Protein AF-0000000071881956 (afdb_homodimer)

Secondary structure (DSSP, 8-state):
-EEEETTT--EEETTS--SB-TTSPBEEEE--GGGS-GGG-SSSS--GGGGGGGSS-SS---S------EEE-HHHHHHHT-SEEEEEEGGGSTTSBTHHHHHHHHHHHHHHTT--EEEE--SSHHHHHHHHHHHHHT-EEEEEEESSS--HHHHHHHHHTT-EEEEESS-HHHHHHHHHHHHHHS-PEE-STT-TTHHHHHTHHHHHHHHHHSS--SEEEEE-SSSHHHHHHHHHHHHHHHHTS-S--PEEEEEEETTB-HHHHHHHHT------SS---S-GGG--SS-TTHHHHHHHHHHHT-EEEEE-HHHHHHHHHHHHHHHS--B-HHHHHHHHHHHHHHHHTSS-TTSEEEEEE-BBGGGSTHHHHHT--PPPPB-SSHHHHHHHH-/-EEEETTT--EEETTS--SB-TTSPBEEEE--GGGS-GGG-SSSS--GGGGGGGSS-SS---S------EEE-HHHHHHHT-SEEEEEEGGGSTTSBTHHHHHHHHHHHHHHTT--EEEE--SSHHHHHHHHHHHHHT-EEEEEEESSS--HHHHHHHHHTT-EEEEESS-HHHHHHHHHHHHHHS--EE-STT-TTHHHHHTHHHHHHHHHHSS--SEEEEE-SSSHHHHHHHHHHHHHHHHTS-S--PEEEEEEETTB-HHHHHHHHT------SS---S-GGG--SS-TTHHHHHHHHHHHT-EEEEE-HHHHHHHHHHHHHHHS--B-HHHHHHHHHHHHHHHHTSS-TTSEEEEEE-BBGGGSTHHHHHT--PPPPB-SSHHHHHHHH-

Structure (mmCIF, N/CA/C/O backbone):
data_AF-0000000071881956-model_v1
#
loop_
_entity.id
_entity.type
_entity.pdbx_description
1 polymer 'Threonine synthase'
#
loop_
_atom_site.group_PDB
_atom_site.id
_atom_site.type_symbol
_atom_site.label_atom_id
_atom_site.label_alt_id
_atom_site.label_comp_id
_atom_site.label_asym_id
_atom_site.label_entity_id
_atom_site.label_seq_id
_atom_site.pdbx_PDB_ins_code
_atom_site.Cartn_x
_atom_site.Cartn_y
_atom_site.Cartn_z
_atom_site.occupancy
_atom_site.B_iso_or_equiv
_atom_site.auth_seq_id
_atom_site.auth_comp_id
_atom_site.auth_asym_id
_atom_site.auth_atom_id
_atom_site.pdbx_PDB_model_num
ATOM 1 N N . MET A 1 1 ? 8.422 32.5 -6.461 1 88.25 1 MET A N 1
ATOM 2 C CA . MET A 1 1 ? 7.984 31.891 -5.211 1 88.25 1 MET A CA 1
ATOM 3 C C . MET A 1 1 ? 8.727 32.469 -4.02 1 88.25 1 MET A C 1
ATOM 5 O O . MET A 1 1 ? 9.875 32.906 -4.148 1 88.25 1 MET A O 1
ATOM 9 N N . VAL A 1 2 ? 7.984 32.656 -2.91 1 93.81 2 VAL A N 1
ATOM 10 C CA . VAL A 1 2 ? 8.586 33.156 -1.688 1 93.81 2 VAL A CA 1
ATOM 11 C C . VAL A 1 2 ? 8.055 32.406 -0.481 1 93.81 2 VAL A C 1
ATOM 13 O O . VAL A 1 2 ? 7.066 31.672 -0.59 1 93.81 2 VAL A O 1
ATOM 16 N N . LEU A 1 3 ? 8.781 32.5 0.584 1 96.69 3 LEU A N 1
ATOM 17 C CA . LEU A 1 3 ? 8.289 32.062 1.887 1 96.69 3 LEU A CA 1
ATOM 18 C C . LEU A 1 3 ? 7.66 33.25 2.643 1 96.69 3 LEU A C 1
ATOM 20 O O . LEU A 1 3 ? 8.211 34.344 2.65 1 96.69 3 LEU A O 1
ATOM 24 N N . LYS A 1 4 ? 6.496 33 3.131 1 97.69 4 LYS A N 1
ATOM 25 C CA . LYS A 1 4 ? 5.793 34.062 3.842 1 97.69 4 LYS A CA 1
ATOM 26 C C . LYS A 1 4 ? 5.379 33.625 5.238 1 97.69 4 LYS A C 1
ATOM 28 O O . LYS A 1 4 ? 4.898 32.5 5.414 1 97.69 4 LYS A O 1
ATOM 33 N N . CYS A 1 5 ? 5.613 34.469 6.23 1 97.62 5 CYS A N 1
ATOM 34 C CA . CYS A 1 5 ? 5.223 34.156 7.605 1 97.62 5 CYS A CA 1
ATOM 35 C C . CYS A 1 5 ? 3.709 34.219 7.762 1 97.62 5 CYS A C 1
ATOM 37 O O . CYS A 1 5 ? 3.057 35.156 7.324 1 97.62 5 CYS A O 1
ATOM 39 N N . VAL A 1 6 ? 3.17 33.25 8.5 1 95.62 6 VAL A N 1
ATOM 40 C CA . VAL A 1 6 ? 1.719 33.125 8.625 1 95.62 6 VAL A CA 1
ATOM 41 C C . VAL A 1 6 ? 1.236 34.062 9.742 1 95.62 6 VAL A C 1
ATOM 43 O O . VAL A 1 6 ? 0.034 34.312 9.883 1 95.62 6 VAL A O 1
ATOM 46 N N . VAL A 1 7 ? 2.172 34.656 10.469 1 95.38 7 VAL A N 1
ATOM 47 C CA . VAL A 1 7 ? 1.822 35.5 11.602 1 95.38 7 VAL A CA 1
ATOM 48 C C . VAL A 1 7 ? 2.002 36.969 11.227 1 95.38 7 VAL A C 1
ATOM 50 O O . VAL A 1 7 ? 1.043 37.75 11.25 1 95.38 7 VAL A O 1
ATOM 53 N N . CYS A 1 8 ? 3.248 37.344 10.711 1 97.38 8 CYS A N 1
ATOM 54 C CA . CYS A 1 8 ? 3.531 38.75 10.516 1 97.38 8 CYS A CA 1
ATOM 55 C C . CYS A 1 8 ? 3.582 39.125 9.031 1 97.38 8 CYS A C 1
ATOM 57 O O . CYS A 1 8 ? 3.67 40.281 8.664 1 97.38 8 CYS A O 1
ATOM 59 N N . GLY A 1 9 ? 3.613 38.125 8.164 1 96.62 9 GLY A N 1
ATOM 60 C CA . GLY A 1 9 ? 3.539 38.375 6.73 1 96.62 9 GLY A CA 1
ATOM 61 C C . GLY A 1 9 ? 4.891 38.625 6.098 1 96.62 9 GLY A C 1
ATOM 62 O O . GLY A 1 9 ? 4.996 38.781 4.875 1 96.62 9 GLY A O 1
ATOM 63 N N . ARG A 1 10 ? 5.953 38.625 6.871 1 97.44 10 ARG A N 1
ATOM 64 C CA . ARG A 1 10 ? 7.285 38.875 6.32 1 97.44 10 ARG A CA 1
ATOM 65 C C . ARG A 1 10 ? 7.645 37.812 5.289 1 97.44 10 ARG A C 1
ATOM 67 O O . ARG A 1 10 ? 7.34 36.625 5.48 1 97.44 10 ARG A O 1
ATOM 74 N N . GLU A 1 11 ? 8.305 38.25 4.254 1 97.31 11 GLU A N 1
ATOM 75 C CA . GLU A 1 11 ? 8.672 37.344 3.172 1 97.31 11 GLU A CA 1
ATOM 76 C C . GLU A 1 11 ? 10.164 37 3.201 1 97.31 11 GLU A C 1
ATOM 78 O O . GLU A 1 11 ? 10.969 37.812 3.664 1 97.31 11 GLU A O 1
ATOM 83 N N . TYR A 1 12 ? 10.516 35.812 2.879 1 96.31 12 TYR A N 1
ATOM 84 C CA . TYR A 1 12 ? 11.891 35.344 2.752 1 96.31 12 TYR A CA 1
ATOM 85 C C . TYR A 1 12 ? 12.102 34.656 1.406 1 96.31 12 TYR A C 1
ATOM 87 O O . TYR A 1 12 ? 11.156 34.156 0.799 1 96.31 12 TYR A O 1
ATOM 95 N N . PRO A 1 13 ? 13.391 34.75 0.935 1 93.44 13 PRO A N 1
ATOM 96 C CA . PRO A 1 13 ? 13.656 33.969 -0.294 1 93.44 13 PRO A CA 1
ATOM 97 C C . PRO A 1 13 ? 13.539 32.469 -0.1 1 93.44 13 PRO A C 1
ATOM 99 O O . PRO A 1 13 ? 13.82 31.969 0.988 1 93.44 13 PRO A O 1
ATOM 102 N N . GLU A 1 14 ? 13.164 31.766 -1.208 1 88.44 14 GLU A N 1
ATOM 103 C CA . GLU A 1 14 ? 12.906 30.344 -1.117 1 88.44 14 GLU A CA 1
ATOM 104 C C . GLU A 1 14 ? 14.211 29.547 -1.082 1 88.44 14 GLU A C 1
ATOM 106 O O . GLU A 1 14 ? 14.211 28.359 -0.748 1 88.44 14 GLU A O 1
ATOM 111 N N . ASP A 1 15 ? 15.328 30.062 -1.384 1 87.88 15 ASP A N 1
ATOM 112 C CA . ASP A 1 15 ? 16.594 29.344 -1.457 1 87.88 15 ASP A CA 1
ATOM 113 C C . ASP A 1 15 ? 17.359 29.422 -0.136 1 87.88 15 ASP A C 1
ATOM 115 O O . ASP A 1 15 ? 18.469 28.922 -0.022 1 87.88 15 ASP A O 1
ATOM 119 N N . GLU A 1 16 ? 16.719 30.047 0.812 1 86.56 16 GLU A N 1
ATOM 120 C CA . GLU A 1 16 ? 17.281 30.078 2.164 1 86.56 16 GLU A CA 1
ATOM 121 C C . GLU A 1 16 ? 16.703 28.953 3.02 1 86.56 16 GLU A C 1
ATOM 123 O O . GLU A 1 16 ? 15.5 28.688 2.988 1 86.56 16 GLU A O 1
ATOM 128 N N . VAL A 1 17 ? 17.656 28.281 3.689 1 89.19 17 VAL A N 1
ATOM 129 C CA . VAL A 1 17 ? 17.203 27.266 4.645 1 89.19 17 VAL A CA 1
ATOM 130 C C . VAL A 1 17 ? 16.625 27.953 5.883 1 89.19 17 VAL A C 1
ATOM 132 O O . VAL A 1 17 ? 17.375 28.438 6.738 1 89.19 17 VAL A O 1
ATOM 135 N N . ARG A 1 18 ? 15.32 28.016 5.949 1 89 18 ARG A N 1
ATOM 136 C CA . ARG A 1 18 ? 14.617 28.688 7.043 1 89 18 ARG A CA 1
ATOM 137 C C . ARG A 1 18 ? 13.312 27.953 7.371 1 89 18 ARG A C 1
ATOM 139 O O . ARG A 1 18 ? 12.539 27.625 6.469 1 89 18 ARG A O 1
ATOM 146 N N . TYR A 1 19 ? 13.109 27.844 8.664 1 90.06 19 TYR A N 1
ATOM 147 C CA . TYR A 1 19 ? 11.922 27.094 9.07 1 90.06 19 TYR A CA 1
ATOM 148 C C . TYR A 1 19 ? 10.938 27.984 9.82 1 90.06 19 TYR A C 1
ATOM 150 O O . TYR A 1 19 ? 9.758 27.672 9.93 1 90.06 19 TYR A O 1
ATOM 158 N N . ARG A 1 20 ? 11.398 29.078 10.32 1 92.06 20 ARG A N 1
ATOM 159 C CA . ARG A 1 20 ? 10.57 30.031 11.047 1 92.06 20 ARG A CA 1
ATOM 160 C C . ARG A 1 20 ? 10.938 31.469 10.688 1 92.06 20 ARG A C 1
ATOM 162 O O . ARG A 1 20 ? 12.062 31.734 10.258 1 92.06 20 ARG A O 1
ATOM 169 N N . CYS A 1 21 ? 10 32.281 10.867 1 95.75 21 CYS A N 1
ATOM 170 C CA . CYS A 1 21 ? 10.203 33.719 10.742 1 95.75 21 CYS A CA 1
ATOM 171 C C . CYS A 1 21 ? 10.969 34.281 11.945 1 95.75 21 CYS A C 1
ATOM 173 O O . CYS A 1 21 ? 11.016 33.625 12.992 1 95.75 21 CYS A O 1
ATOM 175 N N . GLU A 1 22 ? 11.492 35.469 11.773 1 94.5 22 GLU A N 1
ATOM 176 C CA . GLU A 1 22 ? 12.141 36.156 12.883 1 94.5 22 GLU A CA 1
ATOM 177 C C . GLU A 1 22 ? 11.172 36.375 14.047 1 94.5 22 GLU A C 1
ATOM 179 O O . GLU A 1 22 ? 11.578 36.344 15.211 1 94.5 22 GLU A O 1
ATOM 184 N N . CYS A 1 23 ? 9.938 36.406 13.766 1 96.25 23 CYS A N 1
ATOM 185 C CA . CYS A 1 23 ? 8.93 36.625 14.797 1 96.25 23 CYS A CA 1
ATOM 186 C C . CYS A 1 23 ? 8.562 35.312 15.484 1 96.25 23 CYS A C 1
ATOM 188 O O . CYS A 1 23 ? 7.773 35.312 16.438 1 96.25 23 CYS A O 1
ATOM 190 N N . GLY A 1 24 ? 9.047 34.219 14.945 1 92.94 24 GLY A N 1
ATOM 191 C CA . GLY A 1 24 ? 8.766 32.906 15.508 1 92.94 24 GLY A CA 1
ATOM 192 C C . GLY A 1 24 ? 7.684 32.156 14.758 1 92.94 24 GLY A C 1
ATOM 193 O O . GLY A 1 24 ? 7.492 30.953 14.969 1 92.94 24 GLY A O 1
ATOM 194 N N . GLY A 1 25 ? 7.043 32.812 13.883 1 94.62 25 GLY A N 1
ATOM 195 C CA . GLY A 1 25 ? 5.945 32.219 13.133 1 94.62 25 GLY A CA 1
ATOM 196 C C . GLY A 1 25 ? 6.414 31.219 12.086 1 94.62 25 GLY A C 1
ATOM 197 O O . GLY A 1 25 ? 7.555 31.281 11.625 1 94.62 25 GLY A O 1
ATOM 198 N N . LEU A 1 26 ? 5.48 30.281 11.75 1 95.38 26 LEU A N 1
ATOM 199 C CA . LEU A 1 26 ? 5.773 29.328 10.68 1 95.38 26 LEU A CA 1
ATOM 200 C C . LEU A 1 26 ? 5.699 30 9.312 1 95.38 26 LEU A C 1
ATOM 202 O O . LEU A 1 26 ? 5.078 31.062 9.164 1 95.38 26 LEU A O 1
ATOM 206 N N . LEU A 1 27 ? 6.391 29.422 8.422 1 96.06 27 LEU A N 1
ATOM 207 C CA . LEU A 1 27 ? 6.434 29.938 7.055 1 96.06 27 LEU A CA 1
ATOM 208 C C . LEU A 1 27 ? 5.555 29.094 6.129 1 96.06 27 LEU A C 1
ATOM 210 O O . LEU A 1 27 ? 5.301 27.922 6.406 1 96.06 27 LEU A O 1
ATOM 214 N N . GLU A 1 28 ? 5.035 29.719 5.105 1 96.62 28 GLU A N 1
ATOM 215 C CA . GLU A 1 28 ? 4.312 29.031 4.031 1 96.62 28 GLU A CA 1
ATOM 216 C C . GLU A 1 28 ? 4.871 29.422 2.666 1 96.62 28 GLU A C 1
ATOM 218 O O . GLU A 1 28 ? 5.344 30.547 2.477 1 96.62 28 GLU A O 1
ATOM 223 N N . VAL A 1 29 ? 4.855 28.469 1.774 1 97.25 29 VAL A N 1
ATOM 224 C CA . VAL A 1 29 ? 5.32 28.734 0.414 1 97.25 29 VAL A CA 1
ATOM 225 C C . VAL A 1 29 ? 4.227 29.453 -0.376 1 97.25 29 VAL A C 1
ATOM 227 O O . VAL A 1 29 ? 3.066 29.031 -0.365 1 97.25 29 VAL A O 1
ATOM 230 N N . VAL A 1 30 ? 4.551 30.516 -0.992 1 97.25 30 VAL A N 1
ATOM 231 C CA . VAL A 1 30 ? 3.633 31.219 -1.879 1 97.25 30 VAL A CA 1
ATOM 232 C C . VAL A 1 30 ? 4.023 30.969 -3.334 1 97.25 30 VAL A C 1
ATOM 234 O O . VAL A 1 30 ? 5.062 31.453 -3.795 1 97.25 30 VAL A O 1
ATOM 237 N N . ILE A 1 31 ? 3.164 30.297 -4.023 1 96.12 31 ILE A N 1
ATOM 238 C CA . ILE A 1 31 ? 3.4 29.953 -5.418 1 96.12 31 ILE A CA 1
ATOM 239 C C . ILE A 1 31 ? 2.973 31.094 -6.324 1 96.12 31 ILE A C 1
ATOM 241 O O . ILE A 1 31 ? 2.002 31.797 -6.031 1 96.12 31 ILE A O 1
ATOM 245 N N . ASP A 1 32 ? 3.748 31.344 -7.41 1 96.06 32 ASP A N 1
ATOM 246 C CA . ASP A 1 32 ? 3.326 32.281 -8.445 1 96.06 32 ASP A CA 1
ATOM 247 C C . ASP A 1 32 ? 2.281 31.656 -9.367 1 96.06 32 ASP A C 1
ATOM 249 O O . ASP A 1 32 ? 2.625 31.031 -10.367 1 96.06 32 ASP A O 1
ATOM 253 N N . LEU A 1 33 ? 1.053 31.953 -9.125 1 97.31 33 LEU A N 1
ATOM 254 C CA . LEU A 1 33 ? -0.056 31.266 -9.781 1 97.31 33 LEU A CA 1
ATOM 255 C C . LEU A 1 33 ? -0.197 31.734 -11.227 1 97.31 33 LEU A C 1
ATOM 257 O O . LEU A 1 33 ? -0.901 31.109 -12.023 1 97.31 33 LEU A O 1
ATOM 261 N N . ASP A 1 34 ? 0.518 32.781 -11.617 1 96.25 34 ASP A N 1
ATOM 262 C CA . ASP A 1 34 ? 0.506 33.219 -13 1 96.25 34 ASP A CA 1
ATOM 263 C C . ASP A 1 34 ? 1.332 32.312 -13.898 1 96.25 34 ASP A C 1
ATOM 265 O O . ASP A 1 34 ? 1.205 32.344 -15.125 1 96.25 34 ASP A O 1
ATOM 269 N N . LYS A 1 35 ? 2.131 31.5 -13.312 1 96.25 35 LYS A N 1
ATOM 270 C CA . LYS A 1 35 ? 3.064 30.688 -14.078 1 96.25 35 LYS A CA 1
ATOM 271 C C . LYS A 1 35 ? 2.652 29.219 -14.062 1 96.25 35 LYS A C 1
ATOM 273 O O . LYS A 1 35 ? 3.344 28.375 -14.625 1 96.25 35 LYS A O 1
ATOM 278 N N . VAL A 1 36 ? 1.543 28.891 -13.445 1 97.56 36 VAL A N 1
ATOM 279 C CA . VAL A 1 36 ? 1.135 27.5 -13.312 1 97.56 36 VAL A CA 1
ATOM 280 C C . VAL A 1 36 ? 0.348 27.062 -14.547 1 97.56 36 VAL A C 1
ATOM 282 O O . VAL A 1 36 ? -0.218 27.906 -15.25 1 97.56 36 VAL A O 1
ATOM 285 N N . ASP A 1 37 ? 0.36 25.781 -14.898 1 98.12 37 ASP A N 1
ATOM 286 C CA . ASP A 1 37 ? -0.399 25.188 -15.992 1 98.12 37 ASP A CA 1
ATOM 287 C C . ASP A 1 37 ? -1.774 24.719 -15.523 1 98.12 37 ASP A C 1
ATOM 289 O O . ASP A 1 37 ? -1.908 23.625 -14.969 1 98.12 37 ASP A O 1
ATOM 293 N N . THR A 1 38 ? -2.814 25.453 -15.883 1 98 38 THR A N 1
ATOM 294 C CA . THR A 1 38 ? -4.16 25.125 -15.422 1 98 38 THR A CA 1
ATOM 295 C C . THR A 1 38 ? -4.773 24.031 -16.281 1 98 38 THR A C 1
ATOM 297 O O . THR A 1 38 ? -5.77 23.406 -15.891 1 98 38 THR A O 1
ATOM 300 N N . SER A 1 39 ? -4.203 23.734 -17.406 1 97.75 39 SER A N 1
ATOM 301 C CA . SER A 1 39 ? -4.75 22.734 -18.328 1 97.75 39 SER A CA 1
ATOM 302 C C . SER A 1 39 ? -4.461 21.312 -17.828 1 97.75 39 SER A C 1
ATOM 304 O O . SER A 1 39 ? -5.047 20.344 -18.328 1 97.75 39 SER A O 1
ATOM 306 N N . ILE A 1 40 ? -3.656 21.172 -16.812 1 97.44 40 ILE A N 1
ATOM 307 C CA . ILE A 1 40 ? -3.184 19.875 -16.328 1 97.44 40 ILE A CA 1
ATOM 308 C C . ILE A 1 40 ? -4.324 19.141 -15.641 1 97.44 40 ILE A C 1
ATOM 310 O O . ILE A 1 40 ? -4.27 17.922 -15.477 1 97.44 40 ILE A O 1
ATOM 314 N N . PHE A 1 41 ? -5.336 19.891 -15.211 1 98 41 PHE A N 1
ATOM 315 C CA . PHE A 1 41 ? -6.48 19.297 -14.539 1 98 41 PHE A CA 1
ATOM 316 C C . PHE A 1 41 ? -7.457 18.703 -15.547 1 98 41 PHE A C 1
ATOM 318 O O . PHE A 1 41 ? -8.578 19.188 -15.695 1 98 41 PHE A O 1
ATOM 325 N N . ASN A 1 42 ? -7.09 17.516 -16.219 1 96.94 42 ASN A N 1
ATOM 326 C CA . ASN A 1 42 ? -7.844 16.906 -17.312 1 96.94 42 ASN A CA 1
ATOM 327 C C . ASN A 1 42 ? -8.281 15.484 -16.953 1 96.94 42 ASN A C 1
ATOM 329 O O . ASN A 1 42 ? -8.812 14.766 -17.812 1 96.94 42 ASN A O 1
ATOM 333 N N . GLY A 1 43 ? -8.008 15.086 -15.727 1 95.94 43 GLY A N 1
ATOM 334 C CA . GLY A 1 43 ? -8.484 13.805 -15.219 1 95.94 43 GLY A CA 1
ATOM 335 C C . GLY A 1 43 ? -7.656 12.625 -15.711 1 95.94 43 GLY A C 1
ATOM 336 O O . GLY A 1 43 ? -8.039 11.469 -15.531 1 95.94 43 GLY A O 1
ATOM 337 N N . LYS A 1 44 ? -6.504 12.883 -16.297 1 94 44 LYS A N 1
ATOM 338 C CA . LYS A 1 44 ? -5.715 11.805 -16.891 1 94 44 LYS A CA 1
ATOM 339 C C . LYS A 1 44 ? -4.34 11.711 -16.234 1 94 44 LYS A C 1
ATOM 341 O O . LYS A 1 44 ? -3.814 12.703 -15.734 1 94 44 LYS A O 1
ATOM 346 N N . GLU A 1 45 ? -3.818 10.477 -16.203 1 92.44 45 GLU A N 1
ATOM 347 C CA . GLU A 1 45 ? -2.451 10.211 -15.773 1 92.44 45 GLU A CA 1
ATOM 348 C C . GLU A 1 45 ? -2.158 10.859 -14.422 1 92.44 45 GLU A C 1
ATOM 350 O O . GLU A 1 45 ? -1.164 11.578 -14.281 1 92.44 45 GLU A O 1
ATOM 355 N N . ILE A 1 46 ? -2.98 10.617 -13.477 1 95.44 46 ILE A N 1
ATOM 356 C CA . ILE A 1 46 ? -2.934 11.328 -12.203 1 95.44 46 ILE A CA 1
ATOM 357 C C . ILE A 1 46 ? -1.828 10.742 -11.328 1 95.44 46 ILE A C 1
ATOM 359 O O . ILE A 1 46 ? -1.868 9.555 -10.977 1 95.44 46 ILE A O 1
ATOM 363 N N . LYS A 1 47 ? -0.839 11.461 -11.047 1 95.5 47 LYS A N 1
ATOM 364 C CA . LYS A 1 47 ? 0.277 11.297 -10.117 1 95.5 47 LYS A CA 1
ATOM 365 C C . LYS A 1 47 ? 0.705 12.633 -9.531 1 95.5 47 LYS A C 1
ATOM 367 O O . LYS A 1 47 ? 0.303 13.695 -10.023 1 95.5 47 LYS A O 1
ATOM 372 N N . LEU A 1 48 ? 1.493 12.625 -8.531 1 98.06 48 LEU A N 1
ATOM 373 C CA . LEU A 1 48 ? 1.816 13.875 -7.848 1 98.06 48 LEU A CA 1
ATOM 374 C C . LEU A 1 48 ? 2.543 14.836 -8.781 1 98.06 48 LEU A C 1
ATOM 376 O O . LEU A 1 48 ? 2.154 15.992 -8.914 1 98.06 48 LEU A O 1
ATOM 380 N N . TRP A 1 49 ? 3.457 14.391 -9.539 1 97.38 49 TRP A N 1
ATOM 381 C CA . TRP A 1 49 ? 4.344 15.273 -10.289 1 97.38 49 TRP A CA 1
ATOM 382 C C . TRP A 1 49 ? 3.707 15.695 -11.609 1 97.38 49 TRP A C 1
ATOM 384 O O . TRP A 1 49 ? 4.305 16.438 -12.383 1 97.38 49 TRP A O 1
ATOM 394 N N . LYS A 1 50 ? 2.506 15.133 -11.852 1 96.44 50 LYS A N 1
ATOM 395 C CA . LYS A 1 50 ? 1.687 15.727 -12.906 1 96.44 50 LYS A CA 1
ATOM 396 C C . LYS A 1 50 ? 1.508 17.234 -12.68 1 96.44 50 LYS A C 1
ATOM 398 O O . LYS A 1 50 ? 1.439 18 -13.641 1 96.44 50 LYS A O 1
ATOM 403 N N . TYR A 1 51 ? 1.594 17.625 -11.414 1 97.88 51 TYR A N 1
ATOM 404 C CA . TYR A 1 51 ? 1.304 19 -11.031 1 97.88 51 TYR A CA 1
ATOM 405 C C . TYR A 1 51 ? 2.59 19.797 -10.812 1 97.88 51 TYR A C 1
ATOM 407 O O . TYR A 1 51 ? 2.625 20.734 -10.016 1 97.88 51 TYR A O 1
ATOM 415 N N . GLU A 1 52 ? 3.609 19.516 -11.523 1 96.94 52 GLU A N 1
ATOM 416 C CA . GLU A 1 52 ? 4.941 20.062 -11.273 1 96.94 52 GLU A CA 1
ATOM 417 C C . GLU A 1 52 ? 4.941 21.594 -11.391 1 96.94 52 GLU A C 1
ATOM 419 O O . GLU A 1 52 ? 5.668 22.266 -10.656 1 96.94 52 GLU A O 1
ATOM 424 N N . SER A 1 53 ? 4.129 22.219 -12.242 1 97.44 53 SER A N 1
ATOM 425 C CA . SER A 1 53 ? 4.109 23.672 -12.414 1 97.44 53 SER A CA 1
ATOM 426 C C . SER A 1 53 ? 3.543 24.359 -11.18 1 97.44 53 SER A C 1
ATOM 428 O O . SER A 1 53 ? 3.713 25.562 -11 1 97.44 53 SER A O 1
ATOM 430 N N . TRP A 1 54 ? 2.875 23.594 -10.273 1 98 54 TRP A N 1
ATOM 431 C CA . TRP A 1 54 ? 2.244 24.125 -9.07 1 98 54 TRP A CA 1
ATOM 432 C C . TRP A 1 54 ? 3.121 23.875 -7.848 1 98 54 TRP A C 1
ATOM 434 O O . TRP A 1 54 ? 2.727 24.203 -6.723 1 98 54 TRP A O 1
ATOM 444 N N . LEU A 1 55 ? 4.277 23.234 -8.055 1 97.56 55 LEU A N 1
ATOM 445 C CA . LEU A 1 55 ? 5.148 22.828 -6.961 1 97.56 55 LEU A CA 1
ATOM 446 C C . LEU A 1 55 ? 6.441 23.625 -6.961 1 97.56 55 LEU A C 1
ATOM 448 O O . LEU A 1 55 ? 6.867 24.125 -8.008 1 97.56 55 LEU A O 1
ATOM 452 N N . PRO A 1 56 ? 7.098 23.75 -5.852 1 95.81 56 PRO A N 1
ATOM 453 C CA . PRO A 1 56 ? 8.195 24.703 -5.688 1 95.81 56 PRO A CA 1
ATOM 454 C C . PRO A 1 56 ? 9.562 24.062 -5.926 1 95.81 56 PRO A C 1
ATOM 456 O O . PRO A 1 56 ? 10.57 24.547 -5.387 1 95.81 56 PRO A O 1
ATOM 459 N N . VAL A 1 57 ? 9.625 22.906 -6.551 1 94.94 57 VAL A N 1
ATOM 460 C CA . VAL A 1 57 ? 10.922 22.281 -6.785 1 94.94 57 VAL A CA 1
ATOM 461 C C . VAL A 1 57 ? 11.062 21.906 -8.258 1 94.94 57 VAL A C 1
ATOM 463 O O . VAL A 1 57 ? 10.062 21.672 -8.945 1 94.94 57 VAL A O 1
ATOM 466 N N . LYS A 1 58 ? 12.25 21.875 -8.734 1 88.56 58 LYS A N 1
ATOM 467 C CA . LYS A 1 58 ? 12.547 21.594 -10.141 1 88.56 58 LYS A CA 1
ATOM 468 C C . LYS A 1 58 ? 12.961 20.141 -10.344 1 88.56 58 LYS A C 1
ATOM 470 O O . LYS A 1 58 ? 12.664 19.547 -11.383 1 88.56 58 LYS A O 1
ATOM 475 N N . LYS A 1 59 ? 13.672 19.609 -9.398 1 85.25 59 LYS A N 1
ATOM 476 C CA . LYS A 1 59 ? 14.117 18.234 -9.469 1 85.25 59 LYS A CA 1
ATOM 477 C C . LYS A 1 59 ? 13.234 17.328 -8.617 1 85.25 59 LYS A C 1
ATOM 479 O O . LYS A 1 59 ? 12.789 17.719 -7.539 1 85.25 59 LYS A O 1
ATOM 484 N N . ARG A 1 60 ? 12.953 16.234 -9.227 1 91.44 60 ARG A N 1
ATOM 485 C CA . ARG A 1 60 ? 12.047 15.367 -8.477 1 91.44 60 ARG A CA 1
ATOM 486 C C . ARG A 1 60 ? 12.766 14.102 -8.023 1 91.44 60 ARG A C 1
ATOM 488 O O . ARG A 1 60 ? 13.539 13.508 -8.781 1 91.44 60 ARG A O 1
ATOM 495 N N . VAL A 1 61 ? 12.75 13.797 -6.707 1 96.38 61 VAL A N 1
ATOM 496 C CA . VAL A 1 61 ? 12.922 12.461 -6.152 1 96.38 61 VAL A CA 1
ATOM 497 C C . VAL A 1 61 ? 11.555 11.805 -5.961 1 96.38 61 VAL A C 1
ATOM 499 O O . VAL A 1 61 ? 10.719 12.312 -5.207 1 96.38 61 VAL A O 1
ATOM 502 N N . SER A 1 62 ? 11.328 10.695 -6.684 1 97.88 62 SER A N 1
ATOM 503 C CA . SER A 1 62 ? 9.953 10.203 -6.699 1 97.88 62 SER A CA 1
ATOM 504 C C . SER A 1 62 ? 9.898 8.688 -6.602 1 97.88 62 SER A C 1
ATOM 506 O O . SER A 1 62 ? 10.758 7.996 -7.156 1 97.88 62 SER A O 1
ATOM 508 N N . LEU A 1 63 ? 9.016 8.227 -5.879 1 98.12 63 LEU A N 1
ATOM 509 C CA . LEU A 1 63 ? 8.641 6.816 -5.852 1 98.12 63 LEU A CA 1
ATOM 510 C C . LEU A 1 63 ? 7.273 6.605 -6.5 1 98.12 63 LEU A C 1
ATOM 512 O O . LEU A 1 63 ? 6.543 5.688 -6.133 1 98.12 63 LEU A O 1
ATOM 516 N N . GLU A 1 64 ? 6.938 7.551 -7.379 1 97.12 64 GLU A N 1
ATOM 517 C CA . GLU A 1 64 ? 5.668 7.523 -8.102 1 97.12 64 GLU A CA 1
ATOM 518 C C . GLU A 1 64 ? 4.484 7.641 -7.145 1 97.12 64 GLU A C 1
ATOM 520 O O . GLU A 1 64 ? 3.49 6.93 -7.289 1 97.12 64 GLU A O 1
ATOM 525 N N . GLU A 1 65 ? 4.688 8.453 -6.094 1 98.31 65 GLU A N 1
ATOM 526 C CA . GLU A 1 65 ? 3.621 8.734 -5.137 1 98.31 65 GLU A CA 1
ATOM 527 C C . GLU A 1 65 ? 2.498 9.539 -5.789 1 98.31 65 GLU A C 1
ATOM 529 O O . GLU A 1 65 ? 2.654 10.047 -6.898 1 98.31 65 GLU A O 1
ATOM 534 N N . GLY A 1 66 ? 1.358 9.602 -5.125 1 98.06 66 GLY A N 1
ATOM 535 C CA . GLY A 1 66 ? 0.19 10.281 -5.664 1 98.06 66 GLY A CA 1
ATOM 536 C C . GLY A 1 66 ? -0.645 9.406 -6.574 1 98.06 66 GLY A C 1
ATOM 537 O O . GLY A 1 66 ? -0.379 8.211 -6.707 1 98.06 66 GLY A O 1
ATOM 538 N N . GLY A 1 67 ? -1.702 9.969 -7.113 1 97.62 67 GLY A N 1
ATOM 539 C CA . GLY A 1 67 ? -2.65 9.172 -7.871 1 97.62 67 GLY A CA 1
ATOM 540 C C . GLY A 1 67 ? -3.34 8.109 -7.035 1 97.62 67 GLY A C 1
ATOM 541 O O . GLY A 1 67 ? -3.674 7.031 -7.543 1 97.62 67 GLY A O 1
ATOM 542 N N . THR A 1 68 ? -3.416 8.383 -5.734 1 98.38 68 THR A N 1
ATOM 543 C CA . THR A 1 68 ? -4.039 7.41 -4.844 1 98.38 68 THR A CA 1
ATOM 544 C C . THR A 1 68 ? -5.52 7.238 -5.18 1 98.38 68 THR A C 1
ATOM 546 O O . THR A 1 68 ? -6.148 8.148 -5.719 1 98.38 68 THR A O 1
ATOM 549 N N . PRO A 1 69 ? -6.07 6.086 -4.859 1 98.25 69 PRO A N 1
ATOM 550 C CA . PRO A 1 69 ? -7.465 5.832 -5.219 1 98.25 69 PRO A CA 1
ATOM 551 C C . PRO A 1 69 ? -8.438 6.766 -4.508 1 98.25 69 PRO A C 1
ATOM 553 O O . PRO A 1 69 ? -8.242 7.09 -3.334 1 98.25 69 PRO A O 1
ATOM 556 N N . LEU A 1 70 ? -9.375 7.238 -5.23 1 98.56 70 LEU A N 1
ATOM 557 C CA . LEU A 1 70 ? -10.586 7.859 -4.703 1 98.56 70 LEU A CA 1
ATOM 558 C C . LEU A 1 70 ? -11.781 6.918 -4.836 1 98.56 70 LEU A C 1
ATOM 560 O O . LEU A 1 70 ? -12.43 6.883 -5.883 1 98.56 70 LEU A O 1
ATOM 564 N N . TYR A 1 71 ? -12.086 6.234 -3.734 1 98.44 71 TYR A N 1
ATOM 565 C CA . TYR A 1 71 ? -13.141 5.223 -3.742 1 98.44 71 TYR A CA 1
ATOM 566 C C . TYR A 1 71 ? -14.5 5.848 -3.469 1 98.44 71 TYR A C 1
ATOM 568 O O . TYR A 1 71 ? -14.664 6.613 -2.516 1 98.44 71 TYR A O 1
ATOM 576 N N . ARG A 1 72 ? -15.461 5.566 -4.32 1 98.25 72 ARG A N 1
ATOM 577 C CA . ARG A 1 72 ? -16.828 5.801 -3.865 1 98.25 72 ARG A CA 1
ATOM 578 C C . ARG A 1 72 ? -17.297 4.688 -2.93 1 98.25 72 ARG A C 1
ATOM 580 O O . ARG A 1 72 ? -17.188 3.506 -3.264 1 98.25 72 ARG A O 1
ATOM 587 N N . LEU A 1 73 ? -17.656 5.051 -1.766 1 98.5 73 LEU A N 1
ATOM 588 C CA . LEU A 1 73 ? -18.016 4.086 -0.734 1 98.5 73 LEU A CA 1
ATOM 589 C C . LEU A 1 73 ? -19.5 3.762 -0.795 1 98.5 73 LEU A C 1
ATOM 591 O O . LEU A 1 73 ? -20.266 4.141 0.099 1 98.5 73 LEU A O 1
ATOM 595 N N . LEU A 1 74 ? -19.906 2.965 -1.741 1 97.5 74 LEU A N 1
ATOM 596 C CA . LEU A 1 74 ? -21.297 2.742 -2.08 1 97.5 74 LEU A CA 1
ATOM 597 C C . LEU A 1 74 ? -22.031 2.061 -0.932 1 97.5 74 LEU A C 1
ATOM 599 O O . LEU A 1 74 ? -23.188 2.383 -0.65 1 97.5 74 LEU A O 1
ATOM 603 N N . ASN A 1 75 ? -21.344 1.054 -0.309 1 97.44 75 ASN A N 1
ATOM 604 C CA . ASN A 1 75 ? -22 0.353 0.792 1 97.44 75 ASN A CA 1
ATOM 605 C C . ASN A 1 75 ? -22.266 1.284 1.972 1 97.44 75 ASN A C 1
ATOM 607 O O . ASN A 1 75 ? -23.375 1.323 2.498 1 97.44 75 ASN A O 1
ATOM 611 N N . LEU A 1 76 ? -21.297 2.084 2.357 1 98.56 76 LEU A N 1
ATOM 612 C CA . LEU A 1 76 ? -21.453 3.002 3.482 1 98.56 76 LEU A CA 1
ATOM 613 C C . LEU A 1 76 ? -22.359 4.172 3.119 1 98.56 76 LEU A C 1
ATOM 615 O O . LEU A 1 76 ? -23.078 4.688 3.973 1 98.56 76 LEU A O 1
ATOM 619 N N . GLU A 1 77 ? -22.219 4.609 1.874 1 98 77 GLU A N 1
ATOM 620 C CA . GLU A 1 77 ? -23.125 5.621 1.362 1 98 77 GLU A CA 1
ATOM 621 C C . GLU A 1 77 ? -24.578 5.215 1.597 1 98 77 GLU A C 1
ATOM 623 O O . GLU A 1 77 ? -25.391 6.016 2.09 1 98 77 GLU A O 1
ATOM 628 N N . SER A 1 78 ? -24.906 4.004 1.289 1 97.44 78 SER A N 1
ATOM 629 C CA . SER A 1 78 ? -26.234 3.459 1.484 1 97.44 78 SER A CA 1
ATOM 630 C C . SER A 1 78 ? -26.578 3.326 2.967 1 97.44 78 SER A C 1
ATOM 632 O O . SER A 1 78 ? -27.656 3.73 3.404 1 97.44 78 SER A O 1
ATOM 634 N N . ASP A 1 79 ? -25.672 2.818 3.785 1 97.62 79 ASP A N 1
ATOM 635 C CA . ASP A 1 79 ? -25.875 2.592 5.211 1 97.62 79 ASP A CA 1
ATOM 636 C C . ASP A 1 79 ? -26.156 3.904 5.941 1 97.62 79 ASP A C 1
ATOM 638 O O . ASP A 1 79 ? -26.969 3.951 6.855 1 97.62 79 ASP A O 1
ATOM 642 N N . LEU A 1 80 ? -25.438 4.992 5.516 1 98.25 80 LEU A N 1
ATOM 643 C CA . LEU A 1 80 ? -25.484 6.262 6.238 1 98.25 80 LEU A CA 1
ATOM 644 C C . LEU A 1 80 ? -26.531 7.195 5.625 1 98.25 80 LEU A C 1
ATOM 646 O O . LEU A 1 80 ? -26.906 8.195 6.238 1 98.25 80 LEU A O 1
ATOM 650 N N . GLY A 1 81 ? -26.984 6.871 4.465 1 97.94 81 GLY A N 1
ATOM 651 C CA . GLY A 1 81 ? -27.984 7.676 3.793 1 97.94 81 GLY A CA 1
ATOM 652 C C . GLY A 1 81 ? -27.469 9.016 3.32 1 97.94 81 GLY A C 1
ATOM 653 O O . GLY A 1 81 ? -28.172 10.023 3.391 1 97.94 81 GLY A O 1
ATOM 654 N N . VAL A 1 82 ? -26.234 9.086 2.936 1 98.19 82 VAL A N 1
ATOM 655 C CA . VAL A 1 82 ? -25.656 10.344 2.443 1 98.19 82 VAL A CA 1
ATOM 656 C C . VAL A 1 82 ? -25.672 10.352 0.917 1 98.19 82 VAL A C 1
ATOM 658 O O . VAL A 1 82 ? -25.734 9.289 0.283 1 98.19 82 VAL A O 1
ATOM 661 N N . LYS A 1 83 ? -25.641 11.508 0.291 1 97.94 83 LYS A N 1
ATOM 662 C CA . LYS A 1 83 ? -25.766 11.68 -1.154 1 97.94 83 LYS A CA 1
ATOM 663 C C . LYS A 1 83 ? -24.578 11.055 -1.879 1 97.94 83 LYS A C 1
ATOM 665 O O . LYS A 1 83 ? -24.75 10.281 -2.822 1 97.94 83 LYS A O 1
ATOM 670 N N . GLU A 1 84 ? -23.375 11.484 -1.543 1 98.62 84 GLU A N 1
ATOM 671 C CA . GLU A 1 84 ? -22.125 10.938 -2.07 1 98.62 84 GLU A CA 1
ATOM 672 C C . GLU A 1 84 ? -21.078 10.805 -0.973 1 98.62 84 GLU A C 1
ATOM 674 O O . GLU A 1 84 ? -20.906 11.711 -0.153 1 98.62 84 GLU A O 1
ATOM 679 N N . LEU A 1 85 ? -20.469 9.648 -0.927 1 98.88 85 LEU A N 1
ATOM 680 C CA . LEU A 1 85 ? -19.422 9.398 0.055 1 98.88 85 LEU A CA 1
ATOM 681 C C . LEU A 1 85 ? -18.188 8.773 -0.602 1 98.88 85 LEU A C 1
ATOM 683 O O . LEU A 1 85 ? -18.297 7.719 -1.228 1 98.88 85 LEU A O 1
ATOM 687 N N . TYR A 1 86 ? -17.031 9.461 -0.475 1 98.88 86 TYR A N 1
ATOM 688 C CA . TYR A 1 86 ? -15.781 8.992 -1.064 1 98.88 86 TYR A CA 1
ATOM 689 C C . TYR A 1 86 ? -14.688 8.875 -0.008 1 98.88 86 TYR A C 1
ATOM 691 O O . TYR A 1 86 ? -14.781 9.5 1.054 1 98.88 86 TYR A O 1
ATOM 699 N N . ALA A 1 87 ? -13.742 8.039 -0.271 1 98.88 87 ALA A N 1
ATOM 700 C CA . ALA A 1 87 ? -12.508 7.996 0.504 1 98.88 87 ALA A CA 1
ATOM 701 C C . ALA A 1 87 ? -11.289 8.188 -0.395 1 98.88 87 ALA A C 1
ATOM 703 O O . ALA A 1 87 ? -11.094 7.441 -1.354 1 98.88 87 ALA A O 1
ATOM 704 N N . LYS A 1 88 ? -10.555 9.258 -0.227 1 98.94 88 LYS A N 1
ATOM 705 C CA . LYS A 1 88 ? -9.227 9.414 -0.813 1 98.94 88 LYS A CA 1
ATOM 706 C C . LYS A 1 88 ? -8.18 8.648 -0.011 1 98.94 88 LYS A C 1
ATOM 708 O O . LYS A 1 88 ? -7.707 9.133 1.021 1 98.94 88 LYS A O 1
ATOM 713 N N . ASN A 1 89 ? -7.746 7.488 -0.511 1 98.81 89 ASN A N 1
ATOM 714 C CA . ASN A 1 89 ? -6.98 6.535 0.284 1 98.81 89 ASN A CA 1
ATOM 715 C C . ASN A 1 89 ? -5.48 6.789 0.174 1 98.81 89 ASN A C 1
ATOM 717 O O . ASN A 1 89 ? -4.781 6.082 -0.552 1 98.81 89 ASN A O 1
ATOM 721 N N . GLU A 1 90 ? -5.004 7.602 1.034 1 98.81 90 GLU A N 1
ATOM 722 C CA . GLU A 1 90 ? -3.605 8.016 1.016 1 98.81 90 GLU A CA 1
ATOM 723 C C . GLU A 1 90 ? -2.699 6.93 1.588 1 98.81 90 GLU A C 1
ATOM 725 O O . GLU A 1 90 ? -1.479 6.977 1.414 1 98.81 90 GLU A O 1
ATOM 730 N N . GLY A 1 91 ? -3.301 5.922 2.195 1 98.38 91 GLY A N 1
ATOM 731 C CA . GLY A 1 91 ? -2.543 4.746 2.594 1 98.38 91 GLY A CA 1
ATOM 732 C C . GLY A 1 91 ? -1.952 3.99 1.419 1 98.38 91 GLY A C 1
ATOM 733 O O . GLY A 1 91 ? -1.08 3.137 1.597 1 98.38 91 GLY A O 1
ATOM 734 N N . ALA A 1 92 ? -2.379 4.359 0.215 1 98.31 92 ALA A N 1
ATOM 735 C CA . ALA A 1 92 ? -1.949 3.658 -0.991 1 98.31 92 ALA A CA 1
ATOM 736 C C . ALA A 1 92 ? -0.659 4.258 -1.544 1 98.31 92 ALA A C 1
ATOM 738 O O . ALA A 1 92 ? -0.142 3.797 -2.564 1 98.31 92 ALA A O 1
ATOM 739 N N . ASN A 1 93 ? -0.077 5.238 -0.872 1 98.69 93 ASN A N 1
ATOM 740 C CA . ASN A 1 93 ? 1.24 5.738 -1.255 1 98.69 93 ASN A CA 1
ATOM 741 C C . ASN A 1 93 ? 2.334 4.719 -0.95 1 98.69 93 ASN A C 1
ATOM 743 O O . ASN A 1 93 ? 2.107 3.76 -0.209 1 98.69 93 ASN A O 1
ATOM 747 N N . PRO A 1 94 ? 3.535 4.898 -1.431 1 98.25 94 PRO A N 1
ATOM 748 C CA . PRO A 1 94 ? 4.594 3.891 -1.392 1 98.25 94 PRO A CA 1
ATOM 749 C C . PRO A 1 94 ? 4.902 3.41 0.025 1 98.25 94 PRO A C 1
ATOM 751 O O . PRO A 1 94 ? 5.055 2.209 0.255 1 98.25 94 PRO A O 1
ATOM 754 N N . THR A 1 95 ? 4.91 4.309 0.992 1 98.19 95 THR A N 1
ATOM 755 C CA . THR A 1 95 ? 5.297 3.896 2.338 1 98.19 95 THR A CA 1
ATOM 756 C C . THR A 1 95 ? 4.062 3.652 3.203 1 98.19 95 THR A C 1
ATOM 758 O O . THR A 1 95 ? 4.184 3.355 4.395 1 98.19 95 THR A O 1
ATOM 761 N N . GLY A 1 96 ? 2.85 3.902 2.592 1 98.06 96 GLY A N 1
ATOM 762 C CA . GLY A 1 96 ? 1.619 3.57 3.293 1 98.06 96 GLY A CA 1
ATOM 763 C C . GLY A 1 96 ? 0.964 4.77 3.949 1 98.06 96 GLY A C 1
ATOM 764 O O . GLY A 1 96 ? 0.116 4.617 4.832 1 98.06 96 GLY A O 1
ATOM 765 N N . SER A 1 97 ? 1.373 6.004 3.551 1 98.38 97 SER A N 1
ATOM 766 C CA . SER A 1 97 ? 0.728 7.156 4.172 1 98.38 97 SER A CA 1
ATOM 767 C C . SER A 1 97 ? 0.84 8.391 3.291 1 98.38 97 SER A C 1
ATOM 769 O O . SER A 1 97 ? 1.613 8.414 2.332 1 98.38 97 SER A O 1
ATOM 771 N N . PHE A 1 98 ? 0.1 9.406 3.629 1 98.69 98 PHE A N 1
ATOM 772 C CA . PHE A 1 98 ? 0.067 10.664 2.9 1 98.69 98 PHE A CA 1
ATOM 773 C C . PHE A 1 98 ? 1.393 11.406 3.037 1 98.69 98 PHE A C 1
ATOM 775 O O . PHE A 1 98 ? 1.676 12.328 2.273 1 98.69 98 PHE A O 1
ATOM 782 N N . LYS A 1 99 ? 2.258 10.992 4.004 1 98.62 99 LYS A N 1
ATOM 783 C CA . LYS A 1 99 ? 3.506 11.703 4.277 1 98.62 99 LYS A CA 1
ATOM 784 C C . LYS A 1 99 ? 4.457 11.617 3.086 1 98.62 99 LYS A C 1
ATOM 786 O O . LYS A 1 99 ? 5.355 12.445 2.939 1 98.62 99 LYS A O 1
ATOM 791 N N . ASP A 1 100 ? 4.23 10.641 2.254 1 98.75 100 ASP A N 1
ATOM 792 C CA . ASP A 1 100 ? 5.047 10.492 1.051 1 98.75 100 ASP A CA 1
ATOM 793 C C . ASP A 1 100 ? 4.941 11.734 0.165 1 98.75 100 ASP A C 1
ATOM 795 O O . ASP A 1 100 ? 5.922 12.133 -0.472 1 98.75 100 ASP A O 1
ATOM 799 N N . ARG A 1 101 ? 3.725 12.336 0.137 1 98.69 101 ARG A N 1
ATOM 800 C CA . ARG A 1 101 ? 3.516 13.516 -0.693 1 98.69 101 ARG A CA 1
ATOM 801 C C . ARG A 1 101 ? 4.418 14.664 -0.251 1 98.69 101 ARG A C 1
ATOM 803 O O . ARG A 1 101 ? 4.992 15.359 -1.086 1 98.69 101 ARG A O 1
ATOM 810 N N . GLY A 1 102 ? 4.465 14.844 1.04 1 98.44 102 GLY A N 1
ATOM 811 C CA . GLY A 1 102 ? 5.328 15.898 1.549 1 98.44 102 GLY A CA 1
ATOM 812 C C . GLY A 1 102 ? 6.805 15.594 1.382 1 98.44 102 GLY A C 1
ATOM 813 O O . GLY A 1 102 ? 7.602 16.484 1.082 1 98.44 102 GLY A O 1
ATOM 814 N N . MET A 1 103 ? 7.133 14.344 1.561 1 98.56 103 MET A N 1
ATOM 815 C CA . MET A 1 103 ? 8.547 13.992 1.619 1 98.56 103 MET A CA 1
ATOM 816 C C . MET A 1 103 ? 9.172 14 0.226 1 98.56 103 MET A C 1
ATOM 818 O O . MET A 1 103 ? 10.344 14.336 0.069 1 98.56 103 MET A O 1
ATOM 822 N N . THR A 1 104 ? 8.391 13.633 -0.845 1 98.56 104 THR A N 1
ATOM 823 C CA . THR A 1 104 ? 8.922 13.75 -2.199 1 98.56 104 THR A CA 1
ATOM 824 C C . THR A 1 104 ? 9.367 15.18 -2.49 1 98.56 104 THR A C 1
ATOM 826 O O . THR A 1 104 ? 10.453 15.398 -3.029 1 98.56 104 THR A O 1
ATOM 829 N N . VAL A 1 105 ? 8.586 16.172 -2.072 1 98.31 105 VAL A N 1
ATOM 830 C CA . VAL A 1 105 ? 8.914 17.578 -2.299 1 98.31 105 VAL A CA 1
ATOM 831 C C . VAL A 1 105 ? 10.016 18.016 -1.34 1 98.31 105 VAL A C 1
ATOM 833 O O . VAL A 1 105 ? 10.953 18.719 -1.738 1 98.31 105 VAL A O 1
ATOM 836 N N . GLY A 1 106 ? 9.883 17.578 -0.058 1 97.56 106 GLY A N 1
ATOM 837 C CA . GLY A 1 106 ? 10.867 17.953 0.942 1 97.56 106 GLY A CA 1
ATOM 838 C C . GLY A 1 106 ? 12.273 17.484 0.596 1 97.56 106 GLY A C 1
ATOM 839 O O . GLY A 1 106 ? 13.219 18.266 0.64 1 97.56 106 GLY A O 1
ATOM 840 N N . VAL A 1 107 ? 12.453 16.25 0.248 1 98.19 107 VAL A N 1
ATOM 841 C CA . VAL A 1 107 ? 13.758 15.695 -0.09 1 98.19 107 VAL A CA 1
ATOM 842 C C . VAL A 1 107 ? 14.258 16.312 -1.397 1 98.19 107 VAL A C 1
ATOM 844 O O . VAL A 1 107 ? 15.453 16.578 -1.545 1 98.19 107 VAL A O 1
ATOM 847 N N . SER A 1 108 ? 13.336 16.5 -2.385 1 98 108 SER A N 1
ATOM 848 C CA . SER A 1 108 ? 13.719 17.188 -3.619 1 98 108 SER A CA 1
ATOM 849 C C . SER A 1 108 ? 14.289 18.562 -3.334 1 98 108 SER A C 1
ATOM 851 O O . SER A 1 108 ? 15.289 18.969 -3.934 1 98 108 SER A O 1
ATOM 853 N N . LYS A 1 109 ? 13.648 19.312 -2.432 1 96.81 109 LYS A N 1
ATOM 854 C CA . LYS A 1 109 ? 14.117 20.641 -2.066 1 96.81 109 LYS A CA 1
ATOM 855 C C . LYS A 1 109 ? 15.492 20.578 -1.4 1 96.81 109 LYS A C 1
ATOM 857 O O . LYS A 1 109 ? 16.344 21.422 -1.657 1 96.81 109 LYS A O 1
ATOM 862 N N . ALA A 1 110 ? 15.656 19.594 -0.52 1 96.31 110 ALA A N 1
ATOM 863 C CA . ALA A 1 110 ? 16.969 19.406 0.106 1 96.31 110 ALA A CA 1
ATOM 864 C C . ALA A 1 110 ? 18.062 19.297 -0.945 1 96.31 110 ALA A C 1
ATOM 866 O O . ALA A 1 110 ? 19.094 19.969 -0.843 1 96.31 110 ALA A O 1
ATOM 867 N N . LEU A 1 111 ? 17.828 18.516 -1.931 1 96.25 111 LEU A N 1
ATOM 868 C CA . LEU A 1 111 ? 18.812 18.328 -2.996 1 96.25 111 LEU A CA 1
ATOM 869 C C . LEU A 1 111 ? 19.031 19.625 -3.76 1 96.25 111 LEU A C 1
ATOM 871 O O . LEU A 1 111 ? 20.172 19.969 -4.098 1 96.25 111 LEU A O 1
ATOM 875 N N . GLU A 1 112 ? 17.953 20.328 -4.039 1 95.5 112 GLU A N 1
ATOM 876 C CA . GLU A 1 112 ? 18.062 21.594 -4.738 1 95.5 112 GLU A CA 1
ATOM 877 C C . GLU A 1 112 ? 18.906 22.594 -3.947 1 95.5 112 GLU A C 1
ATOM 879 O O . GLU A 1 112 ? 19.594 23.438 -4.531 1 95.5 112 GLU A O 1
ATOM 884 N N . LEU A 1 113 ? 18.812 22.5 -2.656 1 93.38 113 LEU A N 1
ATOM 885 C CA . LEU A 1 113 ? 19.531 23.406 -1.776 1 93.38 113 LEU A CA 1
ATOM 886 C C . LEU A 1 113 ? 20.953 22.906 -1.54 1 93.38 113 LEU A C 1
ATOM 888 O O . LEU A 1 113 ? 21.719 23.516 -0.779 1 93.38 113 LEU A O 1
ATOM 892 N N . GLY A 1 114 ? 21.312 21.766 -2.111 1 93.06 114 GLY A N 1
ATOM 893 C CA . GLY A 1 114 ? 22.672 21.25 -2.059 1 93.06 114 GLY A CA 1
ATOM 894 C C . GLY A 1 114 ? 22.938 20.406 -0.831 1 93.06 114 GLY A C 1
ATOM 895 O O . GLY A 1 114 ? 24.094 20.141 -0.494 1 93.06 114 GLY A O 1
ATOM 896 N N . MET A 1 115 ? 21.922 19.984 -0.23 1 93.5 115 MET A N 1
ATOM 897 C CA . MET A 1 115 ? 22.094 19.172 0.978 1 93.5 115 MET A CA 1
ATOM 898 C C . MET A 1 115 ? 22.047 17.688 0.652 1 93.5 115 MET A C 1
ATOM 900 O O . MET A 1 115 ? 21.266 17.266 -0.198 1 93.5 115 MET A O 1
ATOM 904 N N . ASP A 1 116 ? 22.875 16.922 1.412 1 94.75 116 ASP A N 1
ATOM 905 C CA . ASP A 1 116 ? 22.922 15.477 1.163 1 94.75 116 ASP A CA 1
ATOM 906 C C . ASP A 1 116 ? 22.594 14.695 2.43 1 94.75 116 ASP A C 1
ATOM 908 O O . ASP A 1 116 ? 22.875 13.492 2.518 1 94.75 116 ASP A O 1
ATOM 912 N N . LYS A 1 117 ? 22.094 15.391 3.443 1 96.94 117 LYS A N 1
ATOM 913 C CA . LYS A 1 117 ? 21.641 14.812 4.703 1 96.94 117 LYS A CA 1
ATOM 914 C C . LYS A 1 117 ? 20.281 15.383 5.113 1 96.94 117 LYS A C 1
ATOM 916 O O . LYS A 1 117 ? 20.047 16.594 4.977 1 96.94 117 LYS A O 1
ATOM 921 N N . VAL A 1 118 ? 19.375 14.484 5.512 1 97.62 118 VAL A N 1
ATOM 922 C CA . VAL A 1 118 ? 18.078 14.898 6.012 1 97.62 118 VAL A CA 1
ATOM 923 C C . VAL A 1 118 ? 17.844 14.305 7.398 1 97.62 118 VAL A C 1
ATOM 925 O O . VAL A 1 118 ? 18.438 13.289 7.75 1 97.62 118 VAL A O 1
ATOM 928 N N . ILE A 1 119 ? 16.984 15 8.211 1 97.06 119 ILE A N 1
ATOM 929 C CA . ILE A 1 119 ? 16.828 14.586 9.602 1 97.06 119 ILE A CA 1
ATOM 930 C C . ILE A 1 119 ? 15.391 14.859 10.055 1 97.06 119 ILE A C 1
ATOM 932 O O . ILE A 1 119 ? 14.727 15.758 9.531 1 97.06 119 ILE A O 1
ATOM 936 N N . CYS A 1 120 ? 14.867 14 10.891 1 95.31 120 CYS A N 1
ATOM 937 C CA . CYS A 1 120 ? 13.609 14.273 11.578 1 95.31 120 CYS A CA 1
ATOM 938 C C . CYS A 1 120 ? 13.617 13.695 12.984 1 95.31 120 CYS A C 1
ATOM 940 O O . CYS A 1 120 ? 14.453 12.852 13.312 1 95.31 120 CYS A O 1
ATOM 942 N N . ALA A 1 121 ? 12.711 14.227 13.812 1 92.31 121 ALA A N 1
ATOM 943 C CA . ALA A 1 121 ? 12.383 13.648 15.109 1 92.31 121 ALA A CA 1
ATOM 944 C C . ALA A 1 121 ? 10.992 13.023 15.102 1 92.31 121 ALA A C 1
ATOM 946 O O . ALA A 1 121 ? 10.008 13.688 15.438 1 92.31 121 ALA A O 1
ATOM 947 N N . SER A 1 122 ? 10.875 11.789 14.727 1 90.19 122 SER A N 1
ATOM 948 C CA . SER A 1 122 ? 9.617 11.062 14.609 1 90.19 122 SER A CA 1
ATOM 949 C C . SER A 1 122 ? 9.844 9.562 14.539 1 90.19 122 SER A C 1
ATOM 951 O O . SER A 1 122 ? 10.875 9.109 14.031 1 90.19 122 SER A O 1
ATOM 953 N N . THR A 1 123 ? 8.938 8.844 15.094 1 84.44 123 THR A N 1
ATOM 954 C CA . THR A 1 123 ? 9.047 7.391 15.023 1 84.44 123 THR A CA 1
ATOM 955 C C . THR A 1 123 ? 7.953 6.805 14.133 1 84.44 123 THR A C 1
ATOM 957 O O . THR A 1 123 ? 7.836 5.586 14.008 1 84.44 123 THR A O 1
ATOM 960 N N . GLY A 1 124 ? 7.172 7.566 13.469 1 92.19 124 GLY A N 1
ATOM 961 C CA . GLY A 1 124 ? 6.02 7.051 12.742 1 92.19 124 GLY A CA 1
ATOM 962 C C . GLY A 1 124 ? 6.125 7.242 11.242 1 92.19 124 GLY A C 1
ATOM 963 O O . GLY A 1 124 ? 7.145 6.898 10.641 1 92.19 124 GLY A O 1
ATOM 964 N N . ASN A 1 125 ? 5.004 7.672 10.641 1 96.38 125 ASN A N 1
ATOM 965 C CA . ASN A 1 125 ? 4.887 7.785 9.195 1 96.38 125 ASN A CA 1
ATOM 966 C C . ASN A 1 125 ? 5.891 8.781 8.625 1 96.38 125 ASN A C 1
ATOM 968 O O . ASN A 1 125 ? 6.383 8.609 7.508 1 96.38 125 ASN A O 1
ATOM 972 N N . THR A 1 126 ? 6.266 9.742 9.414 1 96.75 126 THR A N 1
ATOM 973 C CA . THR A 1 126 ? 7.219 10.75 8.961 1 96.75 126 THR A CA 1
ATOM 974 C C . THR A 1 126 ? 8.602 10.133 8.75 1 96.75 126 THR A C 1
ATOM 976 O O . THR A 1 126 ? 9.219 10.328 7.695 1 96.75 126 THR A O 1
ATOM 979 N N . SER A 1 127 ? 9.109 9.414 9.695 1 96.94 127 SER A N 1
ATOM 980 C CA . SER A 1 127 ? 10.438 8.828 9.586 1 96.94 127 SER A CA 1
ATOM 981 C C . SER A 1 127 ? 10.492 7.77 8.484 1 96.94 127 SER A C 1
ATOM 983 O O . SER A 1 127 ? 11.5 7.645 7.785 1 96.94 127 SER A O 1
ATOM 985 N N . ALA A 1 128 ? 9.367 7.012 8.375 1 97.94 128 ALA A N 1
ATOM 986 C CA . ALA A 1 128 ? 9.297 6.008 7.309 1 97.94 128 ALA A CA 1
ATOM 987 C C . ALA A 1 128 ? 9.438 6.656 5.934 1 97.94 128 ALA A C 1
ATOM 989 O O . ALA A 1 128 ? 10.25 6.219 5.117 1 97.94 128 ALA A O 1
ATOM 990 N N . SER A 1 129 ? 8.664 7.664 5.695 1 98.62 129 SER A N 1
ATOM 991 C CA . SER A 1 129 ? 8.688 8.359 4.414 1 98.62 129 SER A CA 1
ATOM 992 C C . SER A 1 129 ? 10.031 9.047 4.18 1 98.62 129 SER A C 1
ATOM 994 O O . SER A 1 129 ? 10.586 8.977 3.082 1 98.62 129 SER A O 1
ATOM 996 N N . LEU A 1 130 ? 10.539 9.719 5.23 1 98.56 130 LEU A N 1
ATOM 997 C CA . LEU A 1 130 ? 11.836 10.375 5.129 1 98.56 130 LEU A CA 1
ATOM 998 C C . LEU A 1 130 ? 12.906 9.391 4.676 1 98.56 130 LEU A C 1
ATOM 1000 O O . LEU A 1 130 ? 13.664 9.672 3.75 1 98.56 130 LEU A O 1
ATOM 1004 N N . ALA A 1 131 ? 12.938 8.281 5.316 1 98.69 131 ALA A N 1
ATOM 1005 C CA . ALA A 1 131 ? 13.961 7.273 5.039 1 98.69 131 ALA A CA 1
ATOM 1006 C C . ALA A 1 131 ? 13.82 6.719 3.625 1 98.69 131 ALA A C 1
ATOM 1008 O O . ALA A 1 131 ? 14.812 6.523 2.924 1 98.69 131 ALA A O 1
ATOM 1009 N N . ALA A 1 132 ? 12.617 6.469 3.199 1 98.75 132 ALA A N 1
ATOM 1010 C CA . ALA A 1 132 ? 12.375 5.906 1.874 1 98.75 132 ALA A CA 1
ATOM 1011 C C . ALA A 1 132 ? 12.867 6.844 0.777 1 98.75 132 ALA A C 1
ATOM 1013 O O . ALA A 1 132 ? 13.562 6.422 -0.145 1 98.75 132 ALA A O 1
ATOM 1014 N N . TYR A 1 133 ? 12.5 8.094 0.846 1 98.69 133 TYR A N 1
ATOM 1015 C CA . TYR A 1 133 ? 12.836 9.047 -0.206 1 98.69 133 TYR A CA 1
ATOM 1016 C C . TYR A 1 133 ? 14.32 9.406 -0.151 1 98.69 133 TYR A C 1
ATOM 1018 O O . TYR A 1 133 ? 14.938 9.68 -1.184 1 98.69 133 TYR A O 1
ATOM 1026 N N . ALA A 1 134 ? 14.891 9.438 1.082 1 98.62 134 ALA A N 1
ATOM 1027 C CA . ALA A 1 134 ? 16.344 9.602 1.188 1 98.62 134 ALA A CA 1
ATOM 1028 C C . ALA A 1 134 ? 17.078 8.453 0.51 1 98.62 134 ALA A C 1
ATOM 1030 O O . ALA A 1 134 ? 18.047 8.672 -0.213 1 98.62 134 ALA A O 1
ATOM 1031 N N . ALA A 1 135 ? 16.625 7.23 0.75 1 98.44 135 ALA A N 1
ATOM 1032 C CA . ALA A 1 135 ? 17.219 6.059 0.103 1 98.44 135 ALA A CA 1
ATOM 1033 C C . ALA A 1 135 ? 17.172 6.191 -1.416 1 98.44 135 ALA A C 1
ATOM 1035 O O . ALA A 1 135 ? 18.172 5.996 -2.096 1 98.44 135 ALA A O 1
ATOM 1036 N N . LYS A 1 136 ? 16 6.539 -1.938 1 98.12 136 LYS A N 1
ATOM 1037 C CA . LYS A 1 136 ? 15.82 6.715 -3.377 1 98.12 136 LYS A CA 1
ATOM 1038 C C . LYS A 1 136 ? 16.781 7.77 -3.924 1 98.12 136 LYS A C 1
ATOM 1040 O O . LYS A 1 136 ? 17.328 7.609 -5.02 1 98.12 136 LYS A O 1
ATOM 1045 N N . ALA A 1 137 ? 16.969 8.82 -3.148 1 97.69 137 ALA A N 1
ATOM 1046 C CA . ALA A 1 137 ? 17.797 9.953 -3.566 1 97.69 137 ALA A CA 1
ATOM 1047 C C . ALA A 1 137 ? 19.281 9.641 -3.395 1 97.69 137 ALA A C 1
ATOM 1049 O O . ALA A 1 137 ? 20.125 10.336 -3.943 1 97.69 137 ALA A O 1
ATOM 1050 N N . GLY A 1 138 ? 19.594 8.602 -2.639 1 96.88 138 GLY A N 1
ATOM 1051 C CA . GLY A 1 138 ? 20.984 8.266 -2.369 1 96.88 138 GLY A CA 1
ATOM 1052 C C . GLY A 1 138 ? 21.641 9.195 -1.369 1 96.88 138 GLY A C 1
ATOM 1053 O O . GLY A 1 138 ? 22.828 9.492 -1.478 1 96.88 138 GLY A O 1
ATOM 1054 N N . ILE A 1 139 ? 20.859 9.773 -0.44 1 97.44 139 ILE A N 1
ATOM 1055 C CA . ILE A 1 139 ? 21.422 10.672 0.569 1 97.44 139 ILE A CA 1
ATOM 1056 C C . ILE A 1 139 ? 21.188 10.086 1.961 1 97.44 139 ILE A C 1
ATOM 1058 O O . ILE A 1 139 ? 20.469 9.094 2.113 1 97.44 139 ILE A O 1
ATOM 1062 N N . LYS A 1 140 ? 21.812 10.68 2.998 1 97.62 140 LYS A N 1
ATOM 1063 C CA . LYS A 1 140 ? 21.766 10.125 4.348 1 97.62 140 LYS A CA 1
ATOM 1064 C C . LYS A 1 140 ? 20.562 10.641 5.125 1 97.62 140 LYS A C 1
ATOM 1066 O O . LYS A 1 140 ? 20.188 11.812 5.004 1 97.62 140 LYS A O 1
ATOM 1071 N N . ALA A 1 141 ? 19.891 9.773 5.809 1 98 141 ALA A N 1
ATOM 1072 C CA . ALA A 1 141 ? 18.75 10.117 6.645 1 98 141 ALA A CA 1
ATOM 1073 C C . ALA A 1 141 ? 19.016 9.789 8.109 1 98 141 ALA A C 1
ATOM 1075 O O . ALA A 1 141 ? 19.562 8.727 8.422 1 98 141 ALA A O 1
ATOM 1076 N N . TYR A 1 142 ? 18.672 10.688 9 1 97.25 142 TYR A N 1
ATOM 1077 C CA . TYR A 1 142 ? 18.828 10.516 10.445 1 97.25 142 TYR A CA 1
ATOM 1078 C C . TYR A 1 142 ? 17.469 10.648 11.141 1 97.25 142 TYR A C 1
ATOM 1080 O O . TYR A 1 142 ? 16.703 11.57 10.867 1 97.25 142 TYR A O 1
ATOM 1088 N N . VAL A 1 143 ? 17.203 9.711 11.992 1 96.19 143 VAL A N 1
ATOM 1089 C CA . VAL A 1 143 ? 15.984 9.703 12.781 1 96.19 143 VAL A CA 1
ATOM 1090 C C . VAL A 1 143 ? 16.328 9.766 14.273 1 96.19 143 VAL A C 1
ATOM 1092 O O . VAL A 1 143 ? 16.812 8.789 14.836 1 96.19 143 VAL A O 1
ATOM 1095 N N . LEU A 1 144 ? 16.047 10.867 14.891 1 95.12 144 LEU A N 1
ATOM 1096 C CA . LEU A 1 144 ? 16.312 11.039 16.312 1 95.12 144 LEU A CA 1
ATOM 1097 C C . LEU A 1 144 ? 15.078 10.672 17.141 1 95.12 144 LEU A C 1
ATOM 1099 O O . LEU A 1 144 ? 13.969 11.117 16.844 1 95.12 144 LEU A O 1
ATOM 1103 N N . ILE A 1 145 ? 15.336 9.836 18.109 1 93.31 145 ILE A N 1
ATOM 1104 C CA . ILE A 1 145 ? 14.211 9.383 18.938 1 93.31 145 ILE A CA 1
ATOM 1105 C C . ILE A 1 145 ? 14.602 9.414 20.406 1 93.31 145 ILE A C 1
ATOM 1107 O O . ILE A 1 145 ? 15.773 9.234 20.75 1 93.31 145 ILE A O 1
ATOM 1111 N N . PRO A 1 146 ? 13.617 9.703 21.281 1 91.94 146 PRO A N 1
ATOM 1112 C CA . PRO A 1 146 ? 13.922 9.555 22.719 1 91.94 146 PRO A CA 1
ATOM 1113 C C . PRO A 1 146 ? 14.258 8.117 23.094 1 91.94 146 PRO A C 1
ATOM 1115 O O . PRO A 1 146 ? 13.656 7.18 22.578 1 91.94 146 PRO A O 1
ATOM 1118 N N . SER A 1 147 ? 15.141 7.859 24.031 1 89.94 147 SER A N 1
ATOM 1119 C CA . SER A 1 147 ? 15.68 6.539 24.344 1 89.94 147 SER A CA 1
ATOM 1120 C C . SER A 1 147 ? 14.734 5.766 25.266 1 89.94 147 SER A C 1
ATOM 1122 O O . SER A 1 147 ? 14.852 4.547 25.391 1 89.94 147 SER A O 1
ATOM 1124 N N . GLY A 1 148 ? 13.844 6.273 25.969 1 80.5 148 GLY A N 1
ATOM 1125 C CA . GLY A 1 148 ? 13.031 5.598 26.969 1 80.5 148 GLY A CA 1
ATOM 1126 C C . GLY A 1 148 ? 12.094 4.562 26.375 1 80.5 148 GLY A C 1
ATOM 1127 O O . GLY A 1 148 ? 11.961 3.457 26.906 1 80.5 148 GLY A O 1
ATOM 1128 N N . LYS A 1 149 ? 11.203 4.812 25.594 1 76.88 149 LYS A N 1
ATOM 1129 C CA . LYS A 1 149 ? 10.234 3.881 25.016 1 76.88 149 LYS A CA 1
ATOM 1130 C C . LYS A 1 149 ? 10.297 3.887 23.484 1 76.88 149 LYS A C 1
ATOM 1132 O O . LYS A 1 149 ? 9.438 4.469 22.828 1 76.88 149 LYS A O 1
ATOM 1137 N N . ILE A 1 150 ? 11.281 2.998 23.094 1 83.19 150 ILE A N 1
ATOM 1138 C CA . ILE A 1 150 ? 11.414 2.926 21.656 1 83.19 150 ILE A CA 1
ATOM 1139 C C . ILE A 1 150 ? 10.469 1.86 21.094 1 83.19 150 ILE A C 1
ATOM 1141 O O . ILE A 1 150 ? 10.539 0.696 21.5 1 83.19 150 ILE A O 1
ATOM 1145 N N . ALA A 1 151 ? 9.547 2.303 20.281 1 81.94 151 ALA A N 1
ATOM 1146 C CA . ALA A 1 151 ? 8.641 1.402 19.562 1 81.94 151 ALA A CA 1
ATOM 1147 C C . ALA A 1 151 ? 9.266 0.915 18.266 1 81.94 151 ALA A C 1
ATOM 1149 O O . ALA A 1 151 ? 9.039 1.504 17.203 1 81.94 151 ALA A O 1
ATOM 1150 N N . LEU A 1 152 ? 9.969 -0.214 18.297 1 84 152 LEU A N 1
ATOM 1151 C CA . LEU A 1 152 ? 10.719 -0.708 17.141 1 84 152 LEU A CA 1
ATOM 1152 C C . LEU A 1 152 ? 9.781 -1.01 15.984 1 84 152 LEU A C 1
ATOM 1154 O O . LEU A 1 152 ? 10.148 -0.827 14.82 1 84 152 LEU A O 1
ATOM 1158 N N . GLY A 1 153 ? 8.617 -1.446 16.375 1 84.06 153 GLY A N 1
ATOM 1159 C CA . GLY A 1 153 ? 7.645 -1.723 15.328 1 84.06 153 GLY A CA 1
ATOM 1160 C C . GLY A 1 153 ? 7.379 -0.53 14.43 1 84.06 153 GLY A C 1
ATOM 1161 O O . GLY A 1 153 ? 7.254 -0.68 13.211 1 84.06 153 GLY A O 1
ATOM 1162 N N . LYS A 1 154 ? 7.398 0.631 14.977 1 87.81 154 LYS A N 1
ATOM 1163 C CA . LYS A 1 154 ? 7.121 1.852 14.219 1 87.81 154 LYS A CA 1
ATOM 1164 C C . LYS A 1 154 ? 8.336 2.283 13.406 1 87.81 154 LYS A C 1
ATOM 1166 O O . LYS A 1 154 ? 8.211 3.064 12.461 1 87.81 154 LYS A O 1
ATOM 1171 N N . LEU A 1 155 ? 9.484 1.731 13.789 1 92.69 155 LEU A N 1
ATOM 1172 C CA . LEU A 1 155 ? 10.727 2.166 13.156 1 92.69 155 LEU A CA 1
ATOM 1173 C C . LEU A 1 155 ? 11.148 1.185 12.07 1 92.69 155 LEU A C 1
ATOM 1175 O O . LEU A 1 155 ? 12.133 1.426 11.359 1 92.69 155 LEU A O 1
ATOM 1179 N N . ALA A 1 156 ? 10.453 0.157 11.867 1 94.06 156 ALA A N 1
ATOM 1180 C CA . ALA A 1 156 ? 10.844 -0.917 10.953 1 94.06 156 ALA A CA 1
ATOM 1181 C C . ALA A 1 156 ? 11.141 -0.372 9.562 1 94.06 156 ALA A C 1
ATOM 1183 O O . ALA A 1 156 ? 12.156 -0.711 8.961 1 94.06 156 ALA A O 1
ATOM 1184 N N . GLN A 1 157 ? 10.297 0.453 9.078 1 97.12 157 GLN A N 1
ATOM 1185 C CA . GLN A 1 157 ? 10.477 1.007 7.738 1 97.12 157 GLN A CA 1
ATOM 1186 C C . GLN A 1 157 ? 11.711 1.908 7.68 1 97.12 157 GLN A C 1
ATOM 1188 O O . GLN A 1 157 ? 12.508 1.819 6.742 1 97.12 157 GLN A O 1
ATOM 1193 N N . ALA A 1 158 ? 11.812 2.779 8.703 1 97.38 158 ALA A N 1
ATOM 1194 C CA . ALA A 1 158 ? 12.984 3.652 8.719 1 97.38 158 ALA A CA 1
ATOM 1195 C C . ALA A 1 158 ? 14.273 2.84 8.695 1 97.38 158 ALA A C 1
ATOM 1197 O O . ALA A 1 158 ? 15.219 3.172 7.973 1 97.38 158 ALA A O 1
ATOM 1198 N N . ILE A 1 159 ? 14.281 1.78 9.438 1 96.75 159 ILE A N 1
ATOM 1199 C CA . ILE A 1 159 ? 15.453 0.92 9.578 1 96.75 159 ILE A CA 1
ATOM 1200 C C . ILE A 1 159 ? 15.773 0.259 8.242 1 96.75 159 ILE A C 1
ATOM 1202 O O . ILE A 1 159 ? 16.906 0.327 7.766 1 96.75 159 ILE A O 1
ATOM 1206 N N . ILE A 1 160 ? 14.828 -0.298 7.586 1 97.81 160 ILE A N 1
ATOM 1207 C CA . ILE A 1 160 ? 15.102 -1.099 6.398 1 97.81 160 ILE A CA 1
ATOM 1208 C C . ILE A 1 160 ? 15.453 -0.183 5.227 1 97.81 160 ILE A C 1
ATOM 1210 O O . ILE A 1 160 ? 16.203 -0.578 4.328 1 97.81 160 ILE A O 1
ATOM 1214 N N . TYR A 1 161 ? 14.977 1.011 5.227 1 98.31 161 TYR A N 1
ATOM 1215 C CA . TYR A 1 161 ? 15.305 1.971 4.18 1 98.31 161 TYR A CA 1
ATOM 1216 C C . TYR A 1 161 ? 16.719 2.518 4.363 1 98.31 161 TYR A C 1
ATOM 1218 O O . TYR A 1 161 ? 17.234 3.201 3.484 1 98.31 161 TYR A O 1
ATOM 1226 N N . GLY A 1 162 ? 17.297 2.271 5.539 1 97.38 162 GLY A N 1
ATOM 1227 C CA . GLY A 1 162 ? 18.703 2.586 5.723 1 97.38 162 GLY A CA 1
ATOM 1228 C C . GLY A 1 162 ? 18.922 3.846 6.535 1 97.38 162 GLY A C 1
ATOM 1229 O O . GLY A 1 162 ? 20.047 4.348 6.609 1 97.38 162 GLY A O 1
ATOM 1230 N N . ALA A 1 163 ? 17.875 4.375 7.141 1 97.75 163 ALA A N 1
ATOM 1231 C CA . ALA A 1 163 ? 18.047 5.543 7.996 1 97.75 163 ALA A CA 1
ATOM 1232 C C . ALA A 1 163 ? 18.875 5.203 9.234 1 97.75 163 ALA A C 1
ATOM 1234 O O . ALA A 1 163 ? 18.781 4.09 9.758 1 97.75 163 ALA A O 1
ATOM 1235 N N . ARG A 1 164 ? 19.719 6.164 9.656 1 96.69 164 ARG A N 1
ATOM 1236 C CA . ARG A 1 164 ? 20.422 6.031 10.922 1 96.69 164 ARG A CA 1
ATOM 1237 C C . ARG A 1 164 ? 19.531 6.445 12.086 1 96.69 164 ARG A C 1
ATOM 1239 O O . ARG A 1 164 ? 19.203 7.625 12.242 1 96.69 164 ARG A O 1
ATOM 1246 N N . VAL A 1 165 ? 19.125 5.449 12.891 1 96 165 VAL A N 1
ATOM 1247 C CA . VAL A 1 165 ? 18.328 5.715 14.094 1 96 165 VAL A CA 1
ATOM 1248 C C . VAL A 1 165 ? 19.234 6.16 15.227 1 96 165 VAL A C 1
ATOM 1250 O O . VAL A 1 165 ? 20.188 5.457 15.586 1 96 165 VAL A O 1
ATOM 1253 N N . VAL A 1 166 ? 18.906 7.297 15.836 1 96 166 VAL A N 1
ATOM 1254 C CA . VAL A 1 166 ? 19.766 7.895 16.859 1 96 166 VAL A CA 1
ATOM 1255 C C . VAL A 1 166 ? 18.969 8.148 18.125 1 96 166 VAL A C 1
ATOM 1257 O O . VAL A 1 166 ? 18.406 9.234 18.312 1 96 166 VAL A O 1
ATOM 1260 N N . PRO A 1 167 ? 19.016 7.195 19.062 1 95.56 167 PRO A N 1
ATOM 1261 C CA . PRO A 1 167 ? 18.375 7.453 20.359 1 95.56 167 PRO A CA 1
ATOM 1262 C C . PRO A 1 167 ? 19.094 8.531 21.156 1 95.56 167 PRO A C 1
ATOM 1264 O O . PRO A 1 167 ? 20.328 8.578 21.172 1 95.56 167 PRO A O 1
ATOM 1267 N N . ILE A 1 168 ? 18.359 9.367 21.734 1 95.5 168 ILE A N 1
ATOM 1268 C CA . ILE A 1 168 ? 18.906 10.453 22.531 1 95.5 168 ILE A CA 1
ATOM 1269 C C . ILE A 1 168 ? 18.5 10.273 23.984 1 95.5 168 ILE A C 1
ATOM 1271 O O . ILE A 1 168 ? 17.359 9.898 24.281 1 95.5 168 ILE A O 1
ATOM 1275 N N . LYS A 1 169 ? 19.469 10.523 24.938 1 95.25 169 LYS A N 1
ATOM 1276 C CA . LYS A 1 169 ? 19.172 10.539 26.359 1 95.25 169 LYS A CA 1
ATOM 1277 C C . LYS A 1 169 ? 18.312 11.75 26.719 1 95.25 169 LYS A C 1
ATOM 1279 O O . LYS A 1 169 ? 18.812 12.742 27.266 1 95.25 169 LYS A O 1
ATOM 1284 N N . GLY A 1 170 ? 17.078 11.609 26.562 1 90.69 170 GLY A N 1
ATOM 1285 C CA . GLY A 1 170 ? 16.172 12.711 26.812 1 90.69 170 GLY A CA 1
ATOM 1286 C C . GLY A 1 170 ? 14.773 12.469 26.266 1 90.69 170 GLY A C 1
ATOM 1287 O O . GLY A 1 170 ? 14.414 11.328 25.969 1 90.69 170 GLY A O 1
ATOM 1288 N N . ASN A 1 171 ? 14.016 13.531 26.281 1 86.31 171 ASN A N 1
ATOM 1289 C CA . ASN A 1 171 ? 12.641 13.445 25.797 1 86.31 171 ASN A CA 1
ATOM 1290 C C . ASN A 1 171 ? 12.523 13.945 24.359 1 86.31 171 ASN A C 1
ATOM 1292 O O . ASN A 1 171 ? 13.531 14.141 23.688 1 86.31 171 ASN A O 1
ATOM 1296 N N . PHE A 1 172 ? 11.328 13.992 23.891 1 82.06 172 PHE A N 1
ATOM 1297 C CA . PHE A 1 172 ? 11.055 14.406 22.531 1 82.06 172 PHE A CA 1
ATOM 1298 C C . PHE A 1 172 ? 11.531 15.836 22.297 1 82.06 172 PHE A C 1
ATOM 1300 O O . PHE A 1 172 ? 12.062 16.141 21.219 1 82.06 172 PHE A O 1
ATOM 1307 N N . ASP A 1 173 ? 11.328 16.641 23.234 1 82.06 173 ASP A N 1
ATOM 1308 C CA . ASP A 1 173 ? 11.727 18.047 23.109 1 82.06 173 ASP A CA 1
ATOM 1309 C C . ASP A 1 173 ? 13.242 18.172 22.953 1 82.06 173 ASP A C 1
ATOM 1311 O O . ASP A 1 173 ? 13.727 19.031 22.203 1 82.06 173 ASP A O 1
ATOM 1315 N N . ASP A 1 174 ? 13.883 17.328 23.609 1 88.06 174 ASP A N 1
ATOM 1316 C CA . ASP A 1 174 ? 15.336 17.297 23.484 1 88.06 174 ASP A CA 1
ATOM 1317 C C . ASP A 1 174 ? 15.75 16.891 22.062 1 88.06 174 ASP A C 1
ATOM 1319 O O . ASP A 1 174 ? 16.656 17.484 21.484 1 88.06 174 ASP A O 1
ATOM 1323 N N . ALA A 1 175 ? 15.086 15.898 21.609 1 87.12 175 ALA A N 1
ATOM 1324 C CA . ALA A 1 175 ? 15.375 15.422 20.25 1 87.12 175 ALA A CA 1
ATOM 1325 C C . ALA A 1 175 ? 15.117 16.516 19.219 1 87.12 175 ALA A C 1
ATOM 1327 O O . ALA A 1 175 ? 15.938 16.75 18.328 1 87.12 175 ALA A O 1
ATOM 1328 N N . LEU A 1 176 ? 14.039 17.172 19.406 1 83.88 176 LEU A N 1
ATOM 1329 C CA . LEU A 1 176 ? 13.672 18.234 18.469 1 83.88 176 LEU A CA 1
ATOM 1330 C C . LEU A 1 176 ? 14.68 19.391 18.531 1 83.88 176 LEU A C 1
ATOM 1332 O O . LEU A 1 176 ? 15.031 19.953 17.5 1 83.88 176 LEU A O 1
ATOM 1336 N N . ARG A 1 177 ? 15.07 19.734 19.672 1 86.62 177 ARG A N 1
ATOM 1337 C CA . ARG A 1 177 ? 16.062 20.781 19.828 1 86.62 177 ARG A CA 1
ATOM 1338 C C . ARG A 1 177 ? 17.359 20.438 19.094 1 86.62 177 ARG A C 1
ATOM 1340 O O . ARG A 1 177 ? 17.922 21.281 18.391 1 86.62 177 ARG A O 1
ATOM 1347 N N . VAL A 1 178 ? 17.781 19.234 19.266 1 89.62 178 VAL A N 1
ATOM 1348 C CA . VAL A 1 178 ? 19 18.781 18.609 1 89.62 178 VAL A CA 1
ATOM 1349 C C . VAL A 1 178 ? 18.812 18.859 17.094 1 89.62 178 VAL A C 1
ATOM 1351 O O . VAL A 1 178 ? 19.703 19.312 16.375 1 89.62 178 VAL A O 1
ATOM 1354 N N . VAL A 1 179 ? 17.672 18.422 16.594 1 88.69 179 VAL A N 1
ATOM 1355 C CA . VAL A 1 179 ? 17.375 18.438 15.164 1 88.69 179 VAL A CA 1
ATOM 1356 C C . VAL A 1 179 ? 17.438 19.859 14.633 1 88.69 179 VAL A C 1
ATOM 1358 O O . VAL A 1 179 ? 18.016 20.109 13.578 1 88.69 179 VAL A O 1
ATOM 1361 N N . VAL A 1 180 ? 16.922 20.797 15.375 1 84.81 180 VAL A N 1
ATOM 1362 C CA . VAL A 1 180 ? 16.891 22.188 14.961 1 84.81 180 VAL A CA 1
ATOM 1363 C C . VAL A 1 180 ? 18.312 22.75 14.945 1 84.81 180 VAL A C 1
ATOM 1365 O O . VAL A 1 180 ? 18.719 23.422 13.992 1 84.81 180 VAL A O 1
ATOM 1368 N N . GLU A 1 181 ? 19.031 22.438 15.953 1 87.69 181 GLU A N 1
ATOM 1369 C CA . GLU A 1 181 ? 20.406 22.922 16.062 1 87.69 181 GLU A CA 1
ATOM 1370 C C . GLU A 1 181 ? 21.281 22.344 14.953 1 87.69 181 GLU A C 1
ATOM 1372 O O . GLU A 1 181 ? 22.125 23.062 14.383 1 87.69 181 GLU A O 1
ATOM 1377 N N . THR A 1 182 ? 21.109 21.172 14.711 1 87.75 182 THR A N 1
ATOM 1378 C CA . THR A 1 182 ? 21.922 20.484 13.711 1 87.75 182 THR A CA 1
ATOM 1379 C C . THR A 1 182 ? 21.641 21.031 12.312 1 87.75 182 THR A C 1
ATOM 1381 O O . THR A 1 182 ? 22.531 21.156 11.484 1 87.75 182 THR A O 1
ATOM 1384 N N . SER A 1 183 ? 20.438 21.234 12.047 1 84.69 183 SER A N 1
ATOM 1385 C CA . SER A 1 183 ? 20.047 21.766 10.75 1 84.69 183 SER A CA 1
ATOM 1386 C C . SER A 1 183 ? 20.719 23.109 10.477 1 84.69 183 SER A C 1
ATOM 1388 O O . SER A 1 183 ? 21.125 23.375 9.352 1 84.69 183 SER A O 1
ATOM 1390 N N . LYS A 1 184 ? 20.875 23.859 11.461 1 81.12 184 LYS A N 1
ATOM 1391 C CA . LYS A 1 184 ? 21.453 25.203 11.344 1 81.12 184 LYS A CA 1
ATOM 1392 C C . LYS A 1 184 ? 22.969 25.125 11.211 1 81.12 184 LYS A C 1
ATOM 1394 O O . LYS A 1 184 ? 23.562 25.859 10.43 1 81.12 184 LYS A O 1
ATOM 1399 N N . GLU A 1 185 ? 23.578 24.188 11.836 1 86.94 185 GLU A N 1
ATOM 1400 C CA . GLU A 1 185 ? 25.031 24.25 12.016 1 86.94 185 GLU A CA 1
ATOM 1401 C C . GLU A 1 185 ? 25.734 23.219 11.133 1 86.94 185 GLU A C 1
ATOM 1403 O O . GLU A 1 185 ? 26.906 23.406 10.773 1 86.94 185 GLU A O 1
ATOM 1408 N N . LEU A 1 186 ? 25.094 22.172 10.805 1 88.31 186 LEU A N 1
ATOM 1409 C CA . LEU A 1 186 ? 25.812 21.062 10.172 1 88.31 186 LEU A CA 1
ATOM 1410 C C . LEU A 1 186 ? 25.328 20.844 8.742 1 88.31 186 LEU A C 1
ATOM 1412 O O . LEU A 1 186 ? 25.75 19.891 8.078 1 88.31 186 LEU A O 1
ATOM 1416 N N . GLY A 1 187 ? 24.484 21.688 8.273 1 87.5 187 GLY A N 1
ATOM 1417 C CA . GLY A 1 187 ? 24.016 21.547 6.902 1 87.5 187 GLY A CA 1
ATOM 1418 C C . GLY A 1 187 ? 23.125 20.344 6.688 1 87.5 187 GLY A C 1
ATOM 1419 O O . GLY A 1 187 ? 23.25 19.641 5.688 1 87.5 187 GLY A O 1
ATOM 1420 N N . ILE A 1 188 ? 22.375 19.969 7.629 1 94.06 188 ILE A N 1
ATOM 1421 C CA . ILE A 1 188 ? 21.406 18.875 7.551 1 94.06 188 ILE A CA 1
ATOM 1422 C C . ILE A 1 188 ? 19.984 19.453 7.43 1 94.06 188 ILE A C 1
ATOM 1424 O O . ILE A 1 188 ? 19.594 20.328 8.203 1 94.06 188 ILE A O 1
ATOM 1428 N N . TYR A 1 189 ? 19.25 18.984 6.453 1 95.69 189 TYR A N 1
ATOM 1429 C CA . TYR A 1 189 ? 17.938 19.547 6.164 1 95.69 189 TYR A CA 1
ATOM 1430 C C . TYR A 1 189 ? 16.859 18.891 7.027 1 95.69 189 TYR A C 1
ATOM 1432 O O . TYR A 1 189 ? 16.688 17.672 6.988 1 95.69 189 TYR A O 1
ATOM 1440 N N . MET A 1 190 ? 16.172 19.703 7.777 1 95.44 190 MET A N 1
ATOM 1441 C CA . MET A 1 190 ? 15.148 19.203 8.695 1 95.44 190 MET A CA 1
ATOM 1442 C C . MET A 1 190 ? 13.812 19.031 7.988 1 95.44 190 MET A C 1
ATOM 1444 O O . MET A 1 190 ? 13.305 19.984 7.383 1 95.44 190 MET A O 1
ATOM 1448 N N . LEU A 1 191 ? 13.25 17.828 8.109 1 96.06 191 LEU A N 1
ATOM 1449 C CA . LEU A 1 191 ? 11.984 17.531 7.445 1 96.06 191 LEU A CA 1
ATOM 1450 C C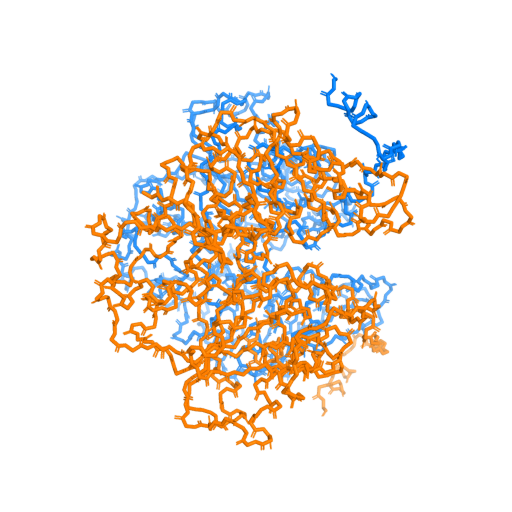 . LEU A 1 191 ? 10.914 17.125 8.453 1 96.06 191 LEU A C 1
ATOM 1452 O O . LEU A 1 191 ? 10.211 16.125 8.242 1 96.06 191 LEU A O 1
ATOM 1456 N N . ASN A 1 192 ? 10.812 17.859 9.523 1 92.25 192 ASN A N 1
ATOM 1457 C CA . ASN A 1 192 ? 9.695 17.797 10.461 1 92.25 192 ASN A CA 1
ATOM 1458 C C . ASN A 1 192 ? 8.508 18.625 9.984 1 92.25 192 ASN A C 1
ATOM 1460 O O . ASN A 1 192 ? 8.5 19.109 8.859 1 92.25 192 ASN A O 1
ATOM 1464 N N . SER A 1 193 ? 7.434 18.719 10.789 1 89.31 193 SER A N 1
ATOM 1465 C CA . SER A 1 193 ? 6.16 19.328 10.422 1 89.31 193 SER A CA 1
ATOM 1466 C C . SER A 1 193 ? 6.312 20.828 10.172 1 89.31 193 SER A C 1
ATOM 1468 O O . SER A 1 193 ? 5.457 21.453 9.547 1 89.31 193 SER A O 1
ATOM 1470 N N . ILE A 1 194 ? 7.406 21.422 10.609 1 90.19 194 ILE A N 1
ATOM 1471 C CA . ILE A 1 194 ? 7.547 22.875 10.5 1 90.19 194 ILE A CA 1
ATOM 1472 C C . ILE A 1 194 ? 8.172 23.234 9.156 1 90.19 194 ILE A C 1
ATOM 1474 O O . ILE A 1 194 ? 8.188 24.406 8.766 1 90.19 194 ILE A O 1
ATOM 1478 N N . ASN A 1 195 ? 8.703 22.188 8.453 1 93.62 195 ASN A N 1
ATOM 1479 C CA . ASN A 1 195 ? 9.242 22.438 7.121 1 93.62 195 ASN A CA 1
ATOM 1480 C C . ASN A 1 195 ? 8.156 22.938 6.168 1 93.62 195 ASN A C 1
ATOM 1482 O O . ASN A 1 195 ? 7.145 22.25 5.965 1 93.62 195 ASN A O 1
ATOM 1486 N N . PRO A 1 196 ? 8.305 24.062 5.582 1 94.31 196 PRO A N 1
ATOM 1487 C CA . PRO A 1 196 ? 7.223 24.656 4.793 1 94.31 196 PRO A CA 1
ATOM 1488 C C . PRO A 1 196 ? 6.996 23.938 3.467 1 94.31 196 PRO A C 1
ATOM 1490 O O . PRO A 1 196 ? 5.918 24.047 2.875 1 94.31 196 PRO A O 1
ATOM 1493 N N . PHE A 1 197 ? 7.957 23.188 3.025 1 96.75 197 PHE A N 1
ATOM 1494 C CA . PHE A 1 197 ? 7.879 22.625 1.682 1 96.75 197 PHE A CA 1
ATOM 1495 C C . PHE A 1 197 ? 7.113 21.312 1.689 1 96.75 197 PHE A C 1
ATOM 1497 O O . PHE A 1 197 ? 6.598 20.875 0.656 1 96.75 197 PHE A O 1
ATOM 1504 N N . ARG A 1 198 ? 7.016 20.625 2.826 1 97.31 198 ARG A N 1
ATOM 1505 C CA . ARG A 1 198 ? 6.277 19.375 2.932 1 97.31 198 ARG A CA 1
ATOM 1506 C C . ARG A 1 198 ? 4.809 19.562 2.586 1 97.31 198 ARG A C 1
ATOM 1508 O O . ARG A 1 198 ? 4.199 18.719 1.927 1 97.31 198 ARG A O 1
ATOM 1515 N N . LEU A 1 199 ? 4.25 20.688 3.012 1 98.19 199 LEU A N 1
ATOM 1516 C CA . LEU A 1 199 ? 2.828 20.922 2.783 1 98.19 199 LEU A CA 1
ATOM 1517 C C . LEU A 1 199 ? 2.539 21.109 1.297 1 98.19 199 LEU A C 1
ATOM 1519 O O . LEU A 1 199 ? 1.408 20.891 0.851 1 98.19 199 LEU A O 1
ATOM 1523 N N . GLU A 1 200 ? 3.588 21.469 0.527 1 98.31 200 GLU A N 1
ATOM 1524 C CA . GLU A 1 200 ? 3.414 21.672 -0.909 1 98.31 200 GLU A CA 1
ATOM 1525 C C . GLU A 1 200 ? 3.143 20.344 -1.622 1 98.31 200 GLU A C 1
ATOM 1527 O O . GLU A 1 200 ? 2.418 20.312 -2.619 1 98.31 200 GLU A O 1
ATOM 1532 N N . GLY A 1 201 ? 3.762 19.281 -1.098 1 98.5 201 GLY A N 1
ATOM 1533 C CA . GLY A 1 201 ? 3.402 17.969 -1.614 1 98.5 201 GLY A CA 1
ATOM 1534 C C . GLY A 1 201 ? 2.025 17.516 -1.17 1 98.5 201 GLY A C 1
ATOM 1535 O O . GLY A 1 201 ? 1.262 16.969 -1.967 1 98.5 201 GLY A O 1
ATOM 1536 N N . GLN A 1 202 ? 1.716 17.797 0.08 1 98.75 202 GLN A N 1
ATOM 1537 C CA . GLN A 1 202 ? 0.464 17.328 0.675 1 98.75 202 GLN A CA 1
ATOM 1538 C C . GLN A 1 202 ? -0.736 18.016 0.028 1 98.75 202 GLN A C 1
ATOM 1540 O O . GLN A 1 202 ? -1.812 17.422 -0.079 1 98.75 202 GLN A O 1
ATOM 1545 N N . LYS A 1 203 ? -0.593 19.281 -0.478 1 98.88 203 LYS A N 1
ATOM 1546 C CA . LYS A 1 203 ? -1.731 20.016 -1.017 1 98.88 203 LYS A CA 1
ATOM 1547 C C . LYS A 1 203 ? -2.24 19.375 -2.307 1 98.88 203 LYS A C 1
ATOM 1549 O O . LYS A 1 203 ? -3.359 19.656 -2.742 1 98.88 203 LYS A O 1
ATOM 1554 N N . THR A 1 204 ? -1.415 18.5 -2.949 1 98.88 204 THR A N 1
ATOM 1555 C CA . THR A 1 204 ? -1.816 17.875 -4.203 1 98.88 204 THR A CA 1
ATOM 1556 C C . THR A 1 204 ? -2.98 16.906 -3.982 1 98.88 204 THR A C 1
ATOM 1558 O O . THR A 1 204 ? -3.645 16.5 -4.938 1 98.88 204 THR A O 1
ATOM 1561 N N . ILE A 1 205 ? -3.236 16.547 -2.719 1 98.94 205 ILE A N 1
ATOM 1562 C CA . ILE A 1 205 ? -4.438 15.773 -2.424 1 98.94 205 ILE A CA 1
ATOM 1563 C C . ILE A 1 205 ? -5.668 16.516 -2.934 1 98.94 205 ILE A C 1
ATOM 1565 O O . ILE A 1 205 ? -6.559 15.906 -3.539 1 98.94 205 ILE A O 1
ATOM 1569 N N . ALA A 1 206 ? -5.684 17.828 -2.701 1 98.94 206 ALA A N 1
ATOM 1570 C CA . ALA A 1 206 ? -6.793 18.641 -3.197 1 98.94 206 ALA A CA 1
ATOM 1571 C C . ALA A 1 206 ? -6.863 18.594 -4.723 1 98.94 206 ALA A C 1
ATOM 1573 O O . ALA A 1 206 ? -7.949 18.453 -5.293 1 98.94 206 ALA A O 1
ATOM 1574 N N . TYR A 1 207 ? -5.691 18.719 -5.402 1 98.88 207 TYR A N 1
ATOM 1575 C CA . TYR A 1 207 ? -5.629 18.672 -6.859 1 98.88 207 TYR A CA 1
ATOM 1576 C C . TYR A 1 207 ? -6.191 17.359 -7.387 1 98.88 207 TYR A C 1
ATOM 1578 O O . TYR A 1 207 ? -6.984 17.344 -8.336 1 98.88 207 TYR A O 1
ATOM 1586 N N . GLU A 1 208 ? -5.789 16.297 -6.777 1 98.88 208 GLU A N 1
ATOM 1587 C CA . GLU A 1 208 ? -6.215 14.977 -7.242 1 98.88 208 GLU A CA 1
ATOM 1588 C C . GLU A 1 208 ? -7.703 14.758 -7 1 98.88 208 GLU A C 1
ATOM 1590 O O . GLU A 1 208 ? -8.383 14.109 -7.805 1 98.88 208 GLU A O 1
ATOM 1595 N N . ILE A 1 209 ? -8.203 15.234 -5.801 1 98.94 209 ILE A N 1
ATOM 1596 C CA . ILE A 1 209 ? -9.625 15.094 -5.527 1 98.94 209 ILE A CA 1
ATOM 1597 C C . ILE A 1 209 ? -10.43 15.719 -6.664 1 98.94 209 ILE A C 1
ATOM 1599 O O . ILE A 1 209 ? -11.328 15.078 -7.227 1 98.94 209 ILE A O 1
ATOM 1603 N N . TYR A 1 210 ? -10.141 16.938 -7.078 1 98.88 210 TYR A N 1
ATOM 1604 C CA . TYR A 1 210 ? -10.844 17.625 -8.156 1 98.88 210 TYR A CA 1
ATOM 1605 C C . TYR A 1 210 ? -10.625 16.906 -9.484 1 98.88 210 TYR A C 1
ATOM 1607 O O . TYR A 1 210 ? -11.57 16.688 -10.25 1 98.88 210 TYR A O 1
ATOM 1615 N N . ASP A 1 211 ? -9.375 16.562 -9.711 1 98.5 211 ASP A N 1
ATOM 1616 C CA . ASP A 1 211 ? -9.016 15.945 -10.984 1 98.5 211 ASP A CA 1
ATOM 1617 C C . ASP A 1 211 ? -9.742 14.609 -11.18 1 98.5 211 ASP A C 1
ATOM 1619 O O . ASP A 1 211 ? -10.109 14.258 -12.297 1 98.5 211 ASP A O 1
ATOM 1623 N N . GLN A 1 212 ? -9.93 13.906 -10.148 1 98.19 212 GLN A N 1
ATOM 1624 C CA . GLN A 1 212 ? -10.539 12.586 -10.211 1 98.19 212 GLN A CA 1
ATOM 1625 C C . GLN A 1 212 ? -12.062 12.68 -10.203 1 98.19 212 GLN A C 1
ATOM 1627 O O . GLN A 1 212 ? -12.742 11.914 -10.891 1 98.19 212 GLN A O 1
ATOM 1632 N N . LEU A 1 213 ? -12.578 13.609 -9.391 1 98.12 213 LEU A N 1
ATOM 1633 C CA . LEU A 1 213 ? -14.023 13.727 -9.266 1 98.12 213 LEU A CA 1
ATOM 1634 C C . LEU A 1 213 ? -14.602 14.555 -10.406 1 98.12 213 LEU A C 1
ATOM 1636 O O . LEU A 1 213 ? -15.773 14.398 -10.766 1 98.12 213 LEU A O 1
ATOM 1640 N N . GLY A 1 214 ? -13.836 15.531 -10.906 1 97.69 214 GLY A N 1
ATOM 1641 C CA . GLY A 1 214 ? -14.32 16.469 -11.906 1 97.69 214 GLY A CA 1
ATOM 1642 C C . GLY A 1 214 ? -15.156 17.578 -11.328 1 97.69 214 GLY A C 1
ATOM 1643 O O . GLY A 1 214 ? -15.719 18.391 -12.07 1 97.69 214 GLY A O 1
ATOM 1644 N N . LYS A 1 215 ? -15.242 17.594 -10.031 1 98.38 215 LYS A N 1
ATOM 1645 C CA . LYS A 1 215 ? -15.984 18.609 -9.297 1 98.38 215 LYS A CA 1
ATOM 1646 C C . LYS A 1 215 ? -15.445 18.766 -7.879 1 98.38 215 LYS A C 1
ATOM 1648 O O . LYS A 1 215 ? -14.688 17.922 -7.395 1 98.38 215 LYS A O 1
ATOM 1653 N N . VAL A 1 216 ? -15.742 19.875 -7.289 1 98.81 216 VAL A N 1
ATOM 1654 C CA . VAL A 1 216 ? -15.383 20.109 -5.895 1 98.81 216 VAL A CA 1
ATOM 1655 C C . VAL A 1 216 ? -16.422 19.469 -4.977 1 98.81 216 VAL A C 1
ATOM 1657 O O . VAL A 1 216 ? -17.625 19.703 -5.141 1 98.81 216 VAL A O 1
ATOM 1660 N N . PRO A 1 217 ? -16.031 18.625 -4.078 1 98.88 217 PRO A N 1
ATOM 1661 C CA . PRO A 1 217 ? -17.016 18.109 -3.111 1 98.88 217 PRO A CA 1
ATOM 1662 C C . PRO A 1 217 ? -17.516 19.188 -2.156 1 98.88 217 PRO A C 1
ATOM 1664 O O . PRO A 1 217 ? -16.844 20.203 -1.938 1 98.88 217 PRO A O 1
ATOM 1667 N N . ASP A 1 218 ? -18.688 18.906 -1.571 1 98.88 218 ASP A N 1
ATOM 1668 C CA . ASP A 1 218 ? -19.219 19.844 -0.591 1 98.88 218 ASP A CA 1
ATOM 1669 C C . ASP A 1 218 ? -18.344 19.891 0.66 1 98.88 218 ASP A C 1
ATOM 1671 O O . ASP A 1 218 ? -18.141 20.953 1.254 1 98.88 218 ASP A O 1
ATOM 1675 N N . ASN A 1 219 ? -17.875 18.734 1.063 1 98.94 219 ASN A N 1
ATOM 1676 C CA . ASN A 1 219 ? -17.125 18.625 2.307 1 98.94 219 ASN A CA 1
ATOM 1677 C C . ASN A 1 219 ? -15.898 17.734 2.143 1 98.94 219 ASN A C 1
ATOM 1679 O O . ASN A 1 219 ? -15.961 16.703 1.457 1 98.94 219 ASN A O 1
ATOM 1683 N N . VAL A 1 220 ? -14.828 18.094 2.756 1 99 220 VAL A N 1
ATOM 1684 C CA . VAL A 1 220 ? -13.656 17.25 2.963 1 99 220 VAL A CA 1
ATOM 1685 C C . VAL A 1 220 ? -13.438 17.031 4.457 1 99 220 VAL A C 1
ATOM 1687 O O . VAL A 1 220 ? -13.344 18 5.223 1 99 220 VAL A O 1
ATOM 1690 N N . ILE A 1 221 ? -13.422 15.789 4.895 1 99 221 ILE A N 1
ATOM 1691 C CA . ILE A 1 221 ? -13.258 15.43 6.301 1 99 221 ILE A CA 1
ATOM 1692 C C . ILE A 1 221 ? -11.945 14.68 6.5 1 99 221 ILE A C 1
ATOM 1694 O O . ILE A 1 221 ? -11.633 13.758 5.746 1 99 221 ILE A O 1
ATOM 1698 N N . LEU A 1 222 ? -11.164 15.078 7.41 1 98.88 222 LEU A N 1
ATOM 1699 C CA . LEU A 1 222 ? -9.883 14.406 7.594 1 98.88 222 LEU A CA 1
ATOM 1700 C C . LEU A 1 222 ? -9.445 14.461 9.055 1 98.88 222 LEU A C 1
ATOM 1702 O O . LEU A 1 222 ? -9.844 15.359 9.797 1 98.88 222 LEU A O 1
ATOM 1706 N N . PRO A 1 223 ? -8.578 13.477 9.445 1 98.88 223 PRO A N 1
ATOM 1707 C CA . PRO A 1 223 ? -7.98 13.5 10.781 1 98.88 223 PRO A CA 1
ATOM 1708 C C . PRO A 1 223 ? -6.996 14.656 10.961 1 98.88 223 PRO A C 1
ATOM 1710 O O . PRO A 1 223 ? -6.297 15.023 10.008 1 98.88 223 PRO A O 1
ATOM 1713 N N . VAL A 1 224 ? -6.961 15.125 12.188 1 98.81 224 VAL A N 1
ATOM 1714 C CA . VAL A 1 224 ? -6.074 16.25 12.477 1 98.81 224 VAL A CA 1
ATOM 1715 C C . VAL A 1 224 ? -5.18 15.906 13.664 1 98.81 224 VAL A C 1
ATOM 1717 O O . VAL A 1 224 ? -5.668 15.57 14.742 1 98.81 224 VAL A O 1
ATOM 1720 N N . GLY A 1 225 ? -3.889 15.852 13.422 1 97 225 GLY A N 1
ATOM 1721 C CA . GLY A 1 225 ? -2.85 15.781 14.438 1 97 225 GLY A CA 1
ATOM 1722 C C . GLY A 1 225 ? -2.035 17.062 14.547 1 97 225 GLY A C 1
ATOM 1723 O O . GLY A 1 225 ? -2.477 18.031 15.156 1 97 225 GLY A O 1
ATOM 1724 N N . ASN A 1 226 ? -0.985 17.125 13.719 1 95.69 226 ASN A N 1
ATOM 1725 C CA . ASN A 1 226 ? -0.149 18.328 13.664 1 95.69 226 ASN A CA 1
ATOM 1726 C C . ASN A 1 226 ? -0.774 19.406 12.797 1 95.69 226 ASN A C 1
ATOM 1728 O O . ASN A 1 226 ? -0.246 20.516 12.703 1 95.69 226 ASN A O 1
ATOM 1732 N N . ALA A 1 227 ? -1.818 19.047 12.133 1 98.25 227 ALA A N 1
ATOM 1733 C CA . ALA A 1 227 ? -2.709 19.953 11.414 1 98.25 227 ALA A CA 1
ATOM 1734 C C . ALA A 1 227 ? -2.076 20.422 10.109 1 98.25 227 ALA A C 1
ATOM 1736 O O . ALA A 1 227 ? -2.533 21.406 9.508 1 98.25 227 ALA A O 1
ATOM 1737 N N . GLY A 1 228 ? -1.023 19.719 9.719 1 98 228 GLY A N 1
ATOM 1738 C CA . GLY A 1 228 ? -0.415 20.062 8.445 1 98 228 GLY A CA 1
ATOM 1739 C C . GLY A 1 228 ? -1.266 19.672 7.25 1 98 228 GLY A C 1
ATOM 1740 O O . GLY A 1 228 ? -1.383 20.422 6.285 1 98 228 GLY A O 1
ATOM 1741 N N . ASN A 1 229 ? -1.877 18.547 7.312 1 98.62 229 ASN A N 1
ATOM 1742 C CA . ASN A 1 229 ? -2.604 18 6.168 1 98.62 229 ASN A CA 1
ATOM 1743 C C . ASN A 1 229 ? -3.848 18.828 5.852 1 98.62 229 ASN A C 1
ATOM 1745 O O . ASN A 1 229 ? -4.121 19.141 4.688 1 98.62 229 ASN A O 1
ATOM 1749 N N . ILE A 1 230 ? -4.637 19.203 6.852 1 98.88 230 ILE A N 1
ATOM 1750 C CA . ILE A 1 230 ? -5.832 20.016 6.625 1 98.88 230 ILE A CA 1
ATOM 1751 C C . ILE A 1 230 ? -5.438 21.375 6.055 1 98.88 230 ILE A C 1
ATOM 1753 O O . ILE A 1 230 ? -6.121 21.906 5.18 1 98.88 230 ILE A O 1
ATOM 1757 N N . SER A 1 231 ? -4.336 21.906 6.547 1 98.81 231 SER A N 1
ATOM 1758 C CA . SER A 1 231 ? -3.812 23.172 6.051 1 98.81 231 SER A CA 1
ATOM 1759 C C . SER A 1 231 ? -3.395 23.062 4.586 1 98.81 231 SER A C 1
ATOM 1761 O O . SER A 1 231 ? -3.705 23.938 3.779 1 98.81 231 SER A O 1
ATOM 1763 N N . ALA A 1 232 ? -2.736 21.984 4.27 1 98.88 232 ALA A N 1
ATOM 1764 C CA . ALA A 1 232 ? -2.227 21.781 2.916 1 98.88 232 ALA A CA 1
ATOM 1765 C C . ALA A 1 232 ? -3.369 21.578 1.924 1 98.88 232 ALA A C 1
ATOM 1767 O O . ALA A 1 232 ? -3.369 22.172 0.842 1 98.88 232 ALA A O 1
ATOM 1768 N N . ILE A 1 233 ? -4.332 20.75 2.281 1 98.94 233 ILE A N 1
ATOM 1769 C CA . ILE A 1 233 ? -5.441 20.469 1.38 1 98.94 233 ILE A CA 1
ATOM 1770 C C . ILE A 1 233 ? -6.242 21.75 1.123 1 98.94 233 ILE A C 1
ATOM 1772 O O . ILE A 1 233 ? -6.617 22.031 -0.016 1 98.94 233 ILE A O 1
ATOM 1776 N N . TRP A 1 234 ? -6.473 22.516 2.172 1 98.94 234 TRP A N 1
ATOM 1777 C CA . TRP A 1 234 ? -7.16 23.797 2.01 1 98.94 234 TRP A CA 1
ATOM 1778 C C . TRP A 1 234 ? -6.387 24.719 1.073 1 98.94 234 TRP A C 1
ATOM 1780 O O . TRP A 1 234 ? -6.969 25.328 0.178 1 98.94 234 TRP A O 1
ATOM 1790 N N . LYS A 1 235 ? -5.121 24.797 1.288 1 98.81 235 LYS A N 1
ATOM 1791 C CA . LYS A 1 235 ? -4.273 25.609 0.411 1 98.81 235 LYS A CA 1
ATOM 1792 C C . LYS A 1 235 ? -4.434 25.188 -1.047 1 98.81 235 LYS A C 1
ATOM 1794 O O . LYS A 1 235 ? -4.504 26.031 -1.939 1 98.81 235 LYS A O 1
ATOM 1799 N N . GLY A 1 236 ? -4.43 23.859 -1.293 1 98.88 236 GLY A N 1
ATOM 1800 C CA . GLY A 1 236 ? -4.598 23.359 -2.646 1 98.88 236 GLY A CA 1
ATOM 1801 C C . GLY A 1 236 ? -5.887 23.828 -3.303 1 98.88 236 GLY A C 1
ATOM 1802 O O . GLY A 1 236 ? -5.871 24.297 -4.441 1 98.88 236 GLY A O 1
ATOM 1803 N N . PHE A 1 237 ? -6.984 23.719 -2.605 1 98.94 237 PHE A N 1
ATOM 1804 C CA . PHE A 1 237 ? -8.266 24.172 -3.143 1 98.94 237 PHE A CA 1
ATOM 1805 C C . PHE A 1 237 ? -8.266 25.672 -3.383 1 98.94 237 PHE A C 1
ATOM 1807 O O . PHE A 1 237 ? -8.781 26.141 -4.398 1 98.94 237 PHE A O 1
ATOM 1814 N N . LYS A 1 238 ? -7.703 26.406 -2.473 1 98.81 238 LYS A N 1
ATOM 1815 C CA . LYS A 1 238 ? -7.652 27.859 -2.613 1 98.81 238 LYS A CA 1
ATOM 1816 C C . LYS A 1 238 ? -6.836 28.266 -3.836 1 98.81 238 LYS A C 1
ATOM 1818 O O . LYS A 1 238 ? -7.219 29.188 -4.566 1 98.81 238 LYS A O 1
ATOM 1823 N N . GLU A 1 239 ? -5.703 27.625 -3.977 1 98.75 239 GLU A N 1
ATOM 1824 C CA . GLU A 1 239 ? -4.867 27.922 -5.137 1 98.75 239 GLU A CA 1
ATOM 1825 C C . GLU A 1 239 ? -5.613 27.656 -6.438 1 98.75 239 GLU A C 1
ATOM 1827 O O . GLU A 1 239 ? -5.535 28.438 -7.379 1 98.75 239 GLU A O 1
ATOM 1832 N N . MET A 1 240 ? -6.293 26.547 -6.492 1 98.81 240 MET A N 1
ATOM 1833 C CA . MET A 1 240 ? -7.078 26.234 -7.684 1 98.81 240 MET A CA 1
ATOM 1834 C C . MET A 1 240 ? -8.156 27.297 -7.914 1 98.81 240 MET A C 1
ATOM 1836 O O . MET A 1 240 ? -8.414 27.688 -9.055 1 98.81 240 MET A O 1
ATOM 1840 N N . TYR A 1 241 ? -8.805 27.703 -6.836 1 98.81 241 TYR A N 1
ATOM 1841 C CA . TYR A 1 241 ? -9.836 28.734 -6.918 1 98.81 241 TYR A CA 1
ATOM 1842 C C . TYR A 1 241 ? -9.266 30.047 -7.445 1 98.81 241 TYR A C 1
ATOM 1844 O O . TYR A 1 241 ? -9.812 30.641 -8.375 1 98.81 241 TYR A O 1
ATOM 1852 N N . GLU A 1 242 ? -8.172 30.469 -6.93 1 98.5 242 GLU A N 1
ATOM 1853 C CA . GLU A 1 242 ? -7.531 31.719 -7.305 1 98.5 242 GLU A CA 1
ATOM 1854 C C . GLU A 1 242 ? -7.035 31.688 -8.75 1 98.5 242 GLU A C 1
ATOM 1856 O O . GLU A 1 242 ? -7.051 32.688 -9.445 1 98.5 242 GLU A O 1
ATOM 1861 N N . ALA A 1 243 ? -6.629 30.484 -9.156 1 98.44 243 ALA A N 1
ATOM 1862 C CA . ALA A 1 243 ? -6.102 30.328 -10.508 1 98.44 243 ALA A CA 1
ATOM 1863 C C . ALA A 1 243 ? -7.23 30.172 -11.523 1 98.44 243 ALA A C 1
ATOM 1865 O O . ALA A 1 243 ? -6.988 30.125 -12.727 1 98.44 243 ALA A O 1
ATOM 1866 N N . GLY A 1 244 ? -8.414 30.016 -11.047 1 98.19 244 GLY A N 1
ATOM 1867 C CA . GLY A 1 244 ? -9.57 29.938 -11.93 1 98.19 244 GLY A CA 1
ATOM 1868 C C . GLY A 1 244 ? -9.875 28.531 -12.391 1 98.19 244 GLY A C 1
ATOM 1869 O O . GLY A 1 244 ? -10.609 28.344 -13.359 1 98.19 244 GLY A O 1
ATOM 1870 N N . VAL A 1 245 ? -9.281 27.562 -11.719 1 98.5 245 VAL A N 1
ATOM 1871 C CA . VAL A 1 245 ? -9.516 26.172 -12.078 1 98.5 245 VAL A CA 1
ATOM 1872 C C . VAL A 1 245 ? -10.883 25.719 -11.562 1 98.5 245 VAL A C 1
ATOM 1874 O O . VAL A 1 245 ? -11.578 24.953 -12.227 1 98.5 245 VAL A O 1
ATOM 1877 N N . ILE A 1 246 ? -11.227 26.188 -10.367 1 98.69 246 ILE A N 1
ATOM 1878 C CA . ILE A 1 246 ? -12.508 25.859 -9.758 1 98.69 246 ILE A CA 1
ATOM 1879 C C . ILE A 1 246 ? -13.227 27.141 -9.352 1 98.69 246 ILE A C 1
ATOM 1881 O O . ILE A 1 246 ? -12.602 28.188 -9.219 1 98.69 246 ILE A O 1
ATOM 1885 N N . ASP A 1 247 ? -14.555 27.031 -9.07 1 98.31 247 ASP A N 1
ATOM 1886 C CA . ASP A 1 247 ? -15.344 28.234 -8.797 1 98.31 247 ASP A CA 1
ATOM 1887 C C . ASP A 1 247 ? -16.016 28.141 -7.426 1 98.31 247 ASP A C 1
ATOM 1889 O O . ASP A 1 247 ? -16.781 29.031 -7.043 1 98.31 247 ASP A O 1
ATOM 1893 N N . GLU A 1 248 ? -15.812 27.078 -6.785 1 98.38 248 GLU A N 1
ATOM 1894 C CA . GLU A 1 248 ? -16.312 26.891 -5.426 1 98.38 248 GLU A CA 1
ATOM 1895 C C . GLU A 1 248 ? -15.258 26.234 -4.539 1 98.38 248 GLU A C 1
ATOM 1897 O O . GLU A 1 248 ? -14.281 25.672 -5.039 1 98.38 248 GLU A O 1
ATOM 1902 N N . LEU A 1 249 ? -15.391 26.391 -3.262 1 98.88 249 LEU A N 1
ATOM 1903 C CA . LEU A 1 249 ? -14.508 25.797 -2.268 1 98.88 249 LEU A CA 1
ATOM 1904 C C . LEU A 1 249 ? -15.266 24.828 -1.367 1 98.88 249 LEU A C 1
ATOM 1906 O O . LEU A 1 249 ? -16.438 25.062 -1.068 1 98.88 249 LEU A O 1
ATOM 1910 N N . PRO A 1 250 ? -14.664 23.766 -0.977 1 98.94 250 PRO A N 1
ATOM 1911 C CA . PRO A 1 250 ? -15.328 22.844 -0.042 1 98.94 250 PRO A CA 1
ATOM 1912 C C . PRO A 1 250 ? -15.297 23.359 1.397 1 98.94 250 PRO A C 1
ATOM 1914 O O . PRO A 1 250 ? -14.547 24.281 1.716 1 98.94 250 PRO A O 1
ATOM 1917 N N . ARG A 1 251 ? -16.109 22.766 2.201 1 98.81 251 ARG A N 1
ATOM 1918 C CA . ARG A 1 251 ? -16 22.906 3.648 1 98.81 251 ARG A CA 1
ATOM 1919 C C . ARG A 1 251 ? -14.977 21.938 4.215 1 98.81 251 ARG A C 1
ATOM 1921 O O . ARG A 1 251 ? -14.992 20.75 3.875 1 98.81 251 ARG A O 1
ATOM 1928 N N . MET A 1 252 ? -14.094 22.453 5.039 1 98.94 252 MET A N 1
ATOM 1929 C CA . MET A 1 252 ? -13.07 21.609 5.66 1 98.94 252 MET A CA 1
ATOM 1930 C C . MET A 1 252 ? -13.484 21.203 7.066 1 98.94 252 MET A C 1
ATOM 1932 O O . MET A 1 252 ? -13.75 22.047 7.918 1 98.94 252 MET A O 1
ATOM 1936 N N . ILE A 1 253 ? -13.539 19.922 7.32 1 98.94 253 ILE A N 1
ATOM 1937 C CA . ILE A 1 253 ? -13.914 19.391 8.633 1 98.94 253 ILE A CA 1
ATOM 1938 C C . ILE A 1 253 ? 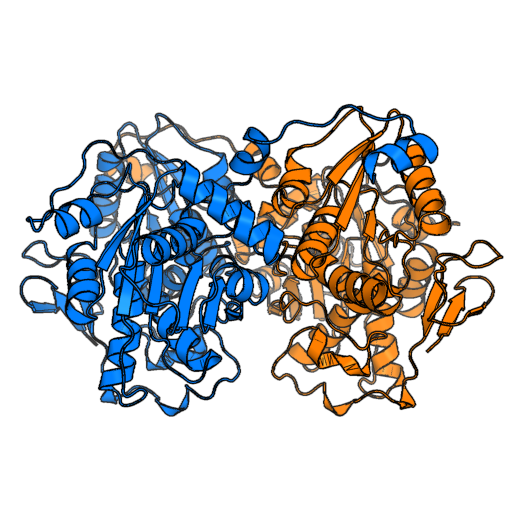-12.75 18.609 9.219 1 98.94 253 ILE A C 1
ATOM 1940 O O . ILE A 1 253 ? -12.328 17.594 8.648 1 98.94 253 ILE A O 1
ATOM 1944 N N . GLY A 1 254 ? -12.227 19.094 10.312 1 98.94 254 GLY A N 1
ATOM 1945 C CA . GLY A 1 254 ? -11.125 18.422 10.992 1 98.94 254 GLY A CA 1
ATOM 1946 C C . GLY A 1 254 ? -11.57 17.594 12.172 1 98.94 254 GLY A C 1
ATOM 1947 O O . GLY A 1 254 ? -12.336 18.062 13.016 1 98.94 254 GLY A O 1
ATOM 1948 N N . ILE A 1 255 ? -11.109 16.344 12.234 1 99 255 ILE A N 1
ATOM 1949 C CA . ILE A 1 255 ? -11.5 15.438 13.305 1 99 255 ILE A CA 1
ATOM 1950 C C . ILE A 1 255 ? -10.281 15.094 14.164 1 99 255 ILE A C 1
ATOM 1952 O O . ILE A 1 255 ? -9.266 14.617 13.641 1 99 255 ILE A O 1
ATOM 1956 N N . GLN A 1 256 ? -10.32 15.383 15.43 1 98.94 256 GLN A N 1
ATOM 1957 C CA . GLN A 1 256 ? -9.281 14.984 16.375 1 98.94 256 GLN A CA 1
ATOM 1958 C C . GLN A 1 256 ? -9.766 13.844 17.266 1 98.94 256 GLN A C 1
ATOM 1960 O O . GLN A 1 256 ? -10.969 13.578 17.344 1 98.94 256 GLN A O 1
ATOM 1965 N N . ALA A 1 257 ? -8.82 13.062 17.797 1 98.81 257 ALA A N 1
ATOM 1966 C CA . ALA A 1 257 ? -9.18 12.102 18.844 1 98.81 257 ALA A CA 1
ATOM 1967 C C . ALA A 1 257 ? -9.508 12.82 20.156 1 98.81 257 ALA A C 1
ATOM 1969 O O . ALA A 1 257 ? -8.844 13.789 20.516 1 98.81 257 ALA A O 1
ATOM 1970 N N . GLU A 1 258 ? -10.469 12.367 20.844 1 98.44 258 GLU A N 1
ATOM 1971 C CA . GLU A 1 258 ? -10.945 13.008 22.062 1 98.44 258 GLU A CA 1
ATOM 1972 C C . GLU A 1 258 ? -9.812 13.227 23.047 1 98.44 258 GLU A C 1
ATOM 1974 O O . GLU A 1 258 ? -9.734 14.273 23.703 1 98.44 258 GLU A O 1
ATOM 1979 N N . GLY A 1 259 ? -8.953 12.258 23.172 1 98.06 259 GLY A N 1
ATOM 1980 C CA . GLY A 1 259 ? -7.859 12.344 24.125 1 98.06 259 GLY A CA 1
ATOM 1981 C C . GLY A 1 259 ? -6.703 13.188 23.625 1 98.06 259 GLY A C 1
ATOM 1982 O O . GLY A 1 259 ? -5.691 13.336 24.312 1 98.06 259 GLY A O 1
ATOM 1983 N N . ALA A 1 260 ? -6.789 13.766 22.469 1 98.19 260 ALA A N 1
ATOM 1984 C CA . ALA A 1 260 ? -5.812 14.648 21.844 1 98.19 260 ALA A CA 1
ATOM 1985 C C . ALA A 1 260 ? -6.5 15.664 20.922 1 98.19 260 ALA A C 1
ATOM 1987 O O . ALA A 1 260 ? -6.297 15.648 19.703 1 98.19 260 ALA A O 1
ATOM 1988 N N . SER A 1 261 ? -7.309 16.531 21.547 1 98.62 261 SER A N 1
ATOM 1989 C CA . SER A 1 261 ? -8.203 17.328 20.734 1 98.62 261 SER A CA 1
ATOM 1990 C C . SER A 1 261 ? -8.156 18.797 21.125 1 98.62 261 SER A C 1
ATOM 1992 O O . SER A 1 261 ? -9.195 19.422 21.344 1 98.62 261 SER A O 1
ATOM 1994 N N . PRO A 1 262 ? -6.965 19.391 21.156 1 98.5 262 PRO A N 1
ATOM 1995 C CA . PRO A 1 262 ? -6.895 20.797 21.578 1 98.5 262 PRO A CA 1
ATOM 1996 C C . PRO A 1 262 ? -7.648 21.734 20.641 1 98.5 262 PRO A C 1
ATOM 1998 O O . PRO A 1 262 ? -8.258 22.703 21.094 1 98.5 262 PRO A O 1
ATOM 2001 N N . LEU A 1 263 ? -7.652 21.5 19.359 1 98.75 263 LEU A N 1
ATOM 2002 C CA . LEU A 1 263 ? -8.352 22.375 18.406 1 98.75 263 LEU A CA 1
ATOM 2003 C C . LEU A 1 263 ? -9.859 22.203 18.531 1 98.75 263 LEU A C 1
ATOM 2005 O O . LEU A 1 263 ? -10.594 23.188 18.547 1 98.75 263 LEU A O 1
ATOM 2009 N N . ALA A 1 264 ? -10.297 20.984 18.578 1 98.75 264 ALA A N 1
ATOM 2010 C CA . ALA A 1 264 ? -11.727 20.719 18.688 1 98.75 264 ALA A CA 1
ATOM 2011 C C . ALA A 1 264 ? -12.305 21.328 19.953 1 98.75 264 ALA A C 1
ATOM 2013 O O . ALA A 1 264 ? -13.383 21.922 19.938 1 98.75 264 ALA A O 1
ATOM 2014 N N . LYS A 1 265 ? -11.602 21.188 21.062 1 98.25 265 LYS A N 1
ATOM 2015 C CA . LYS A 1 265 ? -12.055 21.766 22.328 1 98.25 265 LYS A CA 1
ATOM 2016 C C . LYS A 1 265 ? -12.141 23.281 22.234 1 98.25 265 LYS A C 1
ATOM 2018 O O . LYS A 1 265 ? -13.141 23.875 22.625 1 98.25 265 LYS A O 1
ATOM 2023 N N . ALA A 1 266 ? -11.047 23.844 21.75 1 98.5 266 ALA A N 1
ATOM 2024 C CA . ALA A 1 266 ? -11.039 25.312 21.609 1 98.5 266 ALA A CA 1
ATOM 2025 C C . ALA A 1 266 ? -12.164 25.781 20.703 1 98.5 266 ALA A C 1
ATOM 2027 O O . ALA A 1 266 ? -12.812 26.781 20.969 1 98.5 266 ALA A O 1
ATOM 2028 N N . TRP A 1 267 ? -12.398 25.109 19.625 1 98.44 267 TRP A N 1
ATOM 2029 C CA . TRP A 1 267 ? -13.414 25.453 18.641 1 98.44 267 TRP A CA 1
ATOM 2030 C C . TRP A 1 267 ? -14.812 25.375 19.25 1 98.44 267 TRP A C 1
ATOM 2032 O O . TRP A 1 267 ? -15.609 26.297 19.109 1 98.44 267 TRP A O 1
ATOM 2042 N N . LYS A 1 268 ? -15.086 24.328 19.938 1 97.25 268 LYS A N 1
ATOM 2043 C CA . LYS A 1 268 ? -16.406 24.094 20.5 1 97.25 268 LYS A CA 1
ATOM 2044 C C . LYS A 1 268 ? -16.703 25.047 21.656 1 97.25 268 LYS A C 1
ATOM 2046 O O . LYS A 1 268 ? -17.828 25.484 21.828 1 97.25 268 LYS A O 1
ATOM 2051 N N . GLU A 1 269 ? -15.664 25.312 22.359 1 97.25 269 GLU A N 1
ATOM 2052 C CA . GLU A 1 269 ? -15.836 26.172 23.516 1 97.25 269 GLU A CA 1
ATOM 2053 C C . GLU A 1 269 ? -15.695 27.641 23.141 1 97.25 269 GLU A C 1
ATOM 2055 O O . GLU A 1 269 ? -15.852 28.531 23.984 1 97.25 269 GLU A O 1
ATOM 2060 N N . LYS A 1 270 ? -15.414 27.906 21.906 1 96.5 270 LYS A N 1
ATOM 2061 C CA . LYS A 1 270 ? -15.25 29.266 21.406 1 96.5 270 LYS A CA 1
ATOM 2062 C C . LYS A 1 270 ? -14.227 30.031 22.219 1 96.5 270 LYS A C 1
ATOM 2064 O O . LYS A 1 270 ? -14.5 31.141 22.688 1 96.5 270 LYS A O 1
ATOM 2069 N N . ARG A 1 271 ? -13.062 29.422 22.422 1 96.25 271 ARG A N 1
ATOM 2070 C CA . ARG A 1 271 ? -11.961 30.031 23.156 1 96.25 271 ARG A CA 1
ATOM 2071 C C . ARG A 1 271 ? -10.672 29.984 22.359 1 96.25 271 ARG A C 1
ATOM 2073 O O . ARG A 1 271 ? -10.609 29.359 21.297 1 96.25 271 ARG A O 1
ATOM 2080 N N . LYS A 1 272 ? -9.672 30.656 22.906 1 96.62 272 LYS A N 1
ATOM 2081 C CA . LYS A 1 272 ? -8.359 30.656 22.281 1 96.62 272 LYS A CA 1
ATOM 2082 C C . LYS A 1 272 ? -7.711 29.266 22.344 1 96.62 272 LYS A C 1
ATOM 2084 O O . LYS A 1 272 ? -7.93 28.531 23.312 1 96.62 272 LYS A O 1
ATOM 2089 N N . PHE A 1 273 ? -6.949 28.984 21.406 1 96.88 273 PHE A N 1
ATOM 2090 C CA . PHE A 1 273 ? -6.219 27.719 21.344 1 96.88 273 PHE A CA 1
ATOM 2091 C C . PHE A 1 273 ? -5.309 27.562 22.547 1 96.88 273 PHE A C 1
ATOM 2093 O O . PHE A 1 273 ? -4.656 28.516 22.969 1 96.88 273 PHE A O 1
ATOM 2100 N N . GLN A 1 274 ? -5.301 26.422 23.125 1 96.81 274 GLN A N 1
ATOM 2101 C CA . GLN A 1 274 ? -4.383 26.016 24.188 1 96.81 274 GLN A CA 1
ATOM 2102 C C . GLN A 1 274 ? -3.895 24.594 23.984 1 96.81 274 GLN A C 1
ATOM 2104 O O . GLN A 1 274 ? -4.695 23.688 23.734 1 96.81 274 GLN A O 1
ATOM 2109 N N . PRO A 1 275 ? -2.613 24.375 24.109 1 96.38 275 PRO A N 1
ATOM 2110 C CA . PRO A 1 275 ? -2.086 23.016 23.969 1 96.38 275 PRO A CA 1
ATOM 2111 C C . PRO A 1 275 ? -2.572 22.078 25.078 1 96.38 275 PRO A C 1
ATOM 2113 O O . PRO A 1 275 ? -2.973 22.547 26.141 1 96.38 275 PRO A O 1
ATOM 2116 N N . GLU A 1 276 ? -2.578 20.875 24.719 1 95.62 276 GLU A N 1
ATOM 2117 C CA . GLU A 1 276 ? -2.842 19.812 25.688 1 95.62 276 GLU A CA 1
ATOM 2118 C C . GLU A 1 276 ? -1.551 19.125 26.125 1 95.62 276 GLU A C 1
ATOM 2120 O O . GLU A 1 276 ? -0.784 18.656 25.281 1 95.62 276 GLU A O 1
ATOM 2125 N N . GLU A 1 277 ? -1.332 19 27.375 1 92.12 277 GLU A N 1
ATOM 2126 C CA . GLU A 1 277 ? -0.051 18.547 27.922 1 92.12 277 GLU A CA 1
ATOM 2127 C C . GLU A 1 277 ? 0.08 17.031 27.844 1 92.12 277 GLU A C 1
ATOM 2129 O O . GLU A 1 277 ? 1.183 16.5 27.688 1 92.12 277 GLU A O 1
ATOM 2134 N N . SER A 1 278 ? -1.014 16.312 27.969 1 94 278 SER A N 1
ATOM 2135 C CA . SER A 1 278 ? -0.929 14.859 28.047 1 94 278 SER A CA 1
ATOM 2136 C C . SER A 1 278 ? -1.917 14.195 27.094 1 94 278 SER A C 1
ATOM 2138 O O . SER A 1 278 ? -2.842 13.508 27.516 1 94 278 SER A O 1
ATOM 2140 N N . PRO A 1 279 ? -1.635 14.367 25.812 1 96.38 279 PRO A N 1
ATOM 2141 C CA . PRO A 1 279 ? -2.535 13.711 24.859 1 96.38 279 PRO A CA 1
ATOM 2142 C C . PRO A 1 279 ? -2.459 12.188 24.922 1 96.38 279 PRO A C 1
ATOM 2144 O O . PRO A 1 279 ? -1.381 11.633 25.141 1 96.38 279 PRO A O 1
ATOM 2147 N N . GLU A 1 280 ? -3.594 11.484 24.781 1 97 280 GLU A N 1
ATOM 2148 C CA . GLU A 1 280 ? -3.648 10.023 24.828 1 97 280 GLU A CA 1
ATOM 2149 C C . GLU A 1 280 ? -4.742 9.484 23.906 1 97 280 GLU A C 1
ATOM 2151 O O . GLU A 1 280 ? -5.918 9.805 24.078 1 97 280 GLU A O 1
ATOM 2156 N N . THR A 1 281 ? -4.359 8.711 23.031 1 97.38 281 THR A N 1
ATOM 2157 C CA . THR A 1 281 ? -5.281 8.055 22.109 1 97.38 281 THR A CA 1
ATOM 2158 C C . THR A 1 281 ? -4.621 6.852 21.453 1 97.38 281 THR A C 1
ATOM 2160 O O . THR A 1 281 ? -3.395 6.805 21.312 1 97.38 281 THR A O 1
ATOM 2163 N N . ILE A 1 282 ? -5.418 5.855 21 1 95.62 282 ILE A N 1
ATOM 2164 C CA . ILE A 1 282 ? -4.93 4.688 20.266 1 95.62 282 ILE A CA 1
ATOM 2165 C C . ILE A 1 282 ? -4.512 5.09 18.859 1 95.62 282 ILE A C 1
ATOM 2167 O O . ILE A 1 282 ? -3.732 4.387 18.219 1 95.62 282 ILE A O 1
ATOM 2171 N N . ALA A 1 283 ? -5.098 6.195 18.375 1 96.5 283 ALA A N 1
ATOM 2172 C CA . ALA A 1 283 ? -4.723 6.738 17.062 1 96.5 283 ALA A CA 1
ATOM 2173 C C . ALA A 1 283 ? -3.41 7.512 17.156 1 96.5 283 ALA A C 1
ATOM 2175 O O . ALA A 1 283 ? -3.402 8.742 17.094 1 96.5 283 ALA A O 1
ATOM 2176 N N . SER A 1 284 ? -2.361 6.816 17.141 1 93.19 284 SER A N 1
ATOM 2177 C CA . SER A 1 284 ? -1.044 7.344 17.484 1 93.19 284 SER A CA 1
ATOM 2178 C C . SER A 1 284 ? -0.632 8.461 16.531 1 93.19 284 SER A C 1
ATOM 2180 O O . SER A 1 284 ? 0.055 9.406 16.922 1 93.19 284 SER A O 1
ATOM 2182 N N . ALA A 1 285 ? -1.062 8.414 15.297 1 93.81 285 ALA A N 1
ATOM 2183 C CA . ALA A 1 285 ? -0.633 9.383 14.289 1 93.81 285 ALA A CA 1
ATOM 2184 C C . ALA A 1 285 ? -1.24 10.75 14.547 1 93.81 285 ALA A C 1
ATOM 2186 O O . ALA A 1 285 ? -0.769 11.758 14.016 1 93.81 285 ALA A O 1
ATOM 2187 N N . ILE A 1 286 ? -2.281 10.828 15.367 1 97.31 286 ILE A N 1
ATOM 2188 C CA . ILE A 1 286 ? -2.9 12.117 15.656 1 97.31 286 ILE A CA 1
ATOM 2189 C C . ILE A 1 286 ? -2.922 12.352 17.172 1 97.31 286 ILE A C 1
ATOM 2191 O O . ILE A 1 286 ? -3.748 13.109 17.672 1 97.31 286 ILE A O 1
ATOM 2195 N N . ARG A 1 287 ? -2.014 11.648 17.906 1 96.25 287 ARG A N 1
ATOM 2196 C CA . ARG A 1 287 ? -1.816 11.883 19.328 1 96.25 287 ARG A CA 1
ATOM 2197 C C . ARG A 1 287 ? -0.944 13.117 19.562 1 96.25 287 ARG A C 1
ATOM 2199 O O . ARG A 1 287 ? 0.196 12.992 20.016 1 96.25 287 ARG A O 1
ATOM 2206 N N . ILE A 1 288 ? -1.509 14.242 19.25 1 95.69 288 ILE A N 1
ATOM 2207 C CA . ILE A 1 288 ? -0.758 15.492 19.281 1 95.69 288 ILE A CA 1
ATOM 2208 C C . ILE A 1 288 ? -1.459 16.484 20.203 1 95.69 288 ILE A C 1
ATOM 2210 O O . ILE A 1 288 ? -2.633 16.812 20 1 95.69 288 ILE A O 1
ATOM 2214 N N . GLY A 1 289 ? -0.715 16.984 21.109 1 96.06 289 GLY A N 1
ATOM 2215 C CA . GLY A 1 289 ? -1.271 17.938 22.062 1 96.06 289 GLY A CA 1
ATOM 2216 C C . GLY A 1 289 ? -1.025 19.375 21.672 1 96.06 289 GLY A C 1
ATOM 2217 O O . GLY A 1 289 ? -1.75 20.281 22.109 1 96.06 289 GLY A O 1
ATOM 2218 N N . ASN A 1 290 ? -0.048 19.578 20.953 1 94.94 290 ASN A N 1
ATOM 2219 C CA . ASN A 1 290 ? 0.32 20.922 20.5 1 94.94 290 ASN A CA 1
ATOM 2220 C C . ASN A 1 290 ? 0.62 20.938 19 1 94.94 290 ASN A C 1
ATOM 2222 O O . ASN A 1 290 ? 1.783 20.984 18.609 1 94.94 290 ASN A O 1
ATOM 2226 N N . PRO A 1 291 ? -0.406 20.984 18.172 1 96.12 291 PRO A N 1
ATOM 2227 C CA . PRO A 1 291 ? -0.232 20.953 16.719 1 96.12 291 PRO A CA 1
ATOM 2228 C C . PRO A 1 291 ? 0.61 22.109 16.203 1 96.12 291 PRO A C 1
ATOM 2230 O O . PRO A 1 291 ? 0.271 23.281 16.422 1 96.12 291 PRO A O 1
ATOM 2233 N N . ALA A 1 292 ? 1.64 21.797 15.445 1 92.94 292 ALA A N 1
ATOM 2234 C CA . ALA A 1 292 ? 2.562 22.797 14.93 1 92.94 292 ALA A CA 1
ATOM 2235 C C . ALA A 1 292 ? 1.852 23.766 13.977 1 92.94 292 ALA A C 1
ATOM 2237 O O . ALA A 1 292 ? 2.17 24.953 13.938 1 92.94 292 ALA A O 1
ATOM 2238 N N . ASN A 1 293 ? 0.865 23.25 13.258 1 96.81 293 ASN A N 1
ATOM 2239 C CA . ASN A 1 293 ? 0.234 24.031 12.203 1 96.81 293 ASN A CA 1
ATOM 2240 C C . ASN A 1 293 ? -1.166 24.5 12.609 1 96.81 293 ASN A C 1
ATOM 2242 O O . ASN A 1 293 ? -2.033 24.672 11.758 1 96.81 293 ASN A O 1
ATOM 2246 N N . TRP A 1 294 ? -1.405 24.672 13.883 1 97.31 294 TRP A N 1
ATOM 2247 C CA . TRP A 1 294 ? -2.762 24.938 14.352 1 97.31 294 TRP A CA 1
ATOM 2248 C C . TRP A 1 294 ? -3.293 26.25 13.789 1 97.31 294 TRP A C 1
ATOM 2250 O O . TRP A 1 294 ? -4.48 26.359 13.477 1 97.31 294 TRP A O 1
ATOM 2260 N N . ILE A 1 295 ? -2.441 27.297 13.57 1 97.19 295 ILE A N 1
ATOM 2261 C CA . ILE A 1 295 ? -2.893 28.578 13.055 1 97.19 295 ILE A CA 1
ATOM 2262 C C . ILE A 1 295 ? -3.438 28.406 11.633 1 97.19 295 ILE A C 1
ATOM 2264 O O . ILE A 1 295 ? -4.508 28.922 11.312 1 97.19 295 ILE A O 1
ATOM 2268 N N . LYS A 1 296 ? -2.719 27.656 10.812 1 97.94 296 LYS A N 1
ATOM 2269 C CA . LYS A 1 296 ? -3.156 27.406 9.438 1 97.94 296 LYS A CA 1
ATOM 2270 C C . LYS A 1 296 ? -4.438 26.578 9.414 1 97.94 296 LYS A C 1
ATOM 2272 O O . LYS A 1 296 ? -5.328 26.828 8.602 1 97.94 296 LYS A O 1
ATOM 2277 N N . ALA A 1 297 ? -4.484 25.625 10.266 1 98.62 297 ALA A N 1
ATOM 2278 C CA . ALA A 1 297 ? -5.656 24.75 10.336 1 98.62 297 ALA A CA 1
ATOM 2279 C C . ALA A 1 297 ? -6.891 25.531 10.781 1 98.62 297 ALA A C 1
ATOM 2281 O O . ALA A 1 297 ? -7.988 25.328 10.258 1 98.62 297 ALA A O 1
ATOM 2282 N N . TRP A 1 298 ? -6.672 26.391 11.75 1 98.56 298 TRP A N 1
ATOM 2283 C CA . TRP A 1 298 ? -7.766 27.219 12.227 1 98.56 298 TRP A CA 1
ATOM 2284 C C . TRP A 1 298 ? -8.32 28.094 11.109 1 98.56 298 TRP A C 1
ATOM 2286 O O . TRP A 1 298 ? -9.539 28.188 10.93 1 98.56 298 TRP A O 1
ATOM 2296 N N . ARG A 1 299 ? -7.461 28.688 10.367 1 97.94 299 ARG A N 1
ATOM 2297 C CA . ARG A 1 299 ? -7.84 29.516 9.227 1 97.94 299 ARG A CA 1
ATOM 2298 C C . ARG A 1 299 ? -8.602 28.688 8.188 1 97.94 299 ARG A C 1
ATOM 2300 O O . ARG A 1 299 ? -9.594 29.156 7.621 1 97.94 299 ARG A O 1
ATOM 2307 N N . ALA A 1 300 ? -8.125 27.469 7.918 1 98.75 300 ALA A N 1
ATOM 2308 C CA . ALA A 1 300 ? -8.758 26.578 6.938 1 98.75 300 ALA A CA 1
ATOM 2309 C C . ALA A 1 300 ? -10.219 26.328 7.297 1 98.75 300 ALA A C 1
ATOM 2311 O O . ALA A 1 300 ? -11.102 26.453 6.445 1 98.75 300 ALA A O 1
ATOM 2312 N N . VAL A 1 301 ? -10.477 26.062 8.531 1 98.75 301 VAL A N 1
ATOM 2313 C CA . VAL A 1 301 ? -11.812 25.719 8.992 1 98.75 301 VAL A CA 1
ATOM 2314 C C . VAL A 1 301 ? -12.688 26.984 9.016 1 98.75 301 VAL A C 1
ATOM 2316 O O . VAL A 1 301 ? -13.828 26.953 8.555 1 98.75 301 VAL A O 1
ATOM 2319 N N . GLU A 1 302 ? -12.141 28.047 9.484 1 98.25 302 GLU A N 1
ATOM 2320 C CA . GLU A 1 302 ? -12.883 29.297 9.562 1 98.25 302 GLU A CA 1
ATOM 2321 C C . GLU A 1 302 ? -13.258 29.812 8.172 1 98.25 302 GLU A C 1
ATOM 2323 O O . GLU A 1 302 ? -14.422 30.125 7.91 1 98.25 302 GLU A O 1
ATOM 2328 N N . GLU A 1 303 ? -12.312 29.844 7.273 1 98.56 303 GLU A N 1
ATOM 2329 C CA . GLU A 1 303 ? -12.523 30.391 5.938 1 98.56 303 GLU A CA 1
ATOM 2330 C C . GLU A 1 303 ? -13.461 29.5 5.121 1 98.56 303 GLU A C 1
ATOM 2332 O O . GLU A 1 303 ? -14.211 30 4.277 1 98.56 303 GLU A O 1
ATOM 2337 N N . SER A 1 304 ? -13.461 28.203 5.375 1 98.81 304 SER A N 1
ATOM 2338 C CA . SER A 1 304 ? -14.219 27.266 4.555 1 98.81 304 SER A CA 1
ATOM 2339 C C . SER A 1 304 ? -15.641 27.094 5.086 1 98.81 304 SER A C 1
ATOM 2341 O O . SER A 1 304 ? -16.484 26.484 4.434 1 98.81 304 SER A O 1
ATOM 2343 N N . GLY A 1 305 ? -15.852 27.672 6.293 1 98.44 305 GLY A N 1
ATOM 2344 C CA . GLY A 1 305 ? -17.125 27.438 6.938 1 98.44 305 GLY A CA 1
ATOM 2345 C C . GLY A 1 305 ? -17.25 26.047 7.52 1 98.44 305 GLY A C 1
ATOM 2346 O O . GLY A 1 305 ? -18.359 25.516 7.641 1 98.44 305 GLY A O 1
ATOM 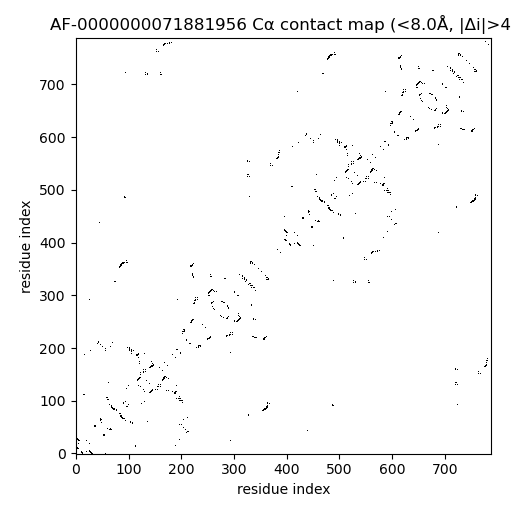2347 N N . GLY A 1 306 ? -16.156 25.438 7.801 1 98.69 306 GLY A N 1
ATOM 2348 C CA . GLY A 1 306 ? -16.141 24.094 8.367 1 98.69 306 GLY A CA 1
ATOM 2349 C C . GLY A 1 306 ? -16.188 24.094 9.883 1 98.69 306 GLY A C 1
ATOM 2350 O O . GLY A 1 306 ? -16.781 24.984 10.492 1 98.69 306 GLY A O 1
ATOM 2351 N N . LEU A 1 307 ? -15.672 23 10.469 1 98.81 307 LEU A N 1
ATOM 2352 C CA . LEU A 1 307 ? -15.656 22.875 11.922 1 98.81 307 LEU A CA 1
ATOM 2353 C C . LEU A 1 307 ? -14.648 21.812 12.367 1 98.81 307 LEU A C 1
ATOM 2355 O O . LEU A 1 307 ? -14.141 21.047 11.539 1 98.81 307 LEU A O 1
ATOM 2359 N N . PHE A 1 308 ? -14.297 21.891 13.641 1 98.88 308 PHE A N 1
ATOM 2360 C CA . PHE A 1 308 ? -13.547 20.828 14.297 1 98.88 308 PHE A CA 1
ATOM 2361 C C . PHE A 1 308 ? -14.461 19.969 15.172 1 98.88 308 PHE A C 1
ATOM 2363 O O . PHE A 1 308 ? -15.391 20.484 15.789 1 98.88 308 PHE A O 1
ATOM 2370 N N . GLU A 1 309 ? -14.242 18.703 15.172 1 98.81 309 GLU A N 1
ATOM 2371 C CA . GLU A 1 309 ? -14.914 17.766 16.062 1 98.81 309 GLU A CA 1
ATOM 2372 C C . GLU A 1 309 ? -13.945 16.734 16.625 1 98.81 309 GLU A C 1
ATOM 2374 O O . GLU A 1 309 ? -12.805 16.625 16.156 1 98.81 309 GLU A O 1
ATOM 2379 N N . SER A 1 310 ? -14.289 16.094 17.688 1 98.81 310 SER A N 1
ATOM 2380 C CA . SER A 1 310 ? -13.477 15.023 18.25 1 98.81 310 SER A CA 1
ATOM 2381 C C . SER A 1 310 ? -14.273 13.727 18.359 1 98.81 310 SER A C 1
ATOM 2383 O O . SER A 1 310 ? -15.5 13.758 18.438 1 98.81 310 SER A O 1
ATOM 2385 N N . VAL A 1 311 ? -13.609 12.625 18.297 1 98.94 311 VAL A N 1
ATOM 2386 C CA . VAL A 1 311 ? -14.219 11.305 18.391 1 98.94 311 VAL A CA 1
ATOM 2387 C C . VAL A 1 311 ? -13.43 10.445 19.375 1 98.94 311 VAL A C 1
ATOM 2389 O O . VAL A 1 311 ? -12.227 10.633 19.547 1 98.94 311 VAL A O 1
ATOM 2392 N N . SER A 1 312 ? -14.102 9.492 20.031 1 98.81 312 SER A N 1
ATOM 2393 C CA . SER A 1 312 ? -13.477 8.602 21 1 98.81 312 SER A CA 1
ATOM 2394 C C . SER A 1 312 ? -12.695 7.496 20.312 1 98.81 312 SER A C 1
ATOM 2396 O O . SER A 1 312 ? -12.867 7.266 19.109 1 98.81 312 SER A O 1
ATOM 2398 N N . ASP A 1 313 ? -11.859 6.867 21.078 1 98.44 313 ASP A N 1
ATOM 2399 C CA . ASP A 1 313 ? -11.125 5.723 20.562 1 98.44 313 ASP A CA 1
ATOM 2400 C C . ASP A 1 313 ? -12.07 4.609 20.125 1 98.44 313 ASP A C 1
ATOM 2402 O O . ASP A 1 313 ? -11.82 3.934 19.125 1 98.44 313 ASP A O 1
ATOM 2406 N N . GLU A 1 314 ? -13.156 4.434 20.828 1 98.31 314 GLU A N 1
ATOM 2407 C CA . GLU A 1 314 ? -14.148 3.426 20.469 1 98.31 314 GLU A CA 1
ATOM 2408 C C . GLU A 1 314 ? -14.797 3.75 19.125 1 98.31 314 GLU A C 1
ATOM 2410 O O . GLU A 1 314 ? -15 2.859 18.297 1 98.31 314 GLU A O 1
ATOM 2415 N N . GLU A 1 315 ? -15.148 5.016 18.953 1 98.81 315 GLU A N 1
ATOM 2416 C CA . GLU A 1 315 ? -15.727 5.453 17.688 1 98.81 315 GLU A CA 1
ATOM 2417 C C . GLU A 1 315 ? -14.75 5.238 16.531 1 98.81 315 GLU A C 1
ATOM 2419 O O . GLU A 1 315 ? -15.156 4.828 15.438 1 98.81 315 GLU A O 1
ATOM 2424 N N . ILE A 1 316 ? -13.508 5.516 16.797 1 98.69 316 ILE A N 1
ATOM 2425 C CA . ILE A 1 316 ? -12.461 5.367 15.789 1 98.69 316 ILE A CA 1
ATOM 2426 C C . ILE A 1 316 ? -12.336 3.902 15.383 1 98.69 316 ILE A C 1
ATOM 2428 O O . ILE A 1 316 ? -12.312 3.578 14.195 1 98.69 316 ILE A O 1
ATOM 2432 N N . LEU A 1 317 ? -12.281 3.018 16.359 1 98.06 317 LEU A N 1
ATOM 2433 C CA . LEU A 1 317 ? -12.109 1.595 16.094 1 98.06 317 LEU A CA 1
ATOM 2434 C C . LEU A 1 317 ? -13.328 1.024 15.375 1 98.06 317 LEU A C 1
ATOM 2436 O O . LEU A 1 317 ? -13.195 0.177 14.484 1 98.06 317 LEU A O 1
ATOM 2440 N N . ARG A 1 318 ? -14.492 1.456 15.727 1 98.25 318 ARG A N 1
ATOM 2441 C CA . ARG A 1 318 ? -15.711 1.044 15.031 1 98.25 318 ARG A CA 1
ATOM 2442 C C . ARG A 1 318 ? -15.688 1.478 13.57 1 98.25 318 ARG A C 1
ATOM 2444 O O . ARG A 1 318 ? -16.062 0.706 12.688 1 98.25 318 ARG A O 1
ATOM 2451 N N . ALA A 1 319 ? -15.281 2.723 13.367 1 98.81 319 ALA A N 1
ATOM 2452 C CA . ALA A 1 319 ? -15.195 3.248 12.008 1 98.81 319 ALA A CA 1
ATOM 2453 C C . ALA A 1 319 ? -14.164 2.482 11.188 1 98.81 319 ALA A C 1
ATOM 2455 O O . ALA A 1 319 ? -14.367 2.234 9.992 1 98.81 319 ALA A O 1
ATOM 2456 N N . GLN A 1 320 ? -13.047 2.141 11.828 1 98.62 320 GLN A N 1
ATOM 2457 C CA . GLN A 1 320 ? -12.023 1.339 11.172 1 98.62 320 GLN A CA 1
ATOM 2458 C C . GLN A 1 320 ? -12.594 0.011 10.68 1 98.62 320 GLN A C 1
ATOM 2460 O O . GLN A 1 320 ? -12.367 -0.385 9.531 1 98.62 320 GLN A O 1
ATOM 2465 N N . LYS A 1 321 ? -13.32 -0.62 11.547 1 98.06 321 LYS A N 1
ATOM 2466 C CA . LYS A 1 321 ? -13.938 -1.897 11.211 1 98.06 321 LYS A CA 1
ATOM 2467 C C . LYS A 1 321 ? -14.953 -1.734 10.086 1 98.06 321 LYS A C 1
ATOM 2469 O O . LYS A 1 321 ? -15.039 -2.574 9.188 1 98.06 321 LYS A O 1
ATOM 2474 N N . LEU A 1 322 ? -15.719 -0.672 10.086 1 98.69 322 LEU A N 1
ATOM 2475 C CA . LEU A 1 322 ? -16.734 -0.426 9.07 1 98.69 322 LEU A CA 1
ATOM 2476 C C . LEU A 1 322 ? -16.094 -0.214 7.703 1 98.69 322 LEU A C 1
ATOM 2478 O O . LEU A 1 322 ? -16.547 -0.784 6.703 1 98.69 322 LEU A O 1
ATOM 2482 N N . LEU A 1 323 ? -15.047 0.604 7.652 1 98.88 323 LEU A N 1
ATOM 2483 C CA . LEU A 1 323 ? -14.352 0.826 6.391 1 98.88 323 LEU A CA 1
ATOM 2484 C C . LEU A 1 323 ? -13.844 -0.49 5.809 1 98.88 323 LEU A C 1
ATOM 2486 O O . LEU A 1 323 ? -13.953 -0.721 4.602 1 98.88 323 LEU A O 1
ATOM 2490 N N . ALA A 1 324 ? -13.297 -1.313 6.672 1 98.62 324 ALA A N 1
ATOM 2491 C CA . ALA A 1 324 ? -12.711 -2.574 6.227 1 98.62 324 ALA A CA 1
ATOM 2492 C C . ALA A 1 324 ? -13.797 -3.574 5.832 1 98.62 324 ALA A C 1
ATOM 2494 O O . ALA A 1 324 ? -13.805 -4.078 4.707 1 98.62 324 ALA A O 1
ATOM 2495 N N . SER A 1 325 ? -14.766 -3.809 6.656 1 98.19 325 SER A N 1
ATOM 2496 C CA . SER A 1 325 ? -15.719 -4.906 6.504 1 98.19 325 SER A CA 1
ATOM 2497 C C . SER A 1 325 ? -16.812 -4.559 5.488 1 98.19 325 SER A C 1
ATOM 2499 O O . SER A 1 325 ? -17.438 -5.449 4.914 1 98.19 325 SER A O 1
ATOM 2501 N N . ARG A 1 326 ? -17 -3.24 5.207 1 98.25 326 ARG A N 1
ATOM 2502 C CA . ARG A 1 326 ? -18.078 -2.85 4.305 1 98.25 326 ARG A CA 1
ATOM 2503 C C . ARG A 1 326 ? -17.531 -2.459 2.936 1 98.25 326 ARG A C 1
ATOM 2505 O O . ARG A 1 326 ? -18.219 -2.594 1.924 1 98.25 326 ARG A O 1
ATOM 2512 N N . GLU A 1 327 ? -16.312 -1.973 2.918 1 98.62 327 GLU A N 1
ATOM 2513 C CA . GLU A 1 327 ? -15.836 -1.388 1.667 1 98.62 327 GLU A CA 1
ATOM 2514 C C . GLU A 1 327 ? -14.523 -2.02 1.224 1 98.62 327 GLU A C 1
ATOM 2516 O O . GLU A 1 327 ? -14.031 -1.739 0.129 1 98.62 327 GLU A O 1
ATOM 2521 N N . GLY A 1 328 ? -13.906 -2.926 2.068 1 98.5 328 GLY A N 1
ATOM 2522 C CA . GLY A 1 328 ? -12.617 -3.514 1.735 1 98.5 328 GLY A CA 1
ATOM 2523 C C . GLY A 1 328 ? -11.461 -2.549 1.902 1 98.5 328 GLY A C 1
ATOM 2524 O O . GLY A 1 328 ? -10.438 -2.68 1.23 1 98.5 328 GLY A O 1
ATOM 2525 N N . LEU A 1 329 ? -11.625 -1.563 2.762 1 98.56 329 LEU A N 1
ATOM 2526 C CA . LEU A 1 329 ? -10.609 -0.537 2.963 1 98.56 329 LEU A CA 1
ATOM 2527 C C . LEU A 1 329 ? -10.008 -0.634 4.363 1 98.56 329 LEU A C 1
ATOM 2529 O O . LEU A 1 329 ? -10.594 -0.144 5.328 1 98.56 329 LEU A O 1
ATOM 2533 N N . PHE A 1 330 ? -8.859 -1.275 4.52 1 98.62 330 PHE A N 1
ATOM 2534 C CA . PHE A 1 330 ? -8.156 -1.386 5.793 1 98.62 330 PHE A CA 1
ATOM 2535 C C . PHE A 1 330 ? -7.234 -0.193 6.008 1 98.62 330 PHE A C 1
ATOM 2537 O O . PHE A 1 330 ? -6.238 -0.038 5.301 1 98.62 330 PHE A O 1
ATOM 2544 N N . VAL A 1 331 ? -7.523 0.58 7 1 98.56 331 VAL A N 1
ATOM 2545 C CA . VAL A 1 331 ? -6.762 1.799 7.258 1 98.56 331 VAL A CA 1
ATOM 2546 C C . VAL A 1 331 ? -6.266 1.8 8.703 1 98.56 331 VAL A C 1
ATOM 2548 O O . VAL A 1 331 ? -6.754 1.034 9.539 1 98.56 331 VAL A O 1
ATOM 2551 N N . GLU A 1 332 ? -5.223 2.559 9.016 1 97.44 332 GLU A N 1
ATOM 2552 C CA . GLU A 1 332 ? -4.793 2.693 10.406 1 97.44 332 GLU A CA 1
ATOM 2553 C C . GLU A 1 332 ? -5.832 3.438 11.234 1 97.44 332 GLU A C 1
ATOM 2555 O O . GLU A 1 332 ? -6.676 4.156 10.688 1 97.44 332 GLU A O 1
ATOM 2560 N N . PRO A 1 333 ? -5.793 3.381 12.547 1 97.69 333 PRO A N 1
ATOM 2561 C CA . PRO A 1 333 ? -6.824 3.988 13.391 1 97.69 333 PRO A CA 1
ATOM 2562 C C . PRO A 1 333 ? -6.988 5.484 13.133 1 97.69 333 PRO A C 1
ATOM 2564 O O . PRO A 1 333 ? -8.117 5.973 13 1 97.69 333 PRO A O 1
ATOM 2567 N N . ALA A 1 334 ? -5.91 6.227 13 1 98.19 334 ALA A N 1
ATOM 2568 C CA . ALA A 1 334 ? -5.996 7.664 12.758 1 98.19 334 ALA A CA 1
ATOM 2569 C C . ALA A 1 334 ? -6.816 7.961 11.5 1 98.19 334 ALA A C 1
ATOM 2571 O O . ALA A 1 334 ? -7.605 8.906 11.484 1 98.19 334 ALA A O 1
ATOM 2572 N N . SER A 1 335 ? -6.645 7.172 10.453 1 98.69 335 SER A N 1
ATOM 2573 C CA . SER A 1 335 ? -7.375 7.34 9.203 1 98.69 335 SER A CA 1
ATOM 2574 C C . SER A 1 335 ? -8.883 7.238 9.422 1 98.69 335 SER A C 1
ATOM 2576 O O . SER A 1 335 ? -9.656 7.984 8.82 1 98.69 335 SER A O 1
ATOM 2578 N N . ALA A 1 336 ? -9.258 6.363 10.312 1 98.81 336 ALA A N 1
ATOM 2579 C CA . ALA A 1 336 ? -10.672 6.039 10.523 1 98.81 336 ALA A CA 1
ATOM 2580 C C . ALA A 1 336 ? -11.391 7.176 11.25 1 98.81 336 ALA A C 1
ATOM 2582 O O . ALA A 1 336 ? -12.617 7.23 11.258 1 98.81 336 ALA A O 1
ATOM 2583 N N . ALA A 1 337 ? -10.617 8.094 11.797 1 98.94 337 ALA A N 1
ATOM 2584 C CA . ALA A 1 337 ? -11.227 9.227 12.492 1 98.94 337 ALA A CA 1
ATOM 2585 C C . ALA A 1 337 ? -12.117 10.039 11.555 1 98.94 337 ALA A C 1
ATOM 2587 O O . ALA A 1 337 ? -13.133 10.594 11.977 1 98.94 337 ALA A O 1
ATOM 2588 N N . SER A 1 338 ? -11.789 10.109 10.273 1 98.94 338 SER A N 1
ATOM 2589 C CA . SER A 1 338 ? -12.594 10.859 9.312 1 98.94 338 SER A CA 1
ATOM 2590 C C . SER A 1 338 ? -14.008 10.289 9.211 1 98.94 338 SER A C 1
ATOM 2592 O O . SER A 1 338 ? -14.984 11.031 9.297 1 98.94 338 SER A O 1
ATOM 2594 N N . LEU A 1 339 ? -14.117 8.961 9.094 1 98.94 339 LEU A N 1
ATOM 2595 C CA . LEU A 1 339 ? -15.43 8.336 9.047 1 98.94 339 LEU A CA 1
ATOM 2596 C C . LEU A 1 339 ? -16.141 8.461 10.383 1 98.94 339 LEU A C 1
ATOM 2598 O O . LEU A 1 339 ? -17.359 8.711 10.43 1 98.94 339 LEU A O 1
ATOM 2602 N N . ALA A 1 340 ? -15.383 8.211 11.461 1 98.94 340 ALA A N 1
ATOM 2603 C CA . ALA A 1 340 ? -15.977 8.352 12.789 1 98.94 340 ALA A CA 1
ATOM 2604 C C . ALA A 1 340 ? -16.594 9.742 12.961 1 98.94 340 ALA A C 1
ATOM 2606 O O . ALA A 1 340 ? -17.703 9.867 13.484 1 98.94 340 ALA A O 1
ATOM 2607 N N . GLY A 1 341 ? -15.844 10.773 12.539 1 98.94 341 GLY A N 1
ATOM 2608 C CA . GLY A 1 341 ? -16.344 12.133 12.602 1 98.94 341 GLY A CA 1
ATOM 2609 C C . GLY A 1 341 ? -17.594 12.352 11.758 1 98.94 341 GLY A C 1
ATOM 2610 O O . GLY A 1 341 ? -18.547 12.977 12.211 1 98.94 341 GLY A O 1
ATOM 2611 N N . LEU A 1 342 ? -17.594 11.82 10.555 1 98.94 342 LEU A N 1
ATOM 2612 C CA . LEU A 1 342 ? -18.766 11.93 9.688 1 98.94 342 LEU A CA 1
ATOM 2613 C C . LEU A 1 342 ? -20 11.352 10.367 1 98.94 342 LEU A C 1
ATOM 2615 O O . LEU A 1 342 ? -21.047 12 10.414 1 98.94 342 LEU A O 1
ATOM 2619 N N . ILE A 1 343 ? -19.859 10.125 10.867 1 98.94 343 ILE A N 1
ATOM 2620 C CA . ILE A 1 343 ? -20.984 9.43 11.492 1 98.94 343 ILE A CA 1
ATOM 2621 C C . ILE A 1 343 ? -21.516 10.258 12.656 1 98.94 343 ILE A C 1
ATOM 2623 O O . ILE A 1 343 ? -22.719 10.492 12.758 1 98.94 343 ILE A O 1
ATOM 2627 N N . LYS A 1 344 ? -20.609 10.727 13.477 1 98.81 344 LYS A N 1
ATOM 2628 C CA . LYS A 1 344 ? -21 11.508 14.648 1 98.81 344 LYS A CA 1
ATOM 2629 C C . LYS A 1 344 ? -21.734 12.781 14.242 1 98.81 344 LYS A C 1
ATOM 2631 O O . LYS A 1 344 ? -22.766 13.125 14.82 1 98.81 344 LYS A O 1
ATOM 2636 N N . LEU A 1 345 ? -21.219 13.484 13.289 1 98.88 345 LEU A N 1
ATOM 2637 C CA . LEU A 1 345 ? -21.766 14.766 12.867 1 98.88 345 LEU A CA 1
ATOM 2638 C C . LEU A 1 345 ? -23.109 14.578 12.156 1 98.88 345 LEU A C 1
ATOM 2640 O O . LEU A 1 345 ? -24 15.43 12.266 1 98.88 345 LEU A O 1
ATOM 2644 N N . LEU A 1 346 ? -23.266 13.516 11.422 1 98.81 346 LEU A N 1
ATOM 2645 C CA . LEU A 1 346 ? -24.562 13.195 10.828 1 98.81 346 LEU A CA 1
ATOM 2646 C C . LEU A 1 346 ? -25.609 12.922 11.914 1 98.81 346 LEU A C 1
ATOM 2648 O O . LEU A 1 346 ? -26.734 13.406 11.828 1 98.81 346 LEU A O 1
ATOM 2652 N N . GLU A 1 347 ? -25.219 12.148 12.891 1 98.25 347 GLU A N 1
ATOM 2653 C CA . GLU A 1 347 ? -26.125 11.773 13.977 1 98.25 347 GLU A CA 1
ATOM 2654 C C . GLU A 1 347 ? -26.547 12.992 14.789 1 98.25 347 GLU A C 1
ATOM 2656 O O . GLU A 1 347 ? -27.688 13.078 15.242 1 98.25 347 GLU A O 1
ATOM 2661 N N . SER A 1 348 ? -25.625 13.961 14.984 1 97.75 348 SER A N 1
ATOM 2662 C CA . SER A 1 348 ? -25.938 15.164 15.758 1 97.75 348 SER A CA 1
ATOM 2663 C C . SER A 1 348 ? -26.703 16.172 14.922 1 97.75 348 SER A C 1
ATOM 2665 O O . SER A 1 348 ? -27.281 17.125 15.461 1 97.75 348 SER A O 1
ATOM 2667 N N . GLY A 1 349 ? -26.672 16.047 13.609 1 97.56 349 GLY A N 1
ATOM 2668 C CA . GLY A 1 349 ? -27.391 16.938 12.727 1 97.56 349 GLY A CA 1
ATOM 2669 C C . GLY A 1 349 ? -26.594 18.172 12.359 1 97.56 349 GLY A C 1
ATOM 2670 O O . GLY A 1 349 ? -27.141 19.125 11.781 1 97.56 349 GLY A O 1
ATOM 2671 N N . GLU A 1 350 ? -25.312 18.172 12.648 1 97.75 350 GLU A N 1
ATOM 2672 C CA . GLU A 1 350 ? -24.469 19.328 12.375 1 97.75 350 GLU A CA 1
ATOM 2673 C C . GLU A 1 350 ? -24.156 19.438 10.883 1 97.75 350 GLU A C 1
ATOM 2675 O O . GLU A 1 350 ? -23.703 20.484 10.414 1 97.75 350 GLU A O 1
ATOM 2680 N N . ILE A 1 351 ? -24.266 18.312 10.18 1 98.25 351 ILE A N 1
ATOM 2681 C CA . ILE A 1 351 ? -24.078 18.328 8.734 1 98.25 351 ILE A CA 1
ATOM 2682 C C . ILE A 1 351 ? -25.25 17.609 8.055 1 98.25 351 ILE A C 1
ATOM 2684 O O . ILE A 1 351 ? -26.047 16.953 8.719 1 98.25 351 ILE A O 1
ATOM 2688 N N . SER A 1 352 ? -25.312 17.781 6.715 1 98.31 352 SER A N 1
ATOM 2689 C CA . SER A 1 352 ? -26.484 17.328 5.969 1 98.31 352 SER A CA 1
ATOM 2690 C C . SER A 1 352 ? -26.203 16.016 5.238 1 98.31 352 SER A C 1
ATOM 2692 O O . SER A 1 352 ? -25.094 15.82 4.719 1 98.31 352 SER A O 1
ATOM 2694 N N . ARG A 1 353 ? -27.172 15.164 5.16 1 98.38 353 ARG A N 1
ATOM 2695 C CA . ARG A 1 353 ? -27.078 13.922 4.402 1 98.38 353 ARG A CA 1
ATOM 2696 C C . ARG A 1 353 ? -27.234 14.172 2.908 1 98.38 353 ARG A C 1
ATOM 2698 O O . ARG A 1 353 ? -26.938 13.305 2.09 1 98.38 353 ARG A O 1
ATOM 2705 N N . ASN A 1 354 ? -27.578 15.359 2.518 1 98.5 354 ASN A N 1
ATOM 2706 C CA . ASN A 1 354 ? -27.812 15.703 1.119 1 98.5 354 ASN A CA 1
ATOM 2707 C C . ASN A 1 354 ? -26.578 16.328 0.476 1 98.5 354 ASN A C 1
ATOM 2709 O O . ASN A 1 354 ? -26.672 16.984 -0.563 1 98.5 354 ASN A O 1
ATOM 2713 N N . GLU A 1 355 ? -25.484 16.109 1.099 1 98.38 355 GLU A N 1
ATOM 2714 C CA . GLU A 1 355 ? -24.234 16.672 0.605 1 98.38 355 GLU A CA 1
ATOM 2715 C C . GLU A 1 355 ? -23.234 15.578 0.259 1 98.38 355 GLU A C 1
ATOM 2717 O O . GLU A 1 355 ? -23.453 14.406 0.553 1 98.38 355 GLU A O 1
ATOM 2722 N N . SER A 1 356 ? -22.156 15.984 -0.482 1 98.75 356 SER A N 1
ATOM 2723 C CA . SER A 1 356 ? -21.078 15.062 -0.807 1 98.75 356 SER A CA 1
ATOM 2724 C C . SER A 1 356 ? -19.938 15.188 0.195 1 98.75 356 SER A C 1
ATOM 2726 O O . SER A 1 356 ? -19.625 16.281 0.664 1 98.75 356 SER A O 1
ATOM 2728 N N . TYR A 1 357 ? -19.359 14.047 0.514 1 98.94 357 TYR A N 1
ATOM 2729 C CA . TYR A 1 357 ? -18.281 13.992 1.496 1 98.94 357 TYR A CA 1
ATOM 2730 C C . TYR A 1 357 ? -17.094 13.211 0.953 1 98.94 357 TYR A C 1
ATOM 2732 O O . TYR A 1 357 ? -17.25 12.141 0.37 1 98.94 357 TYR A O 1
ATOM 2740 N N . VAL A 1 358 ? -15.891 13.773 1.047 1 98.94 358 VAL A N 1
ATOM 2741 C CA . VAL A 1 358 ? -14.641 13.062 0.806 1 98.94 358 VAL A CA 1
ATOM 2742 C C . VAL A 1 358 ? -13.891 12.867 2.123 1 98.94 358 VAL A C 1
ATOM 2744 O O . VAL A 1 358 ? -13.523 13.844 2.781 1 98.94 358 VAL A O 1
ATOM 2747 N N . LEU A 1 359 ? -13.758 11.602 2.527 1 99 359 LEU A N 1
ATOM 2748 C CA . LEU A 1 359 ? -12.945 11.242 3.686 1 99 359 LEU A CA 1
ATOM 2749 C C . LEU A 1 359 ? -11.484 11.078 3.295 1 99 359 LEU A C 1
ATOM 2751 O O . LEU A 1 359 ? -11.172 10.391 2.322 1 99 359 LEU A O 1
ATOM 2755 N N . ILE A 1 360 ? -10.602 11.75 3.988 1 99 360 ILE A N 1
ATOM 2756 C CA . ILE A 1 360 ? -9.188 11.477 3.797 1 99 360 ILE A CA 1
ATOM 2757 C C . ILE A 1 360 ? -8.742 10.352 4.734 1 99 360 ILE A C 1
ATOM 2759 O O . ILE A 1 360 ? -8.812 10.5 5.957 1 99 360 ILE A O 1
ATOM 2763 N N . THR A 1 361 ? -8.336 9.234 4.188 1 98.88 361 THR A N 1
ATOM 2764 C CA . THR A 1 361 ? -7.707 8.164 4.953 1 98.88 361 THR A CA 1
ATOM 2765 C C . THR A 1 361 ? -6.188 8.227 4.82 1 98.88 361 THR A C 1
ATOM 2767 O O . THR A 1 361 ? -5.645 7.973 3.742 1 98.88 361 THR A O 1
ATOM 2770 N N . THR A 1 362 ? -5.523 8.469 5.859 1 98.69 362 THR A N 1
ATOM 2771 C CA . THR A 1 362 ? -4.188 9.047 5.828 1 98.69 362 THR A CA 1
ATOM 2772 C C . THR A 1 362 ? -3.123 7.957 5.781 1 98.69 362 THR A C 1
ATOM 2774 O O . THR A 1 362 ? -2.012 8.18 5.301 1 98.69 362 THR A O 1
ATOM 2777 N N . GLY A 1 363 ? -3.41 6.836 6.355 1 98.19 363 GLY A N 1
ATOM 2778 C CA . GLY A 1 363 ? -2.424 5.77 6.426 1 98.19 363 GLY A CA 1
ATOM 2779 C C . GLY A 1 363 ? -3.035 4.383 6.328 1 98.19 363 GLY A C 1
ATOM 2780 O O . GLY A 1 363 ? -4.215 4.195 6.629 1 98.19 363 GLY A O 1
ATOM 2781 N N . HIS A 1 364 ? -2.242 3.453 5.945 1 98 364 HIS A N 1
ATOM 2782 C CA . HIS A 1 364 ? -2.652 2.072 5.715 1 98 364 HIS A CA 1
ATOM 2783 C C . HIS A 1 364 ? -2.758 1.306 7.031 1 98 364 HIS A C 1
ATOM 2785 O O . HIS A 1 364 ? -2.01 1.573 7.973 1 98 364 HIS A O 1
ATOM 2791 N N . GLY A 1 365 ? -3.646 0.34 7.07 1 97.06 365 GLY A N 1
ATOM 2792 C CA . GLY A 1 365 ? -3.855 -0.449 8.273 1 97.06 365 GLY A CA 1
ATOM 2793 C C . GLY A 1 365 ? -2.656 -1.3 8.641 1 97.06 365 GLY A C 1
ATOM 2794 O O . GLY A 1 365 ? -2.438 -1.592 9.82 1 97.06 365 GLY A O 1
ATOM 2795 N N . LEU A 1 366 ? -1.843 -1.646 7.73 1 95.62 366 LEU A N 1
ATOM 2796 C CA . LEU A 1 366 ? -0.681 -2.5 7.957 1 95.62 366 LEU A CA 1
ATOM 2797 C C . LEU A 1 366 ? 0.404 -1.748 8.719 1 95.62 366 LEU A C 1
ATOM 2799 O O . LEU A 1 366 ? 1.349 -2.359 9.227 1 95.62 366 LEU A O 1
ATOM 2803 N N . LYS A 1 367 ? 0.21 -0.437 8.828 1 93.5 367 LYS A N 1
ATOM 2804 C CA . LYS A 1 367 ? 1.132 0.352 9.641 1 93.5 367 LYS A CA 1
ATOM 2805 C C . LYS A 1 367 ? 1.005 -0.002 11.117 1 93.5 367 LYS A C 1
ATOM 2807 O O . LYS A 1 367 ? 1.947 0.185 11.891 1 93.5 367 LYS A O 1
ATOM 2812 N N . ASP A 1 368 ? -0.129 -0.469 11.477 1 88.38 368 ASP A N 1
ATOM 2813 C CA . ASP A 1 368 ? -0.414 -0.845 12.859 1 88.38 368 ASP A CA 1
ATOM 2814 C C . ASP A 1 368 ? -1.415 -1.998 12.922 1 88.38 368 ASP A C 1
ATOM 2816 O O . ASP A 1 368 ? -2.525 -1.837 13.43 1 88.38 368 ASP A O 1
ATOM 2820 N N . PRO A 1 369 ? -0.956 -3.154 12.586 1 88.88 369 PRO A N 1
ATOM 2821 C CA . PRO A 1 369 ? -1.91 -4.266 12.539 1 88.88 369 PRO A CA 1
ATOM 2822 C C . PRO A 1 369 ? -2.219 -4.836 13.914 1 88.88 369 PRO A C 1
ATOM 2824 O O . PRO A 1 369 ? -3.201 -5.566 14.086 1 88.88 369 PRO A O 1
ATOM 2827 N N . ASN A 1 370 ? -1.438 -4.492 14.898 1 88.25 370 ASN A N 1
ATOM 2828 C CA . ASN A 1 370 ? -1.57 -5.062 16.234 1 88.25 370 ASN A CA 1
ATOM 2829 C C . ASN A 1 370 ? -2.902 -4.688 16.875 1 88.25 370 ASN A C 1
ATOM 2831 O O . ASN A 1 370 ? -3.418 -5.422 17.719 1 88.25 370 ASN A O 1
ATOM 2835 N N . ILE A 1 371 ? -3.422 -3.559 16.453 1 88.44 371 ILE A N 1
ATOM 2836 C CA . ILE A 1 371 ? -4.68 -3.094 17.031 1 88.44 371 ILE A CA 1
ATOM 2837 C C . ILE A 1 371 ? -5.797 -4.082 16.688 1 88.44 371 ILE A C 1
ATOM 2839 O O . ILE A 1 371 ? -6.711 -4.289 17.484 1 88.44 371 ILE A O 1
ATOM 2843 N N . VAL A 1 372 ? -5.727 -4.738 15.594 1 90.94 372 VAL A N 1
ATOM 2844 C CA . VAL A 1 372 ? -6.73 -5.695 15.133 1 90.94 372 VAL A CA 1
ATOM 2845 C C . VAL A 1 372 ? -6.625 -6.984 15.938 1 90.94 372 VAL A C 1
ATOM 2847 O O . VAL A 1 372 ? -7.637 -7.531 16.391 1 90.94 372 VAL A O 1
ATOM 2850 N N . ILE A 1 373 ? -5.398 -7.379 16.156 1 90.06 373 ILE A N 1
ATOM 2851 C CA . ILE A 1 373 ? -5.121 -8.656 16.812 1 90.06 373 ILE A CA 1
ATOM 2852 C C . ILE A 1 373 ? -5.52 -8.594 18.281 1 90.06 373 ILE A C 1
ATOM 2854 O O . ILE A 1 373 ? -6.082 -9.547 18.812 1 90.06 373 ILE A O 1
ATOM 2858 N N . LYS A 1 374 ? -5.273 -7.477 18.891 1 88.56 374 LYS A N 1
ATOM 2859 C CA . LYS A 1 374 ? -5.551 -7.293 20.312 1 88.56 374 LYS A CA 1
ATOM 2860 C C . LYS A 1 374 ? -7.047 -7.383 20.594 1 88.56 374 LYS A C 1
ATOM 2862 O O . LYS A 1 374 ? -7.453 -7.75 21.703 1 88.56 374 LYS A O 1
ATOM 2867 N N . ASN A 1 375 ? -7.816 -7.137 19.609 1 86.69 375 ASN A N 1
ATOM 2868 C CA . ASN A 1 375 ? -9.258 -7.09 19.828 1 86.69 375 ASN A CA 1
ATOM 2869 C C . ASN A 1 375 ? -9.945 -8.344 19.281 1 86.69 375 ASN A C 1
ATOM 2871 O O . ASN A 1 375 ? -11.18 -8.406 19.234 1 86.69 375 ASN A O 1
ATOM 2875 N N . PHE A 1 376 ? -9.148 -9.391 18.906 1 90.94 376 PHE A N 1
ATOM 2876 C CA . PHE A 1 376 ? -9.711 -10.586 18.281 1 90.94 376 PHE A CA 1
ATOM 2877 C C . PHE A 1 376 ? -9.531 -11.805 19.172 1 90.94 376 PHE A C 1
ATOM 2879 O O . PHE A 1 376 ? -8.461 -12 19.75 1 90.94 376 PHE A O 1
ATOM 2886 N N . GLN A 1 377 ? -10.594 -12.531 19.359 1 90.75 377 GLN A N 1
ATOM 2887 C CA . GLN A 1 377 ? -10.547 -13.812 20.047 1 90.75 377 GLN A CA 1
ATOM 2888 C C . GLN A 1 377 ? -10.688 -14.969 19.078 1 90.75 377 GLN A C 1
ATOM 2890 O O . GLN A 1 377 ? -11.672 -15.055 18.344 1 90.75 377 GLN A O 1
ATOM 2895 N N . VAL A 1 378 ? -9.75 -15.867 19.078 1 90.31 378 VAL A N 1
ATOM 2896 C CA . VAL A 1 378 ? -9.75 -17.016 18.188 1 90.31 378 VAL A CA 1
ATOM 2897 C C . VAL A 1 378 ? -10.898 -17.953 18.547 1 90.31 378 VAL A C 1
ATOM 2899 O O . VAL A 1 378 ? -11.039 -18.359 19.703 1 90.31 378 VAL A O 1
ATOM 2902 N N . PRO A 1 379 ? -11.648 -18.281 17.609 1 93.69 379 PRO A N 1
ATOM 2903 C CA . PRO A 1 379 ? -12.727 -19.234 17.891 1 93.69 379 PRO A CA 1
ATOM 2904 C C . PRO A 1 379 ? -12.211 -20.625 18.234 1 93.69 379 PRO A C 1
ATOM 2906 O O . PRO A 1 379 ? -11.07 -20.969 17.922 1 93.69 379 PRO A O 1
ATOM 2909 N N . GLU A 1 380 ? -13.086 -21.391 18.938 1 94.69 380 GLU A N 1
ATOM 2910 C CA . GLU A 1 380 ? -12.742 -22.781 19.219 1 94.69 380 GLU A CA 1
ATOM 2911 C C . GLU A 1 380 ? -12.633 -23.609 17.938 1 94.69 380 GLU A C 1
ATOM 2913 O O . GLU A 1 380 ? -13.438 -23.453 17.016 1 94.69 380 GLU A O 1
ATOM 2918 N N . PRO A 1 381 ? -11.617 -24.391 17.922 1 96.31 381 PRO A N 1
ATOM 2919 C CA . PRO A 1 381 ? -11.461 -25.219 16.719 1 96.31 381 PRO A CA 1
ATOM 2920 C C . PRO A 1 381 ? -12.602 -26.203 16.531 1 96.31 381 PRO A C 1
ATOM 2922 O O . PRO A 1 381 ? -13.133 -26.734 17.516 1 96.31 381 PRO A O 1
ATOM 2925 N N . ILE A 1 382 ? -12.906 -26.453 15.359 1 96.19 382 ILE A N 1
ATOM 2926 C CA . ILE A 1 382 ? -13.953 -27.422 15.047 1 96.19 382 ILE A CA 1
ATOM 2927 C C . ILE A 1 382 ? -13.312 -28.719 14.547 1 96.19 382 ILE A C 1
ATOM 2929 O O . ILE A 1 382 ? -12.141 -28.75 14.18 1 96.19 382 ILE A O 1
ATOM 2933 N N . ASP A 1 383 ? -14.172 -29.797 14.523 1 96.44 383 ASP A N 1
ATOM 2934 C CA . ASP A 1 383 ? -13.711 -31.031 13.891 1 96.44 383 ASP A CA 1
ATOM 2935 C C . ASP A 1 383 ? -13.523 -30.844 12.383 1 96.44 383 ASP A C 1
ATOM 2937 O O . ASP A 1 383 ? -14.242 -30.062 11.758 1 96.44 383 ASP A O 1
ATOM 2941 N N . PRO A 1 384 ? -12.578 -31.5 11.836 1 94.75 384 PRO A N 1
ATOM 2942 C CA . PRO A 1 384 ? -12.305 -31.344 10.406 1 94.75 384 PRO A CA 1
ATOM 2943 C C . PRO A 1 384 ? -13.297 -32.125 9.531 1 94.75 384 PRO A C 1
ATOM 2945 O O . PRO A 1 384 ? -12.898 -32.938 8.703 1 94.75 384 PRO A O 1
ATOM 2948 N N . THR A 1 385 ? -14.594 -31.812 9.75 1 94.25 385 THR A N 1
ATOM 2949 C CA . THR A 1 385 ? -15.656 -32.469 9.016 1 94.25 385 THR A CA 1
ATOM 2950 C C . THR A 1 385 ? -16.625 -31.469 8.406 1 94.25 385 THR A C 1
ATOM 2952 O O . THR A 1 385 ? -16.719 -30.328 8.891 1 94.25 385 THR A O 1
ATOM 2955 N N . LEU A 1 386 ? -17.25 -31.953 7.367 1 93.44 386 LEU A N 1
ATOM 2956 C CA . LEU A 1 386 ? -18.266 -31.141 6.707 1 93.44 386 LEU A CA 1
ATOM 2957 C C . LEU A 1 386 ? -19.391 -30.781 7.676 1 93.44 386 LEU A C 1
ATOM 2959 O O . LEU A 1 386 ? -19.891 -29.656 7.656 1 93.44 386 LEU A O 1
ATOM 2963 N N . GLU A 1 387 ? -19.766 -31.656 8.484 1 93.75 387 GLU A N 1
ATOM 2964 C CA . GLU A 1 387 ? -20.859 -31.453 9.438 1 93.75 387 GLU A CA 1
ATOM 2965 C C . GLU A 1 387 ? -20.516 -30.359 10.438 1 93.75 387 GLU A C 1
ATOM 2967 O O . GLU A 1 387 ? -21.359 -29.5 10.742 1 93.75 387 GLU A O 1
ATOM 2972 N N . ALA A 1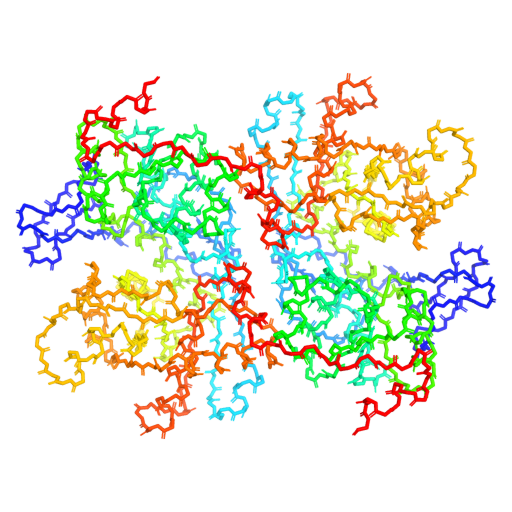 388 ? -19.328 -30.391 10.859 1 94.88 388 ALA A N 1
ATOM 2973 C CA . ALA A 1 388 ? -18.906 -29.375 11.812 1 94.88 388 ALA A CA 1
ATOM 2974 C C . ALA A 1 388 ? -18.906 -27.984 11.164 1 94.88 388 ALA A C 1
ATOM 2976 O O . ALA A 1 388 ? -19.25 -27 11.797 1 94.88 388 ALA A O 1
ATOM 2977 N N . PHE A 1 389 ? -18.5 -27.953 9.953 1 94.75 389 PHE A N 1
ATOM 2978 C CA . PHE A 1 389 ? -18.438 -26.688 9.25 1 94.75 389 PHE A CA 1
ATOM 2979 C C . PHE A 1 389 ? -19.844 -26.172 8.969 1 94.75 389 PHE A C 1
ATOM 2981 O O . PHE A 1 389 ? -20.078 -24.953 9 1 94.75 389 PHE A O 1
ATOM 2988 N N . LYS A 1 390 ? -20.781 -27.016 8.656 1 94.06 390 LYS A N 1
ATOM 2989 C CA . LYS A 1 390 ? -22.172 -26.641 8.43 1 94.06 390 LYS A CA 1
ATOM 2990 C C . LYS A 1 390 ? -22.734 -25.875 9.633 1 94.06 390 LYS A C 1
ATOM 2992 O O . LYS A 1 390 ? -23.531 -24.953 9.469 1 94.06 390 LYS A O 1
ATOM 2997 N N . GLU A 1 391 ? -22.281 -26.188 10.805 1 93.25 391 GLU A N 1
ATOM 2998 C CA . GLU A 1 391 ? -22.734 -25.531 12.023 1 93.25 391 GLU A CA 1
ATOM 2999 C C . GLU A 1 391 ? -22.203 -24.094 12.102 1 93.25 391 GLU A C 1
ATOM 3001 O O . GLU A 1 391 ? -22.828 -23.219 12.695 1 93.25 391 GLU A O 1
ATOM 3006 N N . VAL A 1 392 ? -21.031 -23.953 11.539 1 92.31 392 VAL A N 1
ATOM 3007 C CA . VAL A 1 392 ? -20.375 -22.656 11.562 1 92.31 392 VAL A CA 1
ATOM 3008 C C . VAL A 1 392 ? -21.141 -21.688 10.656 1 92.31 392 VAL A C 1
ATOM 3010 O O . VAL A 1 392 ? -21.266 -20.5 10.977 1 92.31 392 VAL A O 1
ATOM 3013 N N . ILE A 1 393 ? -21.641 -22.125 9.562 1 90.81 393 ILE A N 1
ATOM 3014 C CA . ILE A 1 393 ? -22.203 -21.234 8.562 1 90.81 393 ILE A CA 1
ATOM 3015 C C . ILE A 1 393 ? -23.656 -20.938 8.891 1 90.81 393 ILE A C 1
ATOM 3017 O O . ILE A 1 393 ? -24.266 -20.031 8.328 1 90.81 393 ILE A O 1
ATOM 3021 N N . GLU A 1 394 ? -24.391 -21.812 9.734 1 80.81 394 GLU A N 1
ATOM 3022 C CA . GLU A 1 394 ? -25.766 -21.578 10.164 1 80.81 394 GLU A CA 1
ATOM 3023 C C . GLU A 1 394 ? -25.828 -20.406 11.141 1 80.81 394 GLU A C 1
ATOM 3025 O O . GLU A 1 394 ? -26.75 -19.578 11.07 1 80.81 394 GLU A O 1
ATOM 3030 N N . MET B 1 1 ? -15.305 -19.031 -24.141 1 88.25 1 MET B N 1
ATOM 3031 C CA . MET B 1 1 ? -14.312 -19.438 -23.141 1 88.25 1 MET B CA 1
ATOM 3032 C C . MET B 1 1 ? -14.633 -20.828 -22.594 1 88.25 1 MET B C 1
ATOM 3034 O O . MET B 1 1 ? -15.797 -21.219 -22.531 1 88.25 1 MET B O 1
ATOM 3038 N N . VAL B 1 2 ? -13.578 -21.594 -22.359 1 93.88 2 VAL B N 1
ATOM 3039 C CA . VAL B 1 2 ? -13.75 -22.922 -21.797 1 93.88 2 VAL B CA 1
ATOM 3040 C C . VAL B 1 2 ? -12.664 -23.188 -20.75 1 93.88 2 VAL B C 1
ATOM 3042 O O . VAL B 1 2 ? -11.688 -22.438 -20.656 1 93.88 2 VAL B O 1
ATOM 3045 N N . LEU B 1 3 ? -12.945 -24.141 -19.938 1 96.69 3 LEU B N 1
ATOM 3046 C CA . LEU B 1 3 ? -11.914 -24.703 -19.062 1 96.69 3 LEU B CA 1
ATOM 3047 C C . LEU B 1 3 ? -11.266 -25.922 -19.703 1 96.69 3 LEU B C 1
ATOM 3049 O O . LEU B 1 3 ? -11.953 -26.766 -20.281 1 96.69 3 LEU B O 1
ATOM 3053 N N . LYS B 1 4 ? -9.977 -25.922 -19.703 1 97.69 4 LYS B N 1
ATOM 3054 C CA . LYS B 1 4 ? -9.25 -27.031 -20.328 1 97.69 4 LYS B CA 1
ATOM 3055 C C . LYS B 1 4 ? -8.258 -27.656 -19.359 1 97.69 4 LYS B C 1
ATOM 3057 O O . LYS B 1 4 ? -7.559 -26.938 -18.625 1 97.69 4 LYS B O 1
ATOM 3062 N N . CYS B 1 5 ? -8.242 -28.969 -19.297 1 97.62 5 CYS B N 1
ATOM 3063 C CA . CYS B 1 5 ? -7.309 -29.688 -18.453 1 97.62 5 CYS B CA 1
ATOM 3064 C C . CYS B 1 5 ? -5.879 -29.562 -18.969 1 97.62 5 CYS B C 1
ATOM 3066 O O . CYS B 1 5 ? -5.621 -29.766 -20.156 1 97.62 5 CYS B O 1
ATOM 3068 N N . VAL B 1 6 ? -4.941 -29.344 -18.047 1 95.62 6 VAL B N 1
ATOM 3069 C CA . VAL B 1 6 ? -3.559 -29.109 -18.469 1 95.62 6 VAL B CA 1
ATOM 3070 C C . VAL B 1 6 ? -2.854 -30.453 -18.672 1 95.62 6 VAL B C 1
ATOM 3072 O O . VAL B 1 6 ? -1.748 -30.5 -19.219 1 95.62 6 VAL B O 1
ATOM 3075 N N . VAL B 1 7 ? -3.531 -31.516 -18.312 1 95.31 7 VAL B N 1
ATOM 3076 C CA . VAL B 1 7 ? -2.924 -32.844 -18.391 1 95.31 7 VAL B CA 1
ATOM 3077 C C . VAL B 1 7 ? -3.488 -33.594 -19.609 1 95.31 7 VAL B C 1
ATOM 3079 O O . VAL B 1 7 ? -2.744 -33.969 -20.516 1 95.31 7 VAL B O 1
ATOM 3082 N N . CYS B 1 8 ? -4.891 -33.719 -19.703 1 97.38 8 CYS B N 1
ATOM 3083 C CA . CYS B 1 8 ? -5.469 -34.594 -20.719 1 97.38 8 CYS B CA 1
ATOM 3084 C C . CYS B 1 8 ? -6.145 -33.75 -21.812 1 97.38 8 CYS B C 1
ATOM 3086 O O . CYS B 1 8 ? -6.574 -34.312 -22.828 1 97.38 8 CYS B O 1
ATOM 3088 N N . GLY B 1 9 ? -6.332 -32.469 -21.594 1 96.62 9 GLY B N 1
ATOM 3089 C CA . GLY B 1 9 ? -6.859 -31.594 -22.625 1 96.62 9 GLY B CA 1
ATOM 3090 C C . GLY B 1 9 ? -8.375 -31.562 -22.656 1 96.62 9 GLY B C 1
ATOM 3091 O O . GLY B 1 9 ? -8.961 -30.797 -23.422 1 96.62 9 GLY B O 1
ATOM 3092 N N . ARG B 1 10 ? -9.031 -32.281 -21.797 1 97.44 10 ARG B N 1
ATOM 3093 C CA . ARG B 1 10 ? -10.492 -32.281 -21.766 1 97.44 10 ARG B CA 1
ATOM 3094 C C . ARG B 1 10 ? -11.023 -30.891 -21.453 1 97.44 10 ARG B C 1
ATOM 3096 O O . ARG B 1 10 ? -10.469 -30.188 -20.625 1 97.44 10 ARG B O 1
ATOM 3103 N N . GLU B 1 11 ? -12.094 -30.562 -22.109 1 97.31 11 GLU B N 1
ATOM 3104 C CA . GLU B 1 11 ? -12.68 -29.234 -21.953 1 97.31 11 GLU B CA 1
ATOM 3105 C C . GLU B 1 11 ? -13.969 -29.312 -21.125 1 97.31 11 GLU B C 1
ATOM 3107 O O . GLU B 1 11 ? -14.664 -30.328 -21.125 1 97.31 11 GLU B O 1
ATOM 3112 N N . TYR B 1 12 ? -14.211 -28.344 -20.328 1 96.31 12 TYR B N 1
ATOM 3113 C CA . TYR B 1 12 ? -15.414 -28.156 -19.531 1 96.31 12 TYR B CA 1
ATOM 3114 C C . TYR B 1 12 ? -16.016 -26.781 -19.734 1 96.31 12 TYR B C 1
ATOM 3116 O O . TYR B 1 12 ? -15.297 -25.828 -20.094 1 96.31 12 TYR B O 1
ATOM 3124 N N . PRO B 1 13 ? -17.375 -26.719 -19.547 1 93.31 13 PRO B N 1
ATOM 3125 C CA . PRO B 1 13 ? -17.953 -25.375 -19.625 1 93.31 13 PRO B CA 1
ATOM 3126 C C . PRO B 1 13 ? -17.516 -24.469 -18.469 1 93.31 13 PRO B C 1
ATOM 3128 O O . PRO B 1 13 ? -17.25 -24.953 -17.375 1 93.31 13 PRO B O 1
ATOM 3131 N N . GLU B 1 14 ? -17.484 -23.141 -18.75 1 88.31 14 GLU B N 1
ATOM 3132 C CA . GLU B 1 14 ? -16.953 -22.203 -17.781 1 88.31 14 GLU B CA 1
ATOM 3133 C C . GLU B 1 14 ? -17.984 -21.922 -16.672 1 88.31 14 GLU B C 1
ATOM 3135 O O . GLU B 1 14 ? -17.641 -21.359 -15.633 1 88.31 14 GLU B O 1
ATOM 3140 N N . ASP B 1 15 ? -19.203 -22.25 -16.797 1 87.62 15 ASP B N 1
ATOM 3141 C CA . ASP B 1 15 ? -20.25 -21.938 -15.82 1 87.62 15 ASP B CA 1
ATOM 3142 C C . ASP B 1 15 ? -20.453 -23.078 -14.828 1 87.62 15 ASP B C 1
ATOM 3144 O O . ASP B 1 15 ? -21.328 -23.031 -13.977 1 87.62 15 ASP B O 1
ATOM 3148 N N . GLU B 1 16 ? -19.609 -24.047 -14.977 1 86.5 16 GLU B N 1
ATOM 3149 C CA . GLU B 1 16 ? -19.594 -25.141 -14.008 1 86.5 16 GLU B CA 1
ATOM 3150 C C . GLU B 1 16 ? -18.562 -24.891 -12.914 1 86.5 16 GLU B C 1
ATOM 3152 O O . GLU B 1 16 ? -17.438 -24.469 -13.203 1 86.5 16 GLU B O 1
ATOM 3157 N N . VAL B 1 17 ? -19.047 -25.094 -11.68 1 89.12 17 VAL B N 1
ATOM 3158 C CA . VAL B 1 17 ? -18.094 -25.031 -10.578 1 89.12 17 VAL B CA 1
ATOM 3159 C C . VAL B 1 17 ? -17.219 -26.281 -10.578 1 89.12 17 VAL B C 1
ATOM 3161 O O . VAL B 1 17 ? -17.656 -27.344 -10.125 1 89.12 17 VAL B O 1
ATOM 3164 N N . ARG B 1 18 ? -16.016 -26.125 -11.086 1 89 18 ARG B N 1
ATOM 3165 C CA . ARG B 1 18 ? -15.07 -27.234 -11.203 1 89 18 ARG B CA 1
ATOM 3166 C C . ARG B 1 18 ? -13.641 -26.75 -11 1 89 18 ARG B C 1
ATOM 3168 O O . ARG B 1 18 ? -13.227 -25.734 -11.57 1 89 18 ARG B O 1
ATOM 3175 N N . TYR B 1 19 ? -12.93 -27.594 -10.258 1 90.12 19 TYR B N 1
ATOM 3176 C CA . TYR B 1 19 ? -11.57 -27.172 -9.938 1 90.12 19 TYR B CA 1
ATOM 3177 C C . TYR B 1 19 ? -10.547 -28.141 -10.523 1 90.12 19 TYR B C 1
ATOM 3179 O O . TYR B 1 19 ? -9.383 -27.781 -10.695 1 90.12 19 TYR B O 1
ATOM 3187 N N . ARG B 1 20 ? -10.961 -29.312 -10.828 1 92.06 20 ARG B N 1
ATOM 3188 C CA . ARG B 1 20 ? -10.094 -30.328 -11.406 1 92.06 20 ARG B CA 1
ATOM 3189 C C . ARG B 1 20 ? -10.82 -31.109 -12.508 1 92.06 20 ARG B C 1
ATOM 3191 O O . ARG B 1 20 ? -12.055 -31.172 -12.508 1 92.06 20 ARG B O 1
ATOM 3198 N N . CYS B 1 21 ? -10.039 -31.609 -13.367 1 95.75 21 CYS B N 1
ATOM 3199 C CA . CYS B 1 21 ? -10.523 -32.531 -14.398 1 95.75 21 CYS B CA 1
ATOM 3200 C C . CYS B 1 21 ? -10.844 -33.906 -13.805 1 95.75 21 CYS B C 1
ATOM 3202 O O . CYS B 1 21 ? -10.367 -34.219 -12.719 1 95.75 21 CYS B O 1
ATOM 3204 N N . GLU B 1 22 ? -11.617 -34.656 -14.547 1 94.44 22 GLU B N 1
ATOM 3205 C CA . GLU B 1 22 ? -11.891 -36.062 -14.156 1 94.44 22 GLU B CA 1
ATOM 3206 C C . GLU B 1 22 ? -10.602 -36.844 -14.016 1 94.44 22 GLU B C 1
ATOM 3208 O O . GLU B 1 22 ? -10.508 -37.75 -13.172 1 94.44 22 GLU B O 1
ATOM 3213 N N . CYS B 1 23 ? -9.594 -36.469 -14.695 1 96.25 23 CYS B N 1
ATOM 3214 C CA . CYS B 1 23 ? -8.312 -37.156 -14.641 1 96.25 23 CYS B CA 1
ATOM 3215 C C . CYS B 1 23 ? -7.488 -36.719 -13.445 1 96.25 23 CYS B C 1
ATOM 3217 O O . CYS B 1 23 ? -6.402 -37.25 -13.195 1 96.25 23 CYS B O 1
ATOM 3219 N N . GLY B 1 24 ? -7.945 -35.688 -12.781 1 92.88 24 GLY B N 1
ATOM 3220 C CA . GLY B 1 24 ? -7.238 -35.156 -11.625 1 92.88 24 GLY B CA 1
ATOM 3221 C C . GLY B 1 24 ? -6.422 -33.906 -11.93 1 92.88 24 GLY B C 1
ATOM 3222 O O . GLY B 1 24 ? -5.961 -33.219 -11.023 1 92.88 24 GLY B O 1
ATOM 3223 N N . GLY B 1 25 ? -6.293 -33.594 -13.148 1 94.62 25 GLY B N 1
ATOM 3224 C CA . GLY B 1 25 ? -5.488 -32.469 -13.57 1 94.62 25 GLY B CA 1
ATOM 3225 C C . GLY B 1 25 ? -6.145 -31.125 -13.281 1 94.62 25 GLY B C 1
ATOM 3226 O O . GLY B 1 25 ? -7.367 -31.047 -13.148 1 94.62 25 GLY B O 1
ATOM 3227 N N . LEU B 1 26 ? -5.262 -30.094 -13.156 1 95.38 26 LEU B N 1
ATOM 3228 C CA . LEU B 1 26 ? -5.77 -28.734 -12.969 1 95.38 26 LEU B CA 1
ATOM 3229 C C . LEU B 1 26 ? -6.352 -28.203 -14.273 1 95.38 26 LEU B C 1
ATOM 3231 O O . LEU B 1 26 ? -6.027 -28.688 -15.352 1 95.38 26 LEU B O 1
ATOM 3235 N N . LEU B 1 27 ? -7.219 -27.281 -14.102 1 96.06 27 LEU B N 1
ATOM 3236 C CA . LEU B 1 27 ? -7.871 -26.656 -15.25 1 96.06 27 LEU B CA 1
ATOM 3237 C C . LEU B 1 27 ? -7.285 -25.281 -15.516 1 96.06 27 LEU B C 1
ATOM 3239 O O . LEU B 1 27 ? -6.742 -24.641 -14.609 1 96.06 27 LEU B O 1
ATOM 3243 N N . GLU B 1 28 ? -7.312 -24.859 -16.75 1 96.62 28 GLU B N 1
ATOM 3244 C CA . GLU B 1 28 ? -6.953 -23.5 -17.156 1 96.62 28 GLU B CA 1
ATOM 3245 C C . GLU B 1 28 ? -8.047 -22.875 -18.016 1 96.62 28 GLU B C 1
ATOM 3247 O O . GLU B 1 28 ? -8.75 -23.578 -18.75 1 96.62 28 GLU B O 1
ATOM 3252 N N . VAL B 1 29 ? -8.219 -21.594 -17.859 1 97.25 29 VAL B N 1
ATOM 3253 C CA . VAL B 1 29 ? -9.211 -20.875 -18.656 1 97.25 29 VAL B CA 1
ATOM 3254 C C . VAL B 1 29 ? -8.648 -20.594 -20.047 1 97.25 29 VAL B C 1
ATOM 3256 O O . VAL B 1 29 ? -7.523 -20.125 -20.188 1 97.25 29 VAL B O 1
ATOM 3259 N N . VAL B 1 30 ? -9.367 -20.922 -21.047 1 97.31 30 VAL B N 1
ATOM 3260 C CA . VAL B 1 30 ? -9 -20.609 -22.422 1 97.31 30 VAL B CA 1
ATOM 3261 C C . VAL B 1 30 ? -9.867 -19.453 -22.938 1 97.31 30 VAL B C 1
ATOM 3263 O O . VAL B 1 30 ? -11.07 -19.625 -23.141 1 97.31 30 VAL B O 1
ATOM 3266 N N . ILE B 1 31 ? -9.234 -18.375 -23.188 1 96.31 31 ILE B N 1
ATOM 3267 C CA . ILE B 1 31 ? -9.922 -17.172 -23.656 1 96.31 31 ILE B CA 1
ATOM 3268 C C . ILE B 1 31 ? -10.078 -17.219 -25.172 1 96.31 31 ILE B C 1
ATOM 3270 O O . ILE B 1 31 ? -9.203 -17.719 -25.875 1 96.31 31 ILE B O 1
ATOM 3274 N N . ASP B 1 32 ? -11.234 -16.75 -25.672 1 96.19 32 ASP B N 1
ATOM 3275 C CA . ASP B 1 32 ? -11.414 -16.562 -27.109 1 96.19 32 ASP B CA 1
ATOM 3276 C C . ASP B 1 32 ? -10.711 -15.289 -27.594 1 96.19 32 ASP B C 1
ATOM 3278 O O . ASP B 1 32 ? -11.305 -14.211 -27.578 1 96.19 32 ASP B O 1
ATOM 3282 N N . LEU B 1 33 ? -9.562 -15.445 -28.141 1 97.38 33 LEU B N 1
ATOM 3283 C CA . LEU B 1 33 ? -8.695 -14.32 -28.453 1 97.38 33 LEU B CA 1
ATOM 3284 C C . LEU B 1 33 ? -9.203 -13.57 -29.688 1 97.38 33 LEU B C 1
ATOM 3286 O O . LEU B 1 33 ? -8.758 -12.461 -29.969 1 97.38 33 LEU B O 1
ATOM 3290 N N . ASP B 1 34 ? -10.188 -14.094 -30.344 1 96.31 34 ASP B N 1
ATOM 3291 C CA . ASP B 1 34 ? -10.797 -13.391 -31.469 1 96.31 34 ASP B CA 1
ATOM 3292 C C . ASP B 1 34 ? -11.719 -12.273 -31 1 96.31 34 ASP B C 1
ATOM 3294 O O . ASP B 1 34 ? -12.078 -11.383 -31.76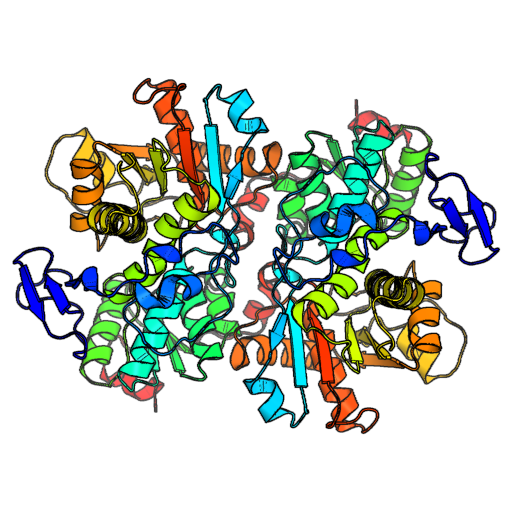6 1 96.31 34 ASP B O 1
ATOM 3298 N N . LYS B 1 35 ? -12.078 -12.297 -29.766 1 95.44 35 LYS B N 1
ATOM 3299 C CA . LYS B 1 35 ? -13.078 -11.359 -29.25 1 95.44 35 LYS B CA 1
ATOM 3300 C C . LYS B 1 35 ? -12.438 -10.312 -28.344 1 95.44 35 LYS B C 1
ATOM 3302 O O . LYS B 1 35 ? -13.125 -9.453 -27.797 1 95.44 35 LYS B O 1
ATOM 3307 N N . VAL B 1 36 ? -11.133 -10.344 -28.234 1 97.75 36 VAL B N 1
ATOM 3308 C CA . VAL B 1 36 ? -10.461 -9.438 -27.312 1 97.75 36 VAL B CA 1
ATOM 3309 C C . VAL B 1 36 ? -10.148 -8.117 -28.016 1 97.75 36 VAL B C 1
ATOM 3311 O O . VAL B 1 36 ? -10.055 -8.078 -29.25 1 97.75 36 VAL B O 1
ATOM 3314 N N . ASP B 1 37 ? -10.078 -7.008 -27.281 1 98.12 37 ASP B N 1
ATOM 3315 C CA . ASP B 1 37 ? -9.711 -5.688 -27.797 1 98.12 37 ASP B CA 1
ATOM 3316 C C . ASP B 1 37 ? -8.203 -5.473 -27.719 1 98.12 37 ASP B C 1
ATOM 3318 O O . ASP B 1 37 ? -7.672 -5.113 -26.672 1 98.12 37 ASP B O 1
ATOM 3322 N N . THR B 1 38 ? -7.527 -5.543 -28.844 1 98 38 THR B N 1
ATOM 3323 C CA . THR B 1 38 ? -6.074 -5.422 -28.859 1 98 38 THR B CA 1
ATOM 3324 C C . THR B 1 38 ? -5.652 -3.955 -28.812 1 98 38 THR B C 1
ATOM 3326 O O . THR B 1 38 ? -4.492 -3.648 -28.516 1 98 38 THR B O 1
ATOM 3329 N N . SER B 1 39 ? -6.555 -3.045 -29.031 1 97.69 39 SER B N 1
ATOM 3330 C CA . SER B 1 39 ? -6.238 -1.621 -29.047 1 97.69 39 SER B CA 1
ATOM 3331 C C . SER B 1 39 ? -6.062 -1.071 -27.641 1 97.69 39 SER B C 1
ATOM 3333 O O . SER B 1 39 ? -5.547 0.034 -27.453 1 97.69 39 SER B O 1
ATOM 3335 N N . ILE B 1 40 ? -6.371 -1.855 -26.625 1 97.38 40 ILE B N 1
ATOM 3336 C CA . ILE B 1 40 ? -6.391 -1.414 -25.234 1 97.38 40 ILE B CA 1
ATOM 3337 C C . ILE B 1 40 ? -4.961 -1.211 -24.734 1 97.38 40 ILE B C 1
ATOM 3339 O O . ILE B 1 40 ? -4.734 -0.511 -23.75 1 97.38 40 ILE B O 1
ATOM 3343 N N . PHE B 1 41 ? -4.02 -1.844 -25.438 1 98 41 PHE B N 1
ATOM 3344 C CA . PHE B 1 41 ? -2.617 -1.724 -25.047 1 98 41 PHE B CA 1
ATOM 3345 C C . PHE B 1 41 ? -2.02 -0.428 -25.594 1 98 41 PHE B C 1
ATOM 3347 O O . PHE B 1 41 ? -1.139 -0.454 -26.453 1 98 41 PHE B O 1
ATOM 3354 N N . ASN B 1 42 ? -2.412 0.788 -24.984 1 96.88 42 ASN B N 1
ATOM 3355 C CA . ASN B 1 42 ? -2.039 2.113 -25.469 1 96.88 42 ASN B CA 1
ATOM 3356 C C . ASN B 1 42 ? -1.262 2.896 -24.406 1 96.88 42 ASN B C 1
ATOM 3358 O O . ASN B 1 42 ? -0.977 4.082 -24.594 1 96.88 42 ASN B O 1
ATOM 3362 N N . GLY B 1 43 ? -0.943 2.23 -23.297 1 95.94 43 GLY B N 1
ATOM 3363 C CA . GLY B 1 43 ? -0.098 2.818 -22.266 1 95.94 43 GLY B CA 1
ATOM 3364 C C . GLY B 1 43 ? -0.83 3.816 -21.391 1 95.94 43 GLY B C 1
ATOM 3365 O O . GLY B 1 43 ? -0.209 4.523 -20.594 1 95.94 43 GLY B O 1
ATOM 3366 N N . LYS B 1 44 ? -2.154 3.877 -21.484 1 93.94 44 LYS B N 1
ATOM 3367 C CA . LYS B 1 44 ? -2.91 4.887 -20.75 1 93.94 44 LYS B CA 1
ATOM 3368 C C . LYS B 1 44 ? -3.887 4.242 -19.766 1 93.94 44 LYS B C 1
ATOM 3370 O O . LYS B 1 44 ? -4.34 3.117 -19.984 1 93.94 44 LYS B O 1
ATOM 3375 N N . GLU B 1 45 ? -4.125 4.957 -18.656 1 92.5 45 GLU B N 1
ATOM 3376 C CA . GLU B 1 45 ? -5.152 4.59 -17.688 1 92.5 45 GLU B CA 1
ATOM 3377 C C . GLU B 1 45 ? -5.012 3.129 -17.266 1 92.5 45 GLU B C 1
ATOM 3379 O O . GLU B 1 45 ? -5.984 2.369 -17.312 1 92.5 45 GLU B O 1
ATOM 3384 N N . ILE B 1 46 ? -3.857 2.752 -16.859 1 95.5 46 ILE B N 1
ATOM 3385 C CA . ILE B 1 46 ? -3.535 1.351 -16.609 1 95.5 46 ILE B CA 1
ATOM 3386 C C . ILE B 1 46 ? -4.098 0.923 -15.25 1 95.5 46 ILE B C 1
ATOM 3388 O O . ILE B 1 46 ? -3.717 1.47 -14.211 1 95.5 46 ILE B O 1
ATOM 3392 N N . LYS B 1 47 ? -5.012 0.063 -15.219 1 95.5 47 LYS B N 1
ATOM 3393 C CA . LYS B 1 47 ? -5.641 -0.688 -14.133 1 95.5 47 LYS B CA 1
ATOM 3394 C C . LYS B 1 47 ? -6.039 -2.088 -14.594 1 95.5 47 LYS B C 1
ATOM 3396 O O . LYS B 1 47 ? -6.047 -2.373 -15.797 1 95.5 47 LYS B O 1
ATOM 3401 N N . LEU B 1 48 ? -6.379 -2.934 -13.711 1 98 48 LEU B N 1
ATOM 3402 C CA . LEU B 1 48 ? -6.625 -4.32 -14.086 1 98 48 LEU B CA 1
ATOM 3403 C C . LEU B 1 48 ? -7.812 -4.422 -15.039 1 98 48 LEU B C 1
ATOM 3405 O O . LEU B 1 48 ? -7.715 -5.043 -16.109 1 98 48 LEU B O 1
ATOM 3409 N N . TRP B 1 49 ? -8.852 -3.736 -14.805 1 97.38 49 TRP B N 1
ATOM 3410 C CA . TRP B 1 49 ? -10.094 -3.947 -15.531 1 97.38 49 TRP B CA 1
ATOM 3411 C C . TRP B 1 49 ? -10.102 -3.174 -16.844 1 97.38 49 TRP B C 1
ATOM 3413 O O . TRP B 1 49 ? -11.07 -3.23 -17.609 1 97.38 49 TRP B O 1
ATOM 3423 N N . LYS B 1 50 ? -9 -2.412 -17.047 1 96.44 50 LYS B N 1
ATOM 3424 C CA . LYS B 1 50 ? -8.766 -1.914 -18.406 1 96.44 50 LYS B CA 1
ATOM 3425 C C . LYS B 1 50 ? -8.773 -3.053 -19.422 1 96.44 50 LYS B C 1
ATOM 3427 O O . LYS B 1 50 ? -9.219 -2.873 -20.547 1 96.44 50 LYS B O 1
ATOM 3432 N N . TYR B 1 51 ? -8.445 -4.246 -18.938 1 97.88 51 TYR B N 1
ATOM 3433 C CA . TYR B 1 51 ? -8.273 -5.398 -19.812 1 97.88 51 TYR B CA 1
ATOM 3434 C C . TYR B 1 51 ? -9.5 -6.305 -19.766 1 97.88 51 TYR B C 1
ATOM 3436 O O . TYR B 1 51 ? -9.391 -7.52 -19.969 1 97.88 51 TYR B O 1
ATOM 3444 N N . GLU B 1 52 ? -10.641 -5.809 -19.594 1 96.94 52 GLU B N 1
ATOM 3445 C CA . GLU B 1 52 ? -11.852 -6.586 -19.328 1 96.94 52 GLU B CA 1
ATOM 3446 C C . GLU B 1 52 ? -12.164 -7.531 -20.484 1 96.94 52 GLU B C 1
ATOM 3448 O O . GLU B 1 52 ? -12.656 -8.641 -20.266 1 96.94 52 GLU B O 1
ATOM 3453 N N . SER B 1 53 ? -11.852 -7.195 -21.75 1 97.5 53 SER B N 1
ATOM 3454 C CA . SER B 1 53 ? -12.148 -8.047 -22.891 1 97.5 53 SER B CA 1
ATOM 3455 C C . SER B 1 53 ? -11.281 -9.297 -22.891 1 97.5 53 SER B C 1
ATOM 3457 O O . SER B 1 53 ? -11.578 -10.266 -23.594 1 97.5 53 SER B O 1
ATOM 3459 N N . TRP B 1 54 ? -10.203 -9.32 -22.078 1 98.06 54 TRP B N 1
ATOM 3460 C CA . TRP B 1 54 ? -9.258 -10.43 -22 1 98.06 54 TRP B CA 1
ATOM 3461 C C . TRP B 1 54 ? -9.539 -11.305 -20.781 1 98.06 54 TRP B C 1
ATOM 3463 O O . TRP B 1 54 ? -8.805 -12.258 -20.516 1 98.06 54 TRP B O 1
ATOM 3473 N N . LEU B 1 55 ? -10.562 -10.914 -20 1 97.56 55 LEU B N 1
ATOM 3474 C CA . LEU B 1 55 ? -10.852 -11.586 -18.734 1 97.56 55 LEU B CA 1
ATOM 3475 C C . LEU B 1 55 ? -12.164 -12.352 -18.812 1 97.56 55 LEU B C 1
ATOM 3477 O O . LEU B 1 55 ? -13.047 -12.008 -19.609 1 97.56 55 LEU B O 1
ATOM 3481 N N . PRO B 1 56 ? -12.359 -13.336 -18 1 95.81 56 PRO B N 1
ATOM 3482 C CA . PRO B 1 56 ? -13.461 -14.289 -18.172 1 95.81 56 PRO B CA 1
ATOM 3483 C C . PRO B 1 56 ? -14.68 -13.93 -17.328 1 95.81 56 PRO B C 1
ATOM 3485 O O . PRO B 1 56 ? -15.484 -14.805 -17 1 95.81 56 PRO B O 1
ATOM 3488 N N . VAL B 1 57 ? -14.75 -12.711 -16.812 1 94.81 57 VAL B N 1
ATOM 3489 C CA . VAL B 1 57 ? -15.906 -12.352 -16 1 94.81 57 VAL B CA 1
ATOM 3490 C C . VAL B 1 57 ? -16.531 -11.062 -16.531 1 94.81 57 VAL B C 1
ATOM 3492 O O . VAL B 1 57 ? -15.844 -10.242 -17.156 1 94.81 57 VAL B O 1
ATOM 3495 N N . LYS B 1 58 ? -17.797 -10.922 -16.312 1 87.75 58 LYS B N 1
ATOM 3496 C CA . LYS B 1 58 ? -18.562 -9.781 -16.812 1 87.75 58 LYS B CA 1
ATOM 3497 C C . LYS B 1 58 ? -18.766 -8.734 -15.711 1 87.75 58 LYS B C 1
ATOM 3499 O O . LYS B 1 58 ? -18.781 -7.535 -15.984 1 87.75 58 LYS B O 1
ATOM 3504 N N . LYS B 1 59 ? -18.953 -9.18 -14.516 1 84.56 59 LYS B N 1
ATOM 3505 C CA . LYS B 1 59 ? -19.141 -8.289 -13.375 1 84.56 59 LYS B CA 1
ATOM 3506 C C . LYS B 1 59 ? -17.859 -8.109 -12.586 1 84.56 59 LYS B C 1
ATOM 3508 O O . LYS B 1 59 ? -17.078 -9.055 -12.422 1 84.56 59 LYS B O 1
ATOM 3513 N N . ARG B 1 60 ? -17.688 -6.887 -12.266 1 91.19 60 ARG B N 1
ATOM 3514 C CA . ARG B 1 60 ? -16.422 -6.652 -11.57 1 91.19 60 ARG B CA 1
ATOM 3515 C C . ARG B 1 60 ? -16.656 -6.262 -10.117 1 91.19 60 ARG B C 1
ATOM 3517 O O . ARG B 1 60 ? -17.547 -5.465 -9.82 1 91.19 60 ARG B O 1
ATOM 3524 N N . VAL B 1 61 ? -16.094 -7.008 -9.148 1 96.25 61 VAL B N 1
ATOM 3525 C CA . VAL B 1 61 ? -15.781 -6.543 -7.805 1 96.25 61 VAL B CA 1
ATOM 3526 C C . VAL B 1 61 ? -14.352 -6.004 -7.754 1 96.25 61 VAL B C 1
ATOM 3528 O O . VAL B 1 61 ? -13.398 -6.734 -8.016 1 96.25 61 VAL B O 1
ATOM 3531 N N . SER B 1 62 ? -14.234 -4.699 -7.457 1 97.88 62 SER B N 1
ATOM 3532 C CA . SER B 1 62 ? -12.906 -4.121 -7.648 1 97.88 62 SER B CA 1
ATOM 3533 C C . SER B 1 62 ? -12.562 -3.154 -6.52 1 97.88 62 SER B C 1
ATOM 3535 O O . SER B 1 62 ? -13.43 -2.441 -6.016 1 97.88 62 SER B O 1
ATOM 3537 N N . LEU B 1 63 ? -11.391 -3.213 -6.117 1 98.12 63 LEU B N 1
ATOM 3538 C CA . LEU B 1 63 ? -10.797 -2.217 -5.234 1 98.12 63 LEU B CA 1
ATOM 3539 C C . LEU B 1 63 ? -9.773 -1.368 -5.984 1 98.12 63 LEU B C 1
ATOM 3541 O O . LEU B 1 63 ? -8.805 -0.885 -5.395 1 98.12 63 LEU B O 1
ATOM 3545 N N . GLU B 1 64 ? -9.977 -1.304 -7.293 1 97.06 64 GLU B N 1
ATOM 3546 C CA . GLU B 1 64 ? -9.094 -0.545 -8.18 1 97.06 64 GLU B CA 1
ATOM 3547 C C . GLU B 1 64 ? -7.676 -1.108 -8.164 1 97.06 64 GLU B C 1
ATOM 3549 O O . GLU B 1 64 ? -6.703 -0.353 -8.125 1 97.06 64 GLU B O 1
ATOM 3554 N N . GLU B 1 65 ? -7.602 -2.451 -8.07 1 98.25 65 GLU B N 1
ATOM 3555 C CA . GLU B 1 65 ? -6.316 -3.145 -8.133 1 98.25 65 GLU B CA 1
ATOM 3556 C C . GLU B 1 65 ? -5.688 -3.016 -9.516 1 98.25 65 GLU B C 1
ATOM 3558 O O . GLU B 1 65 ? -6.348 -2.584 -10.461 1 98.25 65 GLU B O 1
ATOM 3563 N N . GLY B 1 66 ? -4.41 -3.332 -9.609 1 98.06 66 GLY B N 1
ATOM 3564 C CA . GLY B 1 66 ? -3.676 -3.193 -10.852 1 98.06 66 GLY B CA 1
ATOM 3565 C C . GLY B 1 66 ? -3.113 -1.801 -11.062 1 98.06 66 GLY B C 1
ATOM 3566 O O . GLY B 1 66 ? -3.189 -0.954 -10.172 1 98.06 66 GLY B O 1
ATOM 3567 N N . GLY B 1 67 ? -2.459 -1.605 -12.195 1 97.62 67 GLY B N 1
ATOM 3568 C CA . GLY B 1 67 ? -1.751 -0.355 -12.422 1 97.62 67 GLY B CA 1
ATOM 3569 C C . GLY B 1 67 ? -0.619 -0.127 -11.438 1 97.62 67 GLY B C 1
ATOM 3570 O O . GLY B 1 67 ? -0.316 1.016 -11.086 1 97.62 67 GLY B O 1
ATOM 3571 N N . THR B 1 68 ? -0.112 -1.238 -10.906 1 98.38 68 THR B N 1
ATOM 3572 C CA . THR B 1 68 ? 0.968 -1.124 -9.938 1 98.38 68 THR B CA 1
ATOM 3573 C C . THR B 1 68 ? 2.209 -0.505 -10.57 1 98.38 68 THR B C 1
ATOM 3575 O O . THR B 1 68 ? 2.412 -0.618 -11.781 1 98.38 68 THR B O 1
ATOM 3578 N N . PRO B 1 69 ? 3.039 0.137 -9.766 1 98.25 69 PRO B N 1
ATOM 3579 C CA . PRO B 1 69 ? 4.211 0.814 -10.336 1 98.25 69 PRO B CA 1
ATOM 3580 C C . PRO B 1 69 ? 5.203 -0.155 -10.969 1 98.25 69 PRO B C 1
ATOM 3582 O O . PRO B 1 69 ? 5.422 -1.251 -10.445 1 98.25 69 PRO B O 1
ATOM 3585 N N . LEU B 1 70 ? 5.695 0.211 -12.086 1 98.56 70 LEU B N 1
ATOM 3586 C CA . LEU B 1 70 ? 6.887 -0.37 -12.695 1 98.56 70 LEU B CA 1
ATOM 3587 C C . LEU B 1 70 ? 8.086 0.567 -12.547 1 98.56 70 LEU B C 1
ATOM 3589 O O . LEU B 1 70 ? 8.281 1.458 -13.383 1 98.56 70 LEU B O 1
ATOM 3593 N N . TYR B 1 71 ? 8.891 0.284 -11.523 1 98.44 71 TYR B N 1
ATOM 3594 C CA . TYR B 1 71 ? 10.016 1.154 -11.203 1 98.44 71 TYR B CA 1
ATOM 3595 C C . TYR B 1 71 ? 11.25 0.777 -12.016 1 98.44 71 TYR B C 1
ATOM 3597 O O . TYR B 1 71 ? 11.617 -0.397 -12.078 1 98.44 71 TYR B O 1
ATOM 3605 N N . ARG B 1 72 ? 11.859 1.702 -12.703 1 98.25 72 ARG B N 1
ATOM 3606 C CA . ARG B 1 72 ? 13.234 1.457 -13.133 1 98.25 72 ARG B CA 1
ATOM 3607 C C . ARG B 1 72 ? 14.211 1.606 -11.969 1 98.25 72 ARG B C 1
ATOM 3609 O O . ARG B 1 72 ? 14.211 2.631 -11.281 1 98.25 72 ARG B O 1
ATOM 3616 N N . LEU B 1 73 ? 14.906 0.631 -11.68 1 98.56 73 LEU B N 1
ATOM 3617 C CA . LEU B 1 73 ? 15.805 0.6 -10.531 1 98.56 73 LEU B CA 1
ATOM 3618 C C . LEU B 1 73 ? 17.188 1.125 -10.906 1 98.56 73 LEU B C 1
ATOM 3620 O O . LEU B 1 73 ? 18.156 0.363 -10.945 1 98.56 73 LEU B O 1
ATOM 3624 N N . LEU B 1 74 ? 17.312 2.418 -11.039 1 97.56 74 LEU B N 1
ATOM 3625 C CA . LEU B 1 74 ? 18.484 3.057 -11.609 1 97.56 74 LEU B CA 1
ATOM 3626 C C . LEU B 1 74 ? 19.719 2.82 -10.734 1 97.56 74 LEU B C 1
ATOM 3628 O O . LEU B 1 74 ? 20.812 2.604 -11.25 1 97.56 74 LEU B O 1
ATOM 3632 N N . ASN B 1 75 ? 19.516 2.928 -9.383 1 97.44 75 ASN B N 1
ATOM 3633 C CA . ASN B 1 75 ? 20.641 2.723 -8.492 1 97.44 75 ASN B CA 1
ATOM 3634 C C . ASN B 1 75 ? 21.172 1.294 -8.578 1 97.44 75 ASN B C 1
ATOM 3636 O O . ASN B 1 75 ? 22.391 1.083 -8.734 1 97.44 75 ASN B O 1
ATOM 3640 N N . LEU B 1 76 ? 20.328 0.304 -8.57 1 98.56 76 LEU B N 1
ATOM 3641 C CA . LEU B 1 76 ? 20.719 -1.097 -8.633 1 98.56 76 LEU B CA 1
ATOM 3642 C C . LEU B 1 76 ? 21.203 -1.461 -10.031 1 98.56 76 LEU B C 1
ATOM 3644 O O . LEU B 1 76 ? 22.109 -2.293 -10.188 1 98.56 76 LEU B O 1
ATOM 3648 N N . GLU B 1 77 ? 20.531 -0.894 -11.016 1 98 77 GLU B N 1
ATOM 3649 C CA . GLU B 1 77 ? 20.984 -1.044 -12.398 1 98 77 GLU B CA 1
ATOM 3650 C C . GLU B 1 77 ? 22.453 -0.684 -12.531 1 98 77 GLU B C 1
ATOM 3652 O O . GLU B 1 77 ? 23.234 -1.435 -13.125 1 98 77 GLU B O 1
ATOM 3657 N N . SER B 1 78 ? 22.828 0.423 -11.945 1 97.44 78 SER B N 1
ATOM 3658 C CA . SER B 1 78 ? 24.219 0.885 -11.961 1 97.44 78 SER B CA 1
ATOM 3659 C C . SER B 1 78 ? 25.109 -0.032 -11.133 1 97.44 78 SER B C 1
ATOM 3661 O O . SER B 1 78 ? 26.188 -0.429 -11.586 1 97.44 78 SER B O 1
ATOM 3663 N N . ASP B 1 79 ? 24.688 -0.449 -9.945 1 97.62 79 ASP B N 1
ATOM 3664 C CA . ASP B 1 79 ? 25.469 -1.285 -9.031 1 97.62 79 ASP B CA 1
ATOM 3665 C C . ASP B 1 79 ? 25.781 -2.643 -9.664 1 97.62 79 ASP B C 1
ATOM 3667 O O . ASP B 1 79 ? 26.875 -3.186 -9.484 1 97.62 79 ASP B O 1
ATOM 3671 N N . LEU B 1 80 ? 24.766 -3.193 -10.43 1 98.25 80 LEU B N 1
ATOM 3672 C CA . LEU B 1 80 ? 24.875 -4.555 -10.938 1 98.25 80 LEU B CA 1
ATOM 3673 C C . LEU B 1 80 ? 25.422 -4.559 -12.367 1 98.25 80 LEU B C 1
ATOM 3675 O O . LEU B 1 80 ? 25.828 -5.605 -12.875 1 98.25 80 LEU B O 1
ATOM 3679 N N . GLY B 1 81 ? 25.438 -3.428 -12.984 1 97.94 81 GLY B N 1
ATOM 3680 C CA . GLY B 1 81 ? 25.953 -3.309 -14.344 1 97.94 81 GLY B CA 1
ATOM 3681 C C . GLY B 1 81 ? 25.062 -3.963 -15.375 1 97.94 81 GLY B C 1
ATOM 3682 O O . GLY B 1 81 ? 25.547 -4.562 -16.344 1 97.94 81 GLY B O 1
ATOM 3683 N N . VAL B 1 82 ? 23.781 -3.947 -15.172 1 98.19 82 VAL B N 1
ATOM 3684 C CA . VAL B 1 82 ? 22.859 -4.535 -16.141 1 98.19 82 VAL B CA 1
ATOM 3685 C C . VAL B 1 82 ? 22.281 -3.441 -17.031 1 98.19 82 VAL B C 1
ATOM 3687 O O . VAL B 1 82 ? 22.281 -2.266 -16.656 1 98.19 82 VAL B O 1
ATOM 3690 N N . LYS B 1 83 ? 21.812 -3.783 -18.219 1 97.88 83 LYS B N 1
ATOM 3691 C CA . LYS B 1 83 ? 21.328 -2.842 -19.234 1 97.88 83 LYS B CA 1
ATOM 3692 C C . LYS B 1 83 ? 20.094 -2.107 -18.734 1 97.88 83 LYS B C 1
ATOM 3694 O O . LYS B 1 83 ? 20.031 -0.877 -18.781 1 97.88 83 LYS B O 1
ATOM 3699 N N . GLU B 1 84 ? 19.047 -2.848 -18.391 1 98.62 84 GLU B N 1
ATOM 3700 C CA . GLU B 1 84 ? 17.812 -2.322 -17.828 1 98.62 84 GLU B CA 1
ATOM 3701 C C . GLU B 1 84 ? 17.297 -3.207 -16.688 1 98.62 84 GLU B C 1
ATOM 3703 O O . GLU B 1 84 ? 17.312 -4.434 -16.797 1 98.62 84 GLU B O 1
ATOM 3708 N N . LEU B 1 85 ? 16.984 -2.564 -15.594 1 98.88 85 LEU B N 1
ATOM 3709 C CA . LEU B 1 85 ? 16.453 -3.291 -14.445 1 98.88 85 LEU B CA 1
ATOM 3710 C C . LEU B 1 85 ? 15.195 -2.613 -13.906 1 98.88 85 LEU B C 1
ATOM 3712 O O . LEU B 1 85 ? 15.234 -1.436 -13.539 1 98.88 85 LEU B O 1
ATOM 3716 N N . TYR B 1 86 ? 14.07 -3.373 -13.875 1 98.88 86 TYR B N 1
ATOM 3717 C CA . TYR B 1 86 ? 12.789 -2.854 -13.398 1 98.88 86 TYR B CA 1
ATOM 3718 C C . TYR B 1 86 ? 12.227 -3.73 -12.289 1 98.88 86 TYR B C 1
ATOM 3720 O O . TYR B 1 86 ? 12.609 -4.895 -12.156 1 98.88 86 TYR B O 1
ATOM 3728 N N . ALA B 1 87 ? 11.43 -3.139 -11.477 1 98.88 87 ALA B N 1
ATOM 3729 C CA . ALA B 1 87 ? 10.609 -3.883 -10.523 1 98.88 87 ALA B CA 1
ATOM 3730 C C . ALA B 1 87 ? 9.125 -3.584 -10.719 1 98.88 87 ALA B C 1
ATOM 3732 O O . ALA B 1 87 ? 8.711 -2.424 -10.664 1 98.88 87 ALA B O 1
ATOM 3733 N N . LYS B 1 88 ? 8.336 -4.551 -11.102 1 98.94 88 LYS B N 1
ATOM 3734 C CA . LYS B 1 88 ? 6.883 -4.469 -11.047 1 98.94 88 LYS B CA 1
ATOM 3735 C C . LYS B 1 88 ? 6.371 -4.719 -9.633 1 98.94 88 LYS B C 1
ATOM 3737 O O . LYS B 1 88 ? 6.258 -5.867 -9.203 1 98.94 88 LYS B O 1
ATOM 3742 N N . ASN B 1 89 ? 5.996 -3.648 -8.922 1 98.81 89 ASN B N 1
ATOM 3743 C CA . ASN B 1 89 ? 5.777 -3.711 -7.48 1 98.81 89 ASN B CA 1
ATOM 3744 C C . ASN B 1 89 ? 4.328 -4.062 -7.148 1 98.81 89 ASN B C 1
ATOM 3746 O O . ASN B 1 89 ? 3.541 -3.188 -6.789 1 98.81 89 ASN B O 1
ATOM 3750 N N . GLU B 1 90 ? 4.082 -5.309 -7.059 1 98.88 90 GLU B N 1
ATOM 3751 C CA . GLU B 1 90 ? 2.734 -5.82 -6.832 1 98.88 90 GLU B CA 1
ATOM 3752 C C . GLU B 1 90 ? 2.32 -5.656 -5.371 1 98.88 90 GLU B C 1
ATOM 3754 O O . GLU B 1 90 ? 1.139 -5.77 -5.039 1 98.88 90 GLU B O 1
ATOM 3759 N N . GLY B 1 91 ? 3.275 -5.316 -4.523 1 98.38 91 GLY B N 1
ATOM 3760 C CA . GLY B 1 91 ? 2.951 -4.949 -3.154 1 98.38 91 GLY B CA 1
ATOM 3761 C C . GLY B 1 91 ? 2.1 -3.695 -3.061 1 98.38 91 GLY B C 1
ATOM 3762 O O . GLY B 1 91 ? 1.528 -3.404 -2.008 1 98.38 91 GLY B O 1
ATOM 3763 N N . ALA B 1 92 ? 1.959 -3.002 -4.188 1 98.31 92 ALA B N 1
ATOM 3764 C CA . ALA B 1 92 ? 1.23 -1.735 -4.211 1 98.31 92 ALA B CA 1
ATOM 3765 C C . ALA B 1 92 ? -0.257 -1.964 -4.469 1 98.31 92 ALA B C 1
ATOM 3767 O O . ALA B 1 92 ? -1.036 -1.011 -4.523 1 98.31 92 ALA B O 1
ATOM 3768 N N . ASN B 1 93 ? -0.705 -3.209 -4.562 1 98.69 93 ASN B N 1
ATOM 3769 C CA . ASN B 1 93 ? -2.133 -3.498 -4.637 1 98.69 93 ASN B CA 1
ATOM 3770 C C . ASN B 1 93 ? -2.83 -3.221 -3.309 1 98.69 93 ASN B C 1
ATOM 3772 O O . ASN B 1 93 ? -2.172 -3.07 -2.277 1 98.69 93 ASN B O 1
ATOM 3776 N N . PRO B 1 94 ? -4.137 -3.213 -3.262 1 98.25 94 PRO B N 1
ATOM 3777 C CA . PRO B 1 94 ? -4.906 -2.748 -2.105 1 98.25 94 PRO B CA 1
ATOM 3778 C C . PRO B 1 94 ? -4.555 -3.498 -0.823 1 98.25 94 PRO B C 1
ATOM 3780 O O . PRO B 1 94 ? -4.398 -2.883 0.234 1 98.25 94 PRO B O 1
ATOM 3783 N N . THR B 1 95 ? -4.344 -4.793 -0.906 1 98.19 95 THR B N 1
ATOM 3784 C CA . THR B 1 95 ? -4.105 -5.555 0.317 1 98.19 95 THR B CA 1
ATOM 3785 C C . THR B 1 95 ? -2.613 -5.793 0.521 1 98.19 95 THR B C 1
ATOM 3787 O O . THR B 1 95 ? -2.211 -6.469 1.471 1 98.19 95 THR B O 1
ATOM 3790 N N . GLY B 1 96 ? -1.795 -5.309 -0.476 1 98.06 96 GLY B N 1
ATOM 3791 C CA . GLY B 1 96 ? -0.352 -5.375 -0.307 1 98.06 96 GLY B CA 1
ATOM 3792 C C . GLY B 1 96 ? 0.282 -6.543 -1.037 1 98.06 96 GLY B C 1
ATOM 3793 O O . GLY B 1 96 ? 1.413 -6.93 -0.736 1 98.06 96 GLY B O 1
ATOM 3794 N N . SER B 1 97 ? -0.45 -7.156 -1.999 1 98.44 97 SER B N 1
ATOM 3795 C CA . SER B 1 97 ? 0.169 -8.266 -2.713 1 98.44 97 SER B CA 1
ATOM 3796 C C . SER B 1 97 ? -0.487 -8.484 -4.074 1 98.44 97 SER B C 1
ATOM 3798 O O . SER B 1 97 ? -1.56 -7.941 -4.344 1 98.44 97 SER B O 1
ATOM 3800 N N . PHE B 1 98 ? 0.129 -9.281 -4.883 1 98.69 98 PHE B N 1
ATOM 3801 C CA . PHE B 1 98 ? -0.344 -9.602 -6.227 1 98.69 98 PHE B CA 1
ATOM 3802 C C . PHE B 1 98 ? -1.623 -10.43 -6.168 1 98.69 98 PHE B C 1
ATOM 3804 O O . PHE B 1 98 ? -2.334 -10.555 -7.164 1 98.69 98 PHE B O 1
ATOM 3811 N N . LYS B 1 99 ? -1.962 -11 -4.98 1 98.62 99 LYS B N 1
ATOM 3812 C CA . LYS B 1 99 ? -3.115 -11.883 -4.848 1 98.62 99 LYS B CA 1
ATOM 3813 C C . LYS B 1 99 ? -4.418 -11.133 -5.117 1 98.62 99 LYS B C 1
ATOM 3815 O O . LYS B 1 99 ? -5.434 -11.742 -5.457 1 98.62 99 LYS B O 1
ATOM 3820 N N . ASP B 1 100 ? -4.367 -9.844 -4.988 1 98.75 100 ASP B N 1
ATOM 3821 C CA . ASP B 1 100 ? -5.539 -9.023 -5.27 1 98.75 100 ASP B CA 1
ATOM 3822 C C . ASP B 1 100 ? -6 -9.203 -6.715 1 98.75 100 ASP B C 1
ATOM 3824 O O . ASP B 1 100 ? -7.199 -9.188 -6.996 1 98.75 100 ASP B O 1
ATOM 3828 N N . ARG B 1 101 ? -5.012 -9.367 -7.629 1 98.69 101 ARG B N 1
ATOM 3829 C CA . ARG B 1 101 ? -5.348 -9.531 -9.039 1 98.69 101 ARG B CA 1
ATOM 3830 C C . ARG B 1 101 ? -6.195 -10.773 -9.258 1 98.69 101 ARG B C 1
ATOM 3832 O O . ARG B 1 101 ? -7.16 -10.75 -10.031 1 98.69 101 ARG B O 1
ATOM 3839 N N . GLY B 1 102 ? -5.77 -11.836 -8.625 1 98.38 102 GLY B N 1
ATOM 3840 C CA . GLY B 1 102 ? -6.539 -13.062 -8.758 1 98.38 102 GLY B CA 1
ATOM 3841 C C . GLY B 1 102 ? -7.891 -13 -8.07 1 98.38 102 GLY B C 1
ATOM 3842 O O . GLY B 1 102 ? -8.883 -13.531 -8.586 1 98.38 102 GLY B O 1
ATOM 3843 N N . MET B 1 103 ? -7.898 -12.344 -6.941 1 98.56 103 MET B N 1
ATOM 3844 C CA . MET B 1 103 ? -9.102 -12.391 -6.109 1 98.56 103 MET B CA 1
ATOM 3845 C C . MET B 1 103 ? -10.195 -11.508 -6.688 1 98.56 103 MET B C 1
ATOM 3847 O O . MET B 1 103 ? -11.383 -11.828 -6.57 1 98.56 103 MET B O 1
ATOM 3851 N N . THR B 1 104 ? -9.844 -10.359 -7.348 1 98.5 104 THR B N 1
ATOM 3852 C CA . THR B 1 104 ? -10.859 -9.555 -8.016 1 98.5 104 THR B CA 1
ATOM 3853 C C . THR B 1 104 ? -11.625 -10.391 -9.039 1 98.5 104 THR B C 1
ATOM 3855 O O . THR B 1 104 ? -12.859 -10.344 -9.086 1 98.5 104 THR B O 1
ATOM 3858 N N . VAL B 1 105 ? -10.938 -11.227 -9.812 1 98.31 105 VAL B N 1
ATOM 3859 C CA . VAL B 1 105 ? -11.57 -12.07 -10.828 1 98.31 105 VAL B CA 1
ATOM 3860 C C . VAL B 1 105 ? -12.273 -13.242 -10.156 1 98.31 105 VAL B C 1
ATOM 3862 O O . VAL B 1 105 ? -13.398 -13.594 -10.531 1 98.31 105 VAL B O 1
ATOM 3865 N N . GLY B 1 106 ? -11.578 -13.844 -9.148 1 97.5 106 GLY B N 1
ATOM 3866 C CA . GLY B 1 106 ? -12.156 -14.984 -8.453 1 97.5 106 GLY B CA 1
ATOM 3867 C C . GLY B 1 106 ? -13.477 -14.664 -7.777 1 97.5 106 GLY B C 1
ATOM 3868 O O . GLY B 1 106 ? -14.461 -15.391 -7.953 1 97.5 106 GLY B O 1
ATOM 3869 N N . VAL B 1 107 ? -13.562 -13.617 -7.02 1 98.19 107 VAL B N 1
ATOM 3870 C CA . VAL B 1 107 ? -14.773 -13.227 -6.312 1 98.19 107 VAL B CA 1
ATOM 3871 C C . VAL B 1 107 ? -15.844 -12.789 -7.316 1 98.19 107 VAL B C 1
ATOM 3873 O O . VAL B 1 107 ? -17.031 -13.078 -7.141 1 98.19 107 VAL B O 1
ATOM 3876 N N . SER B 1 108 ? -15.422 -12.055 -8.383 1 98 108 SER B N 1
ATOM 3877 C CA . SER B 1 108 ? -16.359 -11.695 -9.445 1 98 108 SER B CA 1
ATOM 3878 C C . SER B 1 108 ? -17.016 -12.93 -10.047 1 98 108 SER B C 1
ATOM 3880 O O . SER B 1 108 ? -18.219 -12.945 -10.305 1 98 108 SER B O 1
ATOM 3882 N N . LYS B 1 109 ? -16.219 -13.969 -10.312 1 96.81 109 LYS B N 1
ATOM 3883 C CA . LYS B 1 109 ? -16.734 -15.211 -10.875 1 96.81 109 LYS B CA 1
ATOM 3884 C C . LYS B 1 109 ? -17.703 -15.883 -9.914 1 96.81 109 LYS B C 1
ATOM 3886 O O . LYS B 1 109 ? -18.734 -16.422 -10.344 1 96.81 109 LYS B O 1
ATOM 3891 N N . ALA B 1 110 ? -17.344 -15.875 -8.625 1 96.25 110 ALA B N 1
ATOM 3892 C CA . ALA B 1 110 ? -18.266 -16.422 -7.625 1 96.25 110 ALA B CA 1
ATOM 3893 C C . ALA B 1 110 ? -19.641 -15.789 -7.738 1 96.25 110 ALA B C 1
ATOM 3895 O O . ALA B 1 110 ? -20.656 -16.5 -7.766 1 96.25 110 ALA B O 1
ATOM 3896 N N . LEU B 1 111 ? -19.672 -14.523 -7.832 1 96.19 111 LEU B N 1
ATOM 3897 C CA . LEU B 1 111 ? -20.938 -13.805 -7.941 1 96.19 111 LEU B CA 1
ATOM 3898 C C . LEU B 1 111 ? -21.672 -14.172 -9.234 1 96.19 111 LEU B C 1
ATOM 3900 O O . LEU B 1 111 ? -22.891 -14.359 -9.234 1 96.19 111 LEU B O 1
ATOM 3904 N N . GLU B 1 112 ? -20.906 -14.258 -10.312 1 95.5 112 GLU B N 1
ATOM 3905 C CA . GLU B 1 112 ? -21.5 -14.633 -11.594 1 95.5 112 GLU B CA 1
ATOM 3906 C C . GLU B 1 112 ? -22.125 -16.016 -11.531 1 95.5 112 GLU B C 1
ATOM 3908 O O . GLU B 1 112 ? -23.125 -16.297 -12.203 1 95.5 112 GLU B O 1
ATOM 3913 N N . LEU B 1 113 ? -21.531 -16.859 -10.742 1 93.31 113 LEU B N 1
ATOM 3914 C CA . LEU B 1 113 ? -22.016 -18.219 -10.602 1 93.31 113 LEU B CA 1
ATOM 3915 C C . LEU B 1 113 ? -23.125 -18.297 -9.562 1 93.31 113 LEU B C 1
ATOM 3917 O O . LEU B 1 113 ? -23.625 -19.391 -9.258 1 93.31 113 LEU B O 1
ATOM 3921 N N . GLY B 1 114 ? -23.469 -17.203 -8.938 1 92.88 114 GLY B N 1
ATOM 3922 C CA . GLY B 1 114 ? -24.594 -17.125 -8.016 1 92.88 114 GLY B CA 1
ATOM 3923 C C . GLY B 1 114 ? -24.219 -17.484 -6.59 1 92.88 114 GLY B C 1
ATOM 3924 O O . GLY B 1 114 ? -25.094 -17.75 -5.762 1 92.88 114 GLY B O 1
ATOM 3925 N N . MET B 1 115 ? -23 -17.453 -6.332 1 93.44 115 MET B N 1
ATOM 3926 C CA . MET B 1 115 ? -22.547 -17.797 -4.992 1 93.44 115 MET B CA 1
ATOM 3927 C C . MET B 1 115 ? -22.359 -16.562 -4.133 1 93.44 115 MET B C 1
ATOM 3929 O O . MET B 1 115 ? -21.906 -15.523 -4.621 1 93.44 115 MET B O 1
ATOM 3933 N N . ASP B 1 116 ? -22.688 -16.719 -2.812 1 94.75 116 ASP B N 1
ATOM 3934 C CA . ASP B 1 116 ? -22.562 -15.586 -1.91 1 94.75 116 ASP B CA 1
ATOM 3935 C C . ASP B 1 116 ? -21.641 -15.906 -0.742 1 94.75 116 ASP B C 1
ATOM 3937 O O . ASP B 1 116 ? -21.656 -15.219 0.28 1 94.75 116 ASP B O 1
ATOM 3941 N N . LYS B 1 117 ? -20.922 -17.031 -0.86 1 96.94 117 LYS B N 1
ATOM 3942 C CA . LYS B 1 117 ? -19.922 -17.469 0.109 1 96.94 117 LYS B CA 1
ATOM 3943 C C . LYS B 1 117 ? -18.625 -17.906 -0.588 1 96.94 117 LYS B C 1
ATOM 3945 O O . LYS B 1 117 ? -18.672 -18.562 -1.626 1 96.94 117 LYS B O 1
ATOM 3950 N N . VAL B 1 118 ? -17.516 -17.422 -0.054 1 97.56 118 VAL B N 1
ATOM 3951 C CA . VAL B 1 118 ? -16.203 -17.828 -0.563 1 97.56 118 VAL B CA 1
ATOM 3952 C C . VAL B 1 118 ? -15.359 -18.391 0.578 1 97.56 118 VAL B C 1
ATOM 3954 O O . VAL B 1 118 ? -15.586 -18.062 1.746 1 97.56 118 VAL B O 1
ATOM 3957 N N . ILE B 1 119 ? -14.391 -19.281 0.225 1 96.94 119 ILE B N 1
ATOM 3958 C CA . ILE B 1 119 ? -13.633 -19.984 1.261 1 96.94 119 ILE B CA 1
ATOM 3959 C C . ILE B 1 119 ? -12.211 -20.234 0.778 1 96.94 119 ILE B C 1
ATOM 3961 O O . ILE B 1 119 ? -11.969 -20.344 -0.426 1 96.94 119 ILE B O 1
ATOM 3965 N N . CYS B 1 120 ? -11.266 -20.188 1.684 1 95.12 120 CYS B N 1
ATOM 3966 C CA . CYS B 1 120 ? -9.906 -20.641 1.398 1 95.12 120 CYS B CA 1
ATOM 3967 C C . CYS B 1 120 ? -9.273 -21.266 2.635 1 95.12 120 CYS B C 1
ATOM 3969 O O . CYS B 1 120 ? -9.758 -21.078 3.75 1 95.12 120 CYS B O 1
ATOM 3971 N N . ALA B 1 121 ? -8.227 -22.047 2.389 1 92.19 121 ALA B N 1
ATOM 3972 C CA . ALA B 1 121 ? -7.328 -22.547 3.43 1 92.19 121 ALA B CA 1
ATOM 3973 C C . ALA B 1 121 ? -5.957 -21.875 3.34 1 92.19 121 ALA B C 1
ATOM 3975 O O . ALA B 1 121 ? -5.047 -22.391 2.689 1 92.19 121 ALA B O 1
ATOM 3976 N N . SER B 1 122 ? -5.789 -20.75 3.951 1 90.12 122 SER B N 1
ATOM 3977 C CA . SER B 1 122 ? -4.562 -19.953 3.922 1 90.12 122 SER B CA 1
ATOM 3978 C C . SER B 1 122 ? -4.539 -18.938 5.055 1 90.12 122 SER B C 1
ATOM 3980 O O . SER B 1 122 ? -5.586 -18.453 5.477 1 90.12 122 SER B O 1
ATOM 3982 N N . THR B 1 123 ? -3.373 -18.688 5.543 1 84.31 123 THR B N 1
ATOM 3983 C CA . THR B 1 123 ? -3.248 -17.688 6.59 1 84.31 123 THR B CA 1
ATOM 3984 C C . THR B 1 123 ? -2.5 -16.453 6.078 1 84.31 123 THR B C 1
ATOM 3986 O O . THR B 1 123 ? -2.227 -15.531 6.84 1 84.31 123 THR B O 1
ATOM 3989 N N . GLY B 1 124 ? -2.178 -16.359 4.836 1 92.12 124 GLY B N 1
ATOM 3990 C CA . GLY B 1 124 ? -1.322 -15.281 4.348 1 92.12 124 GLY B CA 1
ATOM 3991 C C . GLY B 1 124 ? -2.027 -14.352 3.379 1 92.12 124 GLY B C 1
ATOM 3992 O O . GLY B 1 124 ? -3.125 -13.867 3.662 1 92.12 124 GLY B O 1
ATOM 3993 N N . ASN B 1 125 ? -1.317 -14.016 2.299 1 96.38 125 ASN B N 1
ATOM 3994 C CA . ASN B 1 125 ? -1.784 -13.031 1.328 1 96.38 125 ASN B CA 1
ATOM 3995 C C . ASN B 1 125 ? -3.09 -13.469 0.669 1 96.38 125 ASN B C 1
ATOM 3997 O O . ASN B 1 125 ? -3.932 -12.633 0.335 1 96.38 125 ASN B O 1
ATOM 4001 N N . THR B 1 126 ? -3.289 -14.75 0.582 1 96.69 126 THR B N 1
ATOM 4002 C CA . THR B 1 126 ? -4.504 -15.266 -0.043 1 96.69 126 THR B CA 1
ATOM 4003 C C . THR B 1 126 ? -5.727 -14.938 0.807 1 96.69 126 THR B C 1
ATOM 4005 O O . THR B 1 126 ? -6.723 -14.422 0.297 1 96.69 126 THR B O 1
ATOM 4008 N N . SER B 1 127 ? -5.703 -15.219 2.072 1 96.88 127 SER B N 1
ATOM 4009 C CA . SER B 1 127 ? -6.848 -14.984 2.943 1 96.88 127 SER B CA 1
ATOM 4010 C C . SER B 1 127 ? -7.133 -13.492 3.086 1 96.88 127 SER B C 1
ATOM 4012 O O . SER B 1 127 ? -8.289 -13.078 3.156 1 96.88 127 SER B O 1
ATOM 4014 N N . ALA B 1 128 ? -6.027 -12.703 3.137 1 97.94 128 ALA B N 1
ATOM 4015 C CA . ALA B 1 128 ? -6.191 -11.258 3.215 1 97.94 128 ALA B CA 1
ATOM 4016 C C . ALA B 1 128 ? -6.965 -10.727 2.01 1 97.94 128 ALA B C 1
ATOM 4018 O O . ALA B 1 128 ? -7.938 -9.984 2.164 1 97.94 128 ALA B O 1
ATOM 4019 N N . SER B 1 129 ? -6.531 -11.102 0.849 1 98.62 129 SER B N 1
ATOM 4020 C CA . SER B 1 129 ? -7.168 -10.648 -0.385 1 98.62 129 SER B CA 1
ATOM 4021 C C . SER B 1 129 ? -8.594 -11.172 -0.498 1 98.62 129 SER B C 1
ATOM 4023 O O . SER B 1 129 ? -9.508 -10.438 -0.872 1 98.62 129 SER B O 1
ATOM 4025 N N . LEU B 1 130 ? -8.773 -12.469 -0.186 1 98.56 130 LEU B N 1
ATOM 4026 C CA . LEU B 1 130 ? -10.102 -13.062 -0.214 1 98.56 130 LEU B CA 1
ATOM 4027 C C . LEU B 1 130 ? -11.07 -12.258 0.646 1 98.56 130 LEU B C 1
ATOM 4029 O O . LEU B 1 130 ? -12.172 -11.914 0.197 1 98.56 130 LEU B O 1
ATOM 4033 N N . ALA B 1 131 ? -10.664 -11.977 1.831 1 98.69 131 ALA B N 1
ATOM 4034 C CA . ALA B 1 131 ? -11.516 -11.281 2.789 1 98.69 131 ALA B CA 1
ATOM 4035 C C . ALA B 1 131 ? -11.828 -9.867 2.312 1 98.69 131 ALA B C 1
ATOM 4037 O O . ALA B 1 131 ? -12.969 -9.398 2.432 1 98.69 131 ALA B O 1
ATOM 4038 N N . ALA B 1 132 ? -10.867 -9.18 1.785 1 98.75 132 ALA B N 1
ATOM 4039 C CA . ALA B 1 132 ? -11.047 -7.809 1.327 1 98.75 132 ALA B CA 1
ATOM 4040 C C . ALA B 1 132 ? -12.078 -7.738 0.206 1 98.75 132 ALA B C 1
ATOM 4042 O O . ALA B 1 132 ? -12.992 -6.91 0.246 1 98.75 132 ALA B O 1
ATOM 4043 N N . TYR B 1 133 ? -11.945 -8.57 -0.791 1 98.69 133 TYR B N 1
ATOM 4044 C CA . TYR B 1 133 ? -12.82 -8.508 -1.953 1 98.69 133 TYR B CA 1
ATOM 4045 C C . TYR B 1 133 ? -14.211 -9.055 -1.616 1 98.69 133 TYR B C 1
ATOM 4047 O O . TYR B 1 133 ? -15.211 -8.602 -2.176 1 98.69 133 TYR B O 1
ATOM 4055 N N . ALA B 1 134 ? -14.258 -10.047 -0.704 1 98.62 134 ALA B N 1
ATOM 4056 C CA . ALA B 1 134 ? -15.555 -10.492 -0.204 1 98.62 134 ALA B CA 1
ATOM 4057 C C . ALA B 1 134 ? -16.281 -9.352 0.513 1 98.62 134 ALA B C 1
ATOM 4059 O O . ALA B 1 134 ? -17.484 -9.148 0.314 1 98.62 134 ALA B O 1
ATOM 4060 N N . ALA B 1 135 ? -15.578 -8.641 1.357 1 98.44 135 ALA B N 1
ATOM 4061 C CA . ALA B 1 135 ? -16.141 -7.488 2.051 1 98.44 135 ALA B CA 1
ATOM 4062 C C . ALA B 1 135 ? -16.703 -6.473 1.06 1 98.44 135 ALA B C 1
ATOM 4064 O O . ALA B 1 135 ? -17.844 -6.027 1.195 1 98.44 135 ALA B O 1
ATOM 4065 N N . LYS B 1 136 ? -15.914 -6.133 0.053 1 98.12 136 LYS B N 1
ATOM 4066 C CA . LYS B 1 136 ? -16.344 -5.184 -0.972 1 98.12 136 LYS B CA 1
ATOM 4067 C C . LYS B 1 136 ? -17.609 -5.664 -1.676 1 98.12 136 LYS B C 1
ATOM 4069 O O . LYS B 1 136 ? -18.5 -4.867 -1.986 1 98.12 136 LYS B O 1
ATOM 4074 N N . ALA B 1 137 ? -17.656 -6.965 -1.91 1 97.62 137 ALA B N 1
ATOM 4075 C CA . ALA B 1 137 ? -18.766 -7.57 -2.646 1 97.62 137 ALA B CA 1
ATOM 4076 C C . ALA B 1 137 ? -20 -7.738 -1.751 1 97.62 137 ALA B C 1
ATOM 4078 O O . ALA B 1 137 ? -21.109 -7.961 -2.242 1 97.62 137 ALA B O 1
ATOM 4079 N N . GLY B 1 138 ? -19.812 -7.645 -0.443 1 96.81 138 GLY B N 1
ATOM 4080 C CA . GLY B 1 138 ? -20.906 -7.859 0.489 1 96.81 138 GLY B CA 1
ATOM 4081 C C . GLY B 1 138 ? -21.281 -9.32 0.649 1 96.81 138 GLY B C 1
ATOM 4082 O O . GLY B 1 138 ? -22.453 -9.648 0.827 1 96.81 138 GLY B O 1
ATOM 4083 N N . ILE B 1 139 ? -20.312 -10.234 0.467 1 97.44 139 ILE B N 1
ATOM 4084 C CA . ILE B 1 139 ? -20.594 -11.664 0.625 1 97.44 139 ILE B CA 1
ATOM 4085 C C . ILE B 1 139 ? -19.75 -12.227 1.759 1 97.44 139 ILE B C 1
ATOM 4087 O O . ILE B 1 139 ? -18.859 -11.547 2.291 1 97.44 139 ILE B O 1
ATOM 4091 N N . LYS B 1 140 ? -20 -13.484 2.18 1 97.56 140 LYS B N 1
ATOM 4092 C CA . LYS B 1 140 ? -19.359 -14.078 3.346 1 97.56 140 LYS B CA 1
ATOM 4093 C C . LYS B 1 140 ? -18.047 -14.773 2.959 1 97.56 140 LYS B C 1
ATOM 4095 O O . LYS B 1 140 ? -17.969 -15.414 1.91 1 97.56 140 LYS B O 1
ATOM 4100 N N . ALA B 1 141 ? -17.031 -14.562 3.713 1 98 141 ALA B N 1
ATOM 4101 C CA . ALA B 1 141 ? -15.734 -15.195 3.508 1 98 141 ALA B CA 1
ATOM 4102 C C . ALA B 1 141 ? -15.359 -16.078 4.699 1 98 141 ALA B C 1
ATOM 4104 O O . ALA B 1 141 ? -15.547 -15.68 5.852 1 98 141 ALA B O 1
ATOM 4105 N N . TYR B 1 142 ? -14.867 -17.25 4.43 1 97.12 142 TYR B N 1
ATOM 4106 C CA . TYR B 1 142 ? -14.414 -18.203 5.441 1 97.12 142 TYR B CA 1
ATOM 4107 C C . TYR B 1 142 ? -12.945 -18.562 5.238 1 97.12 142 TYR B C 1
ATOM 4109 O O . TYR B 1 142 ? -12.523 -18.844 4.117 1 97.12 142 TYR B O 1
ATOM 4117 N N . VAL B 1 143 ? -12.219 -18.5 6.305 1 96.06 143 VAL B N 1
ATOM 4118 C CA . VAL B 1 143 ? -10.805 -18.859 6.293 1 96.06 143 VAL B CA 1
ATOM 4119 C C . VAL B 1 143 ? -10.562 -20.031 7.242 1 96.06 143 VAL B C 1
ATOM 4121 O O . VAL B 1 143 ? -10.609 -19.859 8.469 1 96.06 143 VAL B O 1
ATOM 4124 N N . LEU B 1 144 ? -10.258 -21.156 6.707 1 95 144 LEU B N 1
ATOM 4125 C CA . LEU B 1 144 ? -9.984 -22.344 7.504 1 95 144 LEU B CA 1
ATOM 4126 C C . LEU B 1 144 ? -8.484 -22.484 7.773 1 95 144 LEU B C 1
ATOM 4128 O O . LEU B 1 144 ? -7.676 -22.375 6.852 1 95 144 LEU B O 1
ATOM 4132 N N . ILE B 1 145 ? -8.203 -22.672 9.039 1 93.19 145 ILE B N 1
ATOM 4133 C CA . ILE B 1 145 ? -6.793 -22.75 9.406 1 93.19 145 ILE B CA 1
ATOM 4134 C C . ILE B 1 145 ? -6.586 -23.906 10.391 1 93.19 145 ILE B C 1
ATOM 4136 O O . ILE B 1 145 ? -7.48 -24.234 11.172 1 93.19 145 ILE B O 1
ATOM 4140 N N . PRO B 1 146 ? -5.391 -24.562 10.297 1 91.75 146 PRO B N 1
ATOM 4141 C CA . PRO B 1 146 ? -5.098 -25.547 11.344 1 91.75 146 PRO B CA 1
ATOM 4142 C C . PRO B 1 146 ? -5.004 -24.922 12.734 1 91.75 146 PRO B C 1
ATOM 4144 O O . PRO B 1 146 ? -4.492 -23.812 12.875 1 91.75 146 PRO B O 1
ATOM 4147 N N . SER B 1 147 ? -5.418 -25.578 13.797 1 89.81 147 SER B N 1
ATOM 4148 C CA . SER B 1 147 ? -5.551 -25 15.133 1 89.81 147 SER B CA 1
ATOM 4149 C C . SER B 1 147 ? -4.211 -24.984 15.859 1 89.81 147 SER B C 1
ATOM 4151 O O . SER B 1 147 ? -4.047 -24.266 16.859 1 89.81 147 SER B O 1
ATOM 4153 N N . GLY B 1 148 ? -3.223 -25.672 15.57 1 80.31 148 GLY B N 1
ATOM 4154 C CA . GLY B 1 148 ? -1.987 -25.797 16.328 1 80.31 148 GLY B CA 1
ATOM 4155 C C . GLY B 1 148 ? -1.182 -24.5 16.359 1 80.31 148 GLY B C 1
ATOM 4156 O O . GLY B 1 148 ? -0.626 -24.141 17.391 1 80.31 148 GLY B O 1
ATOM 4157 N N . LYS B 1 149 ? -0.718 -23.953 15.375 1 76.19 149 LYS B N 1
ATOM 4158 C CA . LYS B 1 149 ? 0.109 -22.75 15.336 1 76.19 149 LYS B CA 1
ATOM 4159 C C . LYS B 1 149 ? -0.53 -21.672 14.477 1 76.19 149 LYS B C 1
ATOM 4161 O O . LYS B 1 149 ? -0.083 -21.422 13.352 1 76.19 149 LYS B O 1
ATOM 4166 N N . ILE B 1 150 ? -1.426 -20.969 15.266 1 82.94 150 ILE B N 1
ATOM 4167 C CA . ILE B 1 150 ? -2.086 -19.891 14.523 1 82.94 150 ILE B CA 1
ATOM 4168 C C . ILE B 1 150 ? -1.252 -18.625 14.609 1 82.94 150 ILE B C 1
ATOM 4170 O O . ILE B 1 150 ? -0.948 -18.141 15.703 1 82.94 150 ILE B O 1
ATOM 4174 N N . ALA B 1 151 ? -0.799 -18.156 13.461 1 82 151 ALA B N 1
ATOM 4175 C CA . ALA B 1 151 ? -0.091 -16.891 13.352 1 82 151 ALA B CA 1
ATOM 4176 C C . ALA B 1 151 ? -1.07 -15.734 13.195 1 82 151 ALA B C 1
ATOM 4178 O O . ALA B 1 151 ? -1.377 -15.32 12.078 1 82 151 ALA B O 1
ATOM 4179 N N . LEU B 1 152 ? -1.51 -15.125 14.297 1 83.94 152 LEU B N 1
ATOM 4180 C CA . LEU B 1 152 ? -2.541 -14.094 14.281 1 83.94 152 LEU B CA 1
ATOM 4181 C C . LEU B 1 152 ? -2.088 -12.883 13.469 1 83.94 152 LEU B C 1
ATOM 4183 O O . LEU B 1 152 ? -2.902 -12.234 12.812 1 83.94 152 LEU B O 1
ATOM 4187 N N . GLY B 1 153 ? -0.803 -12.672 13.57 1 84 153 GLY B N 1
ATOM 4188 C CA . GLY B 1 153 ? -0.277 -11.555 12.789 1 84 153 GLY B CA 1
ATOM 4189 C C . GLY B 1 153 ? -0.587 -11.664 11.312 1 84 153 GLY B C 1
ATOM 4190 O O . GLY B 1 153 ? -0.913 -10.664 10.664 1 84 153 GLY B O 1
ATOM 4191 N N . LYS B 1 154 ? -0.597 -12.844 10.797 1 88.12 154 LYS B N 1
ATOM 4192 C CA . LYS B 1 154 ? -0.843 -13.07 9.375 1 88.12 154 LYS B CA 1
ATOM 4193 C C . LYS B 1 154 ? -2.332 -12.992 9.055 1 88.12 154 LYS B C 1
ATOM 4195 O O . LYS B 1 154 ? -2.715 -12.812 7.898 1 88.12 154 LYS B O 1
ATOM 4200 N N . LEU B 1 155 ? -3.137 -13.086 10.125 1 92.62 155 LEU B N 1
ATOM 4201 C CA . LEU B 1 155 ? -4.582 -13.133 9.914 1 92.62 155 LEU B CA 1
ATOM 4202 C C . LEU B 1 155 ? -5.211 -11.766 10.156 1 92.62 155 LEU B C 1
ATOM 4204 O O . LEU B 1 155 ? -6.414 -11.586 9.945 1 92.62 155 LEU B O 1
ATOM 4208 N N . ALA B 1 156 ? -4.48 -10.805 10.508 1 94.06 156 ALA B N 1
ATOM 4209 C CA . ALA B 1 156 ? -4.992 -9.5 10.898 1 94.06 156 ALA B CA 1
ATOM 4210 C C . ALA B 1 156 ? -5.891 -8.906 9.812 1 94.06 156 ALA B C 1
ATOM 4212 O O . ALA B 1 156 ? -6.988 -8.422 10.102 1 94.06 156 ALA B O 1
ATOM 4213 N N . GLN B 1 157 ? -5.457 -8.977 8.617 1 97.12 157 GLN B N 1
ATOM 4214 C CA . GLN B 1 157 ? -6.234 -8.414 7.512 1 97.12 157 GLN B CA 1
ATOM 4215 C C . GLN B 1 157 ? -7.527 -9.195 7.297 1 97.12 157 GLN B C 1
ATOM 4217 O O . GLN B 1 157 ? -8.594 -8.602 7.125 1 97.12 157 GLN B O 1
ATOM 4222 N N . ALA B 1 158 ? -7.379 -10.523 7.312 1 97.38 158 ALA B N 1
ATOM 4223 C CA . ALA B 1 158 ? -8.586 -11.328 7.141 1 97.38 158 ALA B CA 1
ATOM 4224 C C . ALA B 1 158 ? -9.625 -10.992 8.211 1 97.38 158 ALA B C 1
ATOM 4226 O O . ALA B 1 158 ? -10.812 -10.859 7.91 1 97.38 158 ALA B O 1
ATOM 4227 N N . ILE B 1 159 ? -9.156 -10.82 9.398 1 96.69 159 ILE B N 1
ATOM 4228 C CA . ILE B 1 159 ? -10.016 -10.547 10.555 1 96.69 159 ILE B CA 1
ATOM 4229 C C . ILE B 1 159 ? -10.703 -9.195 10.375 1 96.69 159 ILE B C 1
ATOM 4231 O O . ILE B 1 159 ? -11.93 -9.102 10.484 1 96.69 159 ILE B O 1
ATOM 4235 N N . ILE B 1 160 ? -10 -8.188 10.039 1 97.81 160 ILE B N 1
ATOM 4236 C CA . ILE B 1 160 ? -10.555 -6.836 10.031 1 97.81 160 ILE B CA 1
ATOM 4237 C C . ILE B 1 160 ? -11.492 -6.672 8.828 1 97.81 160 ILE B C 1
ATOM 4239 O O . ILE B 1 160 ? -12.445 -5.887 8.883 1 97.81 160 ILE B O 1
ATOM 4243 N N . TYR B 1 161 ? -11.266 -7.395 7.785 1 98.31 161 TYR B N 1
ATOM 4244 C CA . TYR B 1 161 ? -12.133 -7.34 6.617 1 98.31 161 TYR B CA 1
ATOM 4245 C C . TYR B 1 161 ? -13.438 -8.086 6.871 1 98.31 161 TYR B C 1
ATOM 4247 O O . TYR B 1 161 ? -14.375 -8 6.078 1 98.31 161 TYR B O 1
ATOM 4255 N N . GLY B 1 162 ? -13.477 -8.867 7.953 1 97.31 162 GLY B N 1
ATOM 4256 C CA . GLY B 1 162 ? -14.734 -9.453 8.375 1 97.31 162 GLY B CA 1
ATOM 4257 C C . GLY B 1 162 ? -14.844 -10.93 8.031 1 97.31 162 GLY B C 1
ATOM 4258 O O . GLY B 1 162 ? -15.922 -11.516 8.148 1 97.31 162 GLY B O 1
ATOM 4259 N N . ALA B 1 163 ? -13.75 -11.539 7.598 1 97.69 163 ALA B N 1
ATOM 4260 C CA . ALA B 1 163 ? -13.789 -12.977 7.316 1 97.69 163 ALA B CA 1
ATOM 4261 C C . ALA B 1 163 ? -14 -13.773 8.602 1 97.69 163 ALA B C 1
ATOM 4263 O O . ALA B 1 163 ? -13.516 -13.391 9.664 1 97.69 163 ALA B O 1
ATOM 4264 N N . ARG B 1 164 ? -14.742 -14.867 8.484 1 96.69 164 ARG B N 1
ATOM 4265 C CA . ARG B 1 164 ? -14.867 -15.812 9.594 1 96.69 164 ARG B CA 1
ATOM 4266 C C . ARG B 1 164 ? -13.68 -16.781 9.617 1 96.69 164 ARG B C 1
ATOM 4268 O O . ARG B 1 164 ? -13.531 -17.609 8.734 1 96.69 164 ARG B O 1
ATOM 4275 N N . VAL B 1 165 ? -12.859 -16.609 10.633 1 95.88 165 VAL B N 1
ATOM 4276 C CA . VAL B 1 165 ? -11.734 -17.516 10.828 1 95.88 165 VAL B CA 1
ATOM 4277 C C . VAL B 1 165 ? -12.203 -18.797 11.516 1 95.88 165 VAL B C 1
ATOM 4279 O O . VAL B 1 165 ? -12.812 -18.75 12.586 1 95.88 165 VAL B O 1
ATOM 4282 N N . VAL B 1 166 ? -11.867 -19.938 10.906 1 96 166 VAL B N 1
ATOM 4283 C CA . VAL B 1 166 ? -12.359 -21.219 11.398 1 96 166 VAL B CA 1
ATOM 4284 C C . VAL B 1 166 ? -11.188 -22.172 11.648 1 96 166 VAL B C 1
ATOM 4286 O O . VAL B 1 166 ? -10.805 -22.938 10.766 1 96 166 VAL B O 1
ATOM 4289 N N . PRO B 1 167 ? -10.719 -22.203 12.891 1 95.5 167 PRO B N 1
ATOM 4290 C CA . PRO B 1 167 ? -9.695 -23.203 13.219 1 95.5 167 PRO B CA 1
ATOM 4291 C C . PRO B 1 167 ? -10.234 -24.641 13.172 1 95.5 167 PRO B C 1
ATOM 4293 O O . PRO B 1 167 ? -11.352 -24.891 13.617 1 95.5 167 PRO B O 1
ATOM 4296 N N . ILE B 1 168 ? -9.469 -25.484 12.625 1 95.38 168 ILE B N 1
ATOM 4297 C CA . ILE B 1 168 ? -9.852 -26.875 12.508 1 95.38 168 ILE B CA 1
ATOM 4298 C C . ILE B 1 168 ? -8.898 -27.75 13.328 1 95.38 168 ILE B C 1
ATOM 4300 O O . ILE B 1 168 ? -7.691 -27.5 13.344 1 95.38 168 ILE B O 1
ATOM 4304 N N . LYS B 1 169 ? -9.469 -28.75 14.086 1 95.19 169 LYS B N 1
ATOM 4305 C CA . LYS B 1 169 ? -8.656 -29.75 14.781 1 95.19 169 LYS B CA 1
ATOM 4306 C C . LYS B 1 169 ? -7.961 -30.672 13.797 1 95.19 169 LYS B C 1
ATOM 4308 O O . LYS B 1 169 ? -8.383 -31.812 13.609 1 95.19 169 LYS B O 1
ATOM 4313 N N . GLY B 1 170 ? -6.887 -30.25 13.32 1 90.44 170 GLY B N 1
ATOM 4314 C CA . GLY B 1 170 ? -6.156 -31.016 12.32 1 90.44 170 GLY B CA 1
ATOM 4315 C C . GLY B 1 170 ? -5.066 -30.219 11.641 1 90.44 170 GLY B C 1
ATOM 4316 O O . GLY B 1 170 ? -4.656 -29.172 12.133 1 90.44 170 GLY B O 1
ATOM 4317 N N . ASN B 1 171 ? -4.555 -30.812 10.609 1 86.12 171 ASN B N 1
ATOM 4318 C CA . ASN B 1 171 ? -3.48 -30.172 9.859 1 86.12 171 ASN B CA 1
ATOM 4319 C C . ASN B 1 171 ? -4.008 -29.469 8.617 1 86.12 171 ASN B C 1
ATOM 4321 O O . ASN B 1 171 ? -5.215 -29.281 8.469 1 86.12 171 ASN B O 1
ATOM 4325 N N . PHE B 1 172 ? -3.115 -28.953 7.855 1 81.94 172 PHE B N 1
ATOM 4326 C CA . PHE B 1 172 ? -3.467 -28.188 6.66 1 81.94 172 PHE B CA 1
ATOM 4327 C C . PHE B 1 172 ? -4.238 -29.062 5.676 1 81.94 172 PHE B C 1
ATOM 4329 O O . PHE B 1 172 ? -5.184 -28.594 5.035 1 81.94 172 PHE B O 1
ATOM 4336 N N . ASP B 1 173 ? -3.826 -30.266 5.566 1 81.69 173 ASP B N 1
ATOM 4337 C CA . ASP B 1 173 ? -4.488 -31.172 4.641 1 81.69 173 ASP B CA 1
ATOM 4338 C C . ASP B 1 173 ? -5.945 -31.406 5.039 1 81.69 173 ASP B C 1
ATOM 4340 O O . ASP B 1 173 ? -6.816 -31.531 4.176 1 81.69 173 ASP B O 1
ATOM 4344 N N . ASP B 1 174 ? -6.125 -31.422 6.27 1 87.88 174 ASP B N 1
ATOM 4345 C CA . ASP B 1 174 ? -7.484 -31.562 6.777 1 87.88 174 ASP B CA 1
ATOM 4346 C C . ASP B 1 174 ? -8.328 -30.344 6.406 1 87.88 174 ASP B C 1
ATOM 4348 O O . ASP B 1 174 ? -9.484 -30.484 5.992 1 87.88 174 ASP B O 1
ATOM 4352 N N . ALA B 1 175 ? -7.727 -29.234 6.598 1 86.69 175 ALA B N 1
ATOM 4353 C CA . ALA B 1 175 ? -8.422 -27.984 6.27 1 86.69 175 ALA B CA 1
ATOM 4354 C C . ALA B 1 175 ? -8.773 -27.938 4.785 1 86.69 175 ALA B C 1
ATOM 4356 O O . ALA B 1 175 ? -9.898 -27.594 4.418 1 86.69 175 ALA B O 1
ATOM 4357 N N . LEU B 1 176 ? -7.859 -28.328 4.004 1 83.5 176 LEU B N 1
ATOM 4358 C CA . LEU B 1 176 ? -8.07 -28.312 2.562 1 83.5 176 LEU B CA 1
ATOM 4359 C C . LEU B 1 176 ? -9.164 -29.281 2.154 1 83.5 176 LEU B C 1
ATOM 4361 O O . LEU B 1 176 ? -9.977 -28.984 1.277 1 83.5 176 LEU B O 1
ATOM 4365 N N . ARG B 1 177 ? -9.133 -30.406 2.719 1 86.25 177 ARG B N 1
ATOM 4366 C CA . ARG B 1 177 ? -10.172 -31.391 2.438 1 86.25 177 ARG B CA 1
ATOM 4367 C C . ARG B 1 177 ? -11.555 -30.844 2.756 1 86.25 177 ARG B C 1
ATOM 4369 O O . ARG B 1 177 ? -12.484 -31 1.962 1 86.25 177 ARG B O 1
ATOM 4376 N N . VAL B 1 178 ? -11.656 -30.234 3.887 1 89.38 178 VAL B N 1
ATOM 4377 C CA . VAL B 1 178 ? -12.93 -29.656 4.289 1 89.38 178 VAL B CA 1
ATOM 4378 C C . VAL B 1 178 ? -13.352 -28.594 3.287 1 89.38 178 VAL B C 1
ATOM 4380 O O . VAL B 1 178 ? -14.523 -28.531 2.887 1 89.38 178 VAL B O 1
ATOM 4383 N N . VAL B 1 179 ? -12.438 -27.75 2.867 1 88.38 179 VAL B N 1
ATOM 4384 C CA . VAL B 1 179 ? -12.703 -26.672 1.919 1 88.38 179 VAL B CA 1
ATOM 4385 C C . VAL B 1 179 ? -13.219 -27.266 0.604 1 88.38 179 VAL B C 1
ATOM 4387 O O . VAL B 1 179 ? -14.195 -26.766 0.034 1 88.38 179 VAL B O 1
ATOM 4390 N N . VAL B 1 180 ? -12.648 -28.344 0.167 1 84.44 180 VAL B N 1
ATOM 4391 C CA . VAL B 1 180 ? -13.031 -28.984 -1.087 1 84.44 180 VAL B CA 1
ATOM 4392 C C . VAL B 1 180 ? -14.43 -29.594 -0.952 1 84.44 180 VAL B C 1
ATOM 4394 O O . VAL B 1 180 ? -15.273 -29.406 -1.829 1 84.44 180 VAL B O 1
ATOM 4397 N N . GLU B 1 181 ? -14.633 -30.234 0.137 1 87.25 181 GLU B N 1
ATOM 4398 C CA . GLU B 1 181 ? -15.922 -30.859 0.381 1 87.25 181 GLU B CA 1
ATOM 4399 C C . GLU B 1 181 ? -17.047 -29.828 0.481 1 87.25 181 GLU B C 1
ATOM 4401 O O . GLU B 1 181 ? -18.141 -30.047 -0.037 1 87.25 181 GLU B O 1
ATOM 4406 N N . THR B 1 182 ? -16.766 -28.828 1.117 1 87.56 182 THR B N 1
ATOM 4407 C CA . THR B 1 182 ? -17.766 -27.781 1.334 1 87.56 182 THR B CA 1
ATOM 4408 C C . THR B 1 182 ? -18.109 -27.094 0.019 1 87.56 182 THR B C 1
ATOM 4410 O O . THR B 1 182 ? -19.281 -26.734 -0.204 1 87.56 182 THR B O 1
ATOM 4413 N N . SER B 1 183 ? -17.172 -26.844 -0.736 1 84.06 183 SER B N 1
ATOM 4414 C CA . SER B 1 183 ? -17.406 -26.188 -2.023 1 84.06 183 SER B CA 1
ATOM 4415 C C . SER B 1 183 ? -18.359 -27.016 -2.887 1 84.06 183 SER B C 1
ATOM 4417 O O . SER B 1 183 ? -19.219 -26.453 -3.57 1 84.06 183 SER B O 1
ATOM 4419 N N . LYS B 1 184 ? -18.266 -28.25 -2.807 1 80.44 184 LYS B N 1
ATOM 4420 C CA . LYS B 1 184 ? -19.078 -29.156 -3.605 1 80.44 184 LYS B CA 1
ATOM 4421 C C . LYS B 1 184 ? -20.5 -29.281 -3.039 1 80.44 184 LYS B C 1
ATOM 4423 O O . LYS B 1 184 ? -21.469 -29.297 -3.793 1 80.44 184 LYS B O 1
ATOM 4428 N N . GLU B 1 185 ? -20.641 -29.219 -1.761 1 86.62 185 GLU B N 1
ATOM 4429 C CA . GLU B 1 185 ? -21.891 -29.625 -1.136 1 86.62 185 GLU B CA 1
ATOM 4430 C C . GLU B 1 185 ? -22.688 -28.422 -0.645 1 86.62 185 GLU B C 1
ATOM 4432 O O . GLU B 1 185 ? -23.922 -28.484 -0.533 1 86.62 185 GLU B O 1
ATOM 4437 N N . LEU B 1 186 ? -22.047 -27.359 -0.314 1 88.06 186 LEU B N 1
ATOM 4438 C CA . LEU B 1 186 ? -22.734 -26.281 0.39 1 88.06 186 LEU B CA 1
ATOM 4439 C C . LEU B 1 186 ? -22.797 -25.031 -0.473 1 88.06 186 LEU B C 1
ATOM 4441 O O . LEU B 1 186 ? -23.266 -23.984 -0.016 1 88.06 186 LEU B O 1
ATOM 4445 N N . GLY B 1 187 ? -22.359 -25.109 -1.673 1 87.38 187 GLY B N 1
ATOM 4446 C CA . GLY B 1 187 ? -22.422 -23.953 -2.553 1 87.38 187 GLY B CA 1
ATOM 4447 C C . GLY B 1 187 ? -21.484 -22.844 -2.146 1 87.38 187 GLY B C 1
ATOM 4448 O O . GLY B 1 187 ? -21.844 -21.656 -2.18 1 87.38 187 GLY B O 1
ATOM 4449 N N . ILE B 1 188 ? -20.359 -23.141 -1.627 1 94.06 188 ILE B N 1
ATOM 4450 C CA . ILE B 1 188 ? -19.312 -22.188 -1.255 1 94.06 188 ILE B CA 1
ATOM 4451 C C . ILE B 1 188 ? -18.188 -22.25 -2.275 1 94.06 188 ILE B C 1
ATOM 4453 O O . ILE B 1 188 ? -17.688 -23.328 -2.607 1 94.06 188 ILE B O 1
ATOM 4457 N N . TYR B 1 189 ? -17.812 -21.109 -2.791 1 95.62 189 TYR B N 1
ATOM 4458 C CA . TYR B 1 189 ? -16.828 -21.047 -3.869 1 95.62 189 TYR B CA 1
ATOM 4459 C C . TYR B 1 189 ? -15.414 -21.047 -3.314 1 95.62 189 TYR B C 1
ATOM 4461 O O . TYR B 1 189 ? -15.055 -20.172 -2.525 1 95.62 189 TYR B O 1
ATOM 4469 N N . MET B 1 190 ? -14.633 -22 -3.729 1 95.38 190 MET B N 1
ATOM 4470 C CA . MET B 1 190 ? -13.266 -22.156 -3.23 1 95.38 190 MET B CA 1
ATOM 4471 C C . MET B 1 190 ? -12.297 -21.297 -4.031 1 95.38 190 MET B C 1
ATOM 4473 O O . MET B 1 190 ? -12.234 -21.406 -5.258 1 95.38 190 MET B O 1
ATOM 4477 N N . LEU B 1 191 ? -11.523 -20.469 -3.311 1 95.94 191 LEU B N 1
ATOM 4478 C CA . LEU B 1 191 ? -10.586 -19.578 -3.975 1 95.94 191 LEU B CA 1
ATOM 4479 C C . LEU B 1 191 ? -9.156 -19.844 -3.506 1 95.94 191 LEU B C 1
ATOM 4481 O O . LEU B 1 191 ? -8.414 -18.891 -3.199 1 95.94 191 LEU B O 1
ATOM 4485 N N . ASN B 1 192 ? -8.789 -21.094 -3.453 1 92.19 192 ASN B N 1
ATOM 4486 C CA . ASN B 1 192 ? -7.402 -21.531 -3.287 1 92.19 192 ASN B CA 1
ATOM 4487 C C . ASN B 1 192 ? -6.652 -21.531 -4.617 1 92.19 192 ASN B C 1
ATOM 4489 O O . ASN B 1 192 ? -7.176 -21.062 -5.629 1 92.19 192 ASN B O 1
ATOM 4493 N N . SER B 1 193 ? -5.387 -21.984 -4.637 1 89.25 193 SER B N 1
ATOM 4494 C CA . SER B 1 193 ? -4.48 -21.906 -5.777 1 89.25 193 SER B CA 1
ATOM 4495 C C . SER B 1 193 ? -4.98 -22.766 -6.938 1 89.25 193 SER B C 1
ATOM 4497 O O . SER B 1 193 ? -4.551 -22.594 -8.078 1 89.25 193 SER B O 1
ATOM 4499 N N . ILE B 1 194 ? -5.906 -23.672 -6.691 1 90.19 194 ILE B N 1
ATOM 4500 C CA . ILE B 1 194 ? -6.332 -24.594 -7.738 1 90.19 194 ILE B CA 1
ATOM 4501 C C . ILE B 1 194 ? -7.473 -23.969 -8.539 1 90.19 194 ILE B C 1
ATOM 4503 O O . ILE B 1 194 ? -7.84 -24.469 -9.609 1 90.19 194 ILE B O 1
ATOM 4507 N N . ASN B 1 195 ? -8.047 -22.859 -7.992 1 93.56 195 ASN B N 1
ATOM 4508 C CA . ASN B 1 195 ? -9.078 -22.156 -8.742 1 93.56 195 ASN B CA 1
ATOM 4509 C C . ASN B 1 195 ? -8.547 -21.609 -10.062 1 93.56 195 ASN B C 1
ATOM 4511 O O . ASN B 1 195 ? -7.594 -20.828 -10.07 1 93.56 195 ASN B O 1
ATOM 4515 N N . PRO B 1 196 ? -9.102 -21.984 -11.164 1 94.31 196 PRO B N 1
ATOM 4516 C CA . PRO B 1 196 ? -8.523 -21.609 -12.461 1 94.31 196 PRO B CA 1
ATOM 4517 C C . PRO B 1 196 ? -8.703 -20.125 -12.789 1 94.31 196 PRO B C 1
ATOM 4519 O O . PRO B 1 196 ? -7.965 -19.578 -13.609 1 94.31 196 PRO B O 1
ATOM 4522 N N . PHE B 1 197 ? -9.617 -19.484 -12.141 1 96.69 197 PHE B N 1
ATOM 4523 C CA . PHE B 1 197 ? -9.969 -18.125 -12.539 1 96.69 197 PHE B CA 1
ATOM 4524 C C . PHE B 1 197 ? -9.047 -17.109 -11.883 1 96.69 197 PHE B C 1
ATOM 4526 O O . PHE B 1 197 ? -8.898 -15.984 -12.367 1 96.69 197 PHE B O 1
ATOM 4533 N N . ARG B 1 198 ? -8.406 -17.453 -10.773 1 97.31 198 ARG B N 1
ATOM 4534 C CA . ARG B 1 198 ? -7.477 -16.562 -10.094 1 97.31 198 ARG B CA 1
ATOM 4535 C C . ARG B 1 198 ? -6.309 -16.188 -11 1 97.31 198 ARG B C 1
ATOM 4537 O O . ARG B 1 198 ? -5.859 -15.047 -11 1 97.31 198 ARG B O 1
ATOM 4544 N N . LEU B 1 199 ? -5.84 -17.141 -11.766 1 98.19 199 LEU B N 1
ATOM 4545 C CA . LEU B 1 199 ? -4.68 -16.891 -12.625 1 98.19 199 LEU B CA 1
ATOM 4546 C C . LEU B 1 199 ? -5.02 -15.898 -13.719 1 98.19 199 LEU B C 1
ATOM 4548 O O . LEU B 1 199 ? -4.129 -15.242 -14.266 1 98.19 199 LEU B O 1
ATOM 4552 N N . GLU B 1 200 ? -6.324 -15.773 -14.016 1 98.31 200 GLU B N 1
ATOM 4553 C CA . GLU B 1 200 ? -6.754 -14.844 -15.062 1 98.31 200 GLU B CA 1
ATOM 4554 C C . GLU B 1 200 ? -6.551 -13.391 -14.633 1 98.31 200 GLU B C 1
ATOM 4556 O O . GLU B 1 200 ? -6.27 -12.523 -15.461 1 98.31 200 GLU B O 1
ATOM 4561 N N . GLY B 1 201 ? -6.73 -13.164 -13.328 1 98.5 201 GLY B N 1
ATOM 4562 C CA . GLY B 1 201 ? -6.375 -11.844 -12.828 1 98.5 201 GLY B CA 1
ATOM 4563 C C . GLY B 1 201 ? -4.875 -11.609 -12.766 1 98.5 201 GLY B C 1
ATOM 4564 O O . GLY B 1 201 ? -4.395 -10.539 -13.125 1 98.5 201 GLY B O 1
ATOM 4565 N N . GLN B 1 202 ? -4.168 -12.648 -12.359 1 98.75 202 GLN B N 1
ATOM 4566 C CA . GLN B 1 202 ? -2.725 -12.547 -12.172 1 98.75 202 GLN B CA 1
ATOM 4567 C C . GLN B 1 202 ? -2.006 -12.328 -13.5 1 98.75 202 GLN B C 1
ATOM 4569 O O . GLN B 1 202 ? -0.967 -11.664 -13.547 1 98.75 202 GLN B O 1
ATOM 4574 N N . LYS B 1 203 ? -2.549 -12.836 -14.633 1 98.81 203 LYS B N 1
ATOM 4575 C CA . LYS B 1 203 ? -1.853 -12.742 -15.914 1 98.81 203 LYS B CA 1
ATOM 4576 C C . LYS B 1 203 ? -1.772 -11.297 -16.406 1 98.81 203 LYS B C 1
ATOM 4578 O O . LYS B 1 203 ? -0.973 -10.977 -17.281 1 98.81 203 LYS B O 1
ATOM 4583 N N . THR B 1 204 ? -2.611 -10.391 -15.82 1 98.88 204 THR B N 1
ATOM 4584 C CA . THR B 1 204 ? -2.619 -9 -16.25 1 98.88 204 THR B CA 1
ATOM 4585 C C . THR B 1 204 ? -1.311 -8.312 -15.875 1 98.88 204 THR B C 1
ATOM 4587 O O . THR B 1 204 ? -1.001 -7.23 -16.391 1 98.88 204 THR B O 1
ATOM 4590 N N . ILE B 1 205 ? -0.534 -8.938 -14.984 1 98.94 205 ILE B N 1
ATOM 4591 C CA . ILE B 1 205 ? 0.803 -8.414 -14.711 1 98.94 205 ILE B CA 1
ATOM 4592 C C . ILE B 1 205 ? 1.596 -8.336 -16.016 1 98.94 205 ILE B C 1
ATOM 4594 O O . ILE B 1 205 ? 2.275 -7.336 -16.281 1 98.94 205 ILE B O 1
ATOM 4598 N N . ALA B 1 206 ? 1.474 -9.359 -16.828 1 98.94 206 ALA B N 1
ATOM 4599 C CA . ALA B 1 206 ? 2.145 -9.359 -18.125 1 98.94 206 ALA B CA 1
ATOM 4600 C C . ALA B 1 206 ? 1.635 -8.219 -19.016 1 98.94 206 ALA B C 1
ATOM 4602 O O . ALA B 1 206 ? 2.424 -7.527 -19.656 1 98.94 206 ALA B O 1
ATOM 4603 N N . TYR B 1 207 ? 0.288 -8.023 -19.031 1 98.88 207 TYR B N 1
ATOM 4604 C CA . TYR B 1 207 ? -0.319 -6.957 -19.828 1 98.88 207 TYR B CA 1
ATOM 4605 C C . TYR B 1 207 ? 0.217 -5.594 -19.406 1 98.88 207 TYR B C 1
ATOM 4607 O O . TYR B 1 207 ? 0.577 -4.773 -20.25 1 98.88 207 TYR B O 1
ATOM 4615 N N . GLU B 1 208 ? 0.277 -5.391 -18.125 1 98.88 208 GLU B N 1
ATOM 4616 C CA . GLU B 1 208 ? 0.714 -4.098 -17.609 1 98.88 208 GLU B CA 1
ATOM 4617 C C . GLU B 1 208 ? 2.197 -3.867 -17.875 1 98.88 208 GLU B C 1
ATOM 4619 O O . GLU B 1 208 ? 2.617 -2.738 -18.141 1 98.88 208 GLU B O 1
ATOM 4624 N N . ILE B 1 209 ? 3.02 -4.969 -17.734 1 98.94 209 ILE B N 1
ATOM 4625 C CA . ILE B 1 209 ? 4.441 -4.82 -18.016 1 98.94 209 ILE B CA 1
ATOM 4626 C C . ILE B 1 209 ? 4.625 -4.281 -19.438 1 98.94 209 ILE B C 1
ATOM 4628 O O . ILE B 1 209 ? 5.336 -3.293 -19.641 1 98.94 209 ILE B O 1
ATOM 4632 N N . TYR B 1 210 ? 3.996 -4.844 -20.422 1 98.88 210 TYR B N 1
ATOM 4633 C CA . TYR B 1 210 ? 4.102 -4.402 -21.812 1 98.88 210 TYR B CA 1
ATOM 4634 C C . TYR B 1 210 ? 3.514 -3.006 -21.984 1 98.88 210 TYR B C 1
ATOM 4636 O O . TYR B 1 210 ? 4.121 -2.146 -22.625 1 98.88 210 TYR B O 1
ATOM 4644 N N . ASP B 1 211 ? 2.355 -2.824 -21.391 1 98.5 211 ASP B N 1
ATOM 4645 C CA . ASP B 1 211 ? 1.651 -1.556 -21.547 1 98.5 211 ASP B CA 1
ATOM 4646 C C . ASP B 1 211 ? 2.467 -0.398 -20.969 1 98.5 211 ASP B C 1
ATOM 4648 O O . ASP B 1 211 ? 2.428 0.715 -21.5 1 98.5 211 ASP B O 1
ATOM 4652 N N . GLN B 1 212 ? 3.16 -0.635 -19.938 1 98.19 212 GLN B N 1
ATOM 4653 C CA . GLN B 1 212 ? 3.92 0.406 -19.266 1 98.19 212 GLN B CA 1
ATOM 4654 C C . GLN B 1 212 ? 5.289 0.599 -19.906 1 98.19 212 GLN B C 1
ATOM 4656 O O . GLN B 1 212 ? 5.777 1.726 -20.016 1 98.19 212 GLN B O 1
ATOM 4661 N N . LEU B 1 213 ? 5.906 -0.514 -20.312 1 98.06 213 LEU B N 1
ATOM 4662 C CA . LEU B 1 213 ? 7.246 -0.434 -20.891 1 98.06 213 LEU B CA 1
ATOM 4663 C C . LEU B 1 213 ? 7.188 -0.067 -22.359 1 98.06 213 LEU B C 1
ATOM 4665 O O . LEU B 1 213 ? 8.133 0.505 -22.906 1 98.06 213 LEU B O 1
ATOM 4669 N N . GLY B 1 214 ? 6.129 -0.489 -23.047 1 97.69 214 GLY B N 1
ATOM 4670 C CA . GLY B 1 214 ? 6.012 -0.308 -24.484 1 97.69 214 GLY B CA 1
ATOM 4671 C C . GLY B 1 214 ? 6.797 -1.333 -25.281 1 97.69 214 GLY B C 1
ATOM 4672 O O . GLY B 1 214 ? 6.879 -1.245 -26.516 1 97.69 214 GLY B O 1
ATOM 4673 N N . LYS B 1 215 ? 7.363 -2.266 -24.578 1 98.38 215 LYS B N 1
ATOM 4674 C CA . LYS B 1 215 ? 8.141 -3.35 -25.172 1 98.38 215 LYS B CA 1
ATOM 4675 C C . LYS B 1 215 ? 8.156 -4.574 -24.25 1 98.38 215 LYS B C 1
ATOM 4677 O O . LYS B 1 215 ? 7.809 -4.48 -23.078 1 98.38 215 LYS B O 1
ATOM 4682 N N . VAL B 1 216 ? 8.461 -5.691 -24.828 1 98.81 216 VAL B N 1
ATOM 4683 C CA . VAL B 1 216 ? 8.625 -6.914 -24.047 1 98.81 216 VAL B CA 1
ATOM 4684 C C . VAL B 1 216 ? 10.031 -6.965 -23.453 1 98.81 216 VAL B C 1
ATOM 4686 O O . VAL B 1 216 ? 11.023 -6.797 -24.172 1 98.81 216 VAL B O 1
ATOM 4689 N N . PRO B 1 217 ? 10.172 -7.102 -22.172 1 98.88 217 PRO B N 1
ATOM 4690 C CA . PRO B 1 217 ? 11.516 -7.285 -21.625 1 98.88 217 PRO B CA 1
ATOM 4691 C C . PRO B 1 217 ? 12.148 -8.609 -22.031 1 98.88 217 PRO B C 1
ATOM 4693 O O . PRO B 1 217 ? 11.445 -9.562 -22.375 1 98.88 217 PRO B O 1
ATOM 4696 N N . ASP B 1 218 ? 13.492 -8.633 -21.938 1 98.88 218 ASP B N 1
ATOM 4697 C CA . ASP B 1 218 ? 14.18 -9.875 -22.266 1 98.88 218 ASP B CA 1
ATOM 4698 C C . ASP B 1 218 ? 13.859 -10.961 -21.219 1 98.88 218 ASP B C 1
ATOM 4700 O O . ASP B 1 218 ? 13.719 -12.133 -21.578 1 98.88 218 ASP B O 1
ATOM 4704 N N . ASN B 1 219 ? 13.805 -10.562 -19.984 1 98.94 219 ASN B N 1
ATOM 4705 C CA . ASN B 1 219 ? 13.617 -11.516 -18.906 1 98.94 219 ASN B CA 1
ATOM 4706 C C . ASN B 1 219 ? 12.602 -11.008 -17.891 1 98.94 219 ASN B C 1
ATOM 4708 O O . ASN B 1 219 ? 12.57 -9.812 -17.562 1 98.94 219 ASN B O 1
ATOM 4712 N N . VAL B 1 220 ? 11.797 -11.891 -17.391 1 99 220 VAL B N 1
ATOM 4713 C CA . VAL B 1 220 ? 10.969 -11.672 -16.203 1 99 220 VAL B CA 1
ATOM 4714 C C . VAL B 1 220 ? 11.375 -12.641 -15.102 1 99 220 VAL B C 1
ATOM 4716 O O . VAL B 1 220 ? 11.414 -13.859 -15.32 1 99 220 VAL B O 1
ATOM 4719 N N . ILE B 1 221 ? 11.758 -12.117 -13.938 1 99 221 ILE B N 1
ATOM 4720 C CA . ILE B 1 221 ? 12.211 -12.922 -12.812 1 99 221 ILE B CA 1
ATOM 4721 C C . ILE B 1 221 ? 11.227 -12.789 -11.656 1 99 221 ILE B C 1
ATOM 4723 O O . ILE B 1 221 ? 10.82 -11.688 -11.297 1 99 221 ILE B O 1
ATOM 4727 N N . LEU B 1 222 ? 10.797 -13.852 -11.109 1 98.88 222 LEU B N 1
ATOM 4728 C CA . LEU B 1 222 ? 9.828 -13.758 -10.023 1 98.88 222 LEU B CA 1
ATOM 4729 C C . LEU B 1 222 ? 9.984 -14.922 -9.047 1 98.88 222 LEU B C 1
ATOM 4731 O O . LEU B 1 222 ? 10.477 -15.984 -9.422 1 98.88 222 LEU B O 1
ATOM 4735 N N . PRO B 1 223 ? 9.531 -14.68 -7.781 1 98.88 223 PRO B N 1
ATOM 4736 C CA . PRO B 1 223 ? 9.492 -15.773 -6.801 1 98.88 223 PRO B CA 1
ATOM 4737 C C . PRO B 1 223 ? 8.469 -16.844 -7.148 1 98.88 223 PRO B C 1
ATOM 4739 O O . PRO B 1 223 ? 7.402 -16.531 -7.688 1 98.88 223 PRO B O 1
ATOM 4742 N N . VAL B 1 224 ? 8.828 -18.062 -6.758 1 98.81 224 VAL B N 1
ATOM 4743 C CA . VAL B 1 224 ? 7.941 -19.172 -7.059 1 98.81 224 VAL B CA 1
ATOM 4744 C C . VAL B 1 224 ? 7.641 -19.953 -5.785 1 98.81 224 VAL B C 1
ATOM 4746 O O . VAL B 1 224 ? 8.555 -20.422 -5.105 1 98.81 224 VAL B O 1
ATOM 4749 N N . GLY B 1 225 ? 6.387 -19.969 -5.395 1 97 225 GLY B N 1
ATOM 4750 C CA . GLY B 1 225 ? 5.84 -20.828 -4.359 1 97 225 GLY B CA 1
ATOM 4751 C C . GLY B 1 225 ? 4.926 -21.906 -4.906 1 97 225 GLY B C 1
ATOM 4752 O O . GLY B 1 225 ? 5.395 -22.922 -5.414 1 97 225 GLY B O 1
ATOM 4753 N N . ASN B 1 226 ? 3.645 -21.547 -5.023 1 95.69 226 ASN B N 1
ATOM 4754 C CA . ASN B 1 226 ? 2.66 -22.453 -5.594 1 95.69 226 ASN B CA 1
ATOM 4755 C C . ASN B 1 226 ? 2.701 -22.438 -7.117 1 95.69 226 ASN B C 1
ATOM 4757 O O . ASN B 1 226 ? 1.994 -23.219 -7.77 1 95.69 226 ASN B O 1
ATOM 4761 N N . ALA B 1 227 ? 3.455 -21.547 -7.641 1 98.25 227 ALA B N 1
ATOM 4762 C CA . ALA B 1 227 ? 3.828 -21.469 -9.047 1 98.25 227 ALA B CA 1
ATOM 4763 C C . ALA B 1 227 ? 2.668 -20.969 -9.898 1 98.25 227 ALA B C 1
ATOM 4765 O O . ALA B 1 227 ? 2.678 -21.109 -11.125 1 98.25 227 ALA B O 1
ATOM 4766 N N . GLY B 1 228 ? 1.691 -20.391 -9.219 1 98.06 228 GLY B N 1
ATOM 4767 C CA . GLY B 1 228 ? 0.59 -19.812 -9.969 1 98.06 228 GLY B CA 1
ATOM 4768 C C . GLY B 1 228 ? 0.973 -18.531 -10.695 1 98.06 228 GLY B C 1
ATOM 4769 O O . GLY B 1 228 ? 0.573 -18.328 -11.844 1 98.06 228 GLY B O 1
ATOM 4770 N N . ASN B 1 229 ? 1.748 -17.719 -10.094 1 98.69 229 ASN B N 1
ATOM 4771 C CA . ASN B 1 229 ? 2.062 -16.406 -10.648 1 98.69 229 ASN B CA 1
ATOM 4772 C C . ASN B 1 229 ? 2.922 -16.531 -11.906 1 98.69 229 ASN B C 1
ATOM 4774 O O . ASN B 1 229 ? 2.668 -15.844 -12.898 1 98.69 229 ASN B O 1
ATOM 4778 N N . ILE B 1 230 ? 3.953 -17.359 -11.898 1 98.88 230 ILE B N 1
ATOM 4779 C CA . ILE B 1 230 ? 4.809 -17.516 -13.07 1 98.88 230 ILE B CA 1
ATOM 4780 C C . ILE B 1 230 ? 3.992 -18.094 -14.227 1 98.88 230 ILE B C 1
ATOM 4782 O O . ILE B 1 230 ? 4.184 -17.703 -15.383 1 98.88 230 ILE B O 1
ATOM 4786 N N . SER B 1 231 ? 3.082 -19 -13.891 1 98.81 231 SER B N 1
ATOM 4787 C CA . SER B 1 231 ? 2.195 -19.578 -14.898 1 98.81 231 SER B CA 1
ATOM 4788 C C . SER B 1 231 ? 1.276 -18.531 -15.5 1 98.81 231 SER B C 1
ATOM 4790 O O . SER B 1 231 ? 1.094 -18.484 -16.719 1 98.81 231 SER B O 1
ATOM 4792 N N . ALA B 1 232 ? 0.748 -17.688 -14.664 1 98.88 232 ALA B N 1
ATOM 4793 C CA . ALA B 1 232 ? -0.196 -16.672 -15.094 1 98.88 232 ALA B CA 1
ATOM 4794 C C . ALA B 1 232 ? 0.493 -15.625 -15.969 1 98.88 232 ALA B C 1
ATOM 4796 O O . ALA B 1 232 ? -0.027 -15.242 -17.016 1 98.88 232 ALA B O 1
ATOM 4797 N N . ILE B 1 233 ? 1.648 -15.164 -15.539 1 98.94 233 ILE B N 1
ATOM 4798 C CA . ILE B 1 233 ? 2.359 -14.125 -16.281 1 98.94 233 ILE B CA 1
ATOM 4799 C C . ILE B 1 233 ? 2.76 -14.656 -17.656 1 98.94 233 ILE B C 1
ATOM 4801 O O . ILE B 1 233 ? 2.611 -13.969 -18.656 1 98.94 233 ILE B O 1
ATOM 4805 N N . TRP B 1 234 ? 3.227 -15.883 -17.688 1 98.94 234 TRP B N 1
ATOM 4806 C CA . TRP B 1 234 ? 3.566 -16.5 -18.969 1 98.94 234 TRP B CA 1
ATOM 4807 C C . TRP B 1 234 ? 2.344 -16.594 -19.875 1 98.94 234 TRP B C 1
ATOM 4809 O O . TRP B 1 234 ? 2.42 -16.25 -21.062 1 98.94 234 TRP B O 1
ATOM 4819 N N . LYS B 1 235 ? 1.268 -17.031 -19.328 1 98.81 235 LYS B N 1
ATOM 4820 C CA . LYS B 1 235 ? 0.024 -17.094 -20.078 1 98.81 235 LYS B CA 1
ATOM 4821 C C . LYS B 1 235 ? -0.319 -15.727 -20.688 1 98.81 235 LYS B C 1
ATOM 4823 O O . LYS B 1 235 ? -0.753 -15.648 -21.844 1 98.81 235 LYS B O 1
ATOM 4828 N N . GLY B 1 236 ? -0.193 -14.664 -19.891 1 98.88 236 GLY B N 1
ATOM 4829 C CA . GLY B 1 236 ? -0.475 -13.328 -20.375 1 98.88 236 GLY B CA 1
ATOM 4830 C C . GLY B 1 236 ? 0.358 -12.945 -21.578 1 98.88 236 GLY B C 1
ATOM 4831 O O . GLY B 1 236 ? -0.174 -12.445 -22.578 1 98.88 236 GLY B O 1
ATOM 4832 N N . PHE B 1 237 ? 1.642 -13.18 -21.516 1 98.94 237 PHE B N 1
ATOM 4833 C CA . PHE B 1 237 ? 2.521 -12.867 -22.641 1 98.94 237 PHE B CA 1
ATOM 4834 C C . PHE B 1 237 ? 2.166 -13.711 -23.859 1 98.94 237 PHE B C 1
ATOM 4836 O O . PHE B 1 237 ? 2.162 -13.211 -24.984 1 98.94 237 PHE B O 1
ATOM 4843 N N . LYS B 1 238 ? 1.877 -14.953 -23.641 1 98.81 238 LYS B N 1
ATOM 4844 C CA . LYS B 1 238 ? 1.525 -15.844 -24.75 1 98.81 238 LYS B CA 1
ATOM 4845 C C . LYS B 1 238 ? 0.244 -15.383 -25.438 1 98.81 238 LYS B C 1
ATOM 4847 O O . LYS B 1 238 ? 0.15 -15.406 -26.672 1 98.81 238 LYS B O 1
ATOM 4852 N N . GLU B 1 239 ? -0.73 -15.039 -24.609 1 98.75 239 GLU B N 1
ATOM 4853 C CA . GLU B 1 239 ? -1.985 -14.555 -25.188 1 98.75 239 GLU B CA 1
ATOM 4854 C C . GLU B 1 239 ? -1.76 -13.312 -26.031 1 98.75 239 GLU B C 1
ATOM 4856 O O . GLU B 1 239 ? -2.332 -13.18 -27.125 1 98.75 239 GLU B O 1
ATOM 4861 N N . MET B 1 240 ? -0.965 -12.414 -25.547 1 98.81 240 MET B N 1
ATOM 4862 C CA . MET B 1 240 ? -0.661 -11.211 -26.312 1 98.81 240 MET B CA 1
ATOM 4863 C C . MET B 1 240 ? 0.042 -11.562 -27.625 1 98.81 240 MET B C 1
ATOM 4865 O O . MET B 1 240 ? -0.233 -10.969 -28.656 1 98.81 240 MET B O 1
ATOM 4869 N N . TYR B 1 241 ? 0.973 -12.5 -27.531 1 98.81 241 TYR B N 1
ATOM 4870 C CA . TYR B 1 241 ? 1.7 -12.953 -28.719 1 98.81 241 TYR B CA 1
ATOM 4871 C C . TYR B 1 241 ? 0.751 -13.555 -29.75 1 98.81 241 TYR B C 1
ATOM 4873 O O . TYR B 1 241 ? 0.789 -13.195 -30.922 1 98.81 241 TYR B O 1
ATOM 4881 N N . GLU B 1 242 ? -0.122 -14.406 -29.328 1 98.5 242 GLU B N 1
ATOM 4882 C CA . GLU B 1 242 ? -1.067 -15.094 -30.203 1 98.5 242 GLU B CA 1
ATOM 4883 C C . GLU B 1 242 ? -2.064 -14.109 -30.812 1 98.5 242 GLU B C 1
ATOM 4885 O O . GLU B 1 242 ? -2.498 -14.289 -31.953 1 98.5 242 GLU B O 1
ATOM 4890 N N . ALA B 1 243 ? -2.383 -13.086 -30.047 1 98.44 243 ALA B N 1
ATOM 4891 C CA . ALA B 1 243 ? -3.35 -12.102 -30.5 1 98.44 243 ALA B CA 1
ATOM 4892 C C . ALA B 1 243 ? -2.688 -11.062 -31.406 1 98.44 243 ALA B C 1
ATOM 4894 O O . ALA B 1 243 ? -3.361 -10.203 -31.984 1 98.44 243 ALA B O 1
ATOM 4895 N N . GLY B 1 244 ? -1.4 -11.102 -31.484 1 98.19 244 GLY B N 1
ATOM 4896 C CA . GLY B 1 244 ? -0.676 -10.219 -32.375 1 98.19 244 GLY B CA 1
ATOM 4897 C C . GLY B 1 244 ? -0.337 -8.875 -31.75 1 98.19 244 GLY B C 1
ATOM 4898 O O . GLY B 1 244 ? -0.012 -7.918 -32.469 1 98.19 244 GLY B O 1
ATOM 4899 N N . VAL B 1 245 ? -0.456 -8.812 -30.438 1 98.5 245 VAL B N 1
ATOM 4900 C CA . VAL B 1 245 ? -0.139 -7.578 -29.734 1 98.5 245 VAL B CA 1
ATOM 4901 C C . VAL B 1 245 ? 1.375 -7.406 -29.641 1 98.5 245 VAL B C 1
ATOM 4903 O O . VAL B 1 245 ? 1.887 -6.289 -29.75 1 98.5 245 VAL B O 1
ATOM 4906 N N . ILE B 1 246 ? 2.062 -8.516 -29.422 1 98.69 246 ILE B N 1
ATOM 4907 C CA . ILE B 1 246 ? 3.518 -8.5 -29.328 1 98.69 246 ILE B CA 1
ATOM 4908 C C . ILE B 1 246 ? 4.109 -9.531 -30.281 1 98.69 246 ILE B C 1
ATOM 4910 O O . ILE B 1 246 ? 3.414 -10.445 -30.734 1 98.69 246 ILE B O 1
ATOM 4914 N N . ASP B 1 247 ? 5.438 -9.414 -30.547 1 98.25 247 ASP B N 1
ATOM 4915 C CA . ASP B 1 247 ? 6.055 -10.273 -31.562 1 98.25 247 ASP B CA 1
ATOM 4916 C C . ASP B 1 247 ? 7.199 -11.086 -30.953 1 98.25 247 ASP B C 1
ATOM 4918 O O . ASP B 1 247 ? 7.879 -11.828 -31.656 1 98.25 247 ASP B O 1
ATOM 4922 N N . GLU B 1 248 ? 7.449 -10.867 -29.75 1 98.31 248 GLU B N 1
ATOM 4923 C CA . GLU B 1 248 ? 8.453 -11.625 -29.016 1 98.31 248 GLU B CA 1
ATOM 4924 C C . GLU B 1 248 ? 7.953 -12.008 -27.625 1 98.31 248 GLU B C 1
ATOM 4926 O O . GLU B 1 248 ? 6.977 -11.445 -27.125 1 98.31 248 GLU B O 1
ATOM 4931 N N . LEU B 1 249 ? 8.531 -13.031 -27.047 1 98.88 249 LEU B N 1
ATOM 4932 C CA . LEU B 1 249 ? 8.211 -13.5 -25.703 1 98.88 249 LEU B CA 1
ATOM 4933 C C . LEU B 1 249 ? 9.422 -13.359 -24.781 1 98.88 249 LEU B C 1
ATOM 4935 O O . LEU B 1 249 ? 10.562 -13.516 -25.219 1 98.88 249 LEU B O 1
ATOM 4939 N N . PRO B 1 250 ? 9.211 -13.031 -23.547 1 98.94 250 PRO B N 1
ATOM 4940 C CA . PRO B 1 250 ? 10.336 -12.977 -22.609 1 98.94 250 PRO B CA 1
ATOM 4941 C C . PRO B 1 250 ? 10.773 -14.359 -22.125 1 98.94 250 PRO B C 1
ATOM 4943 O O . PRO B 1 250 ? 10.047 -15.336 -22.312 1 98.94 250 PRO B O 1
ATOM 4946 N N . ARG B 1 251 ? 11.938 -14.398 -21.547 1 98.81 251 ARG B N 1
ATOM 4947 C CA . ARG B 1 251 ? 12.367 -15.555 -20.766 1 98.81 251 ARG B CA 1
ATOM 4948 C C . ARG B 1 251 ? 11.82 -15.477 -19.344 1 98.81 251 ARG B C 1
ATOM 4950 O O . ARG B 1 251 ? 11.906 -14.438 -18.703 1 98.81 251 ARG B O 1
ATOM 4957 N N . MET B 1 252 ? 11.242 -16.578 -18.906 1 98.94 252 MET B N 1
ATOM 4958 C CA . MET B 1 252 ? 10.703 -16.641 -17.562 1 98.94 252 MET B CA 1
ATOM 4959 C C . MET B 1 252 ? 11.695 -17.312 -16.609 1 98.94 252 MET B C 1
ATOM 4961 O O . MET B 1 252 ? 12.109 -18.438 -16.828 1 98.94 252 MET B O 1
ATOM 4965 N N . ILE B 1 253 ? 12.078 -16.609 -15.555 1 98.94 253 ILE B N 1
ATOM 4966 C CA . ILE B 1 253 ? 13.008 -17.141 -14.562 1 98.94 253 ILE B CA 1
ATOM 4967 C C . ILE B 1 253 ? 12.32 -17.234 -13.203 1 98.94 253 ILE B C 1
ATOM 4969 O O . ILE B 1 253 ? 11.891 -16.234 -12.648 1 98.94 253 ILE B O 1
ATOM 4973 N N . GLY B 1 254 ? 12.172 -18.438 -12.727 1 98.94 254 GLY B N 1
ATOM 4974 C CA . GLY B 1 254 ? 11.555 -18.688 -11.43 1 98.94 254 GLY B CA 1
ATOM 4975 C C . GLY B 1 254 ? 12.562 -18.891 -10.32 1 98.94 254 GLY B C 1
ATOM 4976 O O . GLY B 1 254 ? 13.5 -19.688 -10.469 1 98.94 254 GLY B O 1
ATOM 4977 N N . ILE B 1 255 ? 12.383 -18.188 -9.211 1 99 255 ILE B N 1
ATOM 4978 C CA . ILE B 1 255 ? 13.305 -18.281 -8.086 1 99 255 ILE B CA 1
ATOM 4979 C C . ILE B 1 255 ? 12.586 -18.875 -6.879 1 99 255 ILE B C 1
ATOM 4981 O O . ILE B 1 255 ? 11.555 -18.359 -6.445 1 99 255 ILE B O 1
ATOM 4985 N N . GLN B 1 256 ? 13.07 -19.969 -6.363 1 98.94 256 GLN B N 1
ATOM 4986 C CA . GLN B 1 256 ? 12.57 -20.562 -5.129 1 98.94 256 GLN B CA 1
ATOM 4987 C C . GLN B 1 256 ? 13.547 -20.359 -3.979 1 98.94 256 GLN B C 1
ATOM 4989 O O . GLN B 1 256 ? 14.719 -20.031 -4.203 1 98.94 256 GLN B O 1
ATOM 4994 N N . ALA B 1 257 ? 13.039 -20.375 -2.746 1 98.81 257 ALA B N 1
ATOM 4995 C CA . ALA B 1 257 ? 13.93 -20.422 -1.59 1 98.81 257 ALA B CA 1
ATOM 4996 C C . ALA B 1 257 ? 14.602 -21.797 -1.472 1 98.81 257 ALA B C 1
ATOM 4998 O O . ALA B 1 257 ? 13.969 -22.828 -1.692 1 98.81 257 ALA B O 1
ATOM 4999 N N . GLU B 1 258 ? 15.828 -21.812 -1.108 1 98.44 258 GLU B N 1
ATOM 5000 C CA . GLU B 1 258 ? 16.609 -23.047 -1.042 1 98.44 258 GLU B CA 1
ATOM 5001 C C . GLU B 1 258 ? 15.914 -24.109 -0.193 1 98.44 258 GLU B C 1
ATOM 5003 O O . GLU B 1 258 ? 15.914 -25.281 -0.546 1 98.44 258 GLU B O 1
ATOM 5008 N N . GLY B 1 259 ? 15.359 -23.672 0.9 1 98.06 259 GLY B N 1
ATOM 5009 C CA . GLY B 1 259 ? 14.711 -24.609 1.808 1 98.06 259 GLY B CA 1
ATOM 5010 C C . GLY B 1 259 ? 13.32 -25.016 1.353 1 98.06 259 GLY B C 1
ATOM 5011 O O . GLY B 1 259 ? 12.641 -25.797 2.029 1 98.06 259 GLY B O 1
ATOM 5012 N N . ALA B 1 260 ? 12.852 -24.562 0.232 1 98.19 260 ALA B N 1
ATOM 5013 C CA . ALA B 1 260 ? 11.57 -24.875 -0.397 1 98.19 260 ALA B CA 1
ATOM 5014 C C . ALA B 1 260 ? 11.672 -24.781 -1.917 1 98.19 260 ALA B C 1
ATOM 5016 O O . ALA B 1 260 ? 11.031 -23.922 -2.531 1 98.19 260 ALA B O 1
ATOM 5017 N N . SER B 1 261 ? 12.484 -25.672 -2.484 1 98.62 261 SER B N 1
ATOM 5018 C CA . SER B 1 261 ? 12.844 -25.469 -3.883 1 98.62 261 SER B CA 1
ATOM 5019 C C . SER B 1 261 ? 12.695 -26.75 -4.691 1 98.62 261 SER B C 1
ATOM 5021 O O . SER B 1 261 ? 13.617 -27.141 -5.41 1 98.62 261 SER B O 1
ATOM 5023 N N . PRO B 1 262 ? 11.523 -27.359 -4.645 1 98.5 262 PRO B N 1
ATOM 5024 C CA . PRO B 1 262 ? 11.375 -28.625 -5.375 1 98.5 262 PRO B CA 1
ATOM 5025 C C . PRO B 1 262 ? 11.539 -28.453 -6.883 1 98.5 262 PRO B C 1
ATOM 5027 O O . PRO B 1 262 ? 12.102 -29.328 -7.547 1 98.5 262 PRO B O 1
ATOM 5030 N N . LEU B 1 263 ? 11.086 -27.375 -7.469 1 98.75 263 LEU B N 1
ATOM 5031 C CA . LEU B 1 263 ? 11.195 -27.156 -8.906 1 98.75 263 LEU 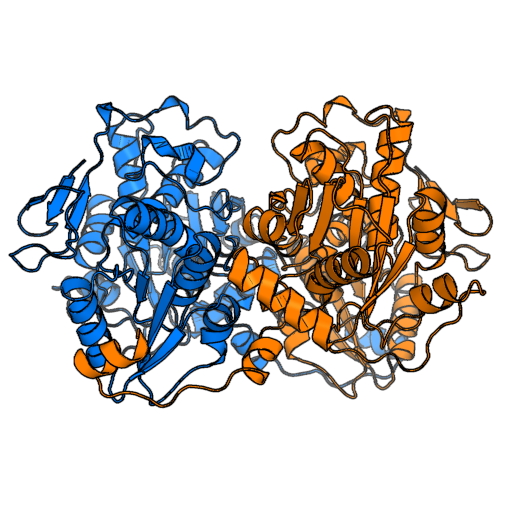B CA 1
ATOM 5032 C C . LEU B 1 263 ? 12.641 -26.859 -9.297 1 98.75 263 LEU B C 1
ATOM 5034 O O . LEU B 1 263 ? 13.148 -27.422 -10.281 1 98.75 263 LEU B O 1
ATOM 5038 N N . ALA B 1 264 ? 13.273 -26 -8.555 1 98.75 264 ALA B N 1
ATOM 5039 C CA . ALA B 1 264 ? 14.656 -25.656 -8.852 1 98.75 264 ALA B CA 1
ATOM 5040 C C . ALA B 1 264 ? 15.562 -26.875 -8.773 1 98.75 264 ALA B C 1
ATOM 5042 O O . ALA B 1 264 ? 16.438 -27.078 -9.625 1 98.75 264 ALA B O 1
ATOM 5043 N N . LYS B 1 265 ? 15.367 -27.703 -7.766 1 98.25 265 LYS B N 1
ATOM 5044 C CA . LYS B 1 265 ? 16.156 -28.906 -7.625 1 98.25 265 LYS B CA 1
ATOM 5045 C C . LYS B 1 265 ? 15.93 -29.859 -8.797 1 98.25 265 LYS B C 1
ATOM 5047 O O . LYS B 1 265 ? 16.891 -30.359 -9.391 1 98.25 265 LYS B O 1
ATOM 5052 N N . ALA B 1 266 ? 14.656 -30.078 -9.07 1 98.5 266 ALA B N 1
ATOM 5053 C CA . ALA B 1 266 ? 14.344 -30.969 -10.195 1 98.5 266 ALA B CA 1
ATOM 5054 C C . ALA B 1 266 ? 14.93 -30.422 -11.5 1 98.5 266 ALA B C 1
ATOM 5056 O O . ALA B 1 266 ? 15.445 -31.188 -12.312 1 98.5 266 ALA B O 1
ATOM 5057 N N . TRP B 1 267 ? 14.852 -29.156 -11.727 1 98.44 267 TRP B N 1
ATOM 5058 C CA . TRP B 1 267 ? 15.336 -28.516 -12.938 1 98.44 267 TRP B CA 1
ATOM 5059 C C . TRP B 1 267 ? 16.844 -28.656 -13.062 1 98.44 267 TRP B C 1
ATOM 5061 O O . TRP B 1 267 ? 17.359 -29.031 -14.125 1 98.44 267 TRP B O 1
ATOM 5071 N N . LYS B 1 268 ? 17.547 -28.375 -12.023 1 97.19 268 LYS B N 1
ATOM 5072 C CA . LYS B 1 268 ? 19 -28.391 -12.016 1 97.19 268 LYS B CA 1
ATOM 5073 C C . LYS B 1 268 ? 19.547 -29.812 -12.156 1 97.19 268 LYS B C 1
ATOM 5075 O O . LYS B 1 268 ? 20.562 -30.031 -12.805 1 97.19 268 LYS B O 1
ATOM 5080 N N . GLU B 1 269 ? 18.828 -30.672 -11.531 1 97.25 269 GLU B N 1
ATOM 5081 C CA . GLU B 1 269 ? 19.281 -32.062 -11.539 1 97.25 269 GLU B CA 1
ATOM 5082 C C . GLU B 1 269 ? 18.766 -32.812 -12.766 1 97.25 269 GLU B C 1
ATOM 5084 O O . GLU B 1 269 ? 19.078 -34 -12.969 1 97.25 269 GLU B O 1
ATOM 5089 N N . LYS B 1 270 ? 17.984 -32.156 -13.562 1 96.56 270 LYS B N 1
ATOM 5090 C CA . LYS B 1 270 ? 17.406 -32.75 -14.766 1 96.56 270 LYS B CA 1
ATOM 5091 C C . LYS B 1 270 ? 16.656 -34.031 -14.453 1 96.56 270 LYS B C 1
ATOM 5093 O O . LYS B 1 270 ? 16.906 -35.062 -15.086 1 96.56 270 LYS B O 1
ATOM 5098 N N . ARG B 1 271 ? 15.781 -33.969 -13.461 1 96.19 271 ARG B N 1
ATOM 5099 C CA . ARG B 1 271 ? 14.969 -35.094 -13.039 1 96.19 271 ARG B CA 1
ATOM 5100 C C . ARG B 1 271 ? 13.492 -34.719 -12.977 1 96.19 271 ARG B C 1
ATOM 5102 O O . ARG B 1 271 ? 13.141 -33.531 -13.117 1 96.19 271 ARG B O 1
ATOM 5109 N N . LYS B 1 272 ? 12.688 -35.75 -12.758 1 96.56 272 LYS B N 1
ATOM 5110 C CA . LYS B 1 272 ? 11.25 -35.531 -12.617 1 96.56 272 LYS B CA 1
ATOM 5111 C C . LYS B 1 272 ? 10.93 -34.75 -11.336 1 96.56 272 LYS B C 1
ATOM 5113 O O . LYS B 1 272 ? 11.625 -34.906 -10.328 1 96.56 272 LYS B O 1
ATOM 5118 N N . PHE B 1 273 ? 9.93 -34 -11.383 1 96.75 273 PHE B N 1
ATOM 5119 C CA . PHE B 1 273 ? 9.469 -33.25 -10.234 1 96.75 273 PHE B CA 1
ATOM 5120 C C . PHE B 1 273 ? 9.133 -34.156 -9.07 1 96.75 273 PHE B C 1
ATOM 5122 O O . PHE B 1 273 ? 8.539 -35.219 -9.258 1 96.75 273 PHE B O 1
ATOM 5129 N N . GLN B 1 274 ? 9.539 -33.812 -7.914 1 96.81 274 GLN B N 1
ATOM 5130 C CA . GLN B 1 274 ? 9.188 -34.469 -6.66 1 96.81 274 GLN B CA 1
ATOM 5131 C C . GLN B 1 274 ? 8.914 -33.438 -5.562 1 96.81 274 GLN B C 1
ATOM 5133 O O . GLN B 1 274 ? 9.703 -32.5 -5.363 1 96.81 274 GLN B O 1
ATOM 5138 N N . PRO B 1 275 ? 7.832 -33.625 -4.855 1 96.38 275 PRO B N 1
ATOM 5139 C CA . PRO B 1 275 ? 7.539 -32.688 -3.752 1 96.38 275 PRO B CA 1
ATOM 5140 C C . PRO B 1 275 ? 8.57 -32.781 -2.627 1 96.38 275 PRO B C 1
ATOM 5142 O O . PRO B 1 275 ? 9.258 -33.781 -2.49 1 96.38 275 PRO B O 1
ATOM 5145 N N . GLU B 1 276 ? 8.664 -31.688 -1.956 1 95.56 276 GLU B N 1
ATOM 5146 C CA . GLU B 1 276 ? 9.461 -31.641 -0.735 1 95.56 276 GLU B CA 1
ATOM 5147 C C . GLU B 1 276 ? 8.578 -31.719 0.506 1 95.56 276 GLU B C 1
ATOM 5149 O O . GLU B 1 276 ? 7.641 -30.938 0.655 1 95.56 276 GLU B O 1
ATOM 5154 N N . GLU B 1 277 ? 8.883 -32.562 1.405 1 92.19 277 GLU B N 1
ATOM 5155 C CA . GLU B 1 277 ? 8.008 -32.875 2.531 1 92.19 277 GLU B CA 1
ATOM 5156 C C . GLU B 1 277 ? 8.133 -31.828 3.635 1 92.19 277 GLU B C 1
ATOM 5158 O O . GLU B 1 277 ? 7.168 -31.562 4.352 1 92.19 277 GLU B O 1
ATOM 5163 N N . SER B 1 278 ? 9.305 -31.25 3.799 1 94.06 278 SER B N 1
ATOM 5164 C CA . SER B 1 278 ? 9.508 -30.344 4.918 1 94.06 278 SER B CA 1
ATOM 5165 C C . SER B 1 278 ? 10.148 -29.031 4.457 1 94.06 278 SER B C 1
ATOM 5167 O O . SER B 1 278 ? 11.281 -28.719 4.832 1 94.06 278 SER B O 1
ATOM 5169 N N . PRO B 1 279 ? 9.375 -28.281 3.711 1 96.38 279 PRO B N 1
ATOM 5170 C CA . PRO B 1 279 ? 9.93 -26.984 3.281 1 96.38 279 PRO B CA 1
ATOM 5171 C C . PRO B 1 279 ? 10.156 -26.031 4.441 1 96.38 279 PRO B C 1
ATOM 5173 O O . PRO B 1 279 ? 9.367 -26 5.391 1 96.38 279 PRO B O 1
ATOM 5176 N N . GLU B 1 280 ? 11.25 -25.25 4.43 1 97 280 GLU B N 1
ATOM 5177 C CA . GLU B 1 280 ? 11.578 -24.297 5.484 1 97 280 GLU B CA 1
ATOM 5178 C C . GLU B 1 280 ? 12.312 -23.078 4.926 1 97 280 GLU B C 1
ATOM 5180 O O . GLU B 1 280 ? 13.391 -23.203 4.348 1 97 280 GLU B O 1
ATOM 5185 N N . THR B 1 281 ? 11.758 -22 5.121 1 97.38 281 THR B N 1
ATOM 5186 C CA . THR B 1 281 ? 12.359 -20.734 4.711 1 97.38 281 THR B CA 1
ATOM 5187 C C . THR B 1 281 ? 11.711 -19.562 5.445 1 97.38 281 THR B C 1
ATOM 5189 O O . THR B 1 281 ? 10.555 -19.641 5.871 1 97.38 281 THR B O 1
ATOM 5192 N N . ILE B 1 282 ? 12.43 -18.422 5.594 1 95.62 282 ILE B N 1
ATOM 5193 C CA . ILE B 1 282 ? 11.906 -17.203 6.207 1 95.62 282 ILE B CA 1
ATOM 5194 C C . ILE B 1 282 ? 10.914 -16.531 5.262 1 95.62 282 ILE B C 1
ATOM 5196 O O . ILE B 1 282 ? 10.086 -15.734 5.691 1 95.62 282 ILE B O 1
ATOM 5200 N N . ALA B 1 283 ? 11.062 -16.828 3.953 1 96.56 283 ALA B N 1
ATOM 5201 C CA . ALA B 1 283 ? 10.133 -16.312 2.951 1 96.56 283 ALA B CA 1
ATOM 5202 C C . ALA B 1 283 ? 8.836 -17.125 2.951 1 96.56 283 ALA B C 1
ATOM 5204 O O . ALA B 1 283 ? 8.594 -17.922 2.039 1 96.56 283 ALA B O 1
ATOM 5205 N N . SER B 1 284 ? 8 -16.812 3.846 1 93.25 284 SER B N 1
ATOM 5206 C CA . SER B 1 284 ? 6.848 -17.641 4.176 1 93.25 284 SER B CA 1
ATOM 5207 C C . SER B 1 284 ? 5.91 -17.797 2.979 1 93.25 284 SER B C 1
ATOM 5209 O O . SER B 1 284 ? 5.273 -18.828 2.803 1 93.25 284 SER B O 1
ATOM 5211 N N . ALA B 1 285 ? 5.832 -16.812 2.129 1 93.81 285 ALA B N 1
ATOM 5212 C CA . ALA B 1 285 ? 4.887 -16.812 1.015 1 93.81 285 ALA B CA 1
ATOM 5213 C C . ALA B 1 285 ? 5.301 -17.812 -0.056 1 93.81 285 ALA B C 1
ATOM 5215 O O . ALA B 1 285 ? 4.492 -18.188 -0.91 1 93.81 285 ALA B O 1
ATOM 5216 N N . ILE B 1 286 ? 6.551 -18.266 -0.033 1 97.31 286 ILE B N 1
ATOM 5217 C CA . ILE B 1 286 ? 7 -19.234 -1.03 1 97.31 286 ILE B CA 1
ATOM 5218 C C . ILE B 1 286 ? 7.559 -20.484 -0.335 1 97.31 286 ILE B C 1
ATOM 5220 O O . ILE B 1 286 ? 8.367 -21.203 -0.91 1 97.31 286 ILE B O 1
ATOM 5224 N N . ARG B 1 287 ? 7.145 -20.688 0.942 1 96.31 287 ARG B N 1
ATOM 5225 C CA . ARG B 1 287 ? 7.473 -21.906 1.676 1 96.31 287 ARG B CA 1
ATOM 5226 C C . ARG B 1 287 ? 6.559 -23.062 1.267 1 96.31 287 ARG B C 1
ATOM 5228 O O . ARG B 1 287 ? 5.719 -23.5 2.055 1 96.31 287 ARG B O 1
ATOM 5235 N N . ILE B 1 288 ? 6.75 -23.5 0.057 1 95.69 288 ILE B N 1
ATOM 5236 C CA . ILE B 1 288 ? 5.863 -24.484 -0.534 1 95.69 288 ILE B CA 1
ATOM 5237 C C . ILE B 1 288 ? 6.676 -25.703 -0.987 1 95.69 288 ILE B C 1
ATOM 5239 O O . ILE B 1 288 ? 7.609 -25.562 -1.781 1 95.69 288 ILE B O 1
ATOM 5243 N N . GLY B 1 289 ? 6.262 -26.828 -0.538 1 96 289 GLY B N 1
ATOM 5244 C CA . GLY B 1 289 ? 6.961 -28.047 -0.885 1 96 289 GLY B CA 1
ATOM 5245 C C . GLY B 1 289 ? 6.34 -28.781 -2.057 1 96 289 GLY B C 1
ATOM 5246 O O . GLY B 1 289 ? 7.004 -29.578 -2.727 1 96 289 GLY B O 1
ATOM 5247 N N . ASN B 1 290 ? 5.145 -28.578 -2.242 1 94.94 290 ASN B N 1
ATOM 5248 C CA . ASN B 1 290 ? 4.402 -29.203 -3.328 1 94.94 290 ASN B CA 1
ATOM 5249 C C . ASN B 1 290 ? 3.553 -28.188 -4.09 1 94.94 290 ASN B C 1
ATOM 5251 O O . ASN B 1 290 ? 2.336 -28.125 -3.908 1 94.94 290 ASN B O 1
ATOM 5255 N N . PRO B 1 291 ? 4.156 -27.453 -5.008 1 96.12 291 PRO B N 1
ATOM 5256 C CA . PRO B 1 291 ? 3.447 -26.406 -5.75 1 96.12 291 PRO B CA 1
ATOM 5257 C C . PRO B 1 291 ? 2.279 -26.953 -6.566 1 96.12 291 PRO B C 1
ATOM 5259 O O . PRO B 1 291 ? 2.471 -27.844 -7.41 1 96.12 291 PRO B O 1
ATOM 5262 N N . ALA B 1 292 ? 1.113 -26.391 -6.375 1 92.94 292 ALA B N 1
ATOM 5263 C CA . ALA B 1 292 ? -0.097 -26.844 -7.051 1 92.94 292 ALA B CA 1
ATOM 5264 C C . ALA B 1 292 ? 0.017 -26.688 -8.562 1 92.94 292 ALA B C 1
ATOM 5266 O O . ALA B 1 292 ? -0.494 -27.5 -9.32 1 92.94 292 ALA B O 1
ATOM 5267 N N . ASN B 1 293 ? 0.718 -25.641 -8.984 1 96.75 293 ASN B N 1
ATOM 5268 C CA . ASN B 1 293 ? 0.75 -25.297 -10.406 1 96.75 293 ASN B CA 1
ATOM 5269 C C . ASN B 1 293 ? 2.094 -25.656 -11.039 1 96.75 293 ASN B C 1
ATOM 5271 O O . ASN B 1 293 ? 2.521 -25.016 -12 1 96.75 293 ASN B O 1
ATOM 5275 N N . TRP B 1 294 ? 2.77 -26.656 -10.516 1 97.31 294 TRP B N 1
ATOM 5276 C CA . TRP B 1 294 ? 4.137 -26.922 -10.953 1 97.31 294 TRP B CA 1
ATOM 5277 C C . TRP B 1 294 ? 4.172 -27.312 -12.43 1 97.31 294 TRP B C 1
ATOM 5279 O O . TRP B 1 294 ? 5.105 -26.953 -13.148 1 97.31 294 TRP B O 1
ATOM 5289 N N . ILE B 1 295 ? 3.127 -28 -12.977 1 97.19 295 ILE B N 1
ATOM 5290 C CA . ILE B 1 295 ? 3.111 -28.422 -14.375 1 97.19 295 ILE B CA 1
ATOM 5291 C C . ILE B 1 295 ? 3.09 -27.188 -15.281 1 97.19 295 ILE B C 1
ATOM 5293 O O . ILE B 1 295 ? 3.848 -27.109 -16.25 1 97.19 295 ILE B O 1
ATOM 5297 N N . LYS B 1 296 ? 2.252 -26.219 -14.953 1 97.94 296 LYS B N 1
ATOM 5298 C CA . LYS B 1 296 ? 2.164 -24.984 -15.734 1 97.94 296 LYS B CA 1
ATOM 5299 C C . LYS B 1 296 ? 3.461 -24.188 -15.641 1 97.94 296 LYS B C 1
ATOM 5301 O O . LYS B 1 296 ? 3.91 -23.609 -16.641 1 97.94 296 LYS B O 1
ATOM 5306 N N . ALA B 1 297 ? 4 -24.156 -14.484 1 98.62 297 ALA B N 1
ATOM 5307 C CA . ALA B 1 297 ? 5.242 -23.422 -14.266 1 98.62 297 ALA B CA 1
ATOM 5308 C C . ALA B 1 297 ? 6.395 -24.047 -15.039 1 98.62 297 ALA B C 1
ATOM 5310 O O . ALA B 1 297 ? 7.227 -23.328 -15.609 1 98.62 297 ALA B O 1
ATOM 5311 N N . TRP B 1 298 ? 6.418 -25.344 -15.008 1 98.56 298 TRP B N 1
ATOM 5312 C CA . TRP B 1 298 ? 7.449 -26.062 -15.75 1 98.56 298 TRP B CA 1
ATOM 5313 C C . TRP B 1 298 ? 7.363 -25.734 -17.234 1 98.56 298 TRP B C 1
ATOM 5315 O O . TRP B 1 298 ? 8.383 -25.469 -17.875 1 98.56 298 TRP B O 1
ATOM 5325 N N . ARG B 1 299 ? 6.199 -25.766 -17.766 1 97.94 299 ARG B N 1
ATOM 5326 C CA . ARG B 1 299 ? 5.961 -25.422 -19.172 1 97.94 299 ARG B CA 1
ATOM 5327 C C . ARG B 1 299 ? 6.395 -24 -19.469 1 97.94 299 ARG B C 1
ATOM 5329 O O . ARG B 1 299 ? 6.988 -23.734 -20.516 1 97.94 299 ARG B O 1
ATOM 5336 N N . ALA B 1 300 ? 6.066 -23.062 -18.562 1 98.75 300 ALA B N 1
ATOM 5337 C CA . ALA B 1 300 ? 6.422 -21.656 -18.734 1 98.75 300 ALA B CA 1
ATOM 5338 C C . ALA B 1 300 ? 7.93 -21.5 -18.906 1 98.75 300 ALA B C 1
ATOM 5340 O O . ALA B 1 300 ? 8.383 -20.797 -19.828 1 98.75 300 ALA B O 1
ATOM 5341 N N . VAL B 1 301 ? 8.68 -22.141 -18.109 1 98.75 301 VAL B N 1
ATOM 5342 C CA . VAL B 1 301 ? 10.133 -22.016 -18.109 1 98.75 301 VAL B CA 1
ATOM 5343 C C . VAL B 1 301 ? 10.711 -22.719 -19.328 1 98.75 301 VAL B C 1
ATOM 5345 O O . VAL B 1 301 ? 11.578 -22.172 -20.016 1 98.75 301 VAL B O 1
ATOM 5348 N N . GLU B 1 302 ? 10.211 -23.875 -19.609 1 98.25 302 GLU B N 1
ATOM 5349 C CA . GLU B 1 302 ? 10.695 -24.641 -20.766 1 98.25 302 GLU B CA 1
ATOM 5350 C C . GLU B 1 302 ? 10.406 -23.922 -22.078 1 98.25 302 GLU B C 1
ATOM 5352 O O . GLU B 1 302 ? 11.312 -23.734 -22.891 1 98.25 302 GLU B O 1
ATOM 5357 N N . GLU B 1 303 ? 9.203 -23.469 -22.25 1 98.56 303 GLU B N 1
ATOM 5358 C CA . GLU B 1 303 ? 8.789 -22.828 -23.5 1 98.56 303 GLU B CA 1
ATOM 5359 C C . GLU B 1 303 ? 9.484 -21.484 -23.703 1 98.56 303 GLU B C 1
ATOM 5361 O O . GLU B 1 303 ? 9.75 -21.078 -24.828 1 98.56 303 GLU B O 1
ATOM 5366 N N . SER B 1 304 ? 9.797 -20.797 -22.609 1 98.81 304 SER B N 1
ATOM 5367 C CA . SER B 1 304 ? 10.336 -19.453 -22.703 1 98.81 304 SER B CA 1
ATOM 5368 C C . SER B 1 304 ? 11.859 -19.469 -22.828 1 98.81 304 SER B C 1
ATOM 5370 O O . SER B 1 304 ? 12.477 -18.438 -23.078 1 98.81 304 SER B O 1
ATOM 5372 N N . GLY B 1 305 ? 12.414 -20.688 -22.609 1 98.5 305 GLY B N 1
ATOM 5373 C CA . GLY B 1 305 ? 13.859 -20.766 -22.562 1 98.5 305 GLY B CA 1
ATOM 5374 C C . GLY B 1 305 ? 14.445 -20.219 -21.281 1 98.5 305 GLY B C 1
ATOM 5375 O O . GLY B 1 305 ? 15.594 -19.766 -21.25 1 98.5 305 GLY B O 1
ATOM 5376 N N . GLY B 1 306 ? 13.648 -20.203 -20.25 1 98.69 306 GLY B N 1
ATOM 5377 C CA . GLY B 1 306 ? 14.094 -19.719 -18.953 1 98.69 306 GLY B CA 1
ATOM 5378 C C . GLY B 1 306 ? 14.719 -20.797 -18.094 1 98.69 306 GLY B C 1
ATOM 5379 O O . GLY B 1 306 ? 15.32 -21.75 -18.609 1 98.69 306 GLY B O 1
ATOM 5380 N N . LEU B 1 307 ? 14.68 -20.578 -16.766 1 98.75 307 LEU B N 1
ATOM 5381 C CA . LEU B 1 307 ? 15.25 -21.547 -15.828 1 98.75 307 LEU B CA 1
ATOM 5382 C C . LEU B 1 307 ? 14.695 -21.328 -14.422 1 98.75 307 LEU B C 1
ATOM 5384 O O . LEU B 1 307 ? 14.047 -20.312 -14.156 1 98.75 307 LEU B O 1
ATOM 5388 N N . PHE B 1 308 ? 14.844 -22.359 -13.602 1 98.88 308 PHE B N 1
ATOM 5389 C CA . PHE B 1 308 ? 14.602 -22.25 -12.172 1 98.88 308 PHE B CA 1
ATOM 5390 C C . PHE B 1 308 ? 15.922 -22.141 -11.406 1 98.88 308 PHE B C 1
ATOM 5392 O O . PHE B 1 308 ? 16.906 -22.781 -11.773 1 98.88 308 PHE B O 1
ATOM 5399 N N . GLU B 1 309 ? 15.945 -21.328 -10.406 1 98.81 309 GLU B N 1
ATOM 5400 C CA . GLU B 1 309 ? 17.062 -21.219 -9.477 1 98.81 309 GLU B CA 1
ATOM 5401 C C . GLU B 1 309 ? 16.578 -21.094 -8.031 1 98.81 309 GLU B C 1
ATOM 5403 O O . GLU B 1 309 ? 15.383 -20.891 -7.793 1 98.81 309 GLU B O 1
ATOM 5408 N N . SER B 1 310 ? 17.406 -21.375 -7.102 1 98.81 310 SER B N 1
ATOM 5409 C CA . SER B 1 310 ? 17.078 -21.188 -5.691 1 98.81 310 SER B CA 1
ATOM 5410 C C . SER B 1 310 ? 18.078 -20.266 -5 1 98.81 310 SER B C 1
ATOM 5412 O O . SER B 1 310 ? 19.219 -20.125 -5.445 1 98.81 310 SER B O 1
ATOM 5414 N N . VAL B 1 311 ? 17.641 -19.594 -3.984 1 98.94 311 VAL B N 1
ATOM 5415 C CA . VAL B 1 311 ? 18.453 -18.672 -3.209 1 98.94 311 VAL B CA 1
ATOM 5416 C C . VAL B 1 311 ? 18.281 -18.938 -1.718 1 98.94 311 VAL B C 1
ATOM 5418 O O . VAL B 1 311 ? 17.219 -19.406 -1.293 1 98.94 311 VAL B O 1
ATOM 5421 N N . SER B 1 312 ? 19.297 -18.656 -0.913 1 98.81 312 SER B N 1
ATOM 5422 C CA . SER B 1 312 ? 19.266 -18.875 0.531 1 98.81 312 SER B CA 1
ATOM 5423 C C . SER B 1 312 ? 18.469 -17.766 1.228 1 98.81 312 SER B C 1
ATOM 5425 O O . SER B 1 312 ? 18.203 -16.719 0.633 1 98.81 312 SER B O 1
ATOM 5427 N N . ASP B 1 313 ? 18.125 -18.047 2.453 1 98.44 313 ASP B N 1
ATOM 5428 C CA . ASP B 1 313 ? 17.453 -17.031 3.258 1 98.44 313 ASP B CA 1
ATOM 5429 C C . ASP B 1 313 ? 18.344 -15.789 3.436 1 98.44 313 ASP B C 1
ATOM 5431 O O . ASP B 1 313 ? 17.844 -14.664 3.441 1 98.44 313 ASP B O 1
ATOM 5435 N N . GLU B 1 314 ? 19.625 -15.992 3.557 1 98.31 314 GLU B N 1
ATOM 5436 C CA . GLU B 1 314 ? 20.562 -14.875 3.693 1 98.31 314 GLU B CA 1
ATOM 5437 C C . GLU B 1 314 ? 20.578 -14.016 2.434 1 98.31 314 GLU B C 1
ATOM 5439 O O . GLU B 1 314 ? 20.594 -12.789 2.516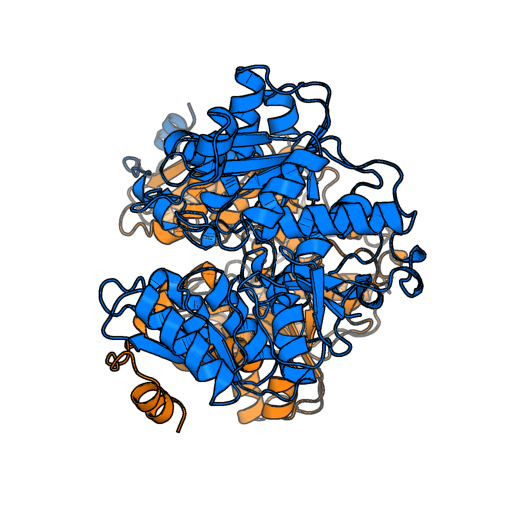 1 98.31 314 GLU B O 1
ATOM 5444 N N . GLU B 1 315 ? 20.609 -14.68 1.28 1 98.81 315 GLU B N 1
ATOM 5445 C CA . GLU B 1 315 ? 20.578 -13.961 0.01 1 98.81 315 GLU B CA 1
ATOM 5446 C C . GLU B 1 315 ? 19.281 -13.156 -0.132 1 98.81 315 GLU B C 1
ATOM 5448 O O . GLU B 1 315 ? 19.297 -12.023 -0.621 1 98.81 315 GLU B O 1
ATOM 5453 N N . ILE B 1 316 ? 18.203 -13.758 0.309 1 98.69 316 ILE B N 1
ATOM 5454 C CA . ILE B 1 316 ? 16.891 -13.117 0.231 1 98.69 316 ILE B CA 1
ATOM 5455 C C . ILE B 1 316 ? 16.875 -11.859 1.101 1 98.69 316 ILE B C 1
ATOM 5457 O O . ILE B 1 316 ? 16.469 -10.789 0.653 1 98.69 316 ILE B O 1
ATOM 5461 N N . LEU B 1 317 ? 17.375 -11.977 2.318 1 98.12 317 LEU B N 1
ATOM 5462 C CA . LEU B 1 317 ? 17.359 -10.852 3.252 1 98.12 317 LEU B CA 1
ATOM 5463 C C . LEU B 1 317 ? 18.281 -9.742 2.779 1 98.12 317 LEU B C 1
ATOM 5465 O O . LEU B 1 317 ? 17.969 -8.562 2.928 1 98.12 317 LEU B O 1
ATOM 5469 N N . ARG B 1 318 ? 19.391 -10.094 2.229 1 98.25 318 ARG B N 1
ATOM 5470 C CA . ARG B 1 318 ? 20.312 -9.109 1.659 1 98.25 318 ARG B CA 1
ATOM 5471 C C . ARG B 1 318 ? 19.656 -8.352 0.509 1 98.25 318 ARG B C 1
ATOM 5473 O O . ARG B 1 318 ? 19.781 -7.129 0.408 1 98.25 318 ARG B O 1
ATOM 5480 N N . ALA B 1 319 ? 18.984 -9.109 -0.351 1 98.81 319 ALA B N 1
ATOM 5481 C CA . ALA B 1 319 ? 18.297 -8.5 -1.484 1 98.81 319 ALA B CA 1
ATOM 5482 C C . ALA B 1 319 ? 17.172 -7.57 -1.012 1 98.81 319 ALA B C 1
ATOM 5484 O O . ALA B 1 319 ? 16.938 -6.516 -1.603 1 98.81 319 ALA B O 1
ATOM 5485 N N . GLN B 1 320 ? 16.469 -8 0.035 1 98.62 320 GLN B N 1
ATOM 5486 C CA . GLN B 1 320 ? 15.43 -7.164 0.619 1 98.62 320 GLN B CA 1
ATOM 5487 C C . GLN B 1 320 ? 15.992 -5.82 1.072 1 98.62 320 GLN B C 1
ATOM 5489 O O . GLN B 1 320 ? 15.414 -4.77 0.78 1 98.62 320 GLN B O 1
ATOM 5494 N N . LYS B 1 321 ? 17.094 -5.891 1.755 1 98.06 321 LYS B N 1
ATOM 5495 C CA . LYS B 1 321 ? 17.75 -4.684 2.238 1 98.06 321 LYS B CA 1
ATOM 5496 C C . LYS B 1 321 ? 18.203 -3.805 1.079 1 98.06 321 LYS B C 1
ATOM 5498 O O . LYS B 1 321 ? 18.078 -2.578 1.133 1 98.06 321 LYS B O 1
ATOM 5503 N N . LEU B 1 322 ? 18.719 -4.383 0.025 1 98.75 322 LEU B N 1
ATOM 5504 C CA . LEU B 1 322 ? 19.203 -3.639 -1.133 1 98.75 322 LEU B CA 1
ATOM 5505 C C . LEU B 1 322 ? 18.062 -2.908 -1.829 1 98.75 322 LEU B C 1
ATOM 5507 O O . LEU B 1 322 ? 18.188 -1.729 -2.168 1 98.75 322 LEU B O 1
ATOM 5511 N N . LEU B 1 323 ? 16.953 -3.617 -2.045 1 98.88 323 LEU B N 1
ATOM 5512 C CA . LEU B 1 323 ? 15.797 -2.979 -2.668 1 98.88 323 LEU B CA 1
ATOM 5513 C C . LEU B 1 323 ? 15.344 -1.762 -1.864 1 98.88 323 LEU B C 1
ATOM 5515 O O . LEU B 1 323 ? 15.016 -0.721 -2.438 1 98.88 323 LEU B O 1
ATOM 5519 N N . ALA B 1 324 ? 15.328 -1.92 -0.564 1 98.62 324 ALA B N 1
ATOM 5520 C CA . ALA B 1 324 ? 14.844 -0.856 0.311 1 98.62 324 ALA B CA 1
ATOM 5521 C C . ALA B 1 324 ? 15.852 0.292 0.387 1 98.62 324 ALA B C 1
ATOM 5523 O O . ALA B 1 324 ? 15.508 1.441 0.096 1 98.62 324 ALA B O 1
ATOM 5524 N N . SER B 1 325 ? 17.094 0.029 0.663 1 98.25 325 SER B N 1
ATOM 5525 C CA . SER B 1 325 ? 18.078 1.044 0.998 1 98.25 325 SER B CA 1
ATOM 5526 C C . SER B 1 325 ? 18.609 1.732 -0.255 1 98.25 325 SER B C 1
ATOM 5528 O O . SER B 1 325 ? 19.109 2.859 -0.188 1 98.25 325 SER B O 1
ATOM 5530 N N . ARG B 1 326 ? 18.453 1.082 -1.442 1 98.31 326 ARG B N 1
ATOM 5531 C CA . ARG B 1 326 ? 19.016 1.658 -2.66 1 98.31 326 ARG B CA 1
ATOM 5532 C C . ARG B 1 326 ? 17.922 2.287 -3.521 1 98.31 326 ARG B C 1
ATOM 5534 O O . ARG B 1 326 ? 18.188 3.227 -4.273 1 98.31 326 ARG B O 1
ATOM 5541 N N . GLU B 1 327 ? 16.719 1.752 -3.416 1 98.62 327 GLU B N 1
ATOM 5542 C CA . GLU B 1 327 ? 15.711 2.174 -4.379 1 98.62 327 GLU B CA 1
ATOM 5543 C C . GLU B 1 327 ? 14.461 2.688 -3.674 1 98.62 327 GLU B C 1
ATOM 5545 O O . GLU B 1 327 ? 13.539 3.201 -4.32 1 98.62 327 GLU B O 1
ATOM 5550 N N . GLY B 1 328 ? 14.383 2.58 -2.295 1 98.56 328 GLY B N 1
ATOM 5551 C CA . GLY B 1 328 ? 13.188 2.988 -1.568 1 98.56 328 GLY B CA 1
ATOM 5552 C C . GLY B 1 328 ? 12.031 2.018 -1.721 1 98.56 328 GLY B C 1
ATOM 5553 O O . GLY B 1 328 ? 10.867 2.41 -1.626 1 98.56 328 GLY B O 1
ATOM 5554 N N . LEU B 1 329 ? 12.344 0.766 -1.998 1 98.56 329 LEU B N 1
ATOM 5555 C CA . LEU B 1 329 ? 11.32 -0.249 -2.227 1 98.56 329 LEU B CA 1
ATOM 5556 C C . LEU B 1 329 ? 11.336 -1.291 -1.113 1 98.56 329 LEU B C 1
ATOM 5558 O O . LEU B 1 329 ? 12.164 -2.207 -1.122 1 98.56 329 LEU B O 1
ATOM 5562 N N . PHE B 1 330 ? 10.453 -1.186 -0.123 1 98.62 330 PHE B N 1
ATOM 5563 C CA . PHE B 1 330 ? 10.336 -2.152 0.961 1 98.62 330 PHE B CA 1
ATOM 5564 C C . PHE B 1 330 ? 9.367 -3.27 0.583 1 98.62 330 PHE B C 1
ATOM 5566 O O . PHE B 1 330 ? 8.164 -3.037 0.437 1 98.62 330 PHE B O 1
ATOM 5573 N N . VAL B 1 331 ? 9.883 -4.445 0.492 1 98.56 331 VAL B N 1
ATOM 5574 C CA . VAL B 1 331 ? 9.078 -5.586 0.057 1 98.56 331 VAL B CA 1
ATOM 5575 C C . VAL B 1 331 ? 9.18 -6.711 1.083 1 98.56 331 VAL B C 1
ATOM 5577 O O . VAL B 1 331 ? 10.078 -6.711 1.93 1 98.56 331 VAL B O 1
ATOM 5580 N N . GLU B 1 332 ? 8.227 -7.625 1.114 1 97.38 332 GLU B N 1
ATOM 5581 C CA . GLU B 1 332 ? 8.344 -8.789 1.987 1 97.38 332 GLU B CA 1
ATOM 5582 C C . GLU B 1 332 ? 9.477 -9.711 1.532 1 97.38 332 GLU B C 1
ATOM 5584 O O . GLU B 1 332 ? 9.906 -9.648 0.379 1 97.38 332 GLU B O 1
ATOM 5589 N N . PRO B 1 333 ? 9.953 -10.617 2.346 1 97.75 333 PRO B N 1
ATOM 5590 C CA . PRO B 1 333 ? 11.109 -11.453 2 1 97.75 333 PRO B CA 1
ATOM 5591 C C . PRO B 1 333 ? 10.898 -12.242 0.712 1 97.75 333 PRO B C 1
ATOM 5593 O O . PRO B 1 333 ? 11.781 -12.273 -0.148 1 97.75 333 PRO B O 1
ATOM 5596 N N . ALA B 1 334 ? 9.734 -12.836 0.515 1 98.25 334 ALA B N 1
ATOM 5597 C CA . ALA B 1 334 ? 9.469 -13.617 -0.695 1 98.25 334 ALA B CA 1
ATOM 5598 C C . ALA B 1 334 ? 9.68 -12.766 -1.946 1 98.25 334 ALA B C 1
ATOM 5600 O O . ALA B 1 334 ? 10.227 -13.25 -2.943 1 98.25 334 ALA B O 1
ATOM 5601 N N . SER B 1 335 ? 9.266 -11.516 -1.922 1 98.69 335 SER B N 1
ATOM 5602 C CA . SER B 1 335 ? 9.414 -10.602 -3.051 1 98.69 335 SER B CA 1
ATOM 5603 C C . SER B 1 335 ? 10.883 -10.43 -3.428 1 98.69 335 SER B C 1
ATOM 5605 O O . SER B 1 335 ? 11.219 -10.359 -4.609 1 98.69 335 SER B O 1
ATOM 5607 N N . ALA B 1 336 ? 11.719 -10.406 -2.428 1 98.81 336 ALA B N 1
ATOM 5608 C CA . ALA B 1 336 ? 13.133 -10.094 -2.619 1 98.81 336 ALA B CA 1
ATOM 5609 C C . ALA B 1 336 ? 13.867 -11.258 -3.291 1 98.81 336 ALA B C 1
ATOM 5611 O O . ALA B 1 336 ? 14.977 -11.086 -3.797 1 98.81 336 ALA B O 1
ATOM 5612 N N . ALA B 1 337 ? 13.219 -12.398 -3.342 1 98.94 337 ALA B N 1
ATOM 5613 C CA . ALA B 1 337 ? 13.836 -13.555 -3.986 1 98.94 337 ALA B CA 1
ATOM 5614 C C . ALA B 1 337 ? 14.141 -13.273 -5.453 1 98.94 337 ALA B C 1
ATOM 5616 O O . ALA B 1 337 ? 15.125 -13.773 -6 1 98.94 337 ALA B O 1
ATOM 5617 N N . SER B 1 338 ? 13.344 -12.453 -6.109 1 98.94 338 SER B N 1
ATOM 5618 C CA . SER B 1 338 ? 13.57 -12.125 -7.512 1 98.94 338 SER B CA 1
ATOM 5619 C C . SER B 1 338 ? 14.906 -11.422 -7.707 1 98.94 338 SER B C 1
ATOM 5621 O O . SER B 1 338 ? 15.703 -11.805 -8.57 1 98.94 338 SER B O 1
ATOM 5623 N N . LEU B 1 339 ? 15.195 -10.43 -6.855 1 98.94 339 LEU B N 1
ATOM 5624 C CA . LEU B 1 339 ? 16.484 -9.734 -6.941 1 98.94 339 LEU B CA 1
ATOM 5625 C C . LEU B 1 339 ? 17.625 -10.664 -6.527 1 98.94 339 LEU B C 1
ATOM 5627 O O . LEU B 1 339 ? 18.688 -10.648 -7.145 1 98.94 339 LEU B O 1
ATOM 5631 N N . ALA B 1 340 ? 17.391 -11.398 -5.445 1 98.94 340 ALA B N 1
ATOM 5632 C CA . ALA B 1 340 ? 18.406 -12.352 -5.012 1 98.94 340 ALA B CA 1
ATOM 5633 C C . ALA B 1 340 ? 18.797 -13.297 -6.141 1 98.94 340 ALA B C 1
ATOM 5635 O O . ALA B 1 340 ? 19.984 -13.57 -6.359 1 98.94 340 ALA B O 1
ATOM 5636 N N . GLY B 1 341 ? 17.766 -13.82 -6.836 1 98.94 341 GLY B N 1
ATOM 5637 C CA . GLY B 1 341 ? 18.016 -14.688 -7.973 1 98.94 341 GLY B CA 1
ATOM 5638 C C . GLY B 1 341 ? 18.781 -14.008 -9.094 1 98.94 341 GLY B C 1
ATOM 5639 O O . GLY B 1 341 ? 19.719 -14.586 -9.648 1 98.94 341 GLY B O 1
ATOM 5640 N N . LEU B 1 342 ? 18.422 -12.789 -9.406 1 98.94 342 LEU B N 1
ATOM 5641 C CA . LEU B 1 342 ? 19.125 -12.039 -10.438 1 98.94 342 LEU B CA 1
ATOM 5642 C C . LEU B 1 342 ? 20.609 -11.922 -10.102 1 98.94 342 LEU B C 1
ATOM 5644 O O . LEU B 1 342 ? 21.453 -12.203 -10.945 1 98.94 342 LEU B O 1
ATOM 5648 N N . ILE B 1 343 ? 20.875 -11.477 -8.883 1 98.94 343 ILE B N 1
ATOM 5649 C CA . ILE B 1 343 ? 22.25 -11.266 -8.445 1 98.94 343 ILE B CA 1
ATOM 5650 C C . ILE B 1 343 ? 23.047 -12.562 -8.578 1 98.94 343 ILE B C 1
ATOM 5652 O O . ILE B 1 343 ? 24.141 -12.586 -9.148 1 98.94 343 ILE B O 1
ATOM 5656 N N . LYS B 1 344 ? 22.453 -13.633 -8.086 1 98.81 344 LYS B N 1
ATOM 5657 C CA . LYS B 1 344 ? 23.125 -14.93 -8.117 1 98.81 344 LYS B CA 1
ATOM 5658 C C . LYS B 1 344 ? 23.406 -15.367 -9.555 1 98.81 344 LYS B C 1
ATOM 5660 O O . LYS B 1 344 ? 24.5 -15.836 -9.859 1 98.81 344 LYS B O 1
ATOM 5665 N N . LEU B 1 345 ? 22.453 -15.234 -10.422 1 98.88 345 LEU B N 1
ATOM 5666 C CA . LEU B 1 345 ? 22.562 -15.695 -11.797 1 98.88 345 LEU B CA 1
ATOM 5667 C C . LEU B 1 345 ? 23.547 -14.828 -12.586 1 98.88 345 LEU B C 1
ATOM 5669 O O . LEU B 1 345 ? 24.234 -15.32 -13.477 1 98.88 345 LEU B O 1
ATOM 5673 N N . LEU B 1 346 ? 23.594 -13.555 -12.305 1 98.81 346 LEU B N 1
ATOM 5674 C CA . LEU B 1 346 ? 24.594 -12.688 -12.914 1 98.81 346 LEU B CA 1
ATOM 5675 C C . LEU B 1 346 ? 26 -13.102 -12.492 1 98.81 346 LEU B C 1
ATOM 5677 O O . LEU B 1 346 ? 26.906 -13.172 -13.32 1 98.81 346 LEU B O 1
ATOM 5681 N N . GLU B 1 347 ? 26.172 -13.359 -11.211 1 98.25 347 GLU B N 1
ATOM 5682 C CA . GLU B 1 347 ? 27.469 -13.727 -10.664 1 98.25 347 GLU B CA 1
ATOM 5683 C C . GLU B 1 347 ? 27.938 -15.062 -11.234 1 98.25 347 GLU B C 1
ATOM 5685 O O . GLU B 1 347 ? 29.141 -15.25 -11.469 1 98.25 347 GLU B O 1
ATOM 5690 N N . SER B 1 348 ? 27.016 -16.016 -11.469 1 97.75 348 SER B N 1
ATOM 5691 C CA . SER B 1 348 ? 27.375 -17.328 -12 1 97.75 348 SER B CA 1
ATOM 5692 C C . SER B 1 348 ? 27.578 -17.281 -13.508 1 97.75 348 SER B C 1
ATOM 5694 O O . SER B 1 348 ? 28.141 -18.203 -14.102 1 97.75 348 SER B O 1
ATOM 5696 N N . GLY B 1 349 ? 27.078 -16.25 -14.156 1 97.56 349 GLY B N 1
ATOM 5697 C CA . GLY B 1 349 ? 27.219 -16.094 -15.594 1 97.56 349 GLY B CA 1
ATOM 5698 C C . GLY B 1 349 ? 26.141 -16.797 -16.391 1 97.56 349 GLY B C 1
ATOM 5699 O O . GLY B 1 349 ? 26.266 -16.938 -17.609 1 97.56 349 GLY B O 1
ATOM 5700 N N . GLU B 1 350 ? 25.094 -17.219 -15.719 1 97.75 350 GLU B N 1
ATOM 5701 C CA . GLU B 1 350 ? 24.016 -17.938 -16.391 1 97.75 350 GLU B CA 1
ATOM 5702 C C . GLU B 1 350 ? 23.141 -17 -17.203 1 97.75 350 GLU B C 1
ATOM 5704 O O . GLU B 1 350 ? 22.359 -17.453 -18.047 1 97.75 350 GLU B O 1
ATOM 5709 N N . ILE B 1 351 ? 23.172 -15.727 -16.859 1 98.19 351 ILE B N 1
ATOM 5710 C CA . ILE B 1 351 ? 22.438 -14.719 -17.625 1 98.19 351 ILE B CA 1
ATOM 5711 C C . ILE B 1 351 ? 23.359 -13.555 -17.953 1 98.19 351 ILE B C 1
ATOM 5713 O O . ILE B 1 351 ? 24.469 -13.453 -17.406 1 98.19 351 ILE B O 1
ATOM 5717 N N . SER B 1 352 ? 22.875 -12.672 -18.875 1 98.31 352 SER B N 1
ATOM 5718 C CA . SER B 1 352 ? 23.734 -11.633 -19.422 1 98.31 352 SER B CA 1
ATOM 5719 C C . SER B 1 352 ? 23.422 -10.273 -18.812 1 98.31 352 SER B C 1
ATOM 5721 O O . SER B 1 352 ? 22.266 -9.953 -18.547 1 98.31 352 SER B O 1
ATOM 5723 N N . ARG B 1 353 ? 24.438 -9.477 -18.609 1 98.38 353 ARG B N 1
ATOM 5724 C CA . ARG B 1 353 ? 24.281 -8.109 -18.125 1 98.38 353 ARG B CA 1
ATOM 5725 C C . ARG B 1 353 ? 23.797 -7.176 -19.234 1 98.38 353 ARG B C 1
ATOM 5727 O O . ARG B 1 353 ? 23.359 -6.059 -18.953 1 98.38 353 ARG B O 1
ATOM 5734 N N . ASN B 1 354 ? 23.75 -7.633 -20.453 1 98.44 354 ASN B N 1
ATOM 5735 C CA . ASN B 1 354 ? 23.359 -6.82 -21.594 1 98.44 354 ASN B CA 1
ATOM 5736 C C . ASN B 1 354 ? 21.891 -6.98 -21.938 1 98.44 354 ASN B C 1
ATOM 5738 O O . ASN B 1 354 ? 21.453 -6.629 -23.031 1 98.44 354 ASN B O 1
ATOM 5742 N N . GLU B 1 355 ? 21.172 -7.496 -21 1 98.38 355 GLU B N 1
ATOM 5743 C CA . GLU B 1 355 ? 19.75 -7.738 -21.219 1 98.38 355 GLU B CA 1
ATOM 5744 C C . GLU B 1 355 ? 18.891 -6.926 -20.234 1 98.38 355 GLU B C 1
ATOM 5746 O O . GLU B 1 355 ? 19.422 -6.312 -19.312 1 98.38 355 GLU B O 1
ATOM 5751 N N . SER B 1 356 ? 17.578 -6.844 -20.547 1 98.75 356 SER B N 1
ATOM 5752 C CA . SER B 1 356 ? 16.625 -6.184 -19.656 1 98.75 356 SER B CA 1
ATOM 5753 C C . SER B 1 356 ? 15.945 -7.188 -18.719 1 98.75 356 SER B C 1
ATOM 5755 O O . SER B 1 356 ? 15.656 -8.312 -19.125 1 98.75 356 SER B O 1
ATOM 5757 N N . TYR B 1 357 ? 15.766 -6.746 -17.5 1 98.94 357 TYR B N 1
ATOM 5758 C CA . TYR B 1 357 ? 15.18 -7.605 -16.484 1 98.94 357 TYR B CA 1
ATOM 5759 C C . TYR B 1 357 ? 14.023 -6.9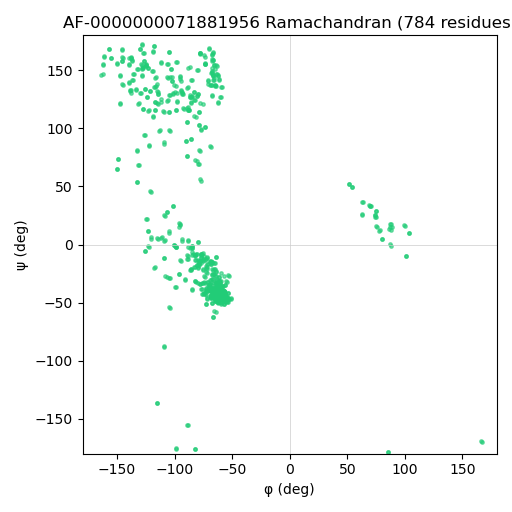02 -15.781 1 98.94 357 TYR B C 1
ATOM 5761 O O . TYR B 1 357 ? 14.133 -5.73 -15.406 1 98.94 357 TYR B O 1
ATOM 5769 N N . VAL B 1 358 ? 12.867 -7.559 -15.664 1 98.94 358 VAL B N 1
ATOM 5770 C CA . VAL B 1 358 ? 11.766 -7.125 -14.812 1 98.94 358 VAL B CA 1
ATOM 5771 C C . VAL B 1 358 ? 11.625 -8.078 -13.625 1 98.94 358 VAL B C 1
ATOM 5773 O O . VAL B 1 358 ? 11.367 -9.266 -13.805 1 98.94 358 VAL B O 1
ATOM 5776 N N . LEU B 1 359 ? 11.883 -7.539 -12.422 1 99 359 LEU B N 1
ATOM 5777 C CA . LEU B 1 359 ? 11.656 -8.273 -11.18 1 99 359 LEU B CA 1
ATOM 5778 C C . LEU B 1 359 ? 10.211 -8.141 -10.727 1 99 359 LEU B C 1
ATOM 5780 O O . LEU B 1 359 ? 9.672 -7.027 -10.672 1 99 359 LEU B O 1
ATOM 5784 N N . ILE B 1 360 ? 9.562 -9.242 -10.477 1 99 360 ILE B N 1
ATOM 5785 C CA . ILE B 1 360 ? 8.25 -9.172 -9.844 1 99 360 ILE B CA 1
ATOM 5786 C C . ILE B 1 360 ? 8.406 -9.164 -8.32 1 99 360 ILE B C 1
ATOM 5788 O O . ILE B 1 360 ? 8.914 -10.133 -7.746 1 99 360 ILE B O 1
ATOM 5792 N N . THR B 1 361 ? 8.023 -8.094 -7.684 1 98.88 361 THR B N 1
ATOM 5793 C CA . THR B 1 361 ? 7.934 -8.031 -6.23 1 98.88 361 THR B CA 1
ATOM 5794 C C . THR B 1 361 ? 6.492 -8.242 -5.77 1 98.88 361 THR B C 1
ATOM 5796 O O . THR B 1 361 ? 5.629 -7.398 -6.008 1 98.88 361 THR B O 1
ATOM 5799 N N . THR B 1 362 ? 6.25 -9.273 -5.086 1 98.69 362 THR B N 1
ATOM 5800 C CA . THR B 1 362 ? 4.922 -9.875 -5.008 1 98.69 362 THR B CA 1
ATOM 5801 C C . THR B 1 362 ? 4.137 -9.297 -3.838 1 98.69 362 THR B C 1
ATOM 5803 O O . THR B 1 362 ? 2.902 -9.305 -3.846 1 98.69 362 THR B O 1
ATOM 5806 N N . GLY B 1 363 ? 4.812 -8.898 -2.814 1 98.19 363 GLY B N 1
ATOM 5807 C CA . GLY B 1 363 ? 4.133 -8.406 -1.626 1 98.19 363 GLY B CA 1
ATOM 5808 C C . GLY B 1 363 ? 4.891 -7.297 -0.922 1 98.19 363 GLY B C 1
ATOM 5809 O O . GLY B 1 363 ? 6.105 -7.176 -1.071 1 98.19 363 GLY B O 1
ATOM 5810 N N . HIS B 1 364 ? 4.191 -6.539 -0.168 1 98 364 HIS B N 1
ATOM 5811 C CA . HIS B 1 364 ? 4.719 -5.375 0.532 1 98 364 HIS B CA 1
ATOM 5812 C C . HIS B 1 364 ? 5.453 -5.781 1.806 1 98 364 HIS B C 1
ATOM 5814 O O . HIS B 1 364 ? 5.086 -6.766 2.449 1 98 364 HIS B O 1
ATOM 5820 N N . GLY B 1 365 ? 6.434 -5.004 2.189 1 97.06 365 GLY B N 1
ATOM 5821 C CA . GLY B 1 365 ? 7.223 -5.301 3.373 1 97.06 365 GLY B CA 1
ATOM 5822 C C . GLY B 1 365 ? 6.426 -5.207 4.66 1 97.06 365 GLY B C 1
ATOM 5823 O O . GLY B 1 365 ? 6.734 -5.898 5.637 1 97.06 365 GLY B O 1
ATOM 5824 N N . LEU B 1 366 ? 5.398 -4.461 4.691 1 95.69 366 LEU B N 1
ATOM 5825 C CA . LEU B 1 366 ? 4.582 -4.254 5.883 1 95.69 366 LEU B CA 1
ATOM 5826 C C . LEU B 1 366 ? 3.76 -5.5 6.203 1 95.69 366 LEU B C 1
ATOM 5828 O O . LEU B 1 366 ? 3.205 -5.617 7.297 1 95.69 366 LEU B O 1
ATOM 5832 N N . LYS B 1 367 ? 3.748 -6.426 5.246 1 93.56 367 LYS B N 1
ATOM 5833 C CA . LYS B 1 367 ? 3.088 -7.699 5.504 1 93.56 367 LYS B CA 1
ATOM 5834 C C . LYS B 1 367 ? 3.836 -8.5 6.566 1 93.56 367 LYS B C 1
ATOM 5836 O O . LYS B 1 367 ? 3.248 -9.352 7.242 1 93.56 367 LYS B O 1
ATOM 5841 N N . ASP B 1 368 ? 5.078 -8.242 6.676 1 88.56 368 ASP B N 1
ATOM 5842 C CA . ASP B 1 368 ? 5.934 -8.93 7.641 1 88.56 368 ASP B CA 1
ATOM 5843 C C . ASP B 1 368 ? 7.062 -8.016 8.117 1 88.56 368 ASP B C 1
ATOM 5845 O O . ASP B 1 368 ? 8.242 -8.297 7.875 1 88.56 368 ASP B O 1
ATOM 5849 N N . PRO B 1 369 ? 6.723 -7.082 8.922 1 89.19 369 PRO B N 1
ATOM 5850 C CA . PRO B 1 369 ? 7.762 -6.137 9.336 1 89.19 369 PRO B CA 1
ATOM 5851 C C . PRO B 1 369 ? 8.672 -6.695 10.422 1 89.19 369 PRO B C 1
ATOM 5853 O O . PRO B 1 369 ? 9.758 -6.16 10.664 1 89.19 369 PRO B O 1
ATOM 5856 N N . ASN B 1 370 ? 8.289 -7.766 11.047 1 88.62 370 ASN B N 1
ATOM 5857 C CA . ASN B 1 370 ? 9.023 -8.328 12.18 1 88.62 370 ASN B CA 1
ATOM 5858 C C . ASN B 1 370 ? 10.406 -8.812 11.758 1 88.62 370 ASN B C 1
ATOM 5860 O O . ASN B 1 370 ? 11.328 -8.836 12.57 1 88.62 370 ASN B O 1
ATOM 5864 N N . ILE B 1 371 ? 10.516 -9.18 10.508 1 88.81 371 ILE B N 1
ATOM 5865 C CA . ILE B 1 371 ? 11.789 -9.688 10.008 1 88.81 371 ILE B CA 1
ATOM 5866 C C . ILE B 1 371 ? 12.844 -8.586 10.094 1 88.81 371 ILE B C 1
ATOM 5868 O O . ILE B 1 371 ? 14.023 -8.867 10.352 1 88.81 371 ILE B O 1
ATOM 5872 N N . VAL B 1 372 ? 12.477 -7.363 9.969 1 91.31 372 VAL B N 1
ATOM 5873 C CA . VAL B 1 372 ? 13.383 -6.215 10.008 1 91.31 372 VAL B CA 1
ATOM 5874 C C . VAL B 1 372 ? 13.82 -5.953 11.445 1 91.31 372 VAL B C 1
ATOM 5876 O O . VAL B 1 372 ? 15.008 -5.73 11.703 1 91.31 372 VAL B O 1
ATOM 5879 N N . ILE B 1 373 ? 12.852 -6.062 12.32 1 90.44 373 ILE B N 1
ATOM 5880 C CA . ILE B 1 373 ? 13.07 -5.719 13.719 1 90.44 373 ILE B CA 1
ATOM 5881 C C . ILE B 1 373 ? 13.992 -6.75 14.367 1 90.44 373 ILE B C 1
ATOM 5883 O O . ILE B 1 373 ? 14.875 -6.398 15.156 1 90.44 373 ILE B O 1
ATOM 5887 N N . LYS B 1 374 ? 13.805 -7.98 14.016 1 88.94 374 LYS B N 1
ATOM 5888 C CA . LYS B 1 374 ? 14.578 -9.078 14.594 1 88.94 374 LYS B CA 1
ATOM 5889 C C . LYS B 1 374 ? 16.062 -8.953 14.25 1 88.94 374 LYS B C 1
ATOM 5891 O O . LYS B 1 374 ? 16.922 -9.43 15 1 88.94 374 LYS B O 1
ATOM 5896 N N . ASN B 1 375 ? 16.344 -8.273 13.219 1 86.88 375 ASN B N 1
ATOM 5897 C CA . ASN B 1 375 ? 17.719 -8.203 12.742 1 86.88 375 ASN B CA 1
ATOM 5898 C C . ASN B 1 375 ? 18.359 -6.852 13.07 1 86.88 375 ASN B C 1
ATOM 5900 O O . ASN B 1 375 ? 19.453 -6.555 12.609 1 86.88 375 ASN B O 1
ATOM 5904 N N . PHE B 1 376 ? 17.672 -6.023 13.914 1 91 376 PHE B N 1
ATOM 5905 C CA . PHE B 1 376 ? 18.141 -4.672 14.195 1 91 376 PHE B CA 1
ATOM 5906 C C . PHE B 1 376 ? 18.531 -4.531 15.664 1 91 376 PHE B C 1
ATOM 5908 O O . PHE B 1 376 ? 17.812 -5.016 16.547 1 91 376 PHE B O 1
ATOM 5915 N N . GLN B 1 377 ? 19.672 -3.977 15.891 1 90.94 377 GLN B N 1
ATOM 5916 C CA . GLN B 1 377 ? 20.125 -3.623 17.234 1 90.94 377 GLN B CA 1
ATOM 5917 C C . GLN B 1 377 ? 20.078 -2.113 17.453 1 90.94 377 GLN B C 1
ATOM 5919 O O . GLN B 1 377 ? 20.703 -1.355 16.703 1 90.94 377 GLN B O 1
ATOM 5924 N N . VAL B 1 378 ? 19.375 -1.675 18.453 1 90.5 378 VAL B N 1
ATOM 5925 C CA . VAL B 1 378 ? 19.234 -0.255 18.75 1 90.5 378 VAL B CA 1
ATOM 5926 C C . VAL B 1 378 ? 20.594 0.308 19.203 1 90.5 378 VAL B C 1
ATOM 5928 O O . VAL B 1 378 ? 21.219 -0.234 20.109 1 90.5 378 VAL B O 1
ATOM 5931 N N . PRO B 1 379 ? 20.969 1.328 18.609 1 93.81 379 PRO B N 1
ATOM 5932 C CA . PRO B 1 379 ? 22.219 1.954 19.031 1 93.81 379 PRO B CA 1
ATOM 5933 C C . PRO B 1 379 ? 22.141 2.541 20.438 1 93.81 379 PRO B C 1
ATOM 5935 O O . PRO B 1 379 ? 21.031 2.809 20.938 1 93.81 379 PRO B O 1
ATOM 5938 N N . GLU B 1 380 ? 23.328 2.713 21.047 1 94.88 380 GLU B N 1
ATOM 5939 C CA . GLU B 1 380 ? 23.375 3.379 22.359 1 94.88 380 GLU B CA 1
ATOM 5940 C C . GLU B 1 380 ? 22.922 4.832 22.25 1 94.88 380 GLU B C 1
ATOM 5942 O O . GLU B 1 380 ? 23.266 5.527 21.281 1 94.88 380 GLU B O 1
ATOM 5947 N N . PRO B 1 381 ? 22.141 5.203 23.188 1 96.38 381 PRO B N 1
ATOM 5948 C CA . PRO B 1 381 ? 21.672 6.594 23.156 1 96.38 381 PRO B CA 1
ATOM 5949 C C . PRO B 1 381 ? 22.812 7.594 23.328 1 96.38 381 PRO B C 1
ATOM 5951 O O . PRO B 1 381 ? 23.766 7.34 24.078 1 96.38 381 PRO B O 1
ATOM 5954 N N . ILE B 1 382 ? 22.688 8.664 22.719 1 96.25 382 ILE B N 1
ATOM 5955 C CA . ILE B 1 382 ? 23.688 9.727 22.844 1 96.25 382 ILE B CA 1
ATOM 5956 C C . ILE B 1 382 ? 23.141 10.844 23.734 1 96.25 382 ILE B C 1
ATOM 5958 O O . ILE B 1 382 ? 21.922 10.914 23.969 1 96.25 382 ILE B O 1
ATOM 5962 N N . ASP B 1 383 ? 24.094 11.727 24.156 1 96.56 383 ASP B N 1
ATOM 5963 C CA . ASP B 1 383 ? 23.641 12.93 24.859 1 96.56 383 ASP B CA 1
ATOM 5964 C C . ASP B 1 383 ? 22.859 13.844 23.906 1 96.56 383 ASP B C 1
ATOM 5966 O O . ASP B 1 383 ? 23.141 13.898 22.719 1 96.56 383 ASP B O 1
ATOM 5970 N N . PRO B 1 384 ? 21.875 14.516 24.438 1 94.88 384 PRO B N 1
ATOM 5971 C CA . PRO B 1 384 ? 21.062 15.391 23.594 1 94.88 384 PRO B CA 1
ATOM 5972 C C . PRO B 1 384 ? 21.75 16.703 23.25 1 94.88 384 PRO B C 1
ATOM 5974 O O . PRO B 1 384 ? 21.203 17.781 23.516 1 94.88 384 PRO B O 1
ATOM 5977 N N . THR B 1 385 ? 22.969 16.578 22.672 1 94.38 385 THR B N 1
ATOM 5978 C CA . THR B 1 385 ? 23.766 17.75 22.328 1 94.38 385 THR B CA 1
ATOM 5979 C C . THR B 1 385 ? 24.234 17.688 20.875 1 94.38 385 THR B C 1
ATOM 5981 O O . THR B 1 385 ? 24.312 16.594 20.297 1 94.38 385 THR B O 1
ATOM 5984 N N . LEU B 1 386 ? 24.469 18.875 20.391 1 93.62 386 LEU B N 1
ATOM 5985 C CA . LEU B 1 386 ? 25 19 19.031 1 93.62 386 LEU B CA 1
ATOM 5986 C C . LEU B 1 386 ? 26.328 18.25 18.906 1 93.62 386 LEU B C 1
ATOM 5988 O O . LEU B 1 386 ? 26.594 17.594 17.891 1 93.62 386 LEU B O 1
ATOM 5992 N N . GLU B 1 387 ? 27.141 18.328 19.859 1 93.88 387 GLU B N 1
ATOM 5993 C CA . GLU B 1 387 ? 28.453 17.703 19.844 1 93.88 387 GLU B CA 1
ATOM 5994 C C . GLU B 1 387 ? 28.359 16.188 19.766 1 93.88 387 GLU B C 1
ATOM 5996 O O . GLU B 1 387 ? 29.094 15.547 19 1 93.88 387 GLU B O 1
ATOM 6001 N N . ALA B 1 388 ? 27.453 15.688 20.484 1 95 388 ALA B N 1
ATOM 6002 C CA . ALA B 1 388 ? 27.25 14.242 20.469 1 95 388 ALA B CA 1
ATOM 6003 C C . ALA B 1 388 ? 26.766 13.773 19.094 1 95 388 ALA B C 1
ATOM 6005 O O . ALA B 1 388 ? 27.156 12.711 18.609 1 95 388 ALA B O 1
ATOM 6006 N N . PHE B 1 389 ? 25.906 14.539 18.547 1 94.88 389 PHE B N 1
ATOM 6007 C CA . PHE B 1 389 ? 25.375 14.18 17.234 1 94.88 389 PHE B CA 1
ATOM 6008 C C . PHE B 1 389 ? 26.453 14.281 16.156 1 94.88 389 PHE B C 1
ATOM 6010 O O . PHE B 1 389 ? 26.469 13.484 15.219 1 94.88 389 PHE B O 1
ATOM 6017 N N . LYS B 1 390 ? 27.328 15.25 16.234 1 94.19 390 LYS B N 1
ATOM 6018 C CA . LYS B 1 390 ? 28.438 15.406 15.297 1 94.19 390 LYS B CA 1
ATOM 6019 C C . LYS B 1 390 ? 29.281 14.133 15.234 1 94.19 390 LYS B C 1
ATOM 6021 O O . LYS B 1 390 ? 29.797 13.773 14.164 1 94.19 390 LYS B O 1
ATOM 6026 N N . GLU B 1 391 ? 29.359 13.43 16.297 1 93.38 391 GLU B N 1
ATOM 6027 C CA . GLU B 1 391 ? 30.125 12.188 16.359 1 93.38 391 GLU B CA 1
ATOM 6028 C C . GLU B 1 391 ? 29.422 11.07 15.578 1 93.38 391 GLU B C 1
ATOM 6030 O O . GLU B 1 391 ? 30.078 10.172 15.055 1 93.38 391 GLU B O 1
ATOM 6035 N N . VAL B 1 392 ? 28.125 11.164 15.594 1 92.5 392 VAL B N 1
ATOM 6036 C CA . VAL B 1 392 ? 27.328 10.156 14.914 1 92.5 392 VAL B CA 1
ATOM 6037 C C . VAL B 1 392 ? 27.5 10.289 13.406 1 92.5 392 VAL B C 1
ATOM 6039 O O . VAL B 1 392 ? 27.547 9.289 12.688 1 92.5 392 VAL B O 1
ATOM 6042 N N . ILE B 1 393 ? 27.609 11.469 12.898 1 91.12 393 ILE B N 1
ATOM 6043 C CA . ILE B 1 393 ? 27.594 11.695 11.461 1 91.12 393 ILE B CA 1
ATOM 6044 C C . ILE B 1 393 ? 29 11.516 10.883 1 91.12 393 ILE B C 1
ATOM 6046 O O . ILE B 1 393 ? 29.172 11.406 9.664 1 91.12 393 ILE B O 1
ATOM 6050 N N . GLU B 1 394 ? 30.109 11.617 11.727 1 81.06 394 GLU B N 1
ATOM 6051 C CA . GLU B 1 394 ? 31.484 11.391 11.273 1 81.06 394 GLU B CA 1
ATOM 6052 C C . GLU B 1 394 ? 31.719 9.914 10.953 1 81.06 394 GLU B C 1
ATOM 6054 O O . GLU B 1 394 ? 32.375 9.586 9.977 1 81.06 394 GLU B O 1
#

Organism: Pyrococcus furiosus (strain ATCC 43587 / DSM 3638 / JCM 8422 / Vc1) (NCBI:txid186497)

Radius of gyration: 26.01 Å; Cα contacts (8 Å, |Δi|>4): 1863; chains: 2; bounding box: 60×76×60 Å

Solvent-accessible surface area (backbone atoms only — not comparable to full-atom values): 39140 Å² total; per-residue (Å²): 102,34,28,30,21,77,72,82,56,55,71,42,67,66,87,52,96,69,51,53,38,98,87,64,29,50,38,38,70,44,74,58,65,87,70,38,66,74,78,64,70,69,61,59,80,64,35,53,72,67,47,41,61,76,43,96,52,88,58,82,44,78,78,75,41,52,54,48,55,70,41,72,37,62,59,55,22,62,76,69,56,36,66,40,37,32,35,42,34,26,22,60,24,83,81,25,23,44,45,43,37,12,30,32,42,37,54,20,42,33,48,74,72,70,35,60,34,37,34,37,65,44,58,43,66,60,32,27,22,46,10,25,49,24,10,47,65,70,36,48,28,37,32,31,36,37,51,84,78,71,59,57,79,47,34,28,55,19,50,46,13,58,26,47,66,41,25,21,64,50,48,61,68,40,33,44,51,35,50,56,52,36,30,73,73,68,59,29,41,58,66,46,91,56,31,40,50,26,37,58,28,36,10,45,55,33,52,48,49,31,28,72,66,74,46,76,50,55,26,39,29,25,47,31,26,46,23,49,60,56,27,14,28,44,49,29,48,51,51,34,37,75,63,62,73,40,92,67,79,41,22,33,34,38,19,19,38,56,44,12,27,31,63,24,51,18,58,74,66,71,50,75,80,51,70,39,92,76,42,49,55,85,28,62,83,19,46,29,20,66,38,82,28,44,70,52,28,50,48,36,20,62,77,38,67,37,46,54,40,60,37,48,65,66,45,16,52,52,28,26,39,47,38,7,32,43,55,38,42,62,41,20,49,36,19,15,27,14,53,26,40,49,54,51,33,49,74,72,57,79,47,68,47,83,39,35,37,36,27,36,26,42,26,22,20,60,76,51,44,62,66,52,46,75,74,55,78,83,59,79,58,36,59,64,39,62,72,51,48,54,64,71,75,106,102,33,28,29,20,77,72,84,56,56,73,43,67,66,86,51,96,70,51,54,37,98,87,64,28,50,39,38,70,43,75,59,67,88,68,37,65,73,76,64,71,69,59,58,81,64,36,51,71,66,48,43,62,77,43,96,52,89,57,81,44,76,78,75,41,50,56,48,54,71,42,70,36,63,59,56,22,62,74,69,55,35,66,41,37,32,34,41,34,25,22,61,24,82,82,24,23,44,46,42,37,13,30,30,42,37,55,19,41,34,48,74,70,69,35,59,33,36,34,34,64,43,58,42,67,58,33,28,24,46,10,24,49,23,10,48,65,71,36,48,28,37,32,30,35,37,50,82,77,72,59,57,82,47,34,28,54,17,51,46,12,58,26,46,67,41,27,21,64,50,48,62,67,40,33,43,50,34,49,56,52,35,31,74,72,68,58,28,41,59,67,47,91,55,32,39,50,26,37,58,28,36,10,45,55,32,52,50,49,32,29,72,65,74,47,76,50,54,26,39,28,26,47,31,26,47,22,50,61,56,26,14,27,43,49,30,46,49,52,35,36,76,61,62,72,40,92,68,79,41,23,32,33,38,19,18,39,56,44,12,26,30,64,24,51,19,57,73,66,70,50,76,79,52,70,39,91,76,43,48,55,84,28,62,82,21,47,28,20,66,36,83,29,43,70,52,29,51,48,34,20,62,76,37,68,37,46,55,40,60,36,47,64,67,46,15,51,52,28,28,41,46,38,5,32,42,56,39,43,63,39,19,50,38,17,15,25,15,53,26,38,48,54,52,34,48,75,73,57,79,47,67,47,82,40,35,38,34,27,36,26,42,25,22,18,60,77,50,45,60,68,52,46,75,73,56,79,83,57,79,57,34,60,63,39,64,70,50,49,54,62,69,76,106

pLDDT: mean 95.96, std 4.06, range [76.19, 99.0]

Nearest PDB structures (foldseek):
  2zsj-assembly2_C  TM=9.588E-01  e=4.798E-45  Aquifex aeolicus
  2zsj-assembly2_D  TM=9.582E-01  e=3.329E-44  Aquifex aeolicus
  1uin-assembly1_B  TM=9.584E-01  e=8.400E-43  Thermus thermophilus
  6cgq-assembly1_A  TM=9.426E-01  e=1.096E-40  Bacillus spizizenii
  2c2b-assembly1_A  TM=9.495E-01  e=2.101E-36  Arabidopsis thaliana

InterPro domains:
  IPR000634 Serine/threonine dehydratase, pyridoxal-phosphate-binding site [PS00165] (90-103)
  IPR001926 Tryptophan synthase beta chain-like, PALP domain [PF00291] (61-363)
  IPR004450 Threonine synthase-like [TIGR00260] (49-370)
  IPR026260 Threonine synthase, bacterial/archaeal [PIRSF038945] (50-390)
  IPR036052 Tryptophan synthase beta chain-like, PALP domain superfamily [G3DSA:3.40.50.1100] (53-370)
  IPR036052 Tryptophan synthase beta chain-like, PALP domain superfamily [G3DSA:3.40.50.1100] (98-194)
  IPR036052 Tryptophan synthase beta chain-like, PALP domain superfamily [SSF53686] (2-391)
  IPR050147 Serine/Threonine Dehydratase [PTHR48078] (65-363)

Sequence (788 aa):
MVLKCVVCGREYPEDEVRYRCECGGLLEVVIDLDKVDTSIFNGKEIKLWKYESWLPVKKRVSLEEGGTPLYRLLNLESDLGVKELYAKNEGANPTGSFKDRGMTVGVSKALELGMDKVICASTGNTSASLAAYAAKAGIKAYVLIPSGKIALGKLAQAIIYGARVVPIKGNFDDALRVVVETSKELGIYMLNSINPFRLEGQKTIAYEIYDQLGKVPDNVILPVGNAGNISAIWKGFKEMYEAGVIDELPRMIGIQAEGASPLAKAWKEKRKFQPEESPETIASAIRIGNPANWIKAWRAVEESGGLFESVSDEEILRAQKLLASREGLFVEPASAASLAGLIKLLESGEISRNESYVLITTGHGLKDPNIVIKNFQVPEPIDPTLEAFKEVIEMVLKCVVCGREYPEDEVRYRCECGGLLEVVIDLDKVDTSIFNGKEIKLWKYESWLPVKKRVSLEEGGTPLYRLLNLESDLGVKELYAKNEGANPTGSFKDRGMTVGVSKALELGMDKVICASTGNTSASLAAYAAKAGIKAYVLIPSGKIALGKLAQAIIYGARVVPIKGNFDDALRVVVETSKELGIYMLNSINPFRLEGQKTIAYEIYDQLGKVPDNVILPVGNAGNISAIWKGFKEMYEAGVIDELPRMIGIQAEGASPLAKAWKEKRKFQPEESPETIASAIRIGNPANWIKAWRAVEESGGLFESVSDEEILRAQKLLASREGLFVEPASAASLAGLIKLLESGEISRNESYVLITTGHGLKDPNIVIKNFQVPEPIDPTLEAFKEVIE

Foldseek 3Di:
DWKAFPPPGDTHHPLDQDLADPVGGFIADDADLVQFDLVLLQLPPWFLCSRVSLADFDDWQDPRFTPADWDWQVQVLVVLLFATEIERQQLPGPLFFLLLLLLRQQVRSLVVSVAQAAEEADLAPNLLNNLQSSLSVVGAYEYEYAPPDRDVLRNVSNVVSPHHYHHDPDHSVVRVVVLVVCVVPVVYRYDDLSHNNSLSRLLCSLSNVCSNVVAAFQEEFEEAALLSNLLSVLVNQVSCCVSPSHVAHHAYEYEYAPQAFQQQVCFVVVHDGDFDDARDEPQVVRSHRHRSCSSSNVCSNVVNVHHYYYDYNVLLVVQQCCCCVRPVAHADSSQSRRVSVVSVCVVVVVDDSHTHYYRYRTGGNVSPVVVVVVVDDDDDDFPPDPVRVVVVVD/DWKAFPPPGDTHHPLDQDLADPVGGFIADDADLVQFDLVLLQLPPWFLCSRVSLADFDDWQDPRFTPADWDWQVLVLVVLLFATEIERQQLPGPLRFLLLLLLRQQVRSLVVSVAQAAEEADLAPNLLNNLQSSLSVVGAYEYEYAPPDRDVLRNVSNVVSPHHYHHDPDHSVVRVVVLVVCVVPVVYRYDPLSHNNSLSSLLCSLSNVCSNVVAAFQEEFEEAALLSNLLSVLVNQVSCCVSPSHVAHHAYEYEYAPQAFQLQVCFVVVHDGDFDDQRDEPQVVRSHRHRSCSSSNVCSNVVNVHHYYYDYNVLLVVQQCCCCVRPVAHADSSQSRRVSVVSVCVVVVVDDSHTHYYRYRTGGNVSPVVVVVVVDDDDDDFPPDPVRVVVVVD